Protein AF-0000000066243430 (afdb_homodimer)

Structure (mmCIF, N/CA/C/O backbone):
data_AF-0000000066243430-model_v1
#
loop_
_entity.id
_entity.type
_entity.pdbx_description
1 polymer 'Phosphomethylpyrimidine synthase'
#
loop_
_atom_site.group_PDB
_atom_site.id
_atom_site.type_symbol
_atom_site.label_atom_id
_atom_site.label_alt_id
_atom_site.label_comp_id
_atom_site.label_asym_id
_atom_site.label_entity_id
_atom_site.label_seq_id
_atom_site.pdbx_PDB_ins_code
_atom_site.Cartn_x
_atom_site.Cartn_y
_atom_site.Cartn_z
_atom_site.occupancy
_atom_site.B_iso_or_equiv
_atom_site.auth_seq_id
_atom_site.auth_comp_id
_atom_site.auth_asym_id
_atom_site.auth_atom_id
_atom_site.pdbx_PDB_model_num
ATOM 1 N N . MET A 1 1 ? -18.828 -32.875 -19.766 1 92.31 1 MET A N 1
ATOM 2 C CA . MET A 1 1 ? -18.625 -31.547 -20.312 1 92.31 1 MET A CA 1
ATOM 3 C C . MET A 1 1 ? -18 -30.625 -19.266 1 92.31 1 MET A C 1
ATOM 5 O O . MET A 1 1 ? -18.344 -30.703 -18.078 1 92.31 1 MET A O 1
ATOM 9 N N . THR A 1 2 ? -17.125 -29.875 -19.766 1 96.88 2 THR A N 1
ATOM 10 C CA . THR A 1 2 ? -16.484 -28.922 -18.891 1 96.88 2 THR A CA 1
ATOM 11 C C . THR A 1 2 ? -17.344 -27.672 -18.703 1 96.88 2 THR A C 1
ATOM 13 O O . THR A 1 2 ? -18.344 -27.5 -19.422 1 96.88 2 THR A O 1
ATOM 16 N N . ARG A 1 3 ? -17.047 -26.859 -17.781 1 97.12 3 ARG A N 1
ATOM 17 C CA . ARG A 1 3 ? -17.766 -25.625 -17.5 1 97.12 3 ARG A CA 1
ATOM 18 C C . ARG A 1 3 ? -17.766 -24.703 -18.703 1 97.12 3 ARG A C 1
ATOM 20 O O . ARG A 1 3 ? -18.766 -24.062 -19.016 1 97.12 3 ARG A O 1
ATOM 27 N N . ILE A 1 4 ? -16.625 -24.594 -19.391 1 97.88 4 ILE A N 1
ATOM 28 C CA . ILE A 1 4 ? -16.531 -23.766 -20.594 1 97.88 4 ILE A CA 1
ATOM 29 C C . ILE A 1 4 ? -17.469 -24.328 -21.672 1 97.88 4 ILE A C 1
ATOM 31 O O . ILE A 1 4 ? -18.172 -23.578 -22.328 1 97.88 4 ILE A O 1
ATOM 35 N N . GLU A 1 5 ? -17.453 -25.625 -21.859 1 97.69 5 GLU A N 1
ATOM 36 C CA . GLU A 1 5 ? -18.297 -26.266 -22.859 1 97.69 5 GLU A CA 1
ATOM 37 C C . GLU A 1 5 ? -19.766 -26.031 -22.562 1 97.69 5 GLU A C 1
ATOM 39 O O . GLU A 1 5 ? -20.562 -25.75 -23.469 1 97.69 5 GLU A O 1
ATOM 44 N N . MET A 1 6 ? -20.141 -26.156 -21.312 1 98 6 MET A N 1
ATOM 45 C CA . MET A 1 6 ? -21.531 -25.906 -20.906 1 98 6 MET A CA 1
ATOM 46 C C . MET A 1 6 ? -21.906 -24.453 -21.156 1 98 6 MET A C 1
ATOM 48 O O . MET A 1 6 ? -23 -24.172 -21.656 1 98 6 MET A O 1
ATOM 52 N N . ALA A 1 7 ? -21.047 -23.578 -20.766 1 98.12 7 ALA A N 1
ATOM 53 C CA . ALA A 1 7 ? -21.312 -22.156 -20.984 1 98.12 7 ALA A CA 1
ATOM 54 C C . ALA A 1 7 ? -21.453 -21.844 -22.469 1 98.12 7 ALA A C 1
ATOM 56 O O . ALA A 1 7 ? -22.328 -21.062 -22.859 1 98.12 7 ALA A O 1
ATOM 57 N N . LYS A 1 8 ? -20.594 -22.375 -23.281 1 97.56 8 LYS A N 1
ATOM 58 C CA . LYS A 1 8 ? -20.641 -22.172 -24.719 1 97.56 8 LYS A CA 1
ATOM 59 C C . LYS A 1 8 ? -21.969 -22.672 -25.297 1 97.56 8 LYS A C 1
ATOM 61 O O . LYS A 1 8 ? -22.453 -22.141 -26.297 1 97.56 8 LYS A O 1
ATOM 66 N N . LYS A 1 9 ? -22.547 -23.609 -24.656 1 97.62 9 LYS A N 1
ATOM 67 C CA . LYS A 1 9 ? -23.828 -24.172 -25.094 1 97.62 9 LYS A CA 1
ATOM 68 C C . LYS A 1 9 ? -25 -23.406 -24.484 1 97.62 9 LYS A C 1
ATOM 70 O O . LYS A 1 9 ? -26.156 -23.797 -24.672 1 97.62 9 LYS A O 1
ATOM 75 N N . GLY A 1 10 ? -24.719 -22.469 -23.625 1 96.31 10 GLY A N 1
ATOM 76 C CA . GLY A 1 10 ? -25.75 -21.641 -23.016 1 96.31 10 GLY A CA 1
ATOM 77 C C . GLY A 1 10 ? -26.344 -22.25 -21.766 1 96.31 10 GLY A C 1
ATOM 78 O O . GLY A 1 10 ? -27.391 -21.797 -21.281 1 96.31 10 GLY A O 1
ATOM 79 N N . ILE A 1 11 ? -25.719 -23.266 -21.234 1 97.75 11 ILE A N 1
ATOM 80 C CA . ILE A 1 11 ? -26.219 -23.922 -20.031 1 97.75 11 ILE A CA 1
ATOM 81 C C . ILE A 1 11 ? -25.734 -23.156 -18.797 1 97.75 11 ILE A C 1
ATOM 83 O O . ILE A 1 11 ? -24.531 -23 -18.578 1 97.75 11 ILE A O 1
ATOM 87 N N . ILE A 1 12 ? -26.625 -22.703 -18.062 1 98.12 12 ILE A N 1
ATOM 88 C CA . ILE A 1 12 ? -26.297 -22.031 -16.797 1 98.12 12 ILE A CA 1
ATOM 89 C C . ILE A 1 12 ? -26.375 -23.047 -15.656 1 98.12 12 ILE A C 1
ATOM 91 O O . ILE A 1 12 ? -27.469 -23.422 -15.234 1 98.12 12 ILE A O 1
ATOM 95 N N . THR A 1 13 ? -25.297 -23.453 -15.164 1 97 13 THR A N 1
ATOM 96 C CA . THR A 1 13 ? -25.25 -24.469 -14.117 1 97 13 THR A CA 1
ATOM 97 C C . THR A 1 13 ? -25.531 -23.859 -12.75 1 97 13 THR A C 1
ATOM 99 O O . THR A 1 13 ? -25.594 -22.641 -12.609 1 97 13 THR A O 1
ATOM 102 N N . GLU A 1 14 ? -25.719 -24.719 -11.773 1 96.56 14 GLU A N 1
ATOM 103 C CA . GLU A 1 14 ? -25.953 -24.281 -10.398 1 96.56 14 GLU A CA 1
ATOM 104 C C . GLU A 1 14 ? -24.734 -23.531 -9.859 1 96.56 14 GLU A C 1
ATOM 106 O O . GLU A 1 14 ? -24.875 -22.547 -9.117 1 96.56 14 GLU A O 1
ATOM 111 N N . GLU A 1 15 ? -23.562 -23.984 -10.164 1 96.56 15 GLU A N 1
ATOM 112 C CA . GLU A 1 15 ? -22.344 -23.312 -9.734 1 96.56 15 GLU A CA 1
ATOM 113 C C . GLU A 1 15 ? -22.297 -21.875 -10.242 1 96.56 15 GLU A C 1
ATOM 115 O O . GLU A 1 15 ? -21.906 -20.953 -9.516 1 96.56 15 GLU A O 1
ATOM 120 N N . VAL A 1 16 ? -22.672 -21.688 -11.492 1 98.12 16 VAL A N 1
ATOM 121 C CA . VAL A 1 16 ? -22.688 -20.359 -12.102 1 98.12 16 VAL A CA 1
ATOM 122 C C . VAL A 1 16 ? -23.672 -19.469 -11.367 1 98.12 16 VAL A C 1
ATOM 124 O O . VAL A 1 16 ? -23.391 -18.297 -11.07 1 98.12 16 VAL A O 1
ATOM 127 N N . ARG A 1 17 ? -24.812 -20 -11.039 1 98.38 17 ARG A N 1
ATOM 128 C CA . ARG A 1 17 ? -25.844 -19.234 -10.312 1 98.38 17 ARG A CA 1
ATOM 129 C C . ARG A 1 17 ? -25.344 -18.844 -8.922 1 98.38 17 ARG A C 1
ATOM 131 O O . ARG A 1 17 ? -25.625 -17.75 -8.453 1 98.38 17 ARG A O 1
ATOM 138 N N . GLN A 1 18 ? -24.703 -19.75 -8.297 1 97.81 18 GLN A N 1
ATOM 139 C CA . GLN A 1 18 ? -24.188 -19.5 -6.957 1 97.81 18 GLN A CA 1
ATOM 140 C C . GLN A 1 18 ? -23.172 -18.359 -6.965 1 97.81 18 GLN A C 1
ATOM 142 O O . GLN A 1 18 ? -23.234 -17.453 -6.141 1 97.81 18 GLN A O 1
ATOM 147 N N . VAL A 1 19 ? -22.188 -18.406 -7.859 1 98.38 19 VAL A N 1
ATOM 148 C CA . VAL A 1 19 ? -21.156 -17.375 -7.965 1 98.38 19 VAL A CA 1
ATOM 149 C C . VAL A 1 19 ? -21.797 -16.047 -8.336 1 98.38 19 VAL A C 1
ATOM 151 O O . VAL A 1 19 ? -21.438 -15 -7.785 1 98.38 19 VAL A O 1
ATOM 154 N N . ALA A 1 20 ? -22.719 -16.094 -9.266 1 98.44 20 ALA A N 1
ATOM 155 C CA . ALA A 1 20 ? -23.406 -14.883 -9.688 1 98.44 20 ALA A CA 1
ATOM 156 C C . ALA A 1 20 ? -24.109 -14.211 -8.508 1 98.44 20 ALA A C 1
ATOM 158 O O . ALA A 1 20 ? -24.047 -12.984 -8.359 1 98.44 20 ALA A O 1
ATOM 159 N N . GLN A 1 21 ? -24.766 -15.008 -7.777 1 97.75 21 GLN A N 1
ATOM 160 C CA . GLN A 1 21 ? -25.484 -14.484 -6.613 1 97.75 21 GLN A CA 1
ATOM 161 C C . GLN A 1 21 ? -24.5 -13.867 -5.613 1 97.75 21 GLN A C 1
ATOM 163 O O . GLN A 1 21 ? -24.734 -12.766 -5.113 1 97.75 21 GLN A O 1
ATOM 168 N N . GLU A 1 22 ? -23.469 -14.555 -5.359 1 96.5 22 GLU A N 1
ATOM 169 C CA . GLU A 1 22 ? -22.469 -14.078 -4.402 1 96.5 22 GLU A CA 1
ATOM 170 C C . GLU A 1 22 ? -21.844 -12.766 -4.863 1 96.5 22 GLU A C 1
ATOM 172 O O . GLU A 1 22 ? -21.578 -11.883 -4.047 1 96.5 22 GLU A O 1
ATOM 177 N N . GLU A 1 23 ? -21.594 -12.617 -6.137 1 97.5 23 GLU A N 1
ATOM 178 C CA . GLU A 1 23 ? -20.859 -11.484 -6.699 1 97.5 23 GLU A CA 1
ATOM 179 C C . GLU A 1 23 ? -21.812 -10.367 -7.125 1 97.5 23 GLU A C 1
ATOM 181 O O . GLU A 1 23 ? -21.375 -9.266 -7.441 1 97.5 23 GLU A O 1
ATOM 186 N N . GLY A 1 24 ? -23.078 -10.641 -7.117 1 96.25 24 GLY A N 1
ATOM 187 C CA . GLY A 1 24 ? -24.062 -9.633 -7.5 1 96.25 24 GLY A CA 1
ATOM 188 C C . GLY A 1 24 ? -24.062 -9.344 -8.992 1 96.25 24 GLY A C 1
ATOM 189 O O . GLY A 1 24 ? -24.141 -8.18 -9.398 1 96.25 24 GLY A O 1
ATOM 190 N N . VAL A 1 25 ? -23.828 -10.398 -9.805 1 97.31 25 VAL A N 1
ATOM 191 C CA . VAL A 1 25 ? -23.844 -10.227 -11.258 1 97.31 25 VAL A CA 1
ATOM 192 C C . VAL A 1 25 ? -24.922 -11.125 -11.875 1 97.31 25 VAL A C 1
ATOM 194 O O . VAL A 1 25 ? -25.484 -11.992 -11.195 1 97.31 25 VAL A O 1
ATOM 197 N N . PHE A 1 26 ? -25.219 -10.914 -13.117 1 97.88 26 PHE A N 1
ATOM 198 C CA . PHE A 1 26 ? -26.203 -11.734 -13.805 1 97.88 26 PHE A CA 1
ATOM 199 C C . PHE A 1 26 ? -25.594 -13.047 -14.258 1 97.88 26 PHE A C 1
ATOM 201 O O . PHE A 1 26 ? -24.516 -13.07 -14.844 1 97.88 26 PHE A O 1
ATOM 208 N N . PRO A 1 27 ? -26.297 -14.148 -14 1 98.25 27 PRO A N 1
ATOM 209 C CA . PRO A 1 27 ? -25.766 -15.461 -14.391 1 98.25 27 PRO A CA 1
ATOM 210 C C . PRO A 1 27 ? -25.469 -15.555 -15.883 1 98.25 27 PRO A C 1
ATOM 212 O O . PRO A 1 27 ? -24.5 -16.203 -16.281 1 98.25 27 PRO A O 1
ATOM 215 N N . GLU A 1 28 ? -26.266 -14.859 -16.719 1 98.06 28 GLU A N 1
ATOM 216 C CA . GLU A 1 28 ? -26.078 -14.914 -18.156 1 98.06 28 GLU A CA 1
ATOM 217 C C . GLU A 1 28 ? -24.766 -14.234 -18.562 1 98.06 28 GLU A C 1
ATOM 219 O O . GLU A 1 28 ? -24.031 -14.75 -19.406 1 98.06 28 GLU A O 1
ATOM 224 N N . GLU A 1 29 ? -24.562 -13.156 -17.922 1 97.88 29 GLU A N 1
ATOM 225 C CA . GLU A 1 29 ? -23.328 -12.438 -18.188 1 97.88 29 GLU A CA 1
ATOM 226 C C . GLU A 1 29 ? -22.109 -13.227 -17.719 1 97.88 29 GLU A C 1
ATOM 228 O O . GLU A 1 29 ? -21.094 -13.305 -18.422 1 97.88 29 GLU A O 1
ATOM 233 N N . LEU A 1 30 ? -22.25 -13.773 -16.547 1 98.56 30 LEU A N 1
ATOM 234 C CA . LEU A 1 30 ? -21.188 -14.594 -15.992 1 98.56 30 LEU A CA 1
ATOM 235 C C . LEU A 1 30 ? -20.891 -15.789 -16.891 1 98.56 30 LEU A C 1
ATOM 237 O O . LEU A 1 30 ? -19.734 -16.094 -17.172 1 98.56 30 LEU A O 1
ATOM 241 N N . SER A 1 31 ? -21.922 -16.453 -17.359 1 98.5 31 SER A N 1
ATOM 242 C CA . SER A 1 31 ? -21.781 -17.594 -18.234 1 98.5 31 SER A CA 1
ATOM 243 C C . SER A 1 31 ? -21.078 -17.219 -19.547 1 98.5 31 SER A C 1
ATOM 245 O O . SER A 1 31 ? -20.219 -17.969 -20.031 1 98.5 31 SER A O 1
ATOM 247 N N . GLN A 1 32 ? -21.453 -16.094 -20.094 1 98.31 32 GLN A N 1
ATOM 248 C CA . GLN A 1 32 ? -20.812 -15.617 -21.312 1 98.31 32 GLN A CA 1
ATOM 249 C C . GLN A 1 32 ? -19.328 -15.359 -21.078 1 98.31 32 GLN A C 1
ATOM 251 O O . GLN A 1 32 ? -18.5 -15.703 -21.922 1 98.31 32 GLN A O 1
ATOM 256 N N . ASN A 1 33 ? -19.016 -14.742 -19.969 1 98.69 33 ASN A N 1
ATOM 257 C CA . ASN A 1 33 ? -17.609 -14.477 -19.625 1 98.69 33 ASN A CA 1
ATOM 258 C C . ASN A 1 33 ? -16.828 -15.773 -19.453 1 98.69 33 ASN A C 1
ATOM 260 O O . ASN A 1 33 ? -15.648 -15.844 -19.812 1 98.69 33 ASN A O 1
ATOM 264 N N . ILE A 1 34 ? -17.469 -16.766 -18.859 1 98.75 34 ILE A N 1
ATOM 265 C CA . ILE A 1 34 ? -16.828 -18.078 -18.703 1 98.75 34 ILE A CA 1
ATOM 266 C C . ILE A 1 34 ? -16.578 -18.703 -20.062 1 98.75 34 ILE A C 1
ATOM 268 O O . ILE A 1 34 ? -15.484 -19.203 -20.344 1 98.75 34 ILE A O 1
ATOM 272 N N . ALA A 1 35 ? -17.547 -18.609 -20.969 1 98.5 35 ALA A N 1
ATOM 273 C CA . ALA A 1 35 ? -17.438 -19.172 -22.312 1 98.5 35 ALA A CA 1
ATOM 274 C C . ALA A 1 35 ? -16.297 -18.531 -23.078 1 98.5 35 ALA A C 1
ATOM 276 O O . ALA A 1 35 ? -15.633 -19.188 -23.891 1 98.5 35 ALA A O 1
ATOM 277 N N . GLU A 1 36 ? -16.062 -17.297 -22.781 1 98.19 36 GLU A N 1
ATOM 278 C CA . GLU A 1 36 ? -15.07 -16.531 -23.516 1 98.19 36 GLU A CA 1
ATOM 279 C C . GLU A 1 36 ? -13.727 -16.547 -22.797 1 98.19 36 GLU A C 1
ATOM 281 O O . GLU A 1 36 ? -12.75 -15.961 -23.281 1 98.19 36 GLU A O 1
ATOM 286 N N . GLY A 1 37 ? -13.633 -17.203 -21.656 1 98.69 37 GLY A N 1
ATOM 287 C CA . GLY A 1 37 ? -12.375 -17.359 -20.938 1 98.69 37 GLY A CA 1
ATOM 288 C C . GLY A 1 37 ? -12.008 -16.141 -20.109 1 98.69 37 GLY A C 1
ATOM 289 O O . GLY A 1 37 ? -10.852 -15.984 -19.719 1 98.69 37 GLY A O 1
ATOM 290 N N . ARG A 1 38 ? -12.992 -15.281 -19.859 1 98.69 38 ARG A N 1
ATOM 291 C CA . ARG A 1 38 ? -12.734 -14.055 -19.109 1 98.69 38 ARG A CA 1
ATOM 292 C C . ARG A 1 38 ? -12.977 -14.258 -17.609 1 98.69 38 ARG A C 1
ATOM 294 O O . ARG A 1 38 ? -12.562 -13.438 -16.797 1 98.69 38 ARG A O 1
ATOM 301 N N . VAL A 1 39 ? -13.703 -15.297 -17.234 1 98.88 39 VAL A N 1
ATOM 302 C CA . VAL A 1 39 ? -13.938 -15.719 -15.859 1 98.88 39 VAL A CA 1
ATOM 303 C C . VAL A 1 39 ? -13.742 -17.234 -15.734 1 98.88 39 VAL A C 1
ATOM 305 O O . VAL A 1 39 ? -14.031 -17.969 -16.672 1 98.88 39 VAL A O 1
ATOM 308 N N . VAL A 1 40 ? -13.227 -17.625 -14.625 1 98.81 40 VAL A N 1
ATOM 309 C CA . VAL A 1 40 ? -13.188 -19.047 -14.312 1 98.81 40 VAL A CA 1
ATOM 310 C C . VAL A 1 40 ? -13.992 -19.328 -13.047 1 98.81 40 VAL A C 1
ATOM 312 O O . VAL A 1 40 ? -14.195 -18.438 -12.219 1 98.81 40 VAL A O 1
ATOM 315 N N . ILE A 1 41 ? -14.477 -20.484 -12.922 1 98.31 41 ILE A N 1
ATOM 316 C CA . ILE A 1 41 ? -14.977 -21.031 -11.672 1 98.31 41 ILE A CA 1
ATOM 317 C C . ILE A 1 41 ? -14.117 -22.219 -11.258 1 98.31 41 ILE A C 1
ATOM 319 O O . ILE A 1 41 ? -14.133 -23.266 -11.914 1 98.31 41 ILE A O 1
ATOM 323 N N . THR A 1 42 ? -13.391 -22.031 -10.211 1 97 42 THR A N 1
ATOM 324 C CA . THR A 1 42 ? -12.469 -23.078 -9.789 1 97 42 THR A CA 1
ATOM 325 C C . THR A 1 42 ? -13.125 -23.984 -8.758 1 97 42 THR A C 1
ATOM 327 O O . THR A 1 42 ? -13.562 -23.531 -7.703 1 97 42 THR A O 1
ATOM 330 N N . ARG A 1 43 ? -13.234 -25.25 -9.055 1 95.94 43 ARG A N 1
ATOM 331 C CA . ARG A 1 43 ? -13.711 -26.359 -8.234 1 95.94 43 ARG A CA 1
ATOM 332 C C . ARG A 1 43 ? -13.57 -27.688 -8.969 1 95.94 43 ARG A C 1
ATOM 334 O O . ARG A 1 43 ? -14.25 -27.938 -9.961 1 95.94 43 ARG A O 1
ATOM 341 N N . ASN A 1 44 ? -12.688 -28.453 -8.445 1 96.69 44 ASN A N 1
ATOM 342 C CA . ASN A 1 44 ? -12.547 -29.797 -9 1 96.69 44 ASN A CA 1
ATOM 343 C C . ASN A 1 44 ? -13.852 -30.578 -8.945 1 96.69 44 ASN A C 1
ATOM 345 O O . ASN A 1 44 ? -14.609 -30.453 -7.977 1 96.69 44 ASN A O 1
ATOM 349 N N . ILE A 1 45 ? -14.172 -31.375 -9.953 1 95.5 45 ILE A N 1
ATOM 350 C CA . ILE A 1 45 ? -15.445 -32.094 -10.055 1 95.5 45 ILE A CA 1
ATOM 351 C C . ILE A 1 45 ? -15.578 -33.062 -8.891 1 95.5 45 ILE A C 1
ATOM 353 O O . ILE A 1 45 ? -16.688 -33.5 -8.547 1 95.5 45 ILE A O 1
ATOM 357 N N . LEU A 1 46 ? -14.477 -33.406 -8.234 1 95.81 46 LEU A N 1
ATOM 358 C CA . LEU A 1 46 ? -14.484 -34.375 -7.152 1 95.81 46 LEU A CA 1
ATOM 359 C C . LEU A 1 46 ? -14.703 -33.719 -5.809 1 95.81 46 LEU A C 1
ATOM 361 O O . LEU A 1 46 ? -14.836 -34.375 -4.781 1 95.81 46 LEU A O 1
ATOM 365 N N . ARG A 1 47 ? -14.789 -32.406 -5.805 1 93.56 47 ARG A N 1
ATOM 366 C CA . ARG A 1 47 ? -14.914 -31.641 -4.562 1 93.56 47 ARG A CA 1
ATOM 367 C C . ARG A 1 47 ? -16.297 -31.016 -4.441 1 93.56 47 ARG A C 1
ATOM 369 O O . ARG A 1 47 ? -16.938 -30.703 -5.453 1 93.56 47 ARG A O 1
ATOM 376 N N . ASN A 1 48 ? -16.719 -30.906 -3.191 1 92.94 48 ASN A N 1
ATOM 377 C CA . ASN A 1 48 ? -17.984 -30.234 -2.91 1 92.94 48 ASN A CA 1
ATOM 378 C C . ASN A 1 48 ? -17.781 -29.016 -2.008 1 92.94 48 ASN A C 1
ATOM 380 O O . ASN A 1 48 ? -18.25 -29 -0.867 1 92.94 48 ASN A O 1
ATOM 384 N N . ILE A 1 49 ? -17.141 -28.016 -2.479 1 95.75 49 ILE A N 1
ATOM 385 C CA . ILE A 1 49 ? -16.922 -26.734 -1.794 1 95.75 49 ILE A CA 1
ATOM 386 C C . ILE A 1 49 ? -17.625 -25.625 -2.557 1 95.75 49 ILE A C 1
ATOM 388 O O . ILE A 1 49 ? -18.109 -25.828 -3.672 1 95.75 49 ILE A O 1
ATOM 392 N N . LYS A 1 50 ? -17.75 -24.531 -1.91 1 95.31 50 LYS A N 1
ATOM 393 C CA . LYS A 1 50 ? -18.281 -23.359 -2.594 1 95.31 50 LYS A CA 1
ATOM 394 C C . LYS A 1 50 ? -17.438 -23 -3.818 1 95.31 50 LYS A C 1
ATOM 396 O O . LYS A 1 50 ? -16.219 -22.875 -3.721 1 95.31 50 LYS A O 1
ATOM 401 N N . PRO A 1 51 ? -18.094 -22.906 -4.98 1 97.56 51 PRO A N 1
ATOM 402 C CA . PRO A 1 51 ? -17.312 -22.547 -6.176 1 97.56 51 PRO A CA 1
ATOM 403 C C . PRO A 1 51 ? -16.734 -21.141 -6.105 1 97.56 51 PRO A C 1
ATOM 405 O O . PRO A 1 51 ? -17.391 -20.219 -5.594 1 97.56 51 PRO A O 1
ATOM 408 N N . LEU A 1 52 ? -15.555 -20.984 -6.586 1 98.38 52 LEU A N 1
ATOM 409 C CA . LEU A 1 52 ? -14.867 -19.688 -6.562 1 98.38 52 LEU A CA 1
ATOM 410 C C . LEU A 1 52 ? -14.805 -19.094 -7.957 1 98.38 52 LEU A C 1
ATOM 412 O O . LEU A 1 52 ? -14.211 -19.672 -8.867 1 98.38 52 LEU A O 1
ATOM 416 N N . GLY A 1 53 ? -15.445 -17.953 -8.148 1 98.75 53 GLY A N 1
ATOM 417 C CA . GLY A 1 53 ? -15.336 -17.219 -9.391 1 98.75 53 GLY A CA 1
ATOM 418 C C . GLY A 1 53 ? -14.203 -16.203 -9.383 1 98.75 53 GLY A C 1
ATOM 419 O O . GLY A 1 53 ? -14.023 -15.477 -8.406 1 98.75 53 GLY A O 1
ATOM 420 N N . ILE A 1 54 ? -13.383 -16.234 -10.422 1 98.88 54 ILE A N 1
ATOM 421 C CA . ILE A 1 54 ? -12.273 -15.289 -10.578 1 98.88 54 ILE A CA 1
ATOM 422 C C . ILE A 1 54 ? -12.305 -14.688 -11.984 1 98.88 54 ILE A C 1
ATOM 424 O O . ILE A 1 54 ? -12.273 -15.414 -12.977 1 98.88 54 ILE A O 1
ATOM 428 N N . GLY A 1 55 ? -12.352 -13.328 -12.023 1 98.75 55 GLY A N 1
ATOM 429 C CA . GLY A 1 55 ? -12.25 -12.758 -13.359 1 98.75 55 GLY A CA 1
ATOM 430 C C . GLY A 1 55 ? -13.055 -11.484 -13.523 1 98.75 55 GLY A C 1
ATOM 431 O O . GLY A 1 55 ? -13.375 -10.805 -12.539 1 98.75 55 GLY A O 1
ATOM 432 N N . LYS A 1 56 ? -13.352 -11.133 -14.742 1 97.94 56 LYS A N 1
ATOM 433 C CA . LYS A 1 56 ? -13.961 -9.867 -15.156 1 97.94 56 LYS A CA 1
ATOM 434 C C . LYS A 1 56 ? -15.312 -9.664 -14.477 1 97.94 56 LYS A C 1
ATOM 436 O O . LYS A 1 56 ? -16.172 -10.547 -14.508 1 97.94 56 LYS A O 1
ATOM 441 N N . GLY A 1 57 ? -15.453 -8.516 -13.875 1 96.88 57 GLY A N 1
ATOM 442 C CA . GLY A 1 57 ? -16.734 -8.141 -13.305 1 96.88 57 GLY A CA 1
ATOM 443 C C . GLY A 1 57 ? -16.938 -8.641 -11.891 1 96.88 57 GLY A C 1
ATOM 444 O O . GLY A 1 57 ? -17.922 -8.32 -11.234 1 96.88 57 GLY A O 1
ATOM 445 N N . LEU A 1 58 ? -16.031 -9.445 -11.398 1 98.56 58 LEU A N 1
ATOM 446 C CA . LEU A 1 58 ? -16.109 -9.969 -10.039 1 98.56 58 LEU A CA 1
ATOM 447 C C . LEU A 1 58 ? -15.148 -9.227 -9.117 1 98.56 58 LEU A C 1
ATOM 449 O O . LEU A 1 58 ? -14.289 -8.477 -9.586 1 98.56 58 LEU A O 1
ATOM 453 N N . ARG A 1 59 ? -15.305 -9.297 -7.812 1 98.38 59 ARG A N 1
ATOM 454 C CA . ARG A 1 59 ? -14.383 -8.664 -6.875 1 98.38 59 ARG A CA 1
ATOM 455 C C . ARG A 1 59 ? -12.984 -9.273 -6.984 1 98.38 59 ARG A C 1
ATOM 457 O O . ARG A 1 59 ? -12.828 -10.406 -7.457 1 98.38 59 ARG A O 1
ATOM 464 N N . THR A 1 60 ? -12 -8.57 -6.629 1 98.81 60 THR A N 1
ATOM 465 C CA . THR A 1 60 ? -10.625 -9.055 -6.625 1 98.81 60 THR A CA 1
ATOM 466 C C . THR A 1 60 ? -10.43 -10.109 -5.543 1 98.81 60 THR A C 1
ATOM 468 O O . THR A 1 60 ? -10.766 -9.891 -4.379 1 98.81 60 THR A O 1
ATOM 471 N N . LYS A 1 61 ? -9.898 -11.289 -5.926 1 98.88 61 LYS A N 1
ATOM 472 C CA . LYS A 1 61 ? -9.719 -12.398 -4.988 1 98.88 61 LYS A CA 1
ATOM 473 C C . LYS A 1 61 ? -8.289 -12.445 -4.457 1 98.88 61 LYS A C 1
ATOM 475 O O . LYS A 1 61 ? -7.387 -11.828 -5.031 1 98.88 61 LYS A O 1
ATOM 480 N N . ILE A 1 62 ? -8.094 -13.141 -3.381 1 98.62 62 ILE A N 1
ATOM 481 C CA . ILE A 1 62 ? -6.777 -13.289 -2.779 1 98.62 62 ILE A CA 1
ATOM 482 C C . ILE A 1 62 ? -6.457 -14.773 -2.586 1 98.62 62 ILE A C 1
ATOM 484 O O . ILE A 1 62 ? -7.336 -15.555 -2.217 1 98.62 62 ILE A O 1
ATOM 488 N N . ASN A 1 63 ? -5.242 -15.086 -2.879 1 98.81 63 ASN A N 1
ATOM 489 C CA . ASN A 1 63 ? -4.715 -16.422 -2.607 1 98.81 63 ASN A CA 1
ATOM 490 C C . ASN A 1 63 ? -3.611 -16.375 -1.555 1 98.81 63 ASN A C 1
ATOM 492 O O . ASN A 1 63 ? -2.764 -15.492 -1.569 1 98.81 63 ASN A O 1
ATOM 496 N N . ALA A 1 64 ? -3.695 -17.297 -0.62 1 98.69 64 ALA A N 1
ATOM 497 C CA . ALA A 1 64 ? -2.615 -17.453 0.35 1 98.69 64 ALA A CA 1
ATOM 498 C C . ALA A 1 64 ? -1.812 -18.719 0.081 1 98.69 64 ALA A C 1
ATOM 500 O O . ALA A 1 64 ? -2.383 -19.766 -0.234 1 98.69 64 ALA A O 1
ATOM 501 N N . ASN A 1 65 ? -0.515 -18.562 0.148 1 97.56 65 ASN A N 1
ATOM 502 C CA . ASN A 1 65 ? 0.367 -19.719 -0.002 1 97.56 65 ASN A CA 1
ATOM 503 C C . ASN A 1 65 ? 0.785 -20.281 1.353 1 97.56 65 ASN A C 1
ATOM 505 O O . ASN A 1 65 ? 1.144 -19.531 2.26 1 97.56 65 ASN A O 1
ATOM 509 N N . ILE A 1 66 ? 0.661 -21.531 1.479 1 96.88 66 ILE A N 1
ATOM 510 C CA . ILE A 1 66 ? 1.217 -22.25 2.621 1 96.88 66 ILE A CA 1
ATOM 511 C C . ILE A 1 66 ? 2.096 -23.406 2.135 1 96.88 66 ILE A C 1
ATOM 513 O O . ILE A 1 66 ? 2.287 -23.578 0.928 1 96.88 66 ILE A O 1
ATOM 517 N N . GLY A 1 67 ? 2.727 -24.016 3.029 1 92.44 67 GLY A N 1
ATOM 518 C CA . GLY A 1 67 ? 3.521 -25.172 2.613 1 92.44 67 GLY A CA 1
ATOM 519 C C . GLY A 1 67 ? 4.715 -25.422 3.516 1 92.44 67 GLY A C 1
ATOM 520 O O . GLY A 1 67 ? 5.125 -24.547 4.277 1 92.44 67 GLY A O 1
ATOM 521 N N . THR A 1 68 ? 5.227 -26.547 3.363 1 87 68 THR A N 1
ATOM 522 C CA . THR A 1 68 ? 6.371 -27.016 4.148 1 87 68 THR A CA 1
ATOM 523 C C . THR A 1 68 ? 7.656 -26.922 3.334 1 87 68 THR A C 1
ATOM 525 O O . THR A 1 68 ? 7.617 -26.766 2.111 1 87 68 THR A O 1
ATOM 528 N N . SER A 1 69 ? 8.688 -26.875 4.082 1 83.31 69 SER A N 1
ATOM 529 C CA . SER A 1 69 ? 10.023 -27.047 3.529 1 83.31 69 SER A CA 1
ATOM 530 C C . SER A 1 69 ? 10.742 -28.219 4.172 1 83.31 69 SER A C 1
ATOM 532 O O . SER A 1 69 ? 10.18 -28.906 5.035 1 83.31 69 SER A O 1
ATOM 534 N N . ARG A 1 70 ? 11.953 -28.484 3.648 1 79.06 70 ARG A N 1
ATOM 535 C CA . ARG A 1 70 ? 12.734 -29.594 4.211 1 79.06 70 ARG A CA 1
ATOM 536 C C . ARG A 1 70 ? 12.977 -29.375 5.703 1 79.06 70 ARG A C 1
ATOM 538 O O . ARG A 1 70 ? 13.07 -30.344 6.461 1 79.06 70 ARG A O 1
ATOM 545 N N . ASP A 1 71 ? 12.914 -28.203 6.078 1 74.56 71 ASP A N 1
ATOM 546 C CA . ASP A 1 71 ? 13.289 -27.844 7.445 1 74.56 71 ASP A CA 1
ATOM 547 C C . ASP A 1 71 ? 12.078 -27.906 8.375 1 74.56 71 ASP A C 1
ATOM 549 O O . ASP A 1 71 ? 12.234 -27.984 9.602 1 74.56 71 ASP A O 1
ATOM 553 N N . LYS A 1 72 ? 10.883 -27.891 7.934 1 77.88 72 LYS A N 1
ATOM 554 C CA . LYS A 1 72 ? 9.672 -27.844 8.742 1 77.88 72 LYS A CA 1
ATOM 555 C C . LYS A 1 72 ? 8.516 -28.562 8.039 1 77.88 72 LYS A C 1
ATOM 557 O O . LYS A 1 72 ? 7.906 -28 7.121 1 77.88 72 LYS A O 1
ATOM 562 N N . THR A 1 73 ? 8.133 -29.641 8.602 1 84.25 73 THR A N 1
ATOM 563 C CA . THR A 1 73 ? 7.191 -30.484 7.883 1 84.25 73 THR A CA 1
ATOM 564 C C . THR A 1 73 ? 5.996 -30.844 8.766 1 84.25 73 THR A C 1
ATOM 566 O O . THR A 1 73 ? 5.371 -31.891 8.578 1 84.25 73 THR A O 1
ATOM 569 N N . ASP A 1 74 ? 5.59 -30 9.578 1 90.19 74 ASP A N 1
ATOM 570 C CA . ASP A 1 74 ? 4.496 -30.25 10.508 1 90.19 74 ASP A CA 1
ATOM 571 C C . ASP A 1 74 ? 3.141 -30.016 9.844 1 90.19 74 ASP A C 1
ATOM 573 O O . ASP A 1 74 ? 2.768 -28.875 9.562 1 90.19 74 ASP A O 1
ATOM 577 N N . ILE A 1 75 ? 2.385 -31.094 9.641 1 93.94 75 ILE A N 1
ATOM 578 C CA . ILE A 1 75 ? 1.089 -31.047 8.969 1 93.94 75 ILE A CA 1
ATOM 579 C C . ILE A 1 75 ? 0.119 -30.188 9.781 1 93.94 75 ILE A C 1
ATOM 581 O O . ILE A 1 75 ? -0.646 -29.406 9.211 1 93.94 75 ILE A O 1
ATOM 585 N N . GLN A 1 76 ? 0.137 -30.328 11.109 1 95.5 76 GLN A N 1
ATOM 586 C CA . GLN A 1 76 ? -0.78 -29.594 11.961 1 95.5 76 GLN A CA 1
ATOM 587 C C . GLN A 1 76 ? -0.558 -28.078 11.836 1 95.5 76 GLN A C 1
ATOM 589 O O . GLN A 1 76 ? -1.516 -27.312 11.828 1 95.5 76 GLN A O 1
ATOM 594 N N . GLU A 1 77 ? 0.629 -27.719 11.742 1 95.19 77 GLU A N 1
ATOM 595 C CA . GLU A 1 77 ? 0.934 -26.297 11.57 1 95.19 77 GLU A CA 1
ATOM 596 C C . GLU A 1 77 ? 0.37 -25.766 10.25 1 95.19 77 GLU A C 1
ATOM 598 O O . GLU A 1 77 ? -0.123 -24.641 10.188 1 95.19 77 GLU A O 1
ATOM 603 N N . GLU A 1 78 ? 0.506 -26.547 9.227 1 96.44 78 GLU A N 1
ATOM 604 C CA . GLU A 1 78 ? -0.008 -26.125 7.93 1 96.44 78 GLU A CA 1
ATOM 605 C C . GLU A 1 78 ? -1.529 -26 7.949 1 96.44 78 GLU A C 1
ATOM 607 O O . GLU A 1 78 ? -2.094 -25.094 7.34 1 96.44 78 GLU A O 1
ATOM 612 N N . LEU A 1 79 ? -2.164 -26.953 8.625 1 98.25 79 LEU A N 1
ATOM 613 C CA . LEU A 1 79 ? -3.617 -26.875 8.75 1 98.25 79 LEU A CA 1
ATOM 614 C C . LEU A 1 79 ? -4.035 -25.641 9.539 1 98.25 79 LEU A C 1
ATOM 616 O O . LEU A 1 79 ? -5.055 -25.016 9.227 1 98.25 79 LEU A O 1
ATOM 620 N N . GLU A 1 80 ? -3.262 -25.297 10.516 1 98.06 80 GLU A N 1
ATOM 621 C CA . GLU A 1 80 ? -3.527 -24.078 11.273 1 98.06 80 GLU A CA 1
ATOM 622 C C . GLU A 1 80 ? -3.352 -22.844 10.398 1 98.06 80 GLU A C 1
ATOM 624 O O . GLU A 1 80 ? -4.145 -21.906 10.477 1 98.06 80 GLU A O 1
ATOM 629 N N . LYS A 1 81 ? -2.305 -22.828 9.602 1 98.12 81 LYS A N 1
ATOM 630 C CA . LYS A 1 81 ? -2.096 -21.734 8.672 1 98.12 81 LYS A CA 1
ATOM 631 C C . LYS A 1 81 ? -3.264 -21.609 7.691 1 98.12 81 LYS A C 1
ATOM 633 O O . LYS A 1 81 ? -3.693 -20.5 7.363 1 98.12 81 LYS A O 1
ATOM 638 N N . LEU A 1 82 ? -3.748 -22.734 7.23 1 98.69 82 LEU A N 1
ATOM 639 C CA . LEU A 1 82 ? -4.918 -22.766 6.363 1 98.69 82 LEU A CA 1
ATOM 640 C C . LEU A 1 82 ? -6.117 -22.109 7.047 1 98.69 82 LEU A C 1
ATOM 642 O O . LEU A 1 82 ? -6.793 -21.266 6.457 1 98.69 82 LEU A O 1
ATOM 646 N N . ASP A 1 83 ? -6.348 -22.5 8.266 1 98.69 83 ASP A N 1
ATOM 647 C CA . ASP A 1 83 ? -7.473 -21.953 9.023 1 98.69 83 ASP A CA 1
ATOM 648 C C . ASP A 1 83 ? -7.344 -20.453 9.188 1 98.69 83 ASP A C 1
ATOM 650 O O . ASP A 1 83 ? -8.328 -19.719 9.039 1 98.69 83 ASP A O 1
ATOM 654 N N . ILE A 1 84 ? -6.18 -20.047 9.484 1 98.56 84 ILE A N 1
ATOM 655 C CA . ILE A 1 84 ? -5.918 -18.625 9.68 1 98.56 84 ILE A CA 1
ATOM 656 C C . ILE A 1 84 ? -6.148 -17.875 8.375 1 98.56 84 ILE A C 1
ATOM 658 O O . ILE A 1 84 ? -6.781 -16.812 8.359 1 98.56 84 ILE A O 1
ATOM 662 N N . ALA A 1 85 ? -5.609 -18.391 7.285 1 98.69 85 ALA A N 1
ATOM 663 C CA . ALA A 1 85 ? -5.773 -17.766 5.977 1 98.69 85 ALA A CA 1
ATOM 664 C C . ALA A 1 85 ? -7.25 -17.594 5.633 1 98.69 85 ALA A C 1
ATOM 666 O O . ALA A 1 85 ? -7.676 -16.516 5.211 1 98.69 85 ALA A O 1
ATOM 667 N N . VAL A 1 86 ? -8.023 -18.609 5.859 1 98.56 86 VAL A N 1
ATOM 668 C CA . VAL A 1 86 ? -9.445 -18.594 5.527 1 98.56 86 VAL A CA 1
ATOM 669 C C . VAL A 1 86 ? -10.18 -17.641 6.469 1 98.56 86 VAL A C 1
ATOM 671 O O . VAL A 1 86 ? -11.008 -16.844 6.031 1 98.56 86 VAL A O 1
ATOM 674 N N . LYS A 1 87 ? -9.875 -17.688 7.719 1 98.12 87 LYS A N 1
ATOM 675 C CA . LYS A 1 87 ? -10.516 -16.828 8.719 1 98.12 87 LYS A CA 1
ATOM 676 C C . LYS A 1 87 ? -10.375 -15.359 8.359 1 98.12 87 LYS A C 1
ATOM 678 O O . LYS A 1 87 ? -11.32 -14.586 8.508 1 98.12 87 LYS A O 1
ATOM 683 N N . TYR A 1 88 ? -9.234 -15.047 7.855 1 98.06 88 TYR A N 1
ATOM 684 C CA . TYR A 1 88 ? -8.961 -13.625 7.664 1 98.06 88 TYR A CA 1
ATOM 685 C C . TYR A 1 88 ? -9.219 -13.211 6.223 1 98.06 88 TYR A C 1
ATOM 687 O O . TYR A 1 88 ? -8.984 -12.062 5.852 1 98.06 88 TYR A O 1
ATOM 695 N N . GLY A 1 89 ? -9.664 -14.156 5.402 1 97.56 89 GLY A N 1
ATOM 696 C CA . GLY A 1 89 ? -10.328 -13.664 4.207 1 97.56 89 GLY A CA 1
ATOM 697 C C . GLY A 1 89 ? -9.727 -14.203 2.922 1 97.56 89 GLY A C 1
ATOM 698 O O . GLY A 1 89 ? -10.047 -13.727 1.831 1 97.56 89 GLY A O 1
ATOM 699 N N . ALA A 1 90 ? -8.812 -15.18 2.938 1 98.62 90 ALA A N 1
ATOM 700 C CA . ALA A 1 90 ? -8.32 -15.781 1.703 1 98.62 90 ALA A CA 1
ATOM 701 C C . ALA A 1 90 ? -9.438 -16.484 0.944 1 98.62 90 ALA A C 1
ATOM 703 O O . ALA A 1 90 ? -10.266 -17.172 1.545 1 98.62 90 ALA A O 1
ATOM 704 N N . ASP A 1 91 ? -9.477 -16.25 -0.36 1 98.69 91 ASP A N 1
ATOM 705 C CA . ASP A 1 91 ? -10.484 -16.875 -1.2 1 98.69 91 ASP A CA 1
ATOM 706 C C . ASP A 1 91 ? -10.031 -18.25 -1.667 1 98.69 91 ASP A C 1
ATOM 708 O O . ASP A 1 91 ? -10.852 -19.109 -2.012 1 98.69 91 ASP A O 1
ATOM 712 N N . ALA A 1 92 ? -8.773 -18.422 -1.73 1 98.81 92 ALA A N 1
ATOM 713 C CA . ALA A 1 92 ? -8.117 -19.672 -2.109 1 98.81 92 ALA A CA 1
ATOM 714 C C . ALA A 1 92 ? -6.789 -19.844 -1.377 1 98.81 92 ALA A C 1
ATOM 716 O O . ALA A 1 92 ? -6.25 -18.875 -0.832 1 98.81 92 ALA A O 1
ATOM 717 N N . VAL A 1 93 ? -6.336 -21.047 -1.297 1 98.75 93 VAL A N 1
ATOM 718 C CA . VAL A 1 93 ? -5.051 -21.359 -0.675 1 98.75 93 VAL A CA 1
ATOM 719 C C . VAL A 1 93 ? -4.25 -22.297 -1.573 1 98.75 93 VAL A C 1
ATOM 721 O O . VAL A 1 93 ? -4.805 -23.234 -2.146 1 98.75 93 VAL A O 1
ATOM 724 N N . MET A 1 94 ? -3.008 -22.016 -1.733 1 98.56 94 MET A N 1
ATOM 725 C CA . MET A 1 94 ? -2.145 -22.922 -2.494 1 98.56 94 MET A CA 1
ATOM 726 C C . MET A 1 94 ? -1.188 -23.672 -1.571 1 98.56 94 MET A C 1
ATOM 728 O O . MET A 1 94 ? -0.616 -23.078 -0.653 1 98.56 94 MET A O 1
ATOM 732 N N . ASP A 1 95 ? -1.048 -24.922 -1.752 1 97.75 95 ASP A N 1
ATOM 733 C CA . ASP A 1 95 ? -0.054 -25.75 -1.09 1 97.75 95 ASP A CA 1
ATOM 734 C C . ASP A 1 95 ? 1.24 -25.812 -1.897 1 97.75 95 ASP A C 1
ATOM 736 O O . ASP A 1 95 ? 1.286 -26.438 -2.963 1 97.75 95 ASP A O 1
ATOM 740 N N . LEU A 1 96 ? 2.277 -25.25 -1.376 1 95.69 96 LEU A N 1
ATOM 741 C CA . LEU A 1 96 ? 3.559 -25.188 -2.068 1 95.69 96 LEU A CA 1
ATOM 742 C C . LEU A 1 96 ? 4.594 -26.078 -1.371 1 95.69 96 LEU A C 1
ATOM 744 O O . LEU A 1 96 ? 5.793 -25.812 -1.455 1 95.69 96 LEU A O 1
ATOM 748 N N . SER A 1 97 ? 4.211 -27.062 -0.73 1 94.31 97 SER A N 1
ATOM 749 C CA . SER A 1 97 ? 5.062 -27.922 0.091 1 94.31 97 SER A CA 1
ATOM 750 C C . SER A 1 97 ? 6.152 -28.594 -0.746 1 94.31 97 SER A C 1
ATOM 752 O O . SER A 1 97 ? 5.891 -29.047 -1.86 1 94.31 97 SER A O 1
ATOM 754 N N . THR A 1 98 ? 7.352 -28.594 -0.187 1 91.75 98 THR A N 1
ATOM 755 C CA . THR A 1 98 ? 8.484 -29.234 -0.833 1 91.75 98 THR A CA 1
ATOM 756 C C . THR A 1 98 ? 9.211 -30.156 0.148 1 91.75 98 THR A C 1
ATOM 758 O O . THR A 1 98 ? 10.32 -30.609 -0.132 1 91.75 98 THR A O 1
ATOM 761 N N . GLY A 1 99 ? 8.625 -30.406 1.226 1 88.81 99 GLY A N 1
ATOM 762 C CA . GLY A 1 99 ? 9.227 -31.266 2.225 1 88.81 99 GLY A CA 1
ATOM 763 C C . GLY A 1 99 ? 8.211 -32.094 2.996 1 88.81 99 GLY A C 1
ATOM 764 O O . GLY A 1 99 ? 7.09 -31.625 3.232 1 88.81 99 GLY A O 1
ATOM 765 N N . GLY A 1 100 ? 8.625 -33.312 3.451 1 88.62 100 GLY A N 1
ATOM 766 C CA . GLY A 1 100 ? 7.754 -34.156 4.234 1 88.62 100 GLY A CA 1
ATOM 767 C C . GLY A 1 100 ? 6.871 -35.062 3.379 1 88.62 100 GLY A C 1
ATOM 768 O O . GLY A 1 100 ? 7.172 -35.312 2.209 1 88.62 100 GLY A O 1
ATOM 769 N N . PRO A 1 101 ? 5.891 -35.656 4.023 1 92.62 101 PRO A N 1
ATOM 770 C CA . PRO A 1 101 ? 4.949 -36.5 3.281 1 92.62 101 PRO A CA 1
ATOM 771 C C . PRO A 1 101 ? 3.986 -35.688 2.42 1 92.62 101 PRO A C 1
ATOM 773 O O . PRO A 1 101 ? 2.848 -35.438 2.826 1 92.62 101 PRO A O 1
ATOM 776 N N . LEU A 1 102 ? 4.426 -35.406 1.217 1 95.75 102 LEU A N 1
ATOM 777 C CA . LEU A 1 102 ? 3.77 -34.406 0.354 1 95.75 102 LEU A CA 1
ATOM 778 C C . LEU A 1 102 ? 2.357 -34.875 -0.002 1 95.75 102 LEU A C 1
ATOM 780 O O . LEU A 1 102 ? 1.427 -34.062 -0.005 1 95.75 102 LEU A O 1
ATOM 784 N N . THR A 1 103 ? 2.182 -36.188 -0.298 1 96.38 103 THR A N 1
ATOM 785 C CA . THR A 1 103 ? 0.871 -36.688 -0.667 1 96.38 103 THR A CA 1
ATOM 786 C C . THR A 1 103 ? -0.103 -36.594 0.503 1 96.38 103 THR A C 1
ATOM 788 O O . THR A 1 103 ? -1.234 -36.125 0.335 1 96.38 103 THR A O 1
ATOM 791 N N . GLU A 1 104 ? 0.339 -36.969 1.654 1 95.88 104 GLU A N 1
ATOM 792 C CA . GLU A 1 104 ? -0.495 -36.906 2.85 1 95.88 104 GLU A CA 1
ATOM 793 C C . GLU A 1 104 ? -0.848 -35.469 3.197 1 95.88 104 GLU A C 1
ATOM 795 O O . GLU A 1 104 ? -1.976 -35.188 3.604 1 95.88 104 GLU A O 1
ATOM 800 N N . MET A 1 105 ? 0.129 -34.656 3.051 1 95.75 105 MET A N 1
ATOM 801 C CA . MET A 1 105 ? -0.081 -33.25 3.322 1 95.75 105 MET A CA 1
ATOM 802 C C . MET A 1 105 ? -1.135 -32.656 2.387 1 95.75 105 MET A C 1
ATOM 804 O O . MET A 1 105 ? -2.07 -32 2.836 1 95.75 105 MET A O 1
ATOM 808 N N . ARG A 1 106 ? -0.978 -32.844 1.146 1 97.75 106 ARG A N 1
ATOM 809 C CA . ARG A 1 106 ? -1.914 -32.344 0.144 1 97.75 106 ARG A CA 1
ATOM 810 C C . ARG A 1 106 ? -3.332 -32.844 0.43 1 97.75 106 ARG A C 1
ATOM 812 O O . ARG A 1 106 ? -4.277 -32.062 0.418 1 97.75 106 ARG A O 1
ATOM 819 N N . ARG A 1 107 ? -3.465 -34.125 0.7 1 97.88 107 ARG A N 1
ATOM 820 C CA . ARG A 1 107 ? -4.773 -34.719 0.958 1 97.88 107 ARG A CA 1
ATOM 821 C C . ARG A 1 107 ? -5.383 -34.156 2.24 1 97.88 107 ARG A C 1
ATOM 823 O O . ARG A 1 107 ? -6.594 -33.938 2.312 1 97.88 107 ARG A O 1
ATOM 830 N N . ALA A 1 108 ? -4.543 -33.938 3.275 1 97.62 108 ALA A N 1
ATOM 831 C CA . ALA A 1 108 ? -5.016 -33.344 4.527 1 97.62 108 ALA A CA 1
ATOM 832 C C . ALA A 1 108 ? -5.527 -31.938 4.316 1 97.62 108 ALA A C 1
ATOM 834 O O . ALA A 1 108 ? -6.562 -31.547 4.867 1 97.62 108 ALA A O 1
ATOM 835 N N . ILE A 1 109 ? -4.797 -31.172 3.543 1 98.19 109 ILE A N 1
ATOM 836 C CA . ILE A 1 109 ? -5.168 -29.781 3.256 1 98.19 109 ILE A CA 1
ATOM 837 C C . ILE A 1 109 ? -6.48 -29.766 2.477 1 98.19 109 ILE A C 1
ATOM 839 O O . ILE A 1 109 ? -7.387 -28.984 2.801 1 98.19 109 ILE A O 1
ATOM 843 N N . LEU A 1 110 ? -6.633 -30.625 1.511 1 98.19 110 LEU A N 1
ATOM 844 C CA . LEU A 1 110 ? -7.832 -30.688 0.68 1 98.19 110 LEU A CA 1
ATOM 845 C C . LEU A 1 110 ? -9.047 -31.062 1.516 1 98.19 110 LEU A C 1
ATOM 847 O O . LEU A 1 110 ? -10.117 -30.469 1.366 1 98.19 110 LEU A O 1
ATOM 851 N N . LYS A 1 111 ? -8.875 -32 2.348 1 97.5 111 LYS A N 1
ATOM 852 C CA . LYS A 1 111 ? -9.977 -32.469 3.189 1 97.5 111 LYS A CA 1
ATOM 853 C C . LYS A 1 111 ? -10.414 -31.375 4.168 1 97.5 111 LYS A C 1
ATOM 855 O O . LYS A 1 111 ? -11.602 -31.234 4.465 1 97.5 111 LYS A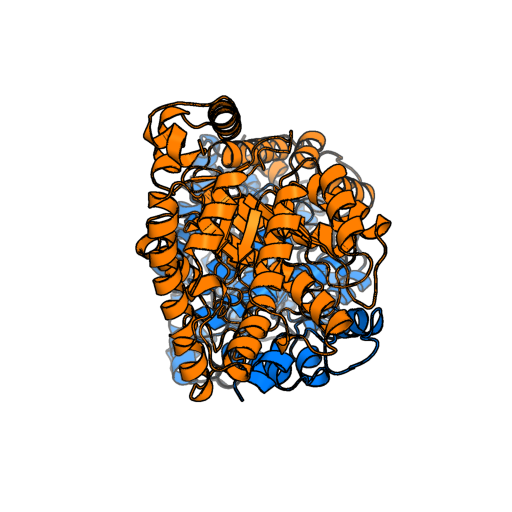 O 1
ATOM 860 N N . HIS A 1 112 ? -9.445 -30.609 4.594 1 97.62 112 HIS A N 1
ATOM 861 C CA . HIS A 1 112 ? -9.68 -29.656 5.664 1 97.62 112 HIS A CA 1
ATOM 862 C C . HIS A 1 112 ? -10.172 -28.328 5.105 1 97.62 112 HIS A C 1
ATOM 864 O O . HIS A 1 112 ? -10.773 -27.531 5.832 1 97.62 112 HIS A O 1
ATOM 870 N N . SER A 1 113 ? -9.977 -28.047 3.891 1 97.88 113 SER A N 1
ATOM 871 C CA . SER A 1 113 ? -10.18 -26.719 3.332 1 97.88 113 SER A CA 1
ATOM 872 C C . SER A 1 113 ? -11.641 -26.5 2.938 1 97.88 113 SER A C 1
ATOM 874 O O . SER A 1 113 ? -12.258 -27.359 2.318 1 97.88 113 SER A O 1
ATOM 876 N N . SER A 1 114 ? -12.156 -25.297 3.219 1 97.44 114 SER A N 1
ATOM 877 C CA . SER A 1 114 ? -13.484 -24.891 2.771 1 97.44 114 SER A CA 1
ATOM 878 C C . SER A 1 114 ? -13.398 -24.047 1.503 1 97.44 114 SER A C 1
ATOM 880 O O . SER A 1 114 ? -14.43 -23.688 0.927 1 97.44 114 SER A O 1
ATOM 882 N N . VAL A 1 115 ? -12.148 -23.734 1.094 1 98.31 115 VAL A N 1
ATOM 883 C CA . VAL A 1 115 ? -11.969 -22.891 -0.081 1 98.31 115 VAL A CA 1
ATOM 884 C C . VAL A 1 115 ? -11.164 -23.641 -1.14 1 98.31 115 VAL A C 1
ATOM 886 O O . VAL A 1 115 ? -10.648 -24.734 -0.879 1 98.31 115 VAL A O 1
ATOM 889 N N . SER A 1 116 ? -11.086 -23.062 -2.324 1 98.5 116 SER A N 1
ATOM 890 C CA . SER A 1 116 ? -10.359 -23.672 -3.438 1 98.5 116 SER A CA 1
ATOM 891 C C . SER A 1 116 ? -8.883 -23.859 -3.094 1 98.5 116 SER A C 1
ATOM 893 O O . SER A 1 116 ? -8.266 -23 -2.459 1 98.5 116 SER A O 1
ATOM 895 N N . ILE A 1 117 ? -8.312 -25 -3.477 1 98.81 117 ILE A N 1
ATOM 896 C CA . ILE A 1 117 ? -6.906 -25.312 -3.225 1 98.81 117 ILE A CA 1
ATOM 897 C C . ILE A 1 117 ? -6.156 -25.422 -4.551 1 98.81 117 ILE A C 1
ATOM 899 O O . ILE A 1 117 ? -6.602 -26.125 -5.469 1 98.81 117 ILE A O 1
ATOM 903 N N . GLY A 1 118 ? -5.086 -24.672 -4.645 1 98.75 118 GLY A N 1
ATOM 904 C CA . GLY A 1 118 ? -4.164 -24.797 -5.766 1 98.75 118 GLY A CA 1
ATOM 905 C C . GLY A 1 118 ? -2.838 -25.422 -5.379 1 98.75 118 GLY A C 1
ATOM 906 O O . GLY A 1 118 ? -2.494 -25.484 -4.199 1 98.75 118 GLY A O 1
ATOM 907 N N . THR A 1 119 ? -2.131 -25.953 -6.305 1 98.69 119 THR A N 1
ATOM 908 C CA . THR A 1 119 ? -0.802 -26.516 -6.094 1 98.69 119 THR A CA 1
ATOM 909 C C . THR A 1 119 ? 0.118 -26.188 -7.266 1 98.69 119 THR A C 1
ATOM 911 O O . THR A 1 119 ? -0.329 -25.656 -8.281 1 98.69 119 THR A O 1
ATOM 914 N N . VAL A 1 120 ? 1.382 -26.453 -7.066 1 98.19 120 VAL A N 1
ATOM 915 C CA . VAL A 1 120 ? 2.396 -26.391 -8.117 1 98.19 120 VAL A CA 1
ATOM 916 C C . VAL A 1 120 ? 3.033 -27.766 -8.281 1 98.19 120 VAL A C 1
ATOM 918 O O . VAL A 1 120 ? 4.113 -28.031 -7.75 1 98.19 120 VAL A O 1
ATOM 921 N N . PRO A 1 121 ? 2.521 -28.609 -9.117 1 98.44 121 PRO A N 1
ATOM 922 C CA . PRO A 1 121 ? 2.891 -30.016 -9.164 1 98.44 121 PRO A CA 1
ATOM 923 C C . PRO A 1 121 ? 4.383 -30.234 -9.398 1 98.44 121 PRO A C 1
ATOM 925 O O . PRO A 1 121 ? 4.961 -31.203 -8.891 1 98.44 121 PRO A O 1
ATOM 928 N N . ILE A 1 122 ? 5 -29.344 -10.133 1 97.94 122 ILE A N 1
ATOM 929 C CA . ILE A 1 122 ? 6.406 -29.531 -10.477 1 97.94 122 ILE A CA 1
ATOM 930 C C . ILE A 1 122 ? 7.25 -29.531 -9.203 1 97.94 122 ILE A C 1
ATOM 932 O O . ILE A 1 122 ? 8.352 -30.094 -9.195 1 97.94 122 ILE A O 1
ATOM 936 N N . TYR A 1 123 ? 6.789 -28.891 -8.125 1 96.19 123 TYR A N 1
ATOM 937 C CA . TYR A 1 123 ? 7.508 -28.922 -6.855 1 96.19 123 TYR A CA 1
ATOM 938 C C . TYR A 1 123 ? 7.598 -30.344 -6.32 1 96.19 123 TYR A C 1
ATOM 940 O O . TYR A 1 123 ? 8.672 -30.797 -5.914 1 96.19 123 TYR A O 1
ATOM 948 N N . GLU A 1 124 ? 6.5 -31.031 -6.355 1 96.94 124 GLU A N 1
ATOM 949 C CA . GLU A 1 124 ? 6.488 -32.406 -5.891 1 96.94 124 GLU A CA 1
ATOM 950 C C . GLU A 1 124 ? 7.273 -33.312 -6.832 1 96.94 124 GLU A C 1
ATOM 952 O O . GLU A 1 124 ? 7.969 -34.25 -6.383 1 96.94 124 GLU A O 1
ATOM 957 N N . VAL A 1 125 ? 7.148 -33.125 -8.133 1 97.69 125 VAL A N 1
ATOM 958 C CA . VAL A 1 125 ? 7.922 -33.906 -9.094 1 97.69 125 VAL A CA 1
ATOM 959 C C . VAL A 1 125 ? 9.414 -33.781 -8.773 1 97.69 125 VAL A C 1
ATOM 961 O O . VAL A 1 125 ? 10.133 -34.781 -8.812 1 97.69 125 VAL A O 1
ATOM 964 N N . ALA A 1 126 ? 9.836 -32.562 -8.5 1 95.56 126 ALA A N 1
ATOM 965 C CA . ALA A 1 126 ? 11.242 -32.312 -8.203 1 95.56 126 ALA A CA 1
ATOM 966 C C . ALA A 1 126 ? 11.688 -33.125 -6.977 1 95.56 126 ALA A C 1
ATOM 968 O O . ALA A 1 126 ? 12.758 -33.719 -6.98 1 95.56 126 ALA A O 1
ATOM 969 N N . VAL A 1 127 ? 10.883 -33.062 -5.914 1 94.38 127 VAL A N 1
ATOM 970 C CA . VAL A 1 127 ? 11.211 -33.781 -4.684 1 94.38 127 VAL A CA 1
ATOM 971 C C . VAL A 1 127 ? 11.297 -35.281 -4.961 1 94.38 127 VAL A C 1
ATOM 973 O O . VAL A 1 127 ? 12.258 -35.938 -4.547 1 94.38 127 VAL A O 1
ATOM 976 N N . ARG A 1 128 ? 10.352 -35.812 -5.699 1 96 128 ARG A N 1
ATOM 977 C CA . ARG A 1 128 ? 10.328 -37.219 -6.016 1 96 128 ARG A CA 1
ATOM 978 C C . ARG A 1 128 ? 11.508 -37.625 -6.906 1 96 128 ARG A C 1
ATOM 980 O O . ARG A 1 128 ? 12.039 -38.719 -6.797 1 96 128 ARG A O 1
ATOM 987 N N . ALA A 1 129 ? 11.828 -36.75 -7.82 1 96 129 ALA A N 1
ATOM 988 C CA . ALA A 1 129 ? 12.953 -37 -8.711 1 96 129 ALA A CA 1
ATOM 989 C C . ALA A 1 129 ? 14.266 -37.125 -7.934 1 96 129 ALA A C 1
ATOM 991 O O . ALA A 1 129 ? 15.117 -37.938 -8.25 1 96 129 ALA A O 1
ATOM 992 N N . ILE A 1 130 ? 14.453 -36.219 -6.945 1 93.38 130 ILE A N 1
ATOM 993 C CA . ILE A 1 130 ? 15.641 -36.312 -6.098 1 93.38 130 ILE A CA 1
ATOM 994 C C . ILE A 1 130 ? 15.68 -37.656 -5.383 1 93.38 130 ILE A C 1
ATOM 996 O O . ILE A 1 130 ? 16.734 -38.312 -5.32 1 93.38 130 ILE A O 1
ATOM 1000 N N . GLU A 1 131 ? 14.57 -38.094 -4.859 1 93.38 131 GLU A N 1
ATOM 1001 C CA . GLU A 1 131 ? 14.484 -39.344 -4.129 1 93.38 131 GLU A CA 1
ATOM 1002 C C . GLU A 1 131 ? 14.727 -40.531 -5.055 1 93.38 131 GLU A C 1
ATOM 1004 O O . GLU A 1 131 ? 15.422 -41.469 -4.684 1 93.38 131 GLU A O 1
ATOM 1009 N N . LYS A 1 132 ? 14.141 -40.469 -6.195 1 95.44 132 LYS A N 1
ATOM 1010 C CA . LYS A 1 132 ? 14.141 -41.594 -7.109 1 95.44 132 LYS A CA 1
ATOM 1011 C C . LYS A 1 132 ? 15.422 -41.625 -7.934 1 95.44 132 LYS A C 1
ATOM 1013 O O . LYS A 1 132 ? 15.961 -42.719 -8.203 1 95.44 132 LYS A O 1
ATOM 1018 N N . TYR A 1 133 ? 15.875 -40.438 -8.414 1 95.81 133 TYR A N 1
ATOM 1019 C CA . TYR A 1 133 ? 16.953 -40.406 -9.391 1 95.81 133 TYR A CA 1
ATOM 1020 C C . TYR A 1 133 ? 18.188 -39.688 -8.812 1 95.81 133 TYR A C 1
ATOM 1022 O O . TYR A 1 133 ? 19.25 -39.688 -9.438 1 95.81 133 TYR A O 1
ATOM 1030 N N . GLY A 1 134 ? 18.141 -39.031 -7.695 1 92.75 134 GLY A N 1
ATOM 1031 C CA . GLY A 1 134 ? 19.234 -38.312 -7.066 1 92.75 134 GLY A CA 1
ATOM 1032 C C . GLY A 1 134 ? 19.406 -36.906 -7.617 1 92.75 134 GLY A C 1
ATOM 1033 O O . GLY A 1 134 ? 20.312 -36.188 -7.195 1 92.75 134 GLY A O 1
ATOM 1034 N N . ASN A 1 135 ? 18.562 -36.625 -8.602 1 93.69 135 ASN A N 1
ATOM 1035 C CA . ASN A 1 135 ? 18.688 -35.312 -9.234 1 93.69 135 ASN A CA 1
ATOM 1036 C C . ASN A 1 135 ? 17.359 -34.875 -9.844 1 93.69 135 ASN A C 1
ATOM 1038 O O . ASN A 1 135 ? 16.641 -35.656 -10.445 1 93.69 135 ASN A O 1
ATOM 1042 N N . ILE A 1 136 ? 17.016 -33.594 -9.742 1 93.56 136 ILE A N 1
ATOM 1043 C CA . ILE A 1 136 ? 15.758 -33 -10.195 1 93.56 136 ILE A CA 1
ATOM 1044 C C . ILE A 1 136 ? 15.641 -33.156 -11.711 1 93.56 136 ILE A C 1
ATOM 1046 O O . ILE A 1 136 ? 14.562 -33.438 -12.234 1 93.56 136 ILE A O 1
ATOM 1050 N N . VAL A 1 137 ? 16.734 -33 -12.438 1 93.88 137 VAL A N 1
ATOM 1051 C CA . VAL A 1 137 ? 16.703 -32.875 -13.891 1 93.88 137 VAL A CA 1
ATOM 1052 C C . VAL A 1 137 ? 16.484 -34.219 -14.531 1 93.88 137 VAL A C 1
ATOM 1054 O O . VAL A 1 137 ? 16.172 -34.312 -15.719 1 93.88 137 VAL A O 1
ATOM 1057 N N . LYS A 1 138 ? 16.547 -35.281 -13.75 1 96.38 138 LYS A N 1
ATOM 1058 C CA . LYS A 1 138 ? 16.422 -36.625 -14.297 1 96.38 138 LYS A CA 1
ATOM 1059 C C . LYS A 1 138 ? 14.953 -37.031 -14.375 1 96.38 138 LYS A C 1
ATOM 1061 O O . LYS A 1 138 ? 14.633 -38.125 -14.883 1 96.38 138 LYS A O 1
ATOM 1066 N N . MET A 1 139 ? 14.07 -36.188 -13.922 1 97.38 139 MET A N 1
ATOM 1067 C CA . MET A 1 139 ? 12.648 -36.5 -14.016 1 97.38 139 MET A CA 1
ATOM 1068 C C . MET A 1 139 ? 12.227 -36.719 -15.469 1 97.38 139 MET A C 1
ATOM 1070 O O . MET A 1 139 ? 12.734 -36.031 -16.359 1 97.38 139 MET A O 1
ATOM 1074 N N . THR A 1 140 ? 11.289 -37.531 -15.672 1 97.88 140 THR A N 1
ATOM 1075 C CA . THR A 1 140 ? 10.781 -37.812 -17.016 1 97.88 140 THR A CA 1
ATOM 1076 C C . THR A 1 140 ? 9.5 -37.031 -17.266 1 97.88 140 THR A C 1
ATOM 1078 O O . THR A 1 140 ? 8.898 -36.469 -16.344 1 97.88 140 THR A O 1
ATOM 1081 N N . VAL A 1 141 ? 9.141 -36.906 -18.578 1 98.31 141 VAL A N 1
ATOM 1082 C CA . VAL A 1 141 ? 7.879 -36.281 -18.953 1 98.31 141 VAL A CA 1
ATOM 1083 C C . VAL A 1 141 ? 6.719 -36.969 -18.234 1 98.31 141 VAL A C 1
ATOM 1085 O O . VAL A 1 141 ? 5.824 -36.281 -17.719 1 98.31 141 VAL A O 1
ATOM 1088 N N . ASP A 1 142 ? 6.746 -38.281 -18.125 1 98.38 142 ASP A N 1
ATOM 1089 C CA . ASP A 1 142 ? 5.672 -39.031 -17.484 1 98.38 142 ASP A CA 1
ATOM 1090 C C . ASP A 1 142 ? 5.613 -38.719 -15.984 1 98.38 142 ASP A C 1
ATOM 1092 O O . ASP A 1 142 ? 4.535 -38.719 -15.391 1 98.38 142 ASP A O 1
ATOM 1096 N N . ASP A 1 143 ? 6.785 -38.531 -15.352 1 98.44 143 ASP A N 1
ATOM 1097 C CA . ASP A 1 143 ? 6.797 -38.156 -13.938 1 98.44 143 ASP A CA 1
ATOM 1098 C C . ASP A 1 143 ? 5.98 -36.875 -13.719 1 98.44 143 ASP A C 1
ATOM 1100 O O . ASP A 1 143 ? 5.219 -36.781 -12.75 1 98.44 143 ASP A O 1
ATOM 1104 N N . ILE A 1 144 ? 6.16 -35.906 -14.609 1 98.62 144 ILE A N 1
ATOM 1105 C CA . ILE A 1 144 ? 5.488 -34.625 -14.5 1 98.62 144 ILE A CA 1
ATOM 1106 C C . ILE A 1 144 ? 3.977 -34.812 -14.617 1 98.62 144 ILE A C 1
ATOM 1108 O O . ILE A 1 144 ? 3.219 -34.375 -13.742 1 98.62 144 ILE A O 1
ATOM 1112 N N . PHE A 1 145 ? 3.537 -35.5 -15.625 1 98.75 145 PHE A N 1
ATOM 1113 C CA . PHE A 1 145 ? 2.109 -35.625 -15.898 1 98.75 145 PHE A CA 1
ATOM 1114 C C . PHE A 1 145 ? 1.45 -36.562 -14.883 1 98.75 145 PHE A C 1
ATOM 1116 O O . PHE A 1 145 ? 0.289 -36.344 -14.523 1 98.75 145 PHE A O 1
ATOM 1123 N N . ASN A 1 146 ? 2.197 -37.594 -14.398 1 98.44 146 ASN A N 1
ATOM 1124 C CA . ASN A 1 146 ? 1.659 -38.469 -13.367 1 98.44 146 ASN A CA 1
ATOM 1125 C C . ASN A 1 146 ? 1.32 -37.688 -12.094 1 98.44 146 ASN A C 1
ATOM 1127 O O . ASN A 1 146 ? 0.273 -37.906 -11.484 1 98.44 146 ASN A O 1
ATOM 1131 N N . VAL A 1 147 ? 2.191 -36.812 -11.711 1 98.69 147 VAL A N 1
ATOM 1132 C CA . VAL A 1 147 ? 1.965 -36.031 -10.5 1 98.69 147 VAL A CA 1
ATOM 1133 C C . VAL A 1 147 ? 0.809 -35.062 -10.711 1 98.69 147 VAL A C 1
ATOM 1135 O O . VAL A 1 147 ? -0.015 -34.844 -9.82 1 98.69 147 VAL A O 1
ATOM 1138 N N . ILE A 1 148 ? 0.712 -34.406 -11.867 1 98.75 148 ILE A N 1
ATOM 1139 C CA . ILE A 1 148 ? -0.409 -33.5 -12.164 1 98.75 148 ILE A CA 1
ATOM 1140 C C . ILE A 1 148 ? -1.722 -34.281 -12.047 1 98.75 148 ILE A C 1
ATOM 1142 O O . ILE A 1 148 ? -2.682 -33.812 -11.445 1 98.75 148 ILE A O 1
ATOM 1146 N N . GLU A 1 149 ? -1.733 -35.469 -12.641 1 98.62 149 GLU A N 1
ATOM 1147 C CA . GLU A 1 149 ? -2.941 -36.281 -12.586 1 98.62 149 GLU A CA 1
ATOM 1148 C C . GLU A 1 149 ? -3.26 -36.719 -11.148 1 98.62 149 GLU A C 1
ATOM 1150 O O . GLU A 1 149 ? -4.426 -36.75 -10.75 1 98.62 149 GLU A O 1
ATOM 1155 N N . GLU A 1 150 ? -2.223 -37.062 -10.422 1 98.56 150 GLU A N 1
ATOM 1156 C CA . GLU A 1 150 ? -2.428 -37.406 -9.023 1 98.56 150 GLU A CA 1
ATOM 1157 C C . GLU A 1 150 ? -3.074 -36.281 -8.258 1 98.56 150 GLU A C 1
ATOM 1159 O O . GLU A 1 150 ? -3.984 -36.469 -7.453 1 98.56 150 GLU A O 1
ATOM 1164 N N . HIS A 1 151 ? -2.549 -35.031 -8.445 1 98.75 151 HIS A N 1
ATOM 1165 C CA . HIS A 1 151 ? -3.125 -33.844 -7.805 1 98.75 151 HIS A CA 1
ATOM 1166 C C . HIS A 1 151 ? -4.586 -33.656 -8.211 1 98.75 151 HIS A C 1
ATOM 1168 O O . HIS A 1 151 ? -5.434 -33.375 -7.359 1 98.75 151 HIS A O 1
ATOM 1174 N N . ALA A 1 152 ? -4.867 -33.844 -9.5 1 98.5 152 ALA A N 1
ATOM 1175 C CA . ALA A 1 152 ? -6.234 -33.719 -9.992 1 98.5 152 ALA A CA 1
ATOM 1176 C C . ALA A 1 152 ? -7.141 -34.75 -9.359 1 98.5 152 ALA A C 1
ATOM 1178 O O . ALA A 1 152 ? -8.25 -34.438 -8.922 1 98.5 152 ALA A O 1
ATOM 1179 N N . LYS A 1 153 ? -6.637 -36 -9.281 1 98.19 153 LYS A N 1
ATOM 1180 C CA . LYS A 1 153 ? -7.391 -37.094 -8.703 1 98.19 153 LYS A CA 1
ATOM 1181 C C . LYS A 1 153 ? -7.68 -36.844 -7.223 1 98.19 153 LYS A C 1
ATOM 1183 O O . LYS A 1 153 ? -8.719 -37.281 -6.711 1 98.19 153 LYS A O 1
ATOM 1188 N N . ASP A 1 154 ? -6.762 -36.156 -6.574 1 98.19 154 ASP A N 1
ATOM 1189 C CA . ASP A 1 154 ? -6.922 -35.875 -5.156 1 98.19 154 ASP A CA 1
ATOM 1190 C C . ASP A 1 154 ? -7.957 -34.75 -4.945 1 98.19 154 ASP A C 1
ATOM 1192 O O . ASP A 1 154 ? -8.453 -34.562 -3.832 1 98.19 154 ASP A O 1
ATOM 1196 N N . GLY A 1 155 ? -8.273 -33.969 -5.969 1 98.25 155 GLY A N 1
ATOM 1197 C CA . GLY A 1 155 ? -9.328 -32.969 -5.855 1 98.25 155 GLY A CA 1
ATOM 1198 C C . GLY A 1 155 ? -8.805 -31.562 -5.898 1 98.25 155 GLY A C 1
ATOM 1199 O O . GLY A 1 155 ? -9.531 -30.625 -5.57 1 98.25 155 GLY A O 1
ATOM 1200 N N . VAL A 1 156 ? -7.555 -31.391 -6.258 1 98.69 156 VAL A N 1
ATOM 1201 C CA . VAL A 1 156 ? -7 -30.047 -6.383 1 98.69 156 VAL A CA 1
ATOM 1202 C C . VAL A 1 156 ? -7.84 -29.234 -7.367 1 98.69 156 VAL A C 1
ATOM 1204 O O . VAL A 1 156 ? -8.266 -29.75 -8.406 1 98.69 156 VAL A O 1
ATOM 1207 N N . ASP A 1 157 ? -8.07 -27.953 -7.07 1 98.62 157 ASP A N 1
ATOM 1208 C CA . ASP A 1 157 ? -9.023 -27.141 -7.824 1 98.62 157 ASP A CA 1
ATOM 1209 C C . ASP A 1 157 ? -8.336 -26.438 -8.992 1 98.62 157 ASP A C 1
ATOM 1211 O O . ASP A 1 157 ? -8.961 -26.203 -10.031 1 98.62 157 ASP A O 1
ATOM 1215 N N . PHE A 1 158 ? -7.113 -26.016 -8.781 1 98.75 158 PHE A N 1
ATOM 1216 C CA . PHE A 1 158 ? -6.324 -25.422 -9.859 1 98.75 158 PHE A CA 1
ATOM 1217 C C . PHE A 1 158 ? -4.844 -25.719 -9.672 1 98.75 158 PHE A C 1
ATOM 1219 O O . PHE A 1 158 ? -4.371 -25.875 -8.539 1 98.75 158 PHE A O 1
ATOM 1226 N N . VAL A 1 159 ? -4.09 -25.844 -10.75 1 98.88 159 VAL A N 1
ATOM 1227 C CA . VAL A 1 159 ? -2.664 -26.156 -10.688 1 98.88 159 VAL A CA 1
ATOM 1228 C C . VAL A 1 159 ? -1.881 -25.109 -11.484 1 98.88 159 VAL A C 1
ATOM 1230 O O . VAL A 1 159 ? -2.322 -24.672 -12.547 1 98.88 159 VAL A O 1
ATOM 1233 N N . THR A 1 160 ? -0.791 -24.672 -10.914 1 98.81 160 THR A N 1
ATOM 1234 C CA . THR A 1 160 ? 0.136 -23.812 -11.641 1 98.81 160 THR A CA 1
ATOM 1235 C C . THR A 1 160 ? 1.087 -24.625 -12.5 1 98.81 160 THR A C 1
ATOM 1237 O O . THR A 1 160 ? 1.75 -25.547 -12 1 98.81 160 THR A O 1
ATOM 1240 N N . VAL A 1 161 ? 1.113 -24.375 -13.75 1 98.88 161 VAL A N 1
ATOM 1241 C CA . VAL A 1 161 ? 1.963 -25.062 -14.711 1 98.88 161 VAL A CA 1
ATOM 1242 C C . VAL A 1 161 ? 2.732 -24.047 -15.547 1 98.88 161 VAL A C 1
ATOM 1244 O O . VAL A 1 161 ? 2.131 -23.234 -16.25 1 98.88 161 VAL A O 1
ATOM 1247 N N . HIS A 1 162 ? 4.035 -24.109 -15.508 1 98.56 162 HIS A N 1
ATOM 1248 C CA . HIS A 1 162 ? 4.887 -23.109 -16.141 1 98.56 162 HIS A CA 1
ATOM 1249 C C . HIS A 1 162 ? 5.145 -23.453 -17.609 1 98.56 162 HIS A C 1
ATOM 1251 O O . HIS A 1 162 ? 6.297 -23.641 -18.016 1 98.56 162 HIS A O 1
ATOM 1257 N N . CYS A 1 163 ? 4.16 -23.344 -18.375 1 98.44 163 CYS A N 1
ATOM 1258 C CA . CYS A 1 163 ? 4.168 -23.766 -19.766 1 98.44 163 CYS A CA 1
ATOM 1259 C C . CYS A 1 163 ? 4.898 -22.75 -20.641 1 98.44 163 CYS A C 1
ATOM 1261 O O . CYS A 1 163 ? 5.328 -23.062 -21.75 1 98.44 163 CYS A O 1
ATOM 1263 N N . GLY A 1 164 ? 5.047 -21.531 -20.156 1 98.12 164 GLY A N 1
ATOM 1264 C CA . GLY A 1 164 ? 5.574 -20.453 -20.984 1 98.12 164 GLY A CA 1
ATOM 1265 C C . GLY A 1 164 ? 7.094 -20.422 -21 1 98.12 164 GLY A C 1
ATOM 1266 O O . GLY A 1 164 ? 7.688 -19.656 -21.766 1 98.12 164 GLY A O 1
ATOM 1267 N N . VAL A 1 165 ? 7.754 -21.266 -20.188 1 98.25 165 VAL A N 1
ATOM 1268 C CA . VAL A 1 165 ? 9.211 -21.375 -20.188 1 98.25 165 VAL A CA 1
ATOM 1269 C C . VAL A 1 165 ? 9.664 -22.25 -21.344 1 98.25 165 VAL A C 1
ATOM 1271 O O . VAL A 1 165 ? 9.938 -23.438 -21.156 1 98.25 165 VAL A O 1
ATOM 1274 N N . THR A 1 166 ? 9.898 -21.688 -22.484 1 98.38 166 THR A N 1
ATOM 1275 C CA . THR A 1 166 ? 10.234 -22.453 -23.688 1 98.38 166 THR A CA 1
ATOM 1276 C C . THR A 1 166 ? 11.75 -22.562 -23.844 1 98.38 166 THR A C 1
ATOM 1278 O O . THR A 1 166 ? 12.5 -21.797 -23.234 1 98.38 166 THR A O 1
ATOM 1281 N N . LYS A 1 167 ? 12.117 -23.516 -24.672 1 98 167 LYS A N 1
ATOM 1282 C CA . LYS A 1 167 ? 13.539 -23.703 -24.969 1 98 167 LYS A CA 1
ATOM 1283 C C . LYS A 1 167 ? 14.141 -22.438 -25.578 1 98 167 LYS A C 1
ATOM 1285 O O . LYS A 1 167 ? 15.258 -22.062 -25.234 1 98 167 LYS A O 1
ATOM 1290 N N . LYS A 1 168 ? 13.445 -21.75 -26.406 1 97.19 168 LYS A N 1
ATOM 1291 C CA . LYS A 1 168 ? 13.914 -20.547 -27.078 1 97.19 168 LYS A CA 1
ATOM 1292 C C . LYS A 1 168 ? 14.211 -19.438 -26.062 1 97.19 168 LYS A C 1
ATOM 1294 O O . LYS A 1 168 ? 15.234 -18.766 -26.156 1 97.19 168 LYS A O 1
ATOM 1299 N N . ILE A 1 169 ? 13.297 -19.234 -25.078 1 96.94 169 ILE A N 1
ATOM 1300 C CA . ILE A 1 169 ? 13.492 -18.156 -24.094 1 96.94 169 ILE A CA 1
ATOM 1301 C C . ILE A 1 169 ? 14.672 -18.5 -23.188 1 96.94 169 ILE A C 1
ATOM 1303 O O . ILE A 1 169 ? 15.414 -17.609 -22.781 1 96.94 169 ILE A O 1
ATOM 1307 N N . VAL A 1 170 ? 14.797 -19.766 -22.875 1 96.88 170 VAL A N 1
ATOM 1308 C CA . VAL A 1 170 ? 15.906 -20.203 -22.031 1 96.88 170 VAL A CA 1
ATOM 1309 C C . VAL A 1 170 ? 17.234 -19.922 -22.75 1 96.88 170 VAL A C 1
ATOM 1311 O O . VAL A 1 170 ? 18.188 -19.453 -22.125 1 96.88 170 VAL A O 1
ATOM 1314 N N . GLU A 1 171 ? 17.266 -20.203 -24.047 1 96.06 171 GLU A N 1
ATOM 1315 C CA . GLU A 1 171 ? 18.453 -19.891 -24.844 1 96.06 171 GLU A CA 1
ATOM 1316 C C . GLU A 1 171 ? 18.75 -18.391 -24.844 1 96.06 171 GLU A C 1
ATOM 1318 O O . GLU A 1 171 ? 19.922 -17.984 -24.781 1 96.06 171 GLU A O 1
ATOM 1323 N N . MET A 1 172 ? 17.766 -17.625 -24.938 1 96 172 MET A N 1
ATOM 1324 C CA . MET A 1 172 ? 17.922 -16.172 -24.922 1 96 172 MET A CA 1
ATOM 1325 C C . MET A 1 172 ? 18.469 -15.703 -23.578 1 96 172 MET A C 1
ATOM 1327 O O . MET A 1 172 ? 19.266 -14.766 -23.531 1 96 172 MET A O 1
ATOM 1331 N N . LEU A 1 173 ? 18 -16.344 -22.547 1 95.56 173 LEU A N 1
ATOM 1332 C CA . LEU A 1 173 ? 18.422 -15.977 -21.203 1 95.56 173 LEU A CA 1
ATOM 1333 C C . LEU A 1 173 ? 19.906 -16.219 -21.016 1 95.56 173 LEU A C 1
ATOM 1335 O O . LEU A 1 173 ? 20.578 -15.492 -20.266 1 95.56 173 LEU A O 1
ATOM 1339 N N . LYS A 1 174 ? 20.438 -17.219 -21.656 1 94.06 174 LYS A N 1
ATOM 1340 C CA . LYS A 1 174 ? 21.844 -17.562 -21.531 1 94.06 174 LYS A CA 1
ATOM 1341 C C . LYS A 1 174 ? 22.734 -16.438 -22.031 1 94.06 174 LYS A C 1
ATOM 1343 O O . LYS A 1 174 ? 23.844 -16.25 -21.531 1 94.06 174 LYS A O 1
ATOM 1348 N N . SER A 1 175 ? 22.281 -15.672 -22.922 1 91.12 175 SER A N 1
ATOM 1349 C CA . SER A 1 175 ? 23.047 -14.555 -23.469 1 91.12 175 SER A CA 1
ATOM 1350 C C . SER A 1 175 ? 22.5 -13.219 -22.969 1 91.12 175 SER A C 1
ATOM 1352 O O . SER A 1 175 ? 22.828 -12.164 -23.516 1 91.12 175 SER A O 1
ATOM 1354 N N . GLY A 1 176 ? 21.656 -13.32 -22.016 1 90.56 176 GLY A N 1
ATOM 1355 C CA . GLY A 1 176 ? 20.969 -12.117 -21.594 1 90.56 176 GLY A CA 1
ATOM 1356 C C . GLY A 1 176 ? 21.641 -11.414 -20.438 1 90.56 176 GLY A C 1
ATOM 1357 O O . GLY A 1 176 ? 22.75 -11.789 -20.031 1 90.56 176 GLY A O 1
ATOM 1358 N N . ASP A 1 177 ? 20.953 -10.281 -19.906 1 89.56 177 ASP A N 1
ATOM 1359 C CA . ASP A 1 177 ? 21.594 -9.406 -18.938 1 89.56 177 ASP A CA 1
ATOM 1360 C C . ASP A 1 177 ? 20.703 -9.203 -17.703 1 89.56 177 ASP A C 1
ATOM 1362 O O . ASP A 1 177 ? 20.828 -8.203 -17 1 89.56 177 ASP A O 1
ATOM 1366 N N . ARG A 1 178 ? 19.812 -10.164 -17.438 1 95.06 178 ARG A N 1
ATOM 1367 C CA . ARG A 1 178 ? 19.016 -10.047 -16.219 1 95.06 178 ARG A CA 1
ATOM 1368 C C . ARG A 1 178 ? 19.906 -10.125 -14.977 1 95.06 178 ARG A C 1
ATOM 1370 O O . ARG A 1 178 ? 20.859 -10.914 -14.938 1 95.06 178 ARG A O 1
ATOM 1377 N N . VAL A 1 179 ? 19.578 -9.258 -13.961 1 96.56 179 VAL A N 1
ATOM 1378 C CA . VAL A 1 179 ? 20.266 -9.352 -12.68 1 96.56 179 VAL A CA 1
ATOM 1379 C C . VAL A 1 179 ? 19.953 -10.688 -12.008 1 96.56 179 VAL A C 1
ATOM 1381 O O . VAL A 1 179 ? 20.859 -11.391 -11.555 1 96.56 179 VAL A O 1
ATOM 1384 N N . LEU A 1 180 ? 18.688 -11.039 -12 1 96.31 180 LEU A N 1
ATOM 1385 C CA . LEU A 1 180 ? 18.188 -12.32 -11.51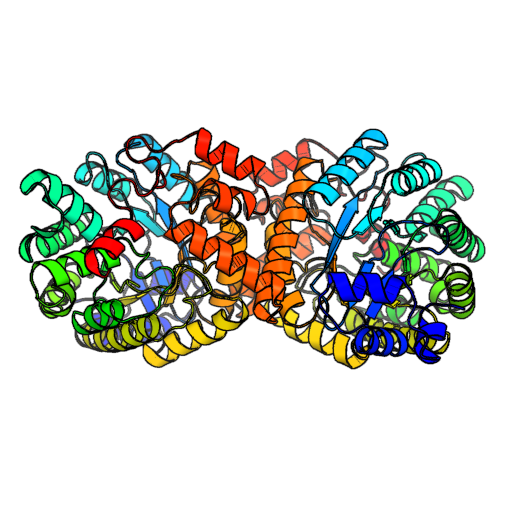6 1 96.31 180 LEU A CA 1
ATOM 1386 C C . LEU A 1 180 ? 17.5 -13.094 -12.633 1 96.31 180 LEU A C 1
ATOM 1388 O O . LEU A 1 180 ? 16.312 -12.875 -12.906 1 96.31 180 LEU A O 1
ATOM 1392 N N . PRO A 1 181 ? 18.094 -13.984 -13.25 1 95 181 PRO A N 1
ATOM 1393 C CA . PRO A 1 181 ? 17.594 -14.609 -14.469 1 95 181 PRO A CA 1
ATOM 1394 C C . PRO A 1 181 ? 16.219 -15.258 -14.266 1 95 181 PRO A C 1
ATOM 1396 O O . PRO A 1 181 ? 15.273 -14.969 -15.008 1 95 181 PRO A O 1
ATOM 1399 N N . ILE A 1 182 ? 16.109 -16.203 -13.336 1 96.44 182 ILE A N 1
ATOM 1400 C CA . ILE A 1 182 ? 14.836 -16.859 -13.008 1 96.44 182 ILE A CA 1
ATOM 1401 C C . ILE A 1 182 ? 14.68 -16.938 -11.492 1 96.44 182 ILE A C 1
ATOM 1403 O O . ILE A 1 182 ? 15.539 -17.484 -10.797 1 96.44 182 ILE A O 1
ATOM 1407 N N . VAL A 1 183 ? 13.531 -16.344 -11.016 1 95.25 183 VAL A N 1
ATOM 1408 C CA . VAL A 1 183 ? 13.305 -16.391 -9.578 1 95.25 183 VAL A CA 1
ATOM 1409 C C . VAL A 1 183 ? 12.086 -17.266 -9.273 1 95.25 183 VAL A C 1
ATOM 1411 O O . VAL A 1 183 ? 11.758 -17.5 -8.109 1 95.25 183 VAL A O 1
ATOM 1414 N N . SER A 1 184 ? 11.352 -17.703 -10.25 1 96 184 SER A N 1
ATOM 1415 C CA . SER A 1 184 ? 10.297 -18.703 -10.109 1 96 184 SER A CA 1
ATOM 1416 C C . SER A 1 184 ? 10.883 -20.094 -9.883 1 96 184 SER A C 1
ATOM 1418 O O . SER A 1 184 ? 11.625 -20.594 -10.719 1 96 184 SER A O 1
ATOM 1420 N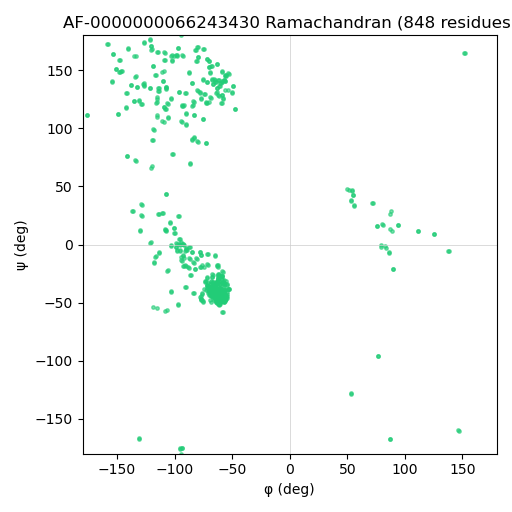 N . ARG A 1 185 ? 10.516 -20.672 -8.812 1 94.56 185 ARG A N 1
ATOM 1421 C CA . ARG A 1 185 ? 11.023 -22.016 -8.539 1 94.56 185 ARG A CA 1
ATOM 1422 C C . ARG A 1 185 ? 10.609 -22.984 -9.641 1 94.56 185 ARG A C 1
ATOM 1424 O O . ARG A 1 185 ? 11.445 -23.734 -10.164 1 94.56 185 ARG A O 1
ATOM 1431 N N . GLY A 1 186 ? 9.344 -22.984 -9.992 1 96.56 186 GLY A N 1
ATOM 1432 C CA . GLY A 1 186 ? 8.883 -23.844 -11.078 1 96.56 186 GLY A CA 1
ATOM 1433 C C . GLY A 1 186 ? 9.555 -23.531 -12.406 1 96.56 186 GLY A C 1
ATOM 1434 O O . GLY A 1 186 ? 9.969 -24.438 -13.125 1 96.56 186 GLY A O 1
ATOM 1435 N N . GLY A 1 187 ? 9.695 -22.25 -12.688 1 96.88 187 GLY A N 1
ATOM 1436 C CA . GLY A 1 187 ? 10.375 -21.828 -13.898 1 96.88 187 GLY A CA 1
ATOM 1437 C C . GLY A 1 187 ? 11.828 -22.281 -13.945 1 96.88 187 GLY A C 1
ATOM 1438 O O . GLY A 1 187 ? 12.312 -22.703 -14.992 1 96.88 187 GLY A O 1
ATOM 1439 N N . SER A 1 188 ? 12.523 -22.156 -12.844 1 96.38 188 SER A N 1
ATOM 1440 C CA . SER A 1 188 ? 13.938 -22.516 -12.805 1 96.38 188 SER A CA 1
ATOM 1441 C C . SER A 1 188 ? 14.133 -24.016 -12.969 1 96.38 188 SER A C 1
ATOM 1443 O O . SER A 1 188 ? 15.078 -24.453 -13.617 1 96.38 188 SER A O 1
ATOM 1445 N N . ILE A 1 189 ? 13.242 -24.797 -12.375 1 96.5 189 ILE A N 1
ATOM 1446 C CA . ILE A 1 189 ? 13.312 -26.25 -12.484 1 96.5 189 ILE A CA 1
ATOM 1447 C C . ILE A 1 189 ? 13.141 -26.672 -13.945 1 96.5 189 ILE A C 1
ATOM 1449 O O . ILE A 1 189 ? 13.914 -27.484 -14.453 1 96.5 189 ILE A O 1
ATOM 1453 N N . LEU A 1 190 ? 12.188 -26.109 -14.617 1 97.75 190 LEU A N 1
ATOM 1454 C CA . LEU A 1 190 ? 11.93 -26.469 -16 1 97.75 190 LEU A CA 1
ATOM 1455 C C . LEU A 1 190 ? 13.047 -25.969 -16.906 1 97.75 190 LEU A C 1
ATOM 1457 O O . LEU A 1 190 ? 13.422 -26.656 -17.875 1 97.75 190 LEU A O 1
ATOM 1461 N N . ALA A 1 191 ? 13.547 -24.766 -16.609 1 97.25 191 ALA A N 1
ATOM 1462 C CA . ALA A 1 191 ? 14.688 -24.266 -17.375 1 97.25 191 ALA A CA 1
ATOM 1463 C C . ALA A 1 191 ? 15.883 -25.203 -17.266 1 97.25 191 ALA A C 1
ATOM 1465 O O . ALA A 1 191 ? 16.562 -25.484 -18.25 1 97.25 191 ALA A O 1
ATOM 1466 N N . ASP A 1 192 ? 16.156 -25.656 -16.047 1 96.5 192 ASP A N 1
ATOM 1467 C CA . ASP A 1 192 ? 17.234 -26.609 -15.805 1 96.5 192 ASP A CA 1
ATOM 1468 C C . ASP A 1 192 ? 17.016 -27.906 -16.578 1 96.5 192 ASP A C 1
ATOM 1470 O O . ASP A 1 192 ? 17.953 -28.453 -17.172 1 96.5 192 ASP A O 1
ATOM 1474 N N . TRP A 1 193 ? 15.82 -28.391 -16.562 1 97.62 193 TRP A N 1
ATOM 1475 C CA . TRP A 1 193 ? 15.461 -29.594 -17.297 1 97.62 193 TRP A CA 1
ATOM 1476 C C . TRP A 1 193 ? 15.695 -29.422 -18.797 1 97.62 193 TRP A C 1
ATOM 1478 O O . TRP A 1 193 ? 16.266 -30.312 -19.438 1 97.62 193 TRP A O 1
ATOM 1488 N N . ILE A 1 194 ? 15.258 -28.344 -19.375 1 97.88 194 ILE A N 1
ATOM 1489 C CA . ILE A 1 194 ? 15.414 -28.016 -20.781 1 97.88 194 ILE A CA 1
ATOM 1490 C C . ILE A 1 194 ? 16.891 -28.031 -21.156 1 97.88 194 ILE A C 1
ATOM 1492 O O . ILE A 1 194 ? 17.281 -28.625 -22.156 1 97.88 194 ILE A O 1
ATOM 1496 N N . CYS A 1 195 ? 17.703 -27.391 -20.359 1 96.25 195 CYS A N 1
ATOM 1497 C CA . CYS A 1 195 ? 19.125 -27.297 -20.625 1 96.25 195 CYS A CA 1
ATOM 1498 C C . CYS A 1 195 ? 19.797 -28.672 -20.562 1 96.25 195 CYS A C 1
ATOM 1500 O O . CYS A 1 195 ? 20.625 -29 -21.406 1 96.25 195 CYS A O 1
ATOM 1502 N N . TYR A 1 196 ? 19.453 -29.438 -19.531 1 95.62 196 TYR A N 1
ATOM 1503 C CA . TYR A 1 196 ? 20.062 -30.734 -19.328 1 95.62 196 TYR A CA 1
ATOM 1504 C C . TYR A 1 196 ? 19.719 -31.703 -20.453 1 95.62 196 TYR A C 1
ATOM 1506 O O . TYR A 1 196 ? 20.578 -32.438 -20.938 1 95.62 196 TYR A O 1
ATOM 1514 N N . HIS A 1 197 ? 18.469 -31.734 -20.922 1 97.06 197 HIS A N 1
ATOM 1515 C CA . HIS A 1 197 ? 18 -32.719 -21.906 1 97.06 197 HIS A CA 1
ATOM 1516 C C . HIS A 1 197 ? 18.109 -32.156 -23.312 1 97.06 197 HIS A C 1
ATOM 1518 O O . HIS A 1 197 ? 17.969 -32.906 -24.297 1 97.06 197 HIS A O 1
ATOM 1524 N N . ASP A 1 198 ? 18.375 -30.875 -23.438 1 97.12 198 ASP A N 1
ATOM 1525 C CA . ASP A 1 198 ? 18.344 -30.203 -24.734 1 97.12 198 ASP A CA 1
ATOM 1526 C C . ASP A 1 198 ? 17.047 -30.5 -25.484 1 97.12 198 ASP A C 1
ATOM 1528 O O . ASP A 1 198 ? 17.078 -30.938 -26.641 1 97.12 198 ASP A O 1
ATOM 1532 N N . LYS A 1 199 ? 15.969 -30.359 -24.75 1 98.19 199 LYS A N 1
ATOM 1533 C CA . LYS A 1 199 ? 14.625 -30.609 -25.281 1 98.19 199 LYS A CA 1
ATOM 1534 C C . LYS A 1 199 ? 13.664 -29.484 -24.859 1 98.19 199 LYS A C 1
ATOM 1536 O O . LYS A 1 199 ? 13.992 -28.672 -24 1 98.19 199 LYS A O 1
ATOM 1541 N N . GLU A 1 200 ? 12.555 -29.359 -25.516 1 98.5 200 GLU A N 1
ATOM 1542 C CA . GLU A 1 200 ? 11.539 -28.359 -25.188 1 98.5 200 GLU A CA 1
ATOM 1543 C C . GLU A 1 200 ? 10.867 -28.672 -23.859 1 98.5 200 GLU A C 1
ATOM 1545 O O . GLU A 1 200 ? 10.859 -29.812 -23.406 1 98.5 200 GLU A O 1
ATOM 1550 N N . ASN A 1 201 ? 10.344 -27.641 -23.172 1 98.5 201 ASN A N 1
ATOM 1551 C CA . ASN A 1 201 ? 9.516 -27.75 -21.984 1 98.5 201 ASN A CA 1
ATOM 1552 C C . ASN A 1 201 ? 8.406 -28.781 -22.156 1 98.5 201 ASN A C 1
ATOM 1554 O O . ASN A 1 201 ? 7.555 -28.656 -23.031 1 98.5 201 ASN A O 1
ATOM 1558 N N . PRO A 1 202 ? 8.438 -29.859 -21.344 1 98.62 202 PRO A N 1
ATOM 1559 C CA . PRO A 1 202 ? 7.426 -30.906 -21.5 1 98.62 202 PRO A CA 1
ATOM 1560 C C . PRO A 1 202 ? 6 -30.359 -21.422 1 98.62 202 PRO A C 1
ATOM 1562 O O . PRO A 1 202 ? 5.117 -30.844 -22.141 1 98.62 202 PRO A O 1
ATOM 1565 N N . LEU A 1 203 ? 5.773 -29.344 -20.625 1 98.75 203 LEU A N 1
ATOM 1566 C CA . LEU A 1 203 ? 4.434 -28.797 -20.453 1 98.75 203 LEU A CA 1
ATOM 1567 C C . LEU A 1 203 ? 4.008 -28 -21.672 1 98.75 203 LEU A C 1
ATOM 1569 O O . LEU A 1 203 ? 2.814 -27.875 -21.953 1 98.75 203 LEU A O 1
ATOM 1573 N N . TYR A 1 204 ? 4.934 -27.406 -22.312 1 98.69 204 TYR A N 1
ATOM 1574 C CA . TYR A 1 204 ? 4.668 -26.703 -23.562 1 98.69 204 TYR A CA 1
ATOM 1575 C C . TYR A 1 204 ? 4.508 -27.672 -24.719 1 98.69 204 TYR A C 1
ATOM 1577 O O . TYR A 1 204 ? 3.553 -27.578 -25.5 1 98.69 204 TYR A O 1
ATOM 1585 N N . GLU A 1 205 ? 5.426 -28.656 -24.859 1 98.62 205 GLU A N 1
ATOM 1586 C CA . GLU A 1 205 ? 5.461 -29.609 -25.969 1 98.62 205 GLU A CA 1
ATOM 1587 C C . GLU A 1 205 ? 4.23 -30.516 -25.953 1 98.62 205 GLU A C 1
ATOM 1589 O O . GLU A 1 205 ? 3.676 -30.844 -27 1 98.62 205 GLU A O 1
ATOM 1594 N N . TYR A 1 206 ? 3.891 -30.969 -24.781 1 98.62 206 TYR A N 1
ATOM 1595 C CA . TYR A 1 206 ? 2.752 -31.875 -24.641 1 98.62 206 TYR A CA 1
ATOM 1596 C C . TYR A 1 206 ? 1.568 -31.156 -24 1 98.62 206 TYR A C 1
ATOM 1598 O O . TYR A 1 206 ? 0.906 -31.688 -23.109 1 98.62 206 TYR A O 1
ATOM 1606 N N . PHE A 1 207 ? 1.329 -29.953 -24.453 1 98.69 207 PHE A N 1
ATOM 1607 C CA . PHE A 1 207 ? 0.245 -29.141 -23.938 1 98.69 207 PHE A CA 1
ATOM 1608 C C . PHE A 1 207 ? -1.103 -29.812 -24.156 1 98.69 207 PHE A C 1
ATOM 1610 O O . PHE A 1 207 ? -2.006 -29.703 -23.328 1 98.69 207 PHE A O 1
ATOM 1617 N N . ASP A 1 208 ? -1.289 -30.484 -25.281 1 98.38 208 ASP A N 1
ATOM 1618 C CA . ASP A 1 208 ? -2.525 -31.203 -25.562 1 98.38 208 ASP A CA 1
ATOM 1619 C C . ASP A 1 208 ? -2.801 -32.25 -24.5 1 98.38 208 ASP A C 1
ATOM 1621 O O . ASP A 1 208 ? -3.949 -32.438 -24.094 1 98.38 208 ASP A O 1
ATOM 1625 N N . ARG A 1 209 ? -1.729 -32.969 -24.078 1 98.38 209 ARG A N 1
ATOM 1626 C CA . ARG A 1 209 ? -1.856 -33.969 -23 1 98.38 209 ARG A CA 1
ATOM 1627 C C . ARG A 1 209 ? -2.338 -33.281 -21.719 1 98.38 209 ARG A C 1
ATOM 1629 O O . ARG A 1 209 ? -3.168 -33.844 -21 1 98.38 209 ARG A O 1
ATOM 1636 N N . LEU A 1 210 ? -1.805 -32.156 -21.438 1 98.75 210 LEU A N 1
ATOM 1637 C CA . LEU A 1 210 ? -2.201 -31.375 -20.266 1 98.75 210 LEU A CA 1
ATOM 1638 C C . LEU A 1 210 ? -3.678 -30.984 -20.344 1 98.75 210 LEU A C 1
ATOM 1640 O O . LEU A 1 210 ? -4.395 -31.078 -19.344 1 98.75 210 LEU A O 1
ATOM 1644 N N . LEU A 1 211 ? -4.141 -30.562 -21.516 1 98.69 211 LEU A N 1
ATOM 1645 C CA . LEU A 1 211 ? -5.527 -30.156 -21.703 1 98.69 211 LEU A CA 1
ATOM 1646 C C . LEU A 1 211 ? -6.473 -31.328 -21.516 1 98.69 211 LEU A C 1
ATOM 1648 O O . LEU A 1 211 ? -7.543 -31.188 -20.906 1 98.69 211 LEU A O 1
ATOM 1652 N N . GLU A 1 212 ? -6.078 -32.469 -22.031 1 98.25 212 GLU A N 1
ATOM 1653 C CA . GLU A 1 212 ? -6.898 -33.656 -21.859 1 98.25 212 GLU A CA 1
ATOM 1654 C C . GLU A 1 212 ? -7.078 -34 -20.391 1 98.25 212 GLU A C 1
ATOM 1656 O O . GLU A 1 212 ? -8.18 -34.312 -19.953 1 98.25 212 GLU A O 1
ATOM 1661 N N . LEU A 1 213 ? -5.977 -33.906 -19.734 1 98 213 LEU A N 1
ATOM 1662 C CA . LEU A 1 213 ? -6.012 -34.156 -18.297 1 98 213 LEU A CA 1
ATOM 1663 C C . LEU A 1 213 ? -6.895 -33.156 -17.594 1 98 213 LEU A C 1
ATOM 1665 O O . LEU A 1 213 ? -7.684 -33.531 -16.703 1 98 213 LEU A O 1
ATOM 1669 N N . ALA A 1 214 ? -6.73 -31.891 -17.891 1 98.44 214 ALA A N 1
ATOM 1670 C CA . ALA A 1 214 ? -7.512 -30.828 -17.266 1 98.44 214 ALA A CA 1
ATOM 1671 C C . ALA A 1 214 ? -9 -31.016 -17.531 1 98.44 214 ALA A C 1
ATOM 1673 O O . ALA A 1 214 ? -9.828 -30.766 -16.656 1 98.44 214 ALA A O 1
ATOM 1674 N N . LYS A 1 215 ? -9.406 -31.422 -18.734 1 97.88 215 LYS A N 1
ATOM 1675 C CA . LYS A 1 215 ? -10.805 -31.609 -19.109 1 97.88 215 LYS A CA 1
ATOM 1676 C C . LYS A 1 215 ? -11.453 -32.719 -18.266 1 97.88 215 LYS A C 1
ATOM 1678 O O . LYS A 1 215 ? -12.609 -32.594 -17.859 1 97.88 215 LYS A O 1
ATOM 1683 N N . LYS A 1 216 ? -10.648 -33.75 -18.062 1 97.25 216 LYS A N 1
ATOM 1684 C CA . LYS A 1 216 ? -11.156 -34.906 -17.344 1 97.25 216 LYS A CA 1
ATOM 1685 C C . LYS A 1 216 ? -11.68 -34.531 -15.969 1 97.25 216 LYS A C 1
ATOM 1687 O O . LYS A 1 216 ? -12.648 -35.094 -15.477 1 97.25 216 LYS A O 1
ATOM 1692 N N . TYR A 1 217 ? -11.109 -33.5 -15.336 1 97.06 217 TYR A N 1
ATOM 1693 C CA . TYR A 1 217 ? -11.438 -33.156 -13.953 1 97.06 217 TYR A CA 1
ATOM 1694 C C . TYR A 1 217 ? -11.977 -31.75 -13.852 1 97.06 217 TYR A C 1
ATOM 1696 O O . TYR A 1 217 ? -12.203 -31.234 -12.75 1 97.06 217 TYR A O 1
ATOM 1704 N N . ASP A 1 218 ? -12.109 -31.062 -15 1 97.31 218 ASP A N 1
ATOM 1705 C CA . ASP A 1 218 ? -12.43 -29.641 -15.07 1 97.31 218 ASP A CA 1
ATOM 1706 C C . ASP A 1 218 ? -11.461 -28.828 -14.219 1 97.31 218 ASP A C 1
ATOM 1708 O O . ASP A 1 218 ? -11.883 -27.969 -13.43 1 97.31 218 ASP A O 1
ATOM 1712 N N . LEU A 1 219 ? -10.242 -29.266 -14.273 1 98.19 219 LEU A N 1
ATOM 1713 C CA . LEU A 1 219 ? -9.133 -28.656 -13.555 1 98.19 219 LEU A CA 1
ATOM 1714 C C . LEU A 1 219 ? -8.758 -27.312 -14.18 1 98.19 219 LEU A C 1
ATOM 1716 O O . LEU A 1 219 ? -8.531 -27.219 -15.383 1 98.19 219 LEU A O 1
ATOM 1720 N N . THR A 1 220 ? -8.812 -26.234 -13.367 1 98.69 220 THR A N 1
ATOM 1721 C CA . THR A 1 220 ? -8.375 -24.938 -13.867 1 98.69 220 THR A CA 1
ATOM 1722 C C . THR A 1 220 ? -6.855 -24.875 -13.969 1 98.69 220 THR A C 1
ATOM 1724 O O . THR A 1 220 ? -6.148 -25.266 -13.039 1 98.69 220 THR A O 1
ATOM 1727 N N . LEU A 1 221 ? -6.34 -24.469 -15.086 1 98.88 221 LEU A N 1
ATOM 1728 C CA . LEU A 1 221 ? -4.898 -24.297 -15.266 1 98.88 221 LEU A CA 1
ATOM 1729 C C . LEU A 1 221 ? -4.484 -22.859 -14.961 1 98.88 221 LEU A C 1
ATOM 1731 O O . LEU A 1 221 ? -5.02 -21.906 -15.555 1 98.88 221 LEU A O 1
ATOM 1735 N N . SER A 1 222 ? -3.635 -22.703 -13.984 1 98.81 222 SER A N 1
ATOM 1736 C CA . SER A 1 222 ? -2.926 -21.438 -13.781 1 98.81 222 SER A CA 1
ATOM 1737 C C . SER A 1 222 ? -1.607 -21.422 -14.547 1 98.81 222 SER A C 1
ATOM 1739 O O . SER A 1 222 ? -0.636 -22.062 -14.141 1 98.81 222 SER A O 1
ATOM 1741 N N . LEU A 1 223 ? -1.642 -20.719 -15.625 1 98.81 223 LEU A N 1
ATOM 1742 C CA . LEU A 1 223 ? -0.436 -20.672 -16.453 1 98.81 223 LEU A CA 1
ATOM 1743 C C . LEU A 1 223 ? 0.62 -19.766 -15.812 1 98.81 223 LEU A C 1
ATOM 1745 O O . LEU A 1 223 ? 0.511 -18.547 -15.867 1 98.81 223 LEU A O 1
ATOM 1749 N N . GLY A 1 224 ? 1.628 -20.422 -15.305 1 97.25 224 GLY A N 1
ATOM 1750 C CA . GLY A 1 224 ? 2.596 -19.812 -14.406 1 97.25 224 GLY A CA 1
ATOM 1751 C C . GLY A 1 224 ? 3.496 -18.812 -15.102 1 97.25 224 GLY A C 1
ATOM 1752 O O . GLY A 1 224 ? 3.697 -18.875 -16.312 1 97.25 224 GLY A O 1
ATOM 1753 N N . ASP A 1 225 ? 4.043 -17.938 -14.297 1 96.19 225 ASP A N 1
ATOM 1754 C CA . ASP A 1 225 ? 4.984 -16.906 -14.711 1 96.19 225 ASP A CA 1
ATOM 1755 C C . ASP A 1 225 ? 6.418 -17.297 -14.375 1 96.19 225 ASP A C 1
ATOM 1757 O O . ASP A 1 225 ? 7.043 -16.703 -13.492 1 96.19 225 ASP A O 1
ATOM 1761 N N . GLY A 1 226 ? 6.914 -18.172 -15.242 1 97.56 226 GLY A N 1
ATOM 1762 C CA . GLY A 1 226 ? 8.234 -18.719 -14.992 1 97.56 226 GLY A CA 1
ATOM 1763 C C . GLY A 1 226 ? 9.344 -17.703 -15.102 1 97.56 226 GLY A C 1
ATOM 1764 O O . GLY A 1 226 ? 10.398 -17.844 -14.477 1 97.56 226 GLY A O 1
ATOM 1765 N N . LEU A 1 227 ? 9.133 -16.641 -15.867 1 97.56 227 LEU A N 1
ATOM 1766 C CA . LEU A 1 227 ? 10.156 -15.633 -16.109 1 97.56 227 LEU A CA 1
ATOM 1767 C C . LEU A 1 227 ? 9.742 -14.289 -15.508 1 97.56 227 LEU A C 1
ATOM 1769 O O . LEU A 1 227 ? 10.094 -13.234 -16.031 1 97.56 227 LEU A O 1
ATOM 1773 N N . ARG A 1 228 ? 8.891 -14.367 -14.469 1 97.69 228 ARG A N 1
ATOM 1774 C CA . ARG A 1 228 ? 8.555 -13.125 -13.781 1 97.69 228 ARG A CA 1
ATOM 1775 C C . ARG A 1 228 ? 9.805 -12.414 -13.273 1 97.69 228 ARG A C 1
ATOM 1777 O O . ARG A 1 228 ? 10.773 -13.07 -12.867 1 97.69 228 ARG A O 1
ATOM 1784 N N . PRO A 1 229 ? 9.781 -11.086 -13.297 1 97.75 229 PRO A N 1
ATOM 1785 C CA . PRO A 1 229 ? 10.922 -10.383 -12.711 1 97.75 229 PRO A CA 1
ATOM 1786 C C . PRO A 1 229 ? 11.023 -10.578 -11.195 1 97.75 229 PRO A C 1
ATOM 1788 O O . PRO A 1 229 ? 10.008 -10.578 -10.5 1 97.75 229 PRO A O 1
ATOM 1791 N N . GLY A 1 230 ? 12.234 -10.789 -10.711 1 96.44 230 GLY A N 1
ATOM 1792 C CA . GLY A 1 230 ? 12.484 -10.977 -9.297 1 96.44 230 GLY A CA 1
ATOM 1793 C C . GLY A 1 230 ? 13.078 -9.75 -8.625 1 96.44 230 GLY A C 1
ATOM 1794 O O . GLY A 1 230 ? 13.398 -9.781 -7.434 1 96.44 230 GLY A O 1
ATOM 1795 N N . CYS A 1 231 ? 13.305 -8.711 -9.359 1 98.06 231 CYS A N 1
ATOM 1796 C CA . CYS A 1 231 ? 13.758 -7.406 -8.898 1 98.06 231 CYS A CA 1
ATOM 1797 C C . CYS A 1 231 ? 13.312 -6.301 -9.852 1 98.06 231 CYS A C 1
ATOM 1799 O O . CYS A 1 231 ? 12.906 -6.578 -10.984 1 98.06 231 CYS A O 1
ATOM 1801 N N . LEU A 1 232 ? 13.367 -5.09 -9.422 1 98.69 232 LEU A N 1
ATOM 1802 C CA . LEU A 1 232 ? 12.852 -3.98 -10.211 1 98.69 232 LEU A CA 1
ATOM 1803 C C . LEU A 1 232 ? 13.703 -3.756 -11.453 1 98.69 232 LEU A C 1
ATOM 1805 O O . LEU A 1 232 ? 13.188 -3.355 -12.5 1 98.69 232 LEU A O 1
ATOM 1809 N N . ALA A 1 233 ? 15 -4.023 -11.391 1 97.94 233 ALA A N 1
ATOM 1810 C CA . ALA A 1 233 ? 15.906 -3.822 -12.516 1 97.94 233 ALA A CA 1
ATOM 1811 C C . ALA A 1 233 ? 15.508 -4.703 -13.703 1 97.94 233 ALA A C 1
ATOM 1813 O O . ALA A 1 233 ? 15.773 -4.359 -14.852 1 97.94 233 ALA A O 1
ATOM 1814 N N . ASP A 1 234 ? 14.836 -5.848 -13.438 1 98.12 234 ASP A N 1
ATOM 1815 C CA . ASP A 1 234 ? 14.453 -6.812 -14.469 1 98.12 234 ASP A CA 1
ATOM 1816 C C . ASP A 1 234 ? 12.984 -6.641 -14.859 1 98.12 234 ASP A C 1
ATOM 1818 O O . ASP A 1 234 ? 12.422 -7.484 -15.562 1 98.12 234 ASP A O 1
ATOM 1822 N N . ALA A 1 235 ? 12.312 -5.598 -14.43 1 98.06 235 ALA A N 1
ATOM 1823 C CA . ALA A 1 235 ? 10.867 -5.441 -14.594 1 98.06 235 ALA A CA 1
ATOM 1824 C C . ALA A 1 235 ? 10.508 -5.16 -16.047 1 98.06 235 ALA A C 1
ATOM 1826 O O . ALA A 1 235 ? 11.195 -4.402 -16.734 1 98.06 235 ALA A O 1
ATOM 1827 N N . THR A 1 236 ? 9.438 -5.762 -16.469 1 97.88 236 THR A N 1
ATOM 1828 C CA . THR A 1 236 ? 8.836 -5.492 -17.766 1 97.88 236 THR A CA 1
ATOM 1829 C C . THR A 1 236 ? 9.859 -5.668 -18.891 1 97.88 236 THR A C 1
ATOM 1831 O O . THR A 1 236 ? 9.961 -4.828 -19.781 1 97.88 236 THR A O 1
ATOM 1834 N N . ASP A 1 237 ? 10.617 -6.699 -18.781 1 96.94 237 ASP A N 1
ATOM 1835 C CA . ASP A 1 237 ? 11.672 -6.918 -19.781 1 96.94 237 ASP A CA 1
ATOM 1836 C C . ASP A 1 237 ? 11.188 -7.848 -20.891 1 96.94 237 ASP A C 1
ATOM 1838 O O . ASP A 1 237 ? 10.023 -8.266 -20.891 1 96.94 237 ASP A O 1
ATOM 1842 N N . ARG A 1 238 ? 12.023 -8.117 -21.828 1 96.88 238 ARG A N 1
ATOM 1843 C CA . ARG A 1 238 ? 11.641 -8.891 -23 1 96.88 238 ARG A CA 1
ATOM 1844 C C . ARG A 1 238 ? 11.32 -10.336 -22.625 1 96.88 238 ARG A C 1
ATOM 1846 O O . ARG A 1 238 ? 10.453 -10.961 -23.25 1 96.88 238 ARG A O 1
ATOM 1853 N N . TYR A 1 239 ? 11.938 -10.93 -21.641 1 97.12 239 TYR A N 1
ATOM 1854 C CA . TYR A 1 239 ? 11.719 -12.32 -21.266 1 97.12 239 TYR A CA 1
ATOM 1855 C C . TYR A 1 239 ? 10.328 -12.516 -20.688 1 97.12 239 TYR A C 1
ATOM 1857 O O . TYR A 1 239 ? 9.617 -13.453 -21.062 1 97.12 239 TYR A O 1
ATOM 1865 N N . GLN A 1 240 ? 9.992 -11.602 -19.703 1 97.44 240 GLN A N 1
ATOM 1866 C CA . GLN A 1 240 ? 8.641 -11.625 -19.156 1 97.44 240 GLN A CA 1
ATOM 1867 C C . GLN A 1 240 ? 7.598 -11.5 -20.266 1 97.44 240 GLN A C 1
ATOM 1869 O O . GLN A 1 240 ? 6.602 -12.227 -20.281 1 97.44 240 GLN A O 1
ATOM 1874 N N . LEU A 1 241 ? 7.781 -10.586 -21.219 1 97.62 241 LEU A N 1
ATOM 1875 C CA . LEU A 1 241 ? 6.793 -10.266 -22.25 1 97.62 241 LEU A CA 1
ATOM 1876 C C . LEU A 1 241 ? 6.684 -11.383 -23.281 1 97.62 241 LEU A C 1
ATOM 1878 O O . LEU A 1 241 ? 5.586 -11.695 -23.734 1 97.62 241 LEU A O 1
ATOM 1882 N N . ILE A 1 242 ? 7.812 -11.977 -23.656 1 97.88 242 ILE A N 1
ATOM 1883 C CA . ILE A 1 242 ? 7.777 -13.094 -24.594 1 97.88 242 ILE A CA 1
ATOM 1884 C C . ILE A 1 242 ? 7.012 -14.266 -23.984 1 97.88 242 ILE A C 1
ATOM 1886 O O . ILE A 1 242 ? 6.215 -14.914 -24.672 1 97.88 242 ILE A O 1
ATOM 1890 N N . GLU A 1 243 ? 7.27 -14.516 -22.703 1 98.31 243 GLU A N 1
ATOM 1891 C CA . GLU A 1 243 ? 6.52 -15.57 -22.031 1 98.31 243 GLU A CA 1
ATOM 1892 C C . GLU A 1 243 ? 5.027 -15.266 -22.031 1 98.31 243 GLU A C 1
ATOM 1894 O O . GLU A 1 243 ? 4.203 -16.156 -22.25 1 98.31 243 GLU A O 1
ATOM 1899 N N . LEU A 1 244 ? 4.66 -14.016 -21.75 1 98.44 244 LEU A N 1
ATOM 1900 C CA . LEU A 1 244 ? 3.258 -13.617 -21.703 1 98.44 244 LEU A CA 1
ATOM 1901 C C . LEU A 1 244 ? 2.592 -13.852 -23.062 1 98.44 244 LEU A C 1
ATOM 1903 O O . LEU A 1 244 ? 1.45 -14.312 -23.125 1 98.44 244 LEU A O 1
ATOM 1907 N N . ILE A 1 245 ? 3.285 -13.516 -24.125 1 98.31 245 ILE A N 1
ATOM 1908 C CA . ILE A 1 245 ? 2.764 -13.711 -25.484 1 98.31 245 ILE A CA 1
ATOM 1909 C C . ILE A 1 245 ? 2.531 -15.195 -25.734 1 98.31 245 ILE A C 1
ATOM 1911 O O . ILE A 1 245 ? 1.485 -15.586 -26.266 1 98.31 245 ILE A O 1
ATOM 1915 N N . THR A 1 246 ? 3.496 -15.992 -25.297 1 98.62 246 THR A N 1
ATOM 1916 C CA . THR A 1 246 ? 3.359 -17.438 -25.438 1 98.62 246 THR A CA 1
ATOM 1917 C C . THR A 1 246 ? 2.16 -17.938 -24.641 1 98.62 246 THR A C 1
ATOM 1919 O O . THR A 1 246 ? 1.364 -18.734 -25.141 1 98.62 246 THR A O 1
ATOM 1922 N N . ILE A 1 247 ? 2.029 -17.469 -23.453 1 98.62 247 ILE A N 1
ATOM 1923 C CA . ILE A 1 247 ? 0.944 -17.875 -22.562 1 98.62 247 ILE A CA 1
ATOM 1924 C C . ILE A 1 247 ? -0.397 -17.453 -23.172 1 98.62 247 ILE A C 1
ATOM 1926 O O . ILE A 1 247 ? -1.385 -18.188 -23.062 1 98.62 247 ILE A O 1
ATOM 1930 N N . GLY A 1 248 ? -0.44 -16.266 -23.781 1 98.56 248 GLY A N 1
ATOM 1931 C CA . GLY A 1 248 ? -1.649 -15.836 -24.469 1 98.56 248 GLY A CA 1
ATOM 1932 C C . GLY A 1 248 ? -2.111 -16.812 -25.531 1 98.56 248 GLY A C 1
ATOM 1933 O O . GLY A 1 248 ? -3.301 -17.125 -25.609 1 98.56 248 GLY A O 1
ATOM 1934 N N . LYS A 1 249 ? -1.172 -17.297 -26.312 1 98.44 249 LYS A N 1
ATOM 1935 C CA . LYS A 1 249 ? -1.479 -18.281 -27.328 1 98.44 249 LYS A CA 1
ATOM 1936 C C . LYS A 1 249 ? -2.008 -19.578 -26.703 1 98.44 249 LYS A C 1
ATOM 1938 O O . LYS A 1 249 ? -2.988 -20.141 -27.188 1 98.44 249 LYS A O 1
ATOM 1943 N N . LEU A 1 250 ? -1.335 -20.016 -25.656 1 98.81 250 LEU A N 1
ATOM 1944 C CA . LEU A 1 250 ? -1.736 -21.25 -24.984 1 98.81 250 LEU A CA 1
ATOM 1945 C C . LEU A 1 250 ? -3.125 -21.109 -24.359 1 98.81 250 LEU A C 1
ATOM 1947 O O . LEU A 1 250 ? -3.922 -22.047 -24.406 1 98.81 250 LEU A O 1
ATOM 1951 N N . LYS A 1 251 ? -3.367 -19.953 -23.812 1 98.81 251 LYS A N 1
ATOM 1952 C CA . LYS A 1 251 ? -4.684 -19.672 -23.234 1 98.81 251 LYS A CA 1
ATOM 1953 C C . LYS A 1 251 ? -5.773 -19.766 -24.297 1 98.81 251 LYS A C 1
ATOM 1955 O O . LYS A 1 251 ? -6.836 -20.344 -24.062 1 98.81 251 LYS A O 1
ATOM 1960 N N . ASP A 1 252 ? -5.551 -19.234 -25.5 1 98.56 252 ASP A N 1
ATOM 1961 C CA . ASP A 1 252 ? -6.516 -19.328 -26.594 1 98.56 252 ASP A CA 1
ATOM 1962 C C . ASP A 1 252 ? -6.812 -20.781 -26.938 1 98.56 252 ASP A C 1
ATOM 1964 O O . ASP A 1 252 ? -7.973 -21.156 -27.141 1 98.56 252 ASP A O 1
ATOM 1968 N N . ILE A 1 253 ? -5.785 -21.547 -27 1 98.75 253 ILE A N 1
ATOM 1969 C CA . ILE A 1 253 ? -5.934 -22.969 -27.312 1 98.75 253 ILE A CA 1
ATOM 1970 C C . ILE A 1 253 ? -6.742 -23.656 -26.219 1 98.75 253 ILE A C 1
ATOM 1972 O O . ILE A 1 253 ? -7.656 -24.438 -26.5 1 98.75 253 ILE A O 1
ATOM 1976 N N . ALA A 1 254 ? -6.395 -23.359 -24.953 1 98.81 254 ALA A N 1
ATOM 1977 C CA . ALA A 1 254 ? -7.074 -23.984 -23.828 1 98.81 254 ALA A CA 1
ATOM 1978 C C . ALA A 1 254 ? -8.57 -23.688 -23.859 1 98.81 254 ALA A C 1
ATOM 1980 O O . ALA A 1 254 ? -9.391 -24.594 -23.688 1 98.81 254 ALA A O 1
ATOM 1981 N N . ILE A 1 255 ? -8.922 -22.469 -24.094 1 98.38 255 ILE A N 1
ATOM 1982 C CA . ILE A 1 255 ? -10.32 -22.062 -24.125 1 98.38 255 ILE A CA 1
ATOM 1983 C C . ILE A 1 255 ? -11.047 -22.75 -25.266 1 98.38 255 ILE A C 1
ATOM 1985 O O . ILE A 1 255 ? -12.172 -23.234 -25.109 1 98.38 255 ILE A O 1
ATOM 1989 N N . SER A 1 256 ? -10.414 -22.781 -26.422 1 98.12 256 SER A N 1
ATOM 1990 C CA . SER A 1 256 ? -11.008 -23.453 -27.578 1 98.12 256 SER A CA 1
ATOM 1991 C C . SER A 1 256 ? -11.281 -24.922 -27.281 1 98.12 256 SER A C 1
ATOM 1993 O O . SER A 1 256 ? -12.234 -25.5 -27.797 1 98.12 256 SER A O 1
ATOM 1995 N N . GLU A 1 257 ? -10.445 -25.5 -26.406 1 98.06 257 GLU A N 1
ATOM 1996 C CA . GLU A 1 257 ? -10.555 -26.906 -26.078 1 98.06 257 GLU A CA 1
ATOM 1997 C C . GLU A 1 257 ? -11.406 -27.109 -24.812 1 98.06 257 GLU A C 1
ATOM 1999 O O . GLU A 1 257 ? -11.555 -28.234 -24.344 1 98.06 257 GLU A O 1
ATOM 2004 N N . GLY A 1 258 ? -11.906 -26.078 -24.281 1 98.12 258 GLY A N 1
ATOM 2005 C CA . GLY A 1 258 ? -12.852 -26.172 -23.172 1 98.12 258 GLY A CA 1
ATOM 2006 C C . GLY A 1 258 ? -12.172 -26.234 -21.812 1 98.12 258 GLY A C 1
ATOM 2007 O O . GLY A 1 258 ? -12.719 -26.812 -20.875 1 98.12 258 GLY A O 1
ATOM 2008 N N . VAL A 1 259 ? -10.977 -25.688 -21.672 1 98.62 259 VAL A N 1
ATOM 2009 C CA . VAL A 1 259 ? -10.227 -25.734 -20.406 1 98.62 259 VAL A CA 1
ATOM 2010 C C . VAL A 1 259 ? -10.109 -24.312 -19.844 1 98.62 259 VAL A C 1
ATOM 2012 O O . VAL A 1 259 ? -9.758 -23.375 -20.562 1 98.62 259 VAL A O 1
ATOM 2015 N N . GLN A 1 260 ? -10.414 -24.141 -18.562 1 98.44 260 GLN A N 1
ATOM 2016 C CA . GLN A 1 260 ? -10.32 -22.859 -17.875 1 98.44 260 GLN A CA 1
ATOM 2017 C C . GLN A 1 260 ? -8.875 -22.5 -17.562 1 98.44 260 GLN A C 1
ATOM 2019 O O . GLN A 1 260 ? -8.07 -23.359 -17.219 1 98.44 260 GLN A O 1
ATOM 2024 N N . CYS A 1 261 ? -8.539 -21.125 -17.688 1 98.44 261 CYS A N 1
ATOM 2025 C CA . CYS A 1 261 ? -7.164 -20.703 -17.484 1 98.44 261 CYS A CA 1
ATOM 2026 C C . CYS A 1 261 ? -7.117 -19.406 -16.672 1 98.44 261 CYS A C 1
ATOM 2028 O O . CYS A 1 261 ? -7.953 -18.516 -16.875 1 98.44 261 CYS A O 1
ATOM 2030 N N . ILE A 1 262 ? -6.223 -19.359 -15.766 1 98.75 262 ILE A N 1
ATOM 2031 C CA . ILE A 1 262 ? -5.746 -18.156 -15.102 1 98.75 262 ILE A CA 1
ATOM 2032 C C . ILE A 1 262 ? -4.312 -17.859 -15.547 1 98.75 262 ILE A C 1
ATOM 2034 O O . ILE A 1 262 ? -3.523 -18.766 -15.773 1 98.75 262 ILE A O 1
ATOM 2038 N N . ILE A 1 263 ? -4.039 -16.594 -15.734 1 98.88 263 ILE A N 1
ATOM 2039 C CA . ILE A 1 263 ? -2.701 -16.188 -16.156 1 98.88 263 ILE A CA 1
ATOM 2040 C C . ILE A 1 263 ? -1.935 -15.609 -14.977 1 98.88 263 ILE A C 1
ATOM 2042 O O . ILE A 1 263 ? -2.426 -14.711 -14.297 1 98.88 263 ILE A O 1
ATOM 2046 N N . GLU A 1 264 ? -0.777 -16.141 -14.703 1 98.38 264 GLU A N 1
ATOM 2047 C CA . GLU A 1 264 ? 0.045 -15.578 -13.641 1 98.38 264 GLU A CA 1
ATOM 2048 C C . GLU A 1 264 ? 0.936 -14.453 -14.156 1 98.38 264 GLU A C 1
ATOM 2050 O O . GLU A 1 264 ? 1.318 -14.445 -15.328 1 98.38 264 GLU A O 1
ATOM 2055 N N . GLY A 1 265 ? 1.181 -13.492 -13.273 1 95 265 GLY A N 1
ATOM 2056 C CA . GLY A 1 265 ? 1.927 -12.32 -13.703 1 95 265 GLY A CA 1
ATOM 2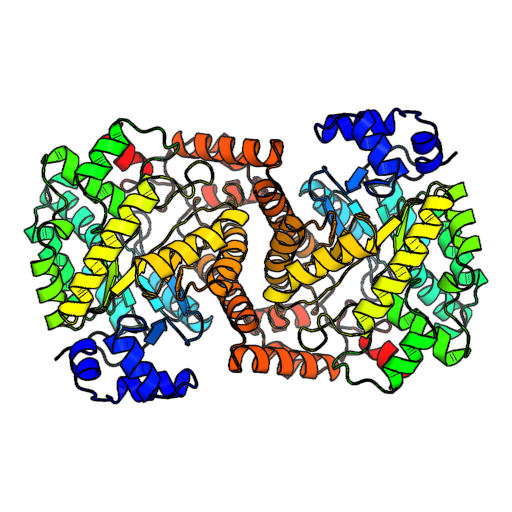057 C C . GLY A 1 265 ? 3.076 -11.969 -12.773 1 95 265 GLY A C 1
ATOM 2058 O O . GLY A 1 265 ? 3.461 -12.773 -11.922 1 95 265 GLY A O 1
ATOM 2059 N N . PRO A 1 266 ? 3.564 -10.758 -13.008 1 93.62 266 PRO A N 1
ATOM 2060 C CA . PRO A 1 266 ? 4.895 -10.453 -12.477 1 93.62 266 PRO A CA 1
ATOM 2061 C C . PRO A 1 266 ? 4.895 -10.281 -10.953 1 93.62 266 PRO A C 1
ATOM 2063 O O . PRO A 1 266 ? 3.844 -10.039 -10.359 1 93.62 266 PRO A O 1
ATOM 2066 N N . GLY A 1 267 ? 6.145 -10.43 -10.375 1 95 267 GLY A N 1
ATOM 2067 C CA . GLY A 1 267 ? 6.379 -10.359 -8.945 1 95 267 GLY A CA 1
ATOM 2068 C C . GLY A 1 267 ? 6.852 -8.992 -8.484 1 95 267 GLY A C 1
ATOM 2069 O O . GLY A 1 267 ? 6.258 -8.398 -7.578 1 95 267 GLY A O 1
ATOM 2070 N N . HIS A 1 268 ? 7.922 -8.477 -9.148 1 98.44 268 HIS A N 1
ATOM 2071 C CA . HIS A 1 268 ? 8.508 -7.191 -8.789 1 98.44 268 HIS A CA 1
ATOM 2072 C C . HIS A 1 268 ? 8.352 -6.184 -9.922 1 98.44 268 HIS A C 1
ATOM 2074 O O . HIS A 1 268 ? 8.789 -6.438 -11.055 1 98.44 268 HIS A O 1
ATOM 2080 N N . LEU A 1 269 ? 7.73 -5.07 -9.68 1 98.81 269 LEU A N 1
ATOM 2081 C CA . LEU A 1 269 ? 7.504 -3.996 -10.641 1 98.81 269 LEU A CA 1
ATOM 2082 C C . LEU A 1 269 ? 7.645 -2.633 -9.969 1 98.81 269 LEU A C 1
ATOM 2084 O O . LEU A 1 269 ? 7.078 -2.4 -8.898 1 98.81 269 LEU A O 1
ATOM 2088 N N . PRO A 1 270 ? 8.469 -1.73 -10.625 1 98.75 270 PRO A N 1
ATOM 2089 C CA . PRO A 1 270 ? 8.258 -0.353 -10.18 1 98.75 270 PRO A CA 1
ATOM 2090 C C . PRO A 1 270 ? 6.793 0.075 -10.258 1 98.75 270 PRO A C 1
ATOM 2092 O O . PRO A 1 270 ? 6.074 -0.347 -11.164 1 98.75 270 PRO A O 1
ATOM 2095 N N . LEU A 1 271 ? 6.41 0.909 -9.352 1 98.75 271 LEU A N 1
ATOM 2096 C CA . LEU A 1 271 ? 5.016 1.309 -9.203 1 98.75 271 LEU A CA 1
ATOM 2097 C C . LEU A 1 271 ? 4.449 1.807 -10.523 1 98.75 271 LEU A C 1
ATOM 2099 O O . LEU A 1 271 ? 3.305 1.5 -10.867 1 98.75 271 LEU A O 1
ATOM 2103 N N . ASN A 1 272 ? 5.207 2.539 -11.328 1 98.38 272 ASN A N 1
ATOM 2104 C CA . ASN A 1 272 ? 4.734 3.141 -12.57 1 98.38 272 ASN A CA 1
ATOM 2105 C C . ASN A 1 272 ? 4.656 2.111 -13.695 1 98.38 272 ASN A C 1
ATOM 2107 O O . ASN A 1 272 ? 4.156 2.408 -14.781 1 98.38 272 ASN A O 1
ATOM 2111 N N . HIS A 1 273 ? 5.129 0.867 -13.5 1 98.56 273 HIS A N 1
ATOM 2112 C CA . HIS A 1 273 ? 5.031 -0.191 -14.5 1 98.56 273 HIS A CA 1
ATOM 2113 C C . HIS A 1 273 ? 3.785 -1.042 -14.281 1 98.56 273 HIS A C 1
ATOM 2115 O O . HIS A 1 273 ? 3.391 -1.807 -15.164 1 98.56 273 HIS A O 1
ATOM 2121 N N . VAL A 1 274 ? 3.123 -0.953 -13.148 1 98.69 274 VAL A N 1
ATOM 2122 C CA . VAL A 1 274 ? 2.061 -1.877 -12.766 1 98.69 274 VAL A CA 1
ATOM 2123 C C . VAL A 1 274 ? 0.894 -1.754 -13.75 1 98.69 274 VAL A C 1
ATOM 2125 O O . VAL A 1 274 ? 0.428 -2.754 -14.297 1 98.69 274 VAL A O 1
ATOM 2128 N N . GLU A 1 275 ? 0.456 -0.512 -14.008 1 98.25 275 GLU A N 1
ATOM 2129 C CA . GLU A 1 275 ? -0.649 -0.291 -14.938 1 98.25 275 GLU A CA 1
ATOM 2130 C C . GLU A 1 275 ? -0.353 -0.904 -16.312 1 98.25 275 GLU A C 1
ATOM 2132 O O . GLU A 1 275 ? -1.2 -1.589 -16.875 1 98.25 275 GLU A O 1
ATOM 2137 N N . THR A 1 276 ? 0.844 -0.67 -16.781 1 98.06 276 THR A N 1
ATOM 2138 C CA . THR A 1 276 ? 1.259 -1.143 -18.109 1 98.06 276 THR A CA 1
ATOM 2139 C C . THR A 1 276 ? 1.209 -2.666 -18.172 1 98.06 276 THR A C 1
ATOM 2141 O O . THR A 1 276 ? 0.682 -3.232 -19.125 1 98.06 276 THR A O 1
ATOM 2144 N N . ASN A 1 277 ? 1.701 -3.34 -17.172 1 98.38 277 ASN A N 1
ATOM 2145 C CA . ASN A 1 277 ? 1.727 -4.797 -17.156 1 98.38 277 ASN A CA 1
ATOM 2146 C C . ASN A 1 277 ? 0.318 -5.383 -17.141 1 98.38 277 ASN A C 1
ATOM 2148 O O . ASN A 1 277 ? 0.044 -6.363 -17.844 1 98.38 277 ASN A O 1
ATOM 2152 N N . ILE A 1 278 ? -0.574 -4.766 -16.359 1 98.62 278 ILE A N 1
ATOM 2153 C CA . ILE A 1 278 ? -1.938 -5.273 -16.281 1 98.62 278 ILE A CA 1
ATOM 2154 C C . ILE A 1 278 ? -2.646 -5.086 -17.609 1 98.62 278 ILE A C 1
ATOM 2156 O O . ILE A 1 278 ? -3.264 -6.016 -18.141 1 98.62 278 ILE A O 1
ATOM 2160 N N . LYS A 1 279 ? -2.482 -3.918 -18.219 1 98.12 279 LYS A N 1
ATOM 2161 C CA . LYS A 1 279 ? -3.156 -3.615 -19.484 1 98.12 279 LYS A CA 1
ATOM 2162 C C . LYS A 1 279 ? -2.619 -4.484 -20.609 1 98.12 279 LYS A C 1
ATOM 2164 O O . LYS A 1 279 ? -3.377 -4.914 -21.484 1 98.12 279 LYS A O 1
ATOM 2169 N N . LEU A 1 280 ? -1.328 -4.742 -20.578 1 98.12 280 LEU A N 1
ATOM 2170 C CA . LEU A 1 280 ? -0.729 -5.613 -21.578 1 98.12 280 LEU A CA 1
ATOM 2171 C C . LEU A 1 280 ? -1.295 -7.027 -21.484 1 98.12 280 LEU A C 1
ATOM 2173 O O . LEU A 1 280 ? -1.655 -7.625 -22.5 1 98.12 280 LEU A O 1
ATOM 2177 N N . GLN A 1 281 ? -1.311 -7.547 -20.266 1 98.31 281 GLN A N 1
ATOM 2178 C CA . GLN A 1 281 ? -1.848 -8.891 -20.078 1 98.31 281 GLN A CA 1
ATOM 2179 C C . GLN A 1 281 ? -3.301 -8.969 -20.547 1 98.31 281 GLN A C 1
ATOM 2181 O O . GLN A 1 281 ? -3.682 -9.906 -21.25 1 98.31 281 GLN A O 1
ATOM 2186 N N . LYS A 1 282 ? -4.18 -8.008 -20.172 1 98.5 282 LYS A N 1
ATOM 2187 C CA . LYS A 1 282 ? -5.602 -8.023 -20.5 1 98.5 282 LYS A CA 1
ATOM 2188 C C . LYS A 1 282 ? -5.809 -7.945 -22.016 1 98.5 282 LYS A C 1
ATOM 2190 O O . LYS A 1 282 ? -6.754 -8.531 -22.547 1 98.5 282 LYS A O 1
ATOM 2195 N N . SER A 1 283 ? -4.922 -7.254 -22.672 1 98.38 283 SER A N 1
ATOM 2196 C CA . SER A 1 283 ? -4.996 -7.156 -24.125 1 98.38 283 SER A CA 1
ATOM 2197 C C . SER A 1 283 ? -4.539 -8.453 -24.797 1 98.38 283 SER A C 1
ATOM 2199 O O . SER A 1 283 ? -5.273 -9.039 -25.594 1 98.38 283 SER A O 1
ATOM 2201 N N . ILE A 1 284 ? -3.373 -8.961 -24.375 1 98.38 284 ILE A N 1
ATOM 2202 C CA . ILE A 1 284 ? -2.73 -10.102 -25.016 1 98.38 284 ILE A CA 1
ATOM 2203 C C . ILE A 1 284 ? -3.529 -11.375 -24.719 1 98.38 284 ILE A C 1
ATOM 2205 O O . ILE A 1 284 ? -3.701 -12.219 -25.594 1 98.38 284 ILE A O 1
ATOM 2209 N N . CYS A 1 285 ? -4 -11.469 -23.484 1 98.5 285 CYS A N 1
ATOM 2210 C CA . CYS A 1 285 ? -4.668 -12.695 -23.062 1 98.5 285 CYS A CA 1
ATOM 2211 C C . CYS A 1 285 ? -6.18 -12.523 -23.094 1 98.5 285 CYS A C 1
ATOM 2213 O O . CYS A 1 285 ? -6.906 -13.328 -22.5 1 98.5 285 CYS A O 1
ATOM 2215 N N . LYS A 1 286 ? -6.668 -11.422 -23.781 1 98.12 286 LYS A N 1
ATOM 2216 C CA . LYS A 1 286 ? -8.078 -11.195 -24.062 1 98.12 286 LYS A CA 1
ATOM 2217 C C . LYS A 1 286 ? -8.914 -11.25 -22.781 1 98.12 286 LYS A C 1
ATOM 2219 O O . LYS A 1 286 ? -9.906 -11.977 -22.719 1 98.12 286 LYS A O 1
ATOM 2224 N N . GLU A 1 287 ? -8.477 -10.602 -21.766 1 98.31 287 GLU A N 1
ATOM 2225 C CA . GLU A 1 287 ? -9.188 -10.336 -20.516 1 98.31 287 GLU A CA 1
ATOM 2226 C C . GLU A 1 287 ? -9.242 -11.578 -19.641 1 98.31 287 GLU A C 1
ATOM 2228 O O . GLU A 1 287 ? -10.078 -11.664 -18.734 1 98.31 287 GLU A O 1
ATOM 2233 N N . ALA A 1 288 ? -8.383 -12.617 -19.922 1 98.75 288 ALA A N 1
ATOM 2234 C CA . ALA A 1 288 ? -8.297 -13.766 -19.016 1 98.75 288 ALA A CA 1
ATOM 2235 C C . ALA A 1 288 ? -7.98 -13.328 -17.594 1 98.75 288 ALA A C 1
ATOM 2237 O O . ALA A 1 288 ? -7.297 -12.32 -17.391 1 98.75 288 ALA A O 1
ATOM 2238 N N . PRO A 1 289 ? -8.547 -14.055 -16.547 1 98.88 289 PRO A N 1
ATOM 2239 C CA . PRO A 1 289 ? -8.203 -13.688 -15.18 1 98.88 289 PRO A CA 1
ATOM 2240 C C . PRO A 1 289 ? -6.699 -13.57 -14.953 1 98.88 289 PRO A C 1
ATOM 2242 O O . PRO A 1 289 ? -5.938 -14.445 -15.367 1 98.88 289 PRO A O 1
ATOM 2245 N N . PHE A 1 290 ? -6.301 -12.492 -14.352 1 98.88 290 PHE A N 1
ATOM 2246 C CA . PHE A 1 290 ? -4.887 -12.203 -14.156 1 98.88 290 PHE A CA 1
ATOM 2247 C C . PHE A 1 290 ? -4.512 -12.336 -12.68 1 98.88 290 PHE A C 1
ATOM 2249 O O . PHE A 1 290 ? -5.086 -11.656 -11.828 1 98.88 290 PHE A O 1
ATOM 2256 N N . TYR A 1 291 ? -3.621 -13.227 -12.352 1 98.81 291 TYR A N 1
ATOM 2257 C CA . TYR A 1 291 ? -3.135 -13.586 -11.023 1 98.81 291 TYR A CA 1
ATOM 2258 C C . TYR A 1 291 ? -1.732 -13.039 -10.789 1 98.81 291 TYR A C 1
ATOM 2260 O O . TYR A 1 291 ? -0.763 -13.531 -11.375 1 98.81 291 TYR A O 1
ATOM 2268 N N . VAL A 1 292 ? -1.564 -12.039 -9.914 1 98.5 292 VAL A N 1
ATOM 2269 C CA . VAL A 1 292 ? -0.265 -11.391 -9.781 1 98.5 292 VAL A CA 1
ATOM 2270 C C . VAL A 1 292 ? 0.283 -11.617 -8.375 1 98.5 292 VAL A C 1
ATOM 2272 O O . VAL A 1 292 ? -0.477 -11.656 -7.402 1 98.5 292 VAL A O 1
ATOM 2275 N N . LEU A 1 293 ? 1.59 -11.758 -8.203 1 96.62 293 LEU A N 1
ATOM 2276 C CA . LEU A 1 293 ? 2.287 -11.891 -6.926 1 96.62 293 LEU A CA 1
ATOM 2277 C C . LEU A 1 293 ? 2.541 -10.523 -6.297 1 96.62 293 LEU A C 1
ATOM 2279 O O . LEU A 1 293 ? 3.648 -9.992 -6.391 1 96.62 293 LEU A O 1
ATOM 2283 N N . GLY A 1 294 ? 1.809 -9.992 -5.539 1 92.06 294 GLY A N 1
ATOM 2284 C CA . GLY A 1 294 ? 1.8 -8.594 -5.16 1 92.06 294 GLY A CA 1
ATOM 2285 C C . GLY A 1 294 ? 1.185 -7.691 -6.215 1 92.06 294 GLY A C 1
ATOM 2286 O O . GLY A 1 294 ? -0.035 -7.68 -6.395 1 92.06 294 GLY A O 1
ATOM 2287 N N . PRO A 1 295 ? 2.178 -7.156 -7.012 1 97.88 295 PRO A N 1
ATOM 2288 C CA . PRO A 1 295 ? 3.639 -7.23 -7.105 1 97.88 295 PRO A CA 1
ATOM 2289 C C . PRO A 1 295 ? 4.344 -6.328 -6.102 1 97.88 295 PRO A C 1
ATOM 2291 O O . PRO A 1 295 ? 3.74 -5.383 -5.582 1 97.88 295 PRO A O 1
ATOM 2294 N N . LEU A 1 296 ? 5.539 -6.602 -5.789 1 98.75 296 LEU A N 1
ATOM 2295 C CA . LEU A 1 296 ? 6.363 -5.777 -4.914 1 98.75 296 LEU A CA 1
ATOM 2296 C C . LEU A 1 296 ? 6.895 -4.555 -5.656 1 98.75 296 LEU A C 1
ATOM 2298 O O . LEU A 1 296 ? 7.516 -4.688 -6.715 1 98.75 296 LEU A O 1
ATOM 2302 N N . VAL A 1 297 ? 6.754 -3.391 -5.078 1 98.88 297 VAL A N 1
ATOM 2303 C CA . VAL A 1 297 ? 7.066 -2.146 -5.773 1 98.88 297 VAL A CA 1
ATOM 2304 C C . VAL A 1 297 ? 8.453 -1.657 -5.363 1 98.88 297 VAL A C 1
ATOM 2306 O O . VAL A 1 297 ? 8.922 -0.629 -5.852 1 98.88 297 VAL A O 1
ATOM 2309 N N . THR A 1 298 ? 9.102 -2.32 -4.5 1 98.88 298 THR A N 1
ATOM 2310 C CA . THR A 1 298 ? 10.492 -2.125 -4.125 1 98.88 298 THR A CA 1
ATOM 2311 C C . THR A 1 298 ? 11.117 -3.436 -3.652 1 98.88 298 THR A C 1
ATOM 2313 O O . THR A 1 298 ? 10.414 -4.316 -3.148 1 98.88 298 THR A O 1
ATOM 2316 N N . ASP A 1 299 ? 12.383 -3.553 -3.848 1 98.38 299 ASP A N 1
ATOM 2317 C CA . ASP A 1 299 ? 13.109 -4.75 -3.439 1 98.38 299 ASP A CA 1
ATOM 2318 C C . ASP A 1 299 ? 13.688 -4.59 -2.033 1 98.38 299 ASP A C 1
ATOM 2320 O O . ASP A 1 299 ? 14.266 -5.527 -1.482 1 98.38 299 ASP A O 1
ATOM 2324 N N . CYS A 1 300 ? 13.461 -3.449 -1.403 1 98.56 300 CYS A N 1
ATOM 2325 C CA . CYS A 1 300 ? 14.195 -3.145 -0.181 1 98.56 300 CYS A CA 1
ATOM 2326 C C . CYS A 1 300 ? 13.281 -3.242 1.04 1 98.56 300 CYS A C 1
ATOM 2328 O O . CYS A 1 300 ? 13.672 -2.836 2.139 1 98.56 300 CYS A O 1
ATOM 2330 N N . ALA A 1 301 ? 12.117 -3.801 0.893 1 98.56 301 ALA A N 1
ATOM 2331 C CA . ALA A 1 301 ? 11.148 -3.799 1.987 1 98.56 301 ALA A CA 1
ATOM 2332 C C . ALA A 1 301 ? 11.211 -5.105 2.771 1 98.56 301 ALA A C 1
ATOM 2334 O O . ALA A 1 301 ? 10.211 -5.523 3.367 1 98.56 301 ALA A O 1
ATOM 2335 N N . MET A 1 302 ? 12.328 -5.801 2.76 1 97.38 302 MET A N 1
ATOM 2336 C CA . MET A 1 302 ? 12.461 -7.039 3.52 1 97.38 302 MET A CA 1
ATOM 2337 C C . MET A 1 302 ? 12 -6.848 4.961 1 97.38 302 MET A C 1
ATOM 2339 O O . MET A 1 302 ? 12.344 -5.848 5.598 1 97.38 302 MET A O 1
ATOM 2343 N N . GLY A 1 303 ? 11.234 -7.828 5.488 1 97.62 303 GLY A N 1
ATOM 2344 C CA . GLY A 1 303 ? 10.609 -7.711 6.797 1 97.62 303 GLY A CA 1
ATOM 2345 C C . GLY A 1 303 ? 9.227 -7.086 6.742 1 97.62 303 GLY A C 1
ATOM 2346 O O . GLY A 1 303 ? 8.445 -7.211 7.688 1 97.62 303 GLY A O 1
ATOM 2347 N N . TYR A 1 304 ? 8.961 -6.359 5.652 1 98.69 304 TYR A N 1
ATOM 2348 C CA . TYR A 1 304 ? 7.691 -5.676 5.418 1 98.69 304 TYR A CA 1
ATOM 2349 C C . TYR A 1 304 ? 7.23 -5.863 3.979 1 98.69 304 TYR A C 1
ATOM 2351 O O . TYR A 1 304 ? 6.562 -4.992 3.416 1 98.69 304 TYR A O 1
ATOM 2359 N N . ASP A 1 305 ? 7.598 -6.98 3.355 1 98.44 305 ASP A N 1
ATOM 2360 C CA . ASP A 1 305 ? 7.27 -7.23 1.956 1 98.44 305 ASP A CA 1
ATOM 2361 C C . ASP A 1 305 ? 5.758 -7.207 1.736 1 98.44 305 ASP A C 1
ATOM 2363 O O . ASP A 1 305 ? 5.289 -6.859 0.652 1 98.44 305 ASP A O 1
ATOM 2367 N N . HIS A 1 306 ? 4.996 -7.539 2.791 1 98.81 306 HIS A N 1
ATOM 2368 C CA . HIS A 1 306 ? 3.543 -7.512 2.676 1 98.81 306 HIS A CA 1
ATOM 2369 C C . HIS A 1 306 ? 3.043 -6.102 2.383 1 98.81 306 HIS A C 1
ATOM 2371 O O . HIS A 1 306 ? 2.039 -5.926 1.688 1 98.81 306 HIS A O 1
ATOM 2377 N N . ILE A 1 307 ? 3.742 -5.066 2.844 1 98.88 307 ILE A N 1
ATOM 2378 C CA . ILE A 1 307 ? 3.338 -3.688 2.594 1 98.88 307 ILE A CA 1
ATOM 2379 C C . ILE A 1 307 ? 3.682 -3.299 1.158 1 98.88 307 ILE A C 1
ATOM 2381 O O . ILE A 1 307 ? 2.852 -2.734 0.445 1 98.88 307 ILE A O 1
ATOM 2385 N N . ALA A 1 308 ? 4.945 -3.609 0.717 1 98.88 308 ALA A N 1
ATOM 2386 C CA . ALA A 1 308 ? 5.332 -3.334 -0.665 1 98.88 308 ALA A CA 1
ATOM 2387 C C . ALA A 1 308 ? 4.391 -4.027 -1.646 1 98.88 308 ALA A C 1
ATOM 2389 O O . ALA A 1 308 ? 4.004 -3.445 -2.664 1 98.88 308 ALA A O 1
ATOM 2390 N N . ALA A 1 309 ? 4.023 -5.246 -1.294 1 98.81 309 ALA A N 1
ATOM 2391 C CA . ALA A 1 309 ? 3.135 -6.031 -2.143 1 98.81 309 ALA A CA 1
ATOM 2392 C C . ALA A 1 309 ? 1.721 -5.457 -2.139 1 98.81 309 ALA A C 1
ATOM 2394 O O . ALA A 1 309 ? 1.032 -5.48 -3.162 1 98.81 309 ALA A O 1
ATOM 2395 N N . ALA A 1 310 ? 1.247 -5.008 -0.991 1 98.94 310 ALA A N 1
ATOM 2396 C CA . ALA A 1 310 ? -0.089 -4.422 -0.909 1 98.94 310 ALA A CA 1
ATOM 2397 C C . ALA A 1 310 ? -0.194 -3.17 -1.775 1 98.94 310 ALA A C 1
ATOM 2399 O O . ALA A 1 310 ? -1.226 -2.932 -2.408 1 98.94 310 ALA A O 1
ATOM 2400 N N . ILE A 1 311 ? 0.877 -2.363 -1.809 1 98.94 311 ILE A N 1
ATOM 2401 C CA . ILE A 1 311 ? 0.907 -1.17 -2.648 1 98.94 311 ILE A CA 1
ATOM 2402 C C . ILE A 1 311 ? 0.755 -1.567 -4.113 1 98.94 311 ILE A C 1
ATOM 2404 O O . ILE A 1 311 ? -0.138 -1.076 -4.809 1 98.94 311 ILE A O 1
ATOM 2408 N N . GLY A 1 312 ? 1.557 -2.49 -4.551 1 98.88 312 GLY A N 1
ATOM 2409 C CA . GLY A 1 312 ? 1.468 -2.949 -5.926 1 98.88 312 GLY A CA 1
ATOM 2410 C C . GLY A 1 312 ? 0.168 -3.67 -6.234 1 98.88 312 GLY A C 1
ATOM 2411 O O . GLY A 1 312 ? -0.408 -3.492 -7.309 1 98.88 312 GLY A O 1
ATOM 2412 N N . GLY A 1 313 ? -0.268 -4.523 -5.27 1 98.88 313 GLY A N 1
ATOM 2413 C CA . GLY A 1 313 ? -1.489 -5.293 -5.453 1 98.88 313 GLY A CA 1
ATOM 2414 C C . GLY A 1 313 ? -2.725 -4.422 -5.594 1 98.88 313 GLY A C 1
ATOM 2415 O O . GLY A 1 313 ? -3.611 -4.719 -6.398 1 98.88 313 GLY A O 1
ATOM 2416 N N . ALA A 1 314 ? -2.805 -3.354 -4.785 1 98.94 314 ALA A N 1
ATOM 2417 C CA . ALA A 1 314 ? -3.945 -2.445 -4.879 1 98.94 314 ALA A CA 1
ATOM 2418 C C . ALA A 1 314 ? -4.016 -1.795 -6.254 1 98.94 314 ALA A C 1
ATOM 2420 O O . ALA A 1 314 ? -5.09 -1.725 -6.859 1 98.94 314 ALA A O 1
ATOM 2421 N N . LEU A 1 315 ? -2.877 -1.325 -6.699 1 98.88 315 LEU A N 1
ATOM 2422 C CA . LEU A 1 315 ? -2.85 -0.694 -8.016 1 98.88 315 LEU A CA 1
ATOM 2423 C C . LEU A 1 315 ? -3.15 -1.71 -9.109 1 98.88 315 LEU A C 1
ATOM 2425 O O . LEU A 1 315 ? -3.887 -1.412 -10.055 1 98.88 315 LEU A O 1
ATOM 2429 N N . ALA A 1 316 ? -2.539 -2.916 -9 1 98.88 316 ALA A N 1
ATOM 2430 C CA . ALA A 1 316 ? -2.801 -3.969 -9.977 1 98.88 316 ALA A CA 1
ATOM 2431 C C . ALA A 1 316 ? -4.289 -4.297 -10.047 1 98.88 316 ALA A C 1
ATOM 2433 O O . ALA A 1 316 ? -4.867 -4.383 -11.133 1 98.88 316 ALA A O 1
ATOM 2434 N N . GLY A 1 317 ? -4.898 -4.484 -8.875 1 98.81 317 GLY A N 1
ATOM 2435 C CA . GLY A 1 317 ? -6.324 -4.762 -8.844 1 98.81 317 GLY A CA 1
ATOM 2436 C C . GLY A 1 317 ? -7.16 -3.658 -9.469 1 98.81 317 GLY A C 1
ATOM 2437 O O . GLY A 1 317 ? -8.117 -3.934 -10.195 1 98.81 317 GLY A O 1
ATOM 2438 N N . MET A 1 318 ? -6.816 -2.408 -9.18 1 98.69 318 MET A N 1
ATOM 2439 C CA . MET A 1 318 ? -7.539 -1.262 -9.719 1 98.69 318 MET A CA 1
ATOM 2440 C C . MET A 1 318 ? -7.52 -1.271 -11.242 1 98.69 318 MET A C 1
ATOM 2442 O O . MET A 1 318 ? -8.5 -0.897 -11.883 1 98.69 318 MET A O 1
ATOM 2446 N N . TYR A 1 319 ? -6.406 -1.769 -11.836 1 98.38 319 TYR A N 1
ATOM 2447 C CA . TYR A 1 319 ? -6.266 -1.718 -13.281 1 98.38 319 TYR A CA 1
ATOM 2448 C C . TYR A 1 319 ? -6.711 -3.027 -13.922 1 98.38 319 TYR A C 1
ATOM 2450 O O . TYR A 1 319 ? -6.715 -3.158 -15.148 1 98.38 319 TYR A O 1
ATOM 2458 N N . GLY A 1 320 ? -7.062 -4.059 -13.07 1 98.19 320 GLY A N 1
ATOM 2459 C CA . GLY A 1 320 ? -7.746 -5.16 -13.727 1 98.19 320 GLY A CA 1
ATOM 2460 C C . GLY A 1 320 ? -7.27 -6.523 -13.258 1 98.19 320 GLY A C 1
ATOM 2461 O O . GLY A 1 320 ? -7.801 -7.551 -13.688 1 98.19 320 GLY A O 1
ATOM 2462 N N . ALA A 1 321 ? -6.199 -6.586 -12.391 1 98.75 321 ALA A N 1
ATOM 2463 C CA . ALA A 1 321 ? -5.852 -7.887 -11.828 1 98.75 321 ALA A CA 1
ATOM 2464 C C . ALA A 1 321 ? -7.023 -8.484 -11.055 1 98.75 321 ALA A C 1
ATOM 2466 O O . ALA A 1 321 ? -7.734 -7.766 -10.344 1 98.75 321 ALA A O 1
ATOM 2467 N N . ASP A 1 322 ? -7.242 -9.797 -11.172 1 98.81 322 ASP A N 1
ATOM 2468 C CA . ASP A 1 322 ? -8.438 -10.445 -10.641 1 98.81 322 ASP A CA 1
ATOM 2469 C C . ASP A 1 322 ? -8.102 -11.258 -9.391 1 98.81 322 ASP A C 1
ATOM 2471 O O . ASP A 1 322 ? -8.992 -11.602 -8.609 1 98.81 322 ASP A O 1
ATOM 2475 N N . PHE A 1 323 ? -6.91 -11.633 -9.242 1 98.81 323 PHE A N 1
ATOM 2476 C CA . PHE A 1 323 ? -6.426 -12.57 -8.234 1 98.81 323 PHE A CA 1
ATOM 2477 C C . PHE A 1 323 ? -5.062 -12.141 -7.707 1 98.81 323 PHE A C 1
ATOM 2479 O O . PHE A 1 323 ? -4.117 -11.977 -8.484 1 98.81 323 PHE A O 1
ATOM 2486 N N . LEU A 1 324 ? -4.957 -11.836 -6.41 1 98.88 324 LEU A N 1
ATOM 2487 C CA . LEU A 1 324 ? -3.701 -11.414 -5.801 1 98.88 324 LEU A CA 1
ATOM 2488 C C . LEU A 1 324 ? -3.113 -12.531 -4.941 1 98.88 324 LEU A C 1
ATOM 2490 O O . LEU A 1 324 ? -3.787 -13.055 -4.051 1 98.88 324 LEU A O 1
ATOM 2494 N N . CYS A 1 325 ? -1.941 -12.914 -5.289 1 98.5 325 CYS A N 1
ATOM 2495 C CA . CYS A 1 325 ? -1.205 -13.781 -4.371 1 98.5 325 CYS A CA 1
ATOM 2496 C C . CYS A 1 325 ? -0.634 -12.977 -3.207 1 98.5 325 CYS A C 1
ATOM 2498 O O . CYS A 1 325 ? 0.096 -12.008 -3.416 1 98.5 325 CYS A O 1
ATOM 2500 N N . TYR A 1 326 ? -0.912 -13.359 -2.014 1 98.5 326 TYR A N 1
ATOM 2501 C CA . TYR A 1 326 ? -0.456 -12.594 -0.861 1 98.5 326 TYR A CA 1
ATOM 2502 C C . TYR A 1 326 ? 1.055 -12.703 -0.696 1 98.5 326 TYR A C 1
ATOM 2504 O O . TYR A 1 326 ? 1.675 -13.641 -1.201 1 98.5 326 TYR A O 1
ATOM 2512 N N . VAL A 1 327 ? 1.635 -11.734 -0.123 1 98.25 327 VAL A N 1
ATOM 2513 C CA . VAL A 1 327 ? 3.033 -11.734 0.295 1 98.25 327 VAL A CA 1
ATOM 2514 C C . VAL A 1 327 ? 3.121 -11.492 1.801 1 98.25 327 VAL A C 1
ATOM 2516 O O . VAL A 1 327 ? 2.412 -10.641 2.344 1 98.25 327 VAL A O 1
ATOM 2519 N N . THR A 1 328 ? 3.922 -12.242 2.488 1 98 328 THR A N 1
ATOM 2520 C CA . THR A 1 328 ? 4.043 -12.117 3.938 1 98 328 THR A CA 1
ATOM 2521 C C . THR A 1 328 ? 5.246 -11.258 4.309 1 98 328 THR A C 1
ATOM 2523 O O . THR A 1 328 ? 6.094 -10.969 3.463 1 98 328 THR A O 1
ATOM 2526 N N . PRO A 1 329 ? 5.344 -10.867 5.621 1 97.25 329 PRO A N 1
ATOM 2527 C CA . PRO A 1 329 ? 6.539 -10.156 6.086 1 97.25 329 PRO A CA 1
ATOM 2528 C C . PRO A 1 329 ? 7.805 -11 5.965 1 97.25 329 PRO A C 1
ATOM 2530 O O . PRO A 1 329 ? 8.914 -10.453 5.902 1 97.25 329 PRO A O 1
ATOM 2533 N N . SER A 1 330 ? 7.684 -12.25 5.848 1 93.94 330 SER A N 1
ATOM 2534 C CA . SER A 1 330 ? 8.805 -13.18 5.867 1 93.94 330 SER A CA 1
ATOM 2535 C C . SER A 1 330 ? 9.328 -13.438 4.457 1 93.94 330 SER A C 1
ATOM 2537 O O . SER A 1 330 ? 10.367 -14.086 4.285 1 93.94 330 SER A O 1
ATOM 2539 N N . GLU A 1 331 ? 8.594 -12.742 3.553 1 87.44 331 GLU A N 1
ATOM 2540 C CA . GLU A 1 331 ? 9.016 -12.977 2.174 1 87.44 331 GLU A CA 1
ATOM 2541 C C . GLU A 1 331 ? 10.5 -12.664 1.989 1 87.44 331 GLU A C 1
ATOM 2543 O O . GLU A 1 331 ? 10.992 -11.641 2.471 1 87.44 331 GLU A O 1
ATOM 2548 N N . HIS A 1 332 ? 11.266 -13.469 1.372 1 89.12 332 HIS A N 1
ATOM 2549 C CA . HIS A 1 332 ? 12.68 -13.328 1.024 1 89.12 332 HIS A CA 1
ATOM 2550 C C . HIS A 1 332 ? 13.578 -13.633 2.221 1 89.12 332 HIS A C 1
ATOM 2552 O O . HIS A 1 332 ? 14.789 -13.43 2.158 1 89.12 332 HIS A O 1
ATOM 2558 N N . ILE A 1 333 ? 12.992 -13.938 3.436 1 92.06 333 ILE A N 1
ATOM 2559 C CA . ILE A 1 333 ? 13.82 -14.078 4.629 1 92.06 333 ILE A CA 1
ATOM 2560 C C . ILE A 1 333 ? 13.758 -15.523 5.133 1 92.06 333 ILE A C 1
ATOM 2562 O O . ILE A 1 333 ? 14.789 -16.172 5.324 1 92.06 333 ILE A O 1
ATOM 2566 N N . ARG A 1 334 ? 12.469 -15.945 5.34 1 89.75 334 ARG A N 1
ATOM 2567 C CA . ARG A 1 334 ? 12.273 -17.234 5.973 1 89.75 334 ARG A CA 1
ATOM 2568 C C . ARG A 1 334 ? 10.891 -17.797 5.656 1 89.75 334 ARG A C 1
ATOM 2570 O O . ARG A 1 334 ? 10.062 -17.125 5.035 1 89.75 334 ARG A O 1
ATOM 2577 N N . LEU A 1 335 ? 10.648 -19.062 6.055 1 90.69 335 LEU A N 1
ATOM 2578 C CA . LEU A 1 335 ? 9.32 -19.656 5.969 1 90.69 335 LEU A CA 1
ATOM 2579 C C . LEU A 1 335 ? 8.336 -18.906 6.867 1 90.69 335 LEU A C 1
ATOM 2581 O O . LEU A 1 335 ? 8.633 -18.641 8.039 1 90.69 335 LEU A O 1
ATOM 2585 N N . PRO A 1 336 ? 7.23 -18.547 6.379 1 93.69 336 PRO A N 1
ATOM 2586 C CA . PRO A 1 336 ? 6.266 -17.781 7.172 1 93.69 336 PRO A CA 1
ATOM 2587 C C . PRO A 1 336 ? 5.676 -18.594 8.32 1 93.69 336 PRO A C 1
ATOM 2589 O O . PRO A 1 336 ? 5.414 -19.781 8.172 1 93.69 336 PRO A O 1
ATOM 2592 N N . ASP A 1 337 ? 5.465 -18 9.445 1 93.44 337 ASP A N 1
ATOM 2593 C CA . ASP A 1 337 ? 4.695 -18.594 10.531 1 93.44 337 ASP A CA 1
ATOM 2594 C C . ASP A 1 337 ? 3.238 -18.141 10.484 1 93.44 337 ASP A C 1
ATOM 2596 O O . ASP A 1 337 ? 2.812 -17.484 9.531 1 93.44 337 ASP A O 1
ATOM 2600 N N . LYS A 1 338 ? 2.494 -18.547 11.477 1 96.19 338 LYS A N 1
ATOM 2601 C CA . LYS A 1 338 ? 1.06 -18.281 11.5 1 96.19 338 LYS A CA 1
ATOM 2602 C C . LYS A 1 338 ? 0.779 -16.781 11.516 1 96.19 338 LYS A C 1
ATOM 2604 O O . LYS A 1 338 ? -0.16 -16.312 10.867 1 96.19 338 LYS A O 1
ATOM 2609 N N . GLU A 1 339 ? 1.583 -16.047 12.258 1 96.62 339 GLU A N 1
ATOM 2610 C CA . GLU A 1 339 ? 1.389 -14.594 12.328 1 96.62 339 GLU A CA 1
ATOM 2611 C C . GLU A 1 339 ? 1.726 -13.93 10.992 1 96.62 339 GLU A C 1
ATOM 2613 O O . GLU A 1 339 ? 1.081 -12.961 10.602 1 96.62 339 GLU A O 1
ATOM 2618 N N . ASP A 1 340 ? 2.76 -14.438 10.352 1 97.31 340 ASP A N 1
ATOM 2619 C CA . ASP A 1 340 ? 3.115 -13.945 9.023 1 97.31 340 ASP A CA 1
ATOM 2620 C C . ASP A 1 340 ? 1.968 -14.148 8.039 1 97.31 340 ASP A C 1
ATOM 2622 O O . ASP A 1 340 ? 1.674 -13.273 7.23 1 97.31 340 ASP A O 1
ATOM 2626 N N . VAL A 1 341 ? 1.382 -15.344 8.117 1 98.44 341 VAL A N 1
ATOM 2627 C CA . VAL A 1 341 ? 0.266 -15.672 7.238 1 98.44 341 VAL A CA 1
ATOM 2628 C C . VAL A 1 341 ? -0.882 -14.688 7.477 1 98.44 341 VAL A C 1
ATOM 2630 O O . VAL A 1 341 ? -1.438 -14.133 6.527 1 98.44 341 VAL A O 1
ATOM 2633 N N . LYS A 1 342 ? -1.214 -14.453 8.711 1 98.62 342 LYS A N 1
ATOM 2634 C CA . LYS A 1 342 ? -2.279 -13.523 9.062 1 98.62 342 LYS A CA 1
ATOM 2635 C C . LYS A 1 342 ? -2.004 -12.133 8.484 1 98.62 342 LYS A C 1
ATOM 2637 O O . LYS A 1 342 ? -2.859 -11.555 7.82 1 98.62 342 LYS A O 1
ATOM 2642 N N . GLU A 1 343 ? -0.794 -11.602 8.695 1 98.56 343 GLU A N 1
ATOM 2643 C CA . GLU A 1 343 ? -0.418 -10.266 8.25 1 98.56 343 GLU A CA 1
ATOM 2644 C C . GLU A 1 343 ? -0.463 -10.156 6.727 1 98.56 343 GLU A C 1
ATOM 2646 O O . GLU A 1 343 ? -0.926 -9.156 6.18 1 98.56 343 GLU A O 1
ATOM 2651 N N . GLY A 1 344 ? 0.038 -11.203 6.102 1 98.75 344 GLY A N 1
ATOM 2652 C CA . GLY A 1 344 ? 0.01 -11.211 4.645 1 98.75 344 GLY A CA 1
ATOM 2653 C C . GLY A 1 344 ? -1.396 -11.203 4.074 1 98.75 344 GLY A C 1
ATOM 2654 O O . GLY A 1 344 ? -1.686 -10.469 3.131 1 98.75 344 GLY A O 1
ATOM 2655 N N . VAL A 1 345 ? -2.271 -12.031 4.656 1 98.88 345 VAL A N 1
ATOM 2656 C CA . VAL A 1 345 ? -3.645 -12.133 4.176 1 98.88 345 VAL A CA 1
ATOM 2657 C C . VAL A 1 345 ? -4.367 -10.805 4.371 1 98.88 345 VAL A C 1
ATOM 2659 O O . VAL A 1 345 ? -5.016 -10.297 3.451 1 98.88 345 VAL A O 1
ATOM 2662 N N . ILE A 1 346 ? -4.199 -10.18 5.488 1 98.81 346 ILE A N 1
ATOM 2663 C CA . ILE A 1 346 ? -4.898 -8.938 5.797 1 98.81 346 ILE A CA 1
ATOM 2664 C C . ILE A 1 346 ? -4.402 -7.82 4.883 1 98.81 346 ILE A C 1
ATOM 2666 O O . ILE A 1 346 ? -5.195 -7.039 4.355 1 98.81 346 ILE A O 1
ATOM 2670 N N . ALA A 1 347 ? -3.057 -7.734 4.707 1 98.88 347 ALA A N 1
ATOM 2671 C CA . ALA A 1 347 ? -2.502 -6.738 3.797 1 98.88 347 ALA A CA 1
ATOM 2672 C C . ALA A 1 347 ? -3.082 -6.891 2.395 1 98.88 347 ALA A C 1
ATOM 2674 O O . ALA A 1 347 ? -3.441 -5.902 1.751 1 98.88 347 ALA A O 1
ATOM 2675 N N . SER A 1 348 ? -3.176 -8.117 1.944 1 98.88 348 SER A N 1
ATOM 2676 C CA . SER A 1 348 ? -3.703 -8.383 0.609 1 98.88 348 SER A CA 1
ATOM 2677 C C . SER A 1 348 ? -5.195 -8.086 0.536 1 98.88 348 SER A C 1
ATOM 2679 O O . SER A 1 348 ? -5.699 -7.656 -0.503 1 98.88 348 SER A O 1
ATOM 2681 N N . ARG A 1 349 ? -5.938 -8.367 1.601 1 98.81 349 ARG A N 1
ATOM 2682 C CA . ARG A 1 349 ? -7.359 -8.039 1.654 1 98.81 349 ARG A CA 1
ATOM 2683 C C . ARG A 1 349 ? -7.582 -6.535 1.539 1 98.81 349 ARG A C 1
ATOM 2685 O O . ARG A 1 349 ? -8.508 -6.086 0.859 1 98.81 349 ARG A O 1
ATOM 2692 N N . ILE A 1 350 ? -6.75 -5.805 2.221 1 98.88 350 ILE A N 1
ATOM 2693 C CA . ILE A 1 350 ? -6.84 -4.348 2.16 1 98.88 350 ILE A CA 1
ATOM 2694 C C . ILE A 1 350 ? -6.582 -3.875 0.731 1 98.88 350 ILE A C 1
ATOM 2696 O O . ILE A 1 350 ? -7.32 -3.039 0.203 1 98.88 350 ILE A O 1
ATOM 2700 N N . ALA A 1 351 ? -5.547 -4.426 0.106 1 98.94 351 ALA A N 1
ATOM 2701 C CA . ALA A 1 351 ? -5.219 -4.082 -1.274 1 98.94 351 ALA A CA 1
ATOM 2702 C C . ALA A 1 351 ? -6.383 -4.402 -2.211 1 98.94 351 ALA A C 1
ATOM 2704 O O . ALA A 1 351 ? -6.793 -3.559 -3.012 1 98.94 351 ALA A O 1
ATOM 2705 N N . ALA A 1 352 ? -6.93 -5.613 -2.082 1 98.94 352 ALA A N 1
ATOM 2706 C CA . ALA A 1 352 ? -8.031 -6.051 -2.939 1 98.94 352 ALA A CA 1
ATOM 2707 C C . ALA A 1 352 ? -9.273 -5.188 -2.727 1 98.94 352 ALA A C 1
ATOM 2709 O O . ALA A 1 352 ? -9.945 -4.812 -3.688 1 98.94 352 ALA A O 1
ATOM 2710 N N . HIS A 1 353 ? -9.57 -4.918 -1.501 1 98.88 353 HIS A N 1
ATOM 2711 C CA . HIS A 1 353 ? -10.727 -4.094 -1.167 1 98.88 353 HIS A CA 1
ATOM 2712 C C . HIS A 1 353 ? -10.594 -2.689 -1.741 1 98.88 353 HIS A C 1
ATOM 2714 O O . HIS A 1 353 ? -11.539 -2.15 -2.311 1 98.88 353 HIS A O 1
ATOM 2720 N N . ALA A 1 354 ? -9.43 -2.072 -1.544 1 98.94 354 ALA A N 1
ATOM 2721 C CA . ALA A 1 354 ? -9.172 -0.75 -2.107 1 98.94 354 ALA A CA 1
ATOM 2722 C C . ALA A 1 354 ? -9.344 -0.755 -3.623 1 98.94 354 ALA A C 1
ATOM 2724 O O . ALA A 1 354 ? -9.898 0.19 -4.195 1 98.94 354 ALA A O 1
ATOM 2725 N N . ALA A 1 355 ? -8.828 -1.787 -4.285 1 98.88 355 ALA A N 1
ATOM 2726 C CA . ALA A 1 355 ? -8.977 -1.934 -5.73 1 98.88 355 ALA A CA 1
ATOM 2727 C C . ALA A 1 355 ? -10.445 -2.016 -6.129 1 98.88 355 ALA A C 1
ATOM 2729 O O . ALA A 1 355 ? -10.875 -1.378 -7.094 1 98.88 355 ALA A O 1
ATOM 2730 N N . ASP A 1 356 ? -11.188 -2.803 -5.414 1 98.81 356 ASP A N 1
ATOM 2731 C CA . ASP A 1 356 ? -12.602 -2.988 -5.719 1 98.81 356 ASP A CA 1
ATOM 2732 C C . ASP A 1 356 ? -13.375 -1.683 -5.562 1 98.81 356 ASP A C 1
ATOM 2734 O O . ASP A 1 356 ? -14.273 -1.388 -6.352 1 98.81 356 ASP A O 1
ATOM 2738 N N . ILE A 1 357 ? -13.047 -0.913 -4.512 1 98.81 357 ILE A N 1
ATOM 2739 C CA . ILE A 1 357 ? -13.656 0.402 -4.352 1 98.81 357 ILE A CA 1
ATOM 2740 C C . ILE A 1 357 ? -13.367 1.261 -5.578 1 98.81 357 ILE A C 1
ATOM 2742 O O . ILE A 1 357 ? -14.273 1.882 -6.137 1 98.81 357 ILE A O 1
ATOM 2746 N N . ALA A 1 358 ? -12.156 1.294 -5.969 1 98.75 358 ALA A N 1
ATOM 2747 C CA . ALA A 1 358 ? -11.719 2.113 -7.098 1 98.75 358 ALA A CA 1
ATOM 2748 C C . ALA A 1 358 ? -12.43 1.698 -8.383 1 98.75 358 ALA A C 1
ATOM 2750 O O . ALA A 1 358 ? -12.727 2.539 -9.234 1 98.75 358 ALA A O 1
ATOM 2751 N N . LYS A 1 359 ? -12.703 0.396 -8.492 1 98 359 LYS A N 1
ATOM 2752 C CA . LYS A 1 359 ? -13.375 -0.125 -9.68 1 98 359 LYS A CA 1
ATOM 2753 C C . LYS A 1 359 ? -14.883 0.082 -9.602 1 98 359 LYS A C 1
ATOM 2755 O O . LYS A 1 359 ? -15.602 -0.171 -10.562 1 98 359 LYS A O 1
ATOM 2760 N N . GLY A 1 360 ? -15.406 0.458 -8.414 1 97.62 360 GLY A N 1
ATOM 2761 C CA . GLY A 1 360 ? -16.812 0.798 -8.273 1 97.62 360 GLY A CA 1
ATOM 2762 C C . GLY A 1 360 ? -17.672 -0.373 -7.824 1 97.62 360 GLY A C 1
ATOM 2763 O O . GLY A 1 360 ? -18.891 -0.357 -7.992 1 97.62 360 GLY A O 1
ATOM 2764 N N . TYR A 1 361 ? -17.031 -1.432 -7.281 1 97.19 361 TYR A N 1
ATOM 2765 C CA . TYR A 1 361 ? -17.812 -2.578 -6.809 1 97.19 361 TYR A CA 1
ATOM 2766 C C . TYR A 1 361 ? -18.75 -2.174 -5.688 1 97.19 361 TYR A C 1
ATOM 2768 O O . TYR A 1 361 ? -18.328 -1.669 -4.648 1 97.19 361 TYR A O 1
ATOM 2776 N N . ALA A 1 362 ? -19.969 -2.498 -5.793 1 96.81 362 ALA A N 1
ATOM 2777 C CA . ALA A 1 362 ? -21.031 -1.981 -4.926 1 96.81 362 ALA A CA 1
ATOM 2778 C C . ALA A 1 362 ? -20.859 -2.473 -3.494 1 96.81 362 ALA A C 1
ATOM 2780 O O . ALA A 1 362 ? -20.984 -1.698 -2.543 1 96.81 362 ALA A O 1
ATOM 2781 N N . LYS A 1 363 ? -20.531 -3.719 -3.354 1 96.69 363 LYS A N 1
ATOM 2782 C CA . LYS A 1 363 ? -20.422 -4.289 -2.014 1 96.69 363 LYS A CA 1
ATOM 2783 C C . LYS A 1 363 ? -19.234 -3.695 -1.261 1 96.69 363 LYS A C 1
ATOM 2785 O O . LYS A 1 363 ? -19.281 -3.531 -0.04 1 96.69 363 LYS A O 1
ATOM 2790 N N . ALA A 1 364 ? -18.172 -3.457 -1.984 1 98 364 ALA A N 1
ATOM 2791 C CA . ALA A 1 364 ? -17.016 -2.814 -1.362 1 98 364 ALA A CA 1
ATOM 2792 C C . ALA A 1 364 ? -17.359 -1.419 -0.859 1 98 364 ALA A C 1
ATOM 2794 O O . ALA A 1 364 ? -17.047 -1.061 0.276 1 98 364 ALA A O 1
ATOM 2795 N N . TRP A 1 365 ? -18.031 -0.621 -1.649 1 98.44 365 TRP A N 1
ATOM 2796 C CA . TRP A 1 365 ? -18.469 0.722 -1.272 1 98.44 365 TRP A CA 1
ATOM 2797 C C . TRP A 1 365 ? -19.438 0.673 -0.097 1 98.44 365 TRP A C 1
ATOM 2799 O O . TRP A 1 365 ? -19.359 1.51 0.806 1 98.44 365 TRP A O 1
ATOM 2809 N N . GLN A 1 366 ? -20.328 -0.294 -0.142 1 98.31 366 GLN A N 1
ATOM 2810 C CA . GLN A 1 366 ? -21.297 -0.428 0.942 1 98.31 366 GLN A CA 1
ATOM 2811 C C . GLN A 1 366 ? -20.594 -0.602 2.287 1 98.31 366 GLN A C 1
ATOM 2813 O O . GLN A 1 366 ? -21.016 -0.013 3.289 1 98.31 366 GLN A O 1
ATOM 2818 N N . ARG A 1 367 ? -19.609 -1.424 2.277 1 98.38 367 ARG A N 1
ATOM 2819 C CA . ARG A 1 367 ? -18.859 -1.65 3.51 1 98.38 367 ARG A CA 1
ATOM 2820 C C . ARG A 1 367 ? -18.25 -0.351 4.023 1 98.38 367 ARG A C 1
ATOM 2822 O O . ARG A 1 367 ? -18.375 -0.029 5.207 1 98.38 367 ARG A O 1
ATOM 2829 N N . ASP A 1 368 ? -17.594 0.409 3.203 1 98.75 368 ASP A N 1
ATOM 2830 C CA . ASP A 1 368 ? -16.953 1.655 3.605 1 98.75 368 ASP A CA 1
ATOM 2831 C C . ASP A 1 368 ? -17.984 2.701 4.02 1 98.75 368 ASP A C 1
ATOM 2833 O O . ASP A 1 368 ? -17.75 3.467 4.957 1 98.75 368 ASP A O 1
ATOM 2837 N N . ASN A 1 369 ? -19.078 2.75 3.273 1 98.62 369 ASN A N 1
ATOM 2838 C CA . ASN A 1 369 ? -20.141 3.672 3.662 1 98.62 369 ASN A CA 1
ATOM 2839 C C . ASN A 1 369 ? -20.672 3.354 5.055 1 98.62 369 ASN A C 1
ATOM 2841 O O . ASN A 1 369 ? -20.922 4.262 5.848 1 98.62 369 ASN A O 1
ATOM 2845 N N . LYS A 1 370 ? -20.844 2.068 5.297 1 98.75 370 LYS A N 1
ATOM 2846 C CA . LYS A 1 370 ? -21.297 1.655 6.625 1 98.75 370 LYS A CA 1
ATOM 2847 C C . LYS A 1 370 ? -20.281 2.055 7.695 1 98.75 370 LYS A C 1
ATOM 2849 O O . LYS A 1 370 ? -20.656 2.467 8.797 1 98.75 370 LYS A O 1
ATOM 2854 N N . MET A 1 371 ? -19.047 1.92 7.406 1 98.62 371 MET A N 1
ATOM 2855 C CA . MET A 1 371 ? -18 2.324 8.344 1 98.62 371 MET A CA 1
ATOM 2856 C C . MET A 1 371 ? -18.062 3.824 8.617 1 98.62 371 MET A C 1
ATOM 2858 O O . MET A 1 371 ? -17.938 4.254 9.766 1 98.62 371 MET A O 1
ATOM 2862 N N . ALA A 1 372 ? -18.172 4.621 7.578 1 98 372 ALA A N 1
ATOM 2863 C CA . ALA A 1 372 ? -18.266 6.07 7.73 1 98 372 ALA A CA 1
ATOM 2864 C C . ALA A 1 372 ? -19.438 6.441 8.641 1 98 372 ALA A C 1
ATOM 2866 O O . ALA A 1 372 ? -19.297 7.289 9.523 1 98 372 ALA A O 1
ATOM 2867 N N . GLU A 1 373 ? -20.531 5.797 8.406 1 97.62 373 GLU A N 1
ATOM 2868 C CA . GLU A 1 373 ? -21.703 6.039 9.234 1 97.62 373 GLU A CA 1
ATOM 2869 C C . GLU A 1 373 ? -21.453 5.625 10.68 1 97.62 373 GLU A C 1
ATOM 2871 O O . GLU A 1 373 ? -21.906 6.297 11.609 1 97.62 373 GLU A O 1
ATOM 2876 N N . ALA A 1 374 ? -20.859 4.488 10.812 1 97.75 374 ALA A N 1
ATOM 2877 C CA . ALA A 1 374 ? -20.547 4.008 12.156 1 97.75 374 ALA A CA 1
ATOM 2878 C C . ALA A 1 374 ? -19.625 4.98 12.891 1 97.75 374 ALA A C 1
ATOM 2880 O O . ALA A 1 374 ? -19.812 5.23 14.086 1 97.75 374 ALA A O 1
ATOM 2881 N N . ARG A 1 375 ? -18.625 5.5 12.242 1 95.88 375 ARG A N 1
ATOM 2882 C CA . ARG A 1 375 ? -17.719 6.477 12.836 1 95.88 375 ARG A CA 1
ATOM 2883 C C . ARG A 1 375 ? -18.469 7.754 13.211 1 95.88 375 ARG A C 1
ATOM 2885 O O . ARG A 1 375 ? -18.266 8.305 14.297 1 95.88 375 ARG A O 1
ATOM 2892 N N . ARG A 1 376 ? -19.281 8.219 12.312 1 94.5 376 ARG A N 1
ATOM 2893 C CA . ARG A 1 376 ? -20.094 9.406 12.57 1 94.5 376 ARG A CA 1
ATOM 2894 C C . ARG A 1 376 ? -20.906 9.258 13.852 1 94.5 376 ARG A C 1
ATOM 2896 O O . ARG A 1 376 ? -21.047 10.219 14.609 1 94.5 376 ARG A O 1
ATOM 2903 N N . ASN A 1 377 ? -21.391 8.055 14.047 1 94.31 377 ASN A N 1
ATOM 2904 C CA . ASN A 1 377 ? -22.312 7.812 15.156 1 94.31 377 ASN A CA 1
ATOM 2905 C C . ASN A 1 377 ? -21.578 7.266 16.375 1 94.31 377 ASN A C 1
ATOM 2907 O O . ASN A 1 377 ? -22.219 6.844 17.344 1 94.31 377 ASN A O 1
ATOM 2911 N N . PHE A 1 378 ? -20.297 7.168 16.375 1 92.88 378 PHE A N 1
ATOM 2912 C CA . PHE A 1 378 ? -19.469 6.656 17.453 1 92.88 378 PHE A CA 1
ATOM 2913 C C . PHE A 1 378 ? -19.906 5.25 17.844 1 92.88 378 PHE A C 1
ATOM 2915 O O . PHE A 1 378 ? -19.922 4.906 19.031 1 92.88 378 PHE A O 1
ATOM 2922 N N . ASP A 1 379 ? -20.359 4.496 16.812 1 95.06 379 ASP A N 1
ATOM 2923 C CA . ASP A 1 379 ? -20.75 3.104 17 1 95.06 379 ASP A CA 1
ATOM 2924 C C . ASP A 1 379 ? -19.547 2.174 16.906 1 95.06 379 ASP A C 1
ATOM 2926 O O . ASP A 1 379 ? -19.281 1.594 15.844 1 95.06 379 ASP A O 1
ATOM 2930 N N . TRP A 1 380 ? -18.891 1.89 17.969 1 94.25 380 TRP A N 1
ATOM 2931 C CA . TRP A 1 380 ? -17.625 1.162 18 1 94.25 380 TRP A CA 1
ATOM 2932 C C . TRP A 1 380 ? -17.844 -0.312 17.672 1 94.25 380 TRP A C 1
ATOM 2934 O O . TRP A 1 380 ? -16.969 -0.952 17.078 1 94.25 380 TRP A O 1
ATOM 2944 N N . GLN A 1 381 ? -18.969 -0.843 18.094 1 96.31 381 GLN A N 1
ATOM 2945 C CA . GLN A 1 381 ? -19.25 -2.24 17.797 1 96.31 381 GLN A CA 1
ATOM 2946 C C . GLN A 1 381 ? -19.297 -2.471 16.281 1 96.31 381 GLN A C 1
ATOM 2948 O O . GLN A 1 381 ? -18.688 -3.426 15.781 1 96.31 381 GLN A O 1
ATOM 2953 N N . SER A 1 382 ? -20.016 -1.582 15.578 1 97.62 382 SER A N 1
ATOM 2954 C CA . SER A 1 382 ? -20.094 -1.687 14.125 1 97.62 382 SER A CA 1
ATOM 2955 C C . SER A 1 382 ? -18.734 -1.442 13.484 1 97.62 382 SER A C 1
ATOM 2957 O O . SER A 1 382 ? -18.359 -2.129 12.531 1 97.62 382 SER A O 1
ATOM 2959 N N . GLN A 1 383 ? -18.016 -0.41 13.992 1 97.75 383 GLN A N 1
ATOM 2960 C CA . GLN A 1 383 ? -16.688 -0.121 13.461 1 97.75 383 GLN A CA 1
ATOM 2961 C C . GLN A 1 383 ? -15.781 -1.343 13.562 1 97.75 383 GLN A C 1
ATOM 2963 O O . GLN A 1 383 ? -15.117 -1.71 12.586 1 97.75 383 GLN A O 1
ATOM 2968 N N . ILE A 1 384 ? -15.75 -2.004 14.734 1 97.56 384 ILE A N 1
ATOM 2969 C CA . ILE A 1 384 ? -14.906 -3.168 14.977 1 97.56 384 ILE A CA 1
ATOM 2970 C C . ILE A 1 384 ? -15.32 -4.312 14.062 1 97.56 384 ILE A C 1
ATOM 2972 O O . ILE A 1 384 ? -14.477 -4.957 13.438 1 97.56 384 ILE A O 1
ATOM 2976 N N . SER A 1 385 ? -16.625 -4.512 13.891 1 97.88 385 SER A N 1
ATOM 2977 C CA . SER A 1 385 ? -17.141 -5.617 13.094 1 97.88 385 SER A CA 1
ATOM 2978 C C . SER A 1 385 ? -16.812 -5.43 11.609 1 97.88 385 SER A C 1
ATOM 2980 O O . SER A 1 385 ? -16.656 -6.406 10.875 1 97.88 385 SER A O 1
ATOM 2982 N N . LEU A 1 386 ? -16.672 -4.191 11.148 1 98.44 386 LEU A N 1
ATOM 2983 C CA . LEU A 1 386 ? -16.469 -3.877 9.734 1 98.44 386 LEU A CA 1
ATOM 2984 C C . LEU A 1 386 ? -14.984 -3.91 9.383 1 98.44 386 LEU A C 1
ATOM 2986 O O . LEU A 1 386 ? -14.617 -3.928 8.211 1 98.44 386 LEU A O 1
ATOM 2990 N N . SER A 1 387 ? -14.102 -3.967 10.406 1 98.19 387 SER A N 1
ATOM 2991 C CA . SER A 1 387 ? -12.664 -4.008 10.156 1 98.19 387 SER A CA 1
ATOM 2992 C C . SER A 1 387 ? -12.227 -5.383 9.664 1 98.19 387 SER A C 1
ATOM 2994 O O . SER A 1 387 ? -13 -6.344 9.727 1 98.19 387 SER A O 1
ATOM 2996 N N . PHE A 1 388 ? -11.016 -5.52 9.164 1 98.31 388 PHE A N 1
ATOM 2997 C CA . PHE A 1 388 ? -10.508 -6.766 8.594 1 98.31 388 PHE A CA 1
ATOM 2998 C C . PHE A 1 388 ? -9.977 -7.684 9.688 1 98.31 388 PHE A C 1
ATOM 3000 O O . PHE A 1 388 ? -9.758 -8.875 9.453 1 98.31 388 PHE A O 1
ATOM 3007 N N . ASP A 1 389 ? -9.75 -7.168 10.836 1 98.06 389 ASP A N 1
ATOM 3008 C CA . ASP A 1 389 ? -9.289 -7.914 12 1 98.06 389 ASP A CA 1
ATOM 3009 C C . ASP A 1 389 ? -9.969 -7.418 13.273 1 98.06 389 ASP A C 1
ATOM 3011 O O . ASP A 1 389 ? -9.336 -6.77 14.109 1 98.06 389 ASP A O 1
ATOM 3015 N N . PRO A 1 390 ? -11.195 -7.766 13.484 1 97.88 390 PRO A N 1
ATOM 3016 C CA . PRO A 1 390 ? -11.953 -7.273 14.633 1 97.88 390 PRO A CA 1
ATOM 3017 C C . PRO A 1 390 ? -11.289 -7.594 15.961 1 97.88 390 PRO A C 1
ATOM 3019 O O . PRO A 1 390 ? -11.328 -6.781 16.891 1 97.88 390 PRO A O 1
ATOM 3022 N N . ASP A 1 391 ? -10.656 -8.766 16.078 1 96.94 391 ASP A N 1
ATOM 3023 C CA . ASP A 1 391 ? -10.008 -9.164 17.328 1 96.94 391 ASP A CA 1
ATOM 3024 C C . ASP A 1 391 ? -8.875 -8.203 17.688 1 96.94 391 ASP A C 1
ATOM 3026 O O . ASP A 1 391 ? -8.75 -7.789 18.844 1 96.94 391 ASP A O 1
ATOM 3030 N N . LYS A 1 392 ? -8.07 -7.848 16.75 1 96.56 392 LYS A N 1
ATOM 3031 C CA . LYS A 1 392 ? -6.969 -6.918 16.969 1 96.56 392 LYS A CA 1
ATOM 3032 C C . LYS A 1 392 ? -7.492 -5.543 17.391 1 96.56 392 LYS A C 1
ATOM 3034 O O . LYS A 1 392 ? -6.973 -4.93 18.328 1 96.56 392 LYS A O 1
ATOM 3039 N N . VAL A 1 393 ? -8.484 -4.988 16.672 1 96.88 393 VAL A N 1
ATOM 3040 C CA . VAL A 1 393 ? -9.031 -3.666 16.953 1 96.88 393 VAL A CA 1
ATOM 3041 C C . VAL A 1 393 ? -9.633 -3.635 18.359 1 96.88 393 VAL A C 1
ATOM 3043 O O . VAL A 1 393 ? -9.422 -2.678 19.109 1 96.88 393 VAL A O 1
ATOM 3046 N N . HIS A 1 394 ? -10.352 -4.703 18.656 1 95.44 394 HIS A N 1
ATOM 3047 C CA . HIS A 1 394 ? -10.93 -4.809 19.984 1 95.44 394 HIS A CA 1
ATOM 3048 C C . HIS A 1 394 ? -9.844 -4.785 21.062 1 95.44 394 HIS A C 1
ATOM 3050 O O . HIS A 1 394 ? -9.977 -4.094 22.078 1 95.44 394 HIS A O 1
ATOM 3056 N N . SER A 1 395 ? -8.812 -5.566 20.812 1 95.38 395 SER A N 1
ATOM 3057 C CA . SER A 1 395 ? -7.707 -5.633 21.766 1 95.38 395 SER A CA 1
ATOM 3058 C C . SER A 1 395 ? -7.02 -4.277 21.906 1 95.38 395 SER A C 1
ATOM 3060 O O . SER A 1 395 ? -6.727 -3.84 23.016 1 95.38 395 SER A O 1
ATOM 3062 N N . MET A 1 396 ? -6.742 -3.609 20.844 1 93.25 396 MET A N 1
ATOM 3063 C CA . MET A 1 396 ? -6.09 -2.305 20.859 1 93.25 396 MET A CA 1
ATOM 3064 C C . MET A 1 396 ? -6.918 -1.285 21.625 1 93.25 396 MET A C 1
ATOM 3066 O O . MET A 1 396 ? -6.371 -0.485 22.391 1 93.25 396 MET A O 1
ATOM 3070 N N . ARG A 1 397 ? -8.18 -1.26 21.406 1 90.25 397 ARG A N 1
ATOM 3071 C CA . ARG A 1 397 ? -9.062 -0.306 22.062 1 90.25 397 ARG A CA 1
ATOM 3072 C C . ARG A 1 397 ? -9.133 -0.581 23.562 1 90.25 397 ARG A C 1
ATOM 3074 O O . ARG A 1 397 ? -9.18 0.35 24.375 1 90.25 397 ARG A O 1
ATOM 3081 N N . SER A 1 398 ? -9.141 -1.853 23.922 1 88.94 398 SER A N 1
ATOM 3082 C CA . SER A 1 398 ? -9.281 -2.244 25.328 1 88.94 398 SER A CA 1
ATOM 3083 C C . SER A 1 398 ? -8.008 -1.927 26.109 1 88.94 398 SER A C 1
ATOM 3085 O O . SER A 1 398 ? -8.062 -1.706 27.328 1 88.94 398 SER A O 1
ATOM 3087 N N . GLU A 1 399 ? -6.898 -1.912 25.5 1 83.44 399 GLU A N 1
ATOM 3088 C CA . GLU A 1 399 ? -5.617 -1.682 26.172 1 83.44 399 GLU A CA 1
ATOM 3089 C C . GLU A 1 399 ? -5.484 -0.231 26.625 1 83.44 399 GLU A C 1
ATOM 3091 O O . GLU A 1 399 ? -4.812 0.054 27.609 1 83.44 399 GLU A O 1
ATOM 3096 N N . ARG A 1 400 ? -6.074 0.745 25.844 1 77.44 400 ARG A N 1
ATOM 3097 C CA . ARG A 1 400 ? -6.02 2.164 26.172 1 77.44 400 ARG A CA 1
ATOM 3098 C C . ARG A 1 400 ? -7.391 2.814 26.031 1 77.44 400 ARG A C 1
ATOM 3100 O O . ARG A 1 400 ? -7.598 3.646 25.141 1 77.44 400 ARG A O 1
ATOM 3107 N N . PRO A 1 401 ? -8.242 2.504 26.922 1 72.44 401 PRO A N 1
ATOM 3108 C CA . PRO A 1 401 ? -9.586 3.082 26.797 1 72.44 401 PRO A CA 1
ATOM 3109 C C . PRO A 1 401 ? -9.609 4.586 27.062 1 72.44 401 PRO A C 1
ATOM 3111 O O . PRO A 1 401 ? -8.75 5.098 27.797 1 72.44 401 PRO A O 1
ATOM 3114 N N . PRO A 1 402 ? -10.562 5.238 26.344 1 71.62 402 PRO A N 1
ATOM 3115 C CA . PRO A 1 402 ? -10.711 6.656 26.688 1 71.62 402 PRO A CA 1
ATOM 3116 C C . PRO A 1 402 ? -11.141 6.883 28.125 1 71.62 402 PRO A C 1
ATOM 3118 O O . PRO A 1 402 ? -11.914 6.09 28.672 1 71.62 402 PRO A O 1
ATOM 3121 N N . LEU A 1 403 ? -10.68 7.82 28.766 1 66 403 LEU A N 1
ATOM 3122 C CA . LEU A 1 403 ? -10.922 8.047 30.188 1 66 403 LEU A CA 1
ATOM 3123 C C . LEU A 1 403 ? -12.32 8.609 30.422 1 66 403 LEU A C 1
ATOM 3125 O O . LEU A 1 403 ? -12.961 8.273 31.406 1 66 403 LEU A O 1
ATOM 3129 N N . GLU A 1 404 ? -12.719 9.531 29.578 1 61.72 404 GLU A N 1
ATOM 3130 C CA . GLU A 1 404 ? -13.953 10.219 29.922 1 61.72 404 GLU A CA 1
ATOM 3131 C C . GLU A 1 404 ? -15.102 9.789 29 1 61.72 404 GLU A C 1
ATOM 3133 O O . GLU A 1 404 ? -16.172 9.391 29.484 1 61.72 404 GLU A O 1
ATOM 3138 N N . ASP A 1 405 ? -14.914 9.961 27.812 1 65 405 ASP A N 1
ATOM 3139 C CA . ASP A 1 405 ? -15.992 9.703 26.859 1 65 405 ASP A CA 1
ATOM 3140 C C . ASP A 1 405 ? -15.711 8.461 26.031 1 65 405 ASP A C 1
ATOM 3142 O O . ASP A 1 405 ? -14.852 8.484 25.141 1 65 405 ASP A O 1
ATOM 3146 N N . GLU A 1 406 ? -16.438 7.484 26.422 1 64.06 406 GLU A N 1
ATOM 3147 C CA . GLU A 1 406 ? -16.219 6.188 25.781 1 64.06 406 GLU A CA 1
ATOM 3148 C C . GLU A 1 406 ? -16.578 6.227 24.297 1 64.06 406 GLU A C 1
ATOM 3150 O O . GLU A 1 406 ? -16.203 5.336 23.531 1 64.06 406 GLU A O 1
ATOM 3155 N N . LYS A 1 407 ? -17.172 7.328 23.984 1 70.69 407 LYS A N 1
ATOM 3156 C CA . LYS A 1 407 ? -17.641 7.391 22.609 1 70.69 407 LYS A CA 1
ATOM 3157 C C . LYS A 1 407 ? -16.516 7.797 21.672 1 70.69 407 LYS A C 1
ATOM 3159 O O . LYS A 1 407 ? -16.531 7.465 20.484 1 70.69 407 LYS A O 1
ATOM 3164 N N . VAL A 1 408 ? -15.531 8.406 22.203 1 73.38 408 VAL A N 1
ATOM 3165 C CA . VAL A 1 408 ? -14.461 8.914 21.359 1 73.38 408 VAL A CA 1
ATOM 3166 C C . VAL A 1 408 ? -13.203 8.078 21.547 1 73.38 408 VAL A C 1
ATOM 3168 O O . VAL A 1 408 ? -13.117 7.281 22.484 1 73.38 408 VAL A O 1
ATOM 3171 N N . CYS A 1 409 ? -12.305 8.242 20.641 1 73.69 409 CYS A N 1
ATOM 3172 C CA . CYS A 1 409 ? -11.039 7.527 20.781 1 73.69 409 CYS A CA 1
ATOM 3173 C C . CYS A 1 409 ? -10.125 8.234 21.781 1 73.69 409 CYS A C 1
ATOM 3175 O O . CYS A 1 409 ? -10.32 9.414 22.078 1 73.69 409 CYS A O 1
ATOM 3177 N N . SER A 1 410 ? -9.18 7.535 22.25 1 68.69 410 SER A N 1
ATOM 3178 C CA . SER A 1 410 ? -8.32 8.086 23.281 1 68.69 410 SER A CA 1
ATOM 3179 C C . SER A 1 410 ? -7.391 9.156 22.719 1 68.69 410 SER A C 1
ATOM 3181 O O . SER A 1 410 ? -6.82 9.953 23.469 1 68.69 410 SER A O 1
ATOM 3183 N N . MET A 1 411 ? -7.277 9.141 21.469 1 73.12 411 MET A N 1
ATOM 3184 C CA . MET A 1 411 ? -6.41 10.109 20.812 1 73.12 411 MET A CA 1
ATOM 3185 C C . MET A 1 411 ? -7.016 11.508 20.875 1 73.12 411 MET A C 1
ATOM 3187 O O . MET A 1 411 ? -6.305 12.492 21.094 1 73.12 411 MET A O 1
ATOM 3191 N N . CYS A 1 412 ? -8.242 11.562 20.766 1 72.12 412 CYS A N 1
ATOM 3192 C CA . CYS A 1 412 ? -8.875 12.867 20.594 1 72.12 412 CYS A CA 1
ATOM 3193 C C . CYS A 1 412 ? -9.516 13.344 21.891 1 72.12 412 CYS A C 1
ATOM 3195 O O . CYS A 1 412 ? -9.359 14.5 22.266 1 72.12 412 CYS A O 1
ATOM 3197 N N . GLY A 1 413 ? -10.148 12.453 22.609 1 67.81 413 GLY A N 1
ATOM 3198 C CA . GLY A 1 413 ? -10.844 12.836 23.812 1 67.81 413 GLY A CA 1
ATOM 3199 C C . GLY A 1 413 ? -11.836 13.969 23.609 1 67.81 413 GLY A C 1
ATOM 3200 O O . GLY A 1 413 ? -12.688 13.891 22.719 1 67.81 413 GLY A O 1
ATOM 3201 N N . GLU A 1 414 ? -11.75 15.031 24.406 1 71.56 414 GLU A N 1
ATOM 3202 C CA . GLU A 1 414 ? -12.672 16.172 24.312 1 71.56 414 GLU A CA 1
ATOM 3203 C C . GLU A 1 414 ? -12.406 17 23.062 1 71.56 414 GLU A C 1
ATOM 3205 O O . GLU A 1 414 ? -13.227 17.828 22.688 1 71.56 414 GLU A O 1
ATOM 3210 N N . PHE A 1 415 ? -11.336 16.688 22.375 1 78.69 415 PHE A N 1
ATOM 3211 C CA . PHE A 1 415 ? -10.945 17.438 21.203 1 78.69 415 PHE A CA 1
ATOM 3212 C C . PHE A 1 415 ? -11.289 16.672 19.922 1 78.69 415 PHE A C 1
ATOM 3214 O O . PHE A 1 415 ? -10.75 16.969 18.859 1 78.69 415 PHE A O 1
ATOM 3221 N N . CYS A 1 416 ? -12.188 15.742 20.094 1 83 416 CYS A N 1
ATOM 3222 C CA . CYS A 1 416 ? -12.617 14.977 18.922 1 83 416 CYS A CA 1
ATOM 3223 C C . CYS A 1 416 ? -13.211 15.883 17.859 1 83 416 CYS A C 1
ATOM 3225 O O . CYS A 1 416 ? -14.234 16.531 18.094 1 83 416 CYS A O 1
ATOM 3227 N N . ALA A 1 417 ? -12.664 15.867 16.719 1 87 417 ALA A N 1
ATOM 3228 C CA . ALA A 1 417 ? -13.055 16.75 15.617 1 87 417 ALA A CA 1
ATOM 3229 C C . ALA A 1 417 ? -14.5 16.484 15.203 1 87 417 ALA A C 1
ATOM 3231 O O . ALA A 1 417 ? -15.219 17.422 14.836 1 87 417 ALA A O 1
ATOM 3232 N N . ILE A 1 418 ? -14.922 15.258 15.258 1 87.5 418 ILE A N 1
ATOM 3233 C CA . ILE A 1 418 ? -16.281 14.898 14.859 1 87.5 418 ILE A CA 1
ATOM 3234 C C . ILE A 1 418 ? -17.281 15.516 15.828 1 87.5 418 ILE A C 1
ATOM 3236 O O . ILE A 1 418 ? -18.281 16.109 15.406 1 87.5 418 ILE A O 1
ATOM 3240 N N . LYS A 1 419 ? -17 15.453 17.047 1 85.88 419 LYS A N 1
ATOM 3241 C CA . LYS A 1 419 ? -17.875 16.016 18.062 1 85.88 419 LYS A CA 1
ATOM 3242 C C . LYS A 1 419 ? -17.938 17.531 17.953 1 85.88 419 LYS A C 1
ATOM 3244 O O . LYS A 1 419 ? -19.031 18.125 17.969 1 85.88 419 LYS A O 1
ATOM 3249 N N . ILE A 1 420 ? -16.828 18.141 17.812 1 85.62 420 ILE A N 1
ATOM 3250 C CA . ILE A 1 420 ? -16.75 19.594 17.703 1 85.62 420 ILE A CA 1
ATOM 3251 C C . ILE A 1 420 ? -17.469 20.062 16.453 1 85.62 420 ILE A C 1
ATOM 3253 O O . ILE A 1 420 ? -18.219 21.047 16.484 1 85.62 420 ILE A O 1
ATOM 3257 N N . SER A 1 421 ? -17.25 19.344 15.414 1 88.38 421 SER A N 1
ATOM 3258 C CA . SER A 1 421 ? -17.859 19.703 14.133 1 88.38 421 SER A CA 1
ATOM 3259 C C . SER A 1 421 ? -19.375 19.594 14.188 1 88.38 421 SER A C 1
ATOM 3261 O O . SER A 1 421 ? -20.078 20.406 13.586 1 88.38 421 SER A O 1
ATOM 3263 N N . ARG A 1 422 ? -19.797 18.562 14.844 1 85.69 422 ARG A N 1
ATOM 3264 C CA . ARG A 1 422 ? -21.25 18.406 14.977 1 85.69 422 ARG A CA 1
ATOM 3265 C C . ARG A 1 422 ? -21.875 19.594 15.695 1 85.69 422 ARG A C 1
ATOM 3267 O O . ARG A 1 422 ? -22.938 20.078 15.297 1 85.69 422 ARG A O 1
ATOM 3274 N N . ARG A 1 423 ? -21.297 20.016 16.672 1 83.56 423 ARG A N 1
ATOM 3275 C CA . ARG A 1 423 ? -21.781 21.172 17.406 1 83.56 423 ARG A CA 1
ATOM 3276 C C . ARG A 1 423 ? -21.75 22.438 16.547 1 83.56 423 ARG A C 1
ATOM 3278 O O . ARG A 1 423 ? -22.672 23.25 16.594 1 83.56 423 ARG A O 1
ATOM 3285 N N . ALA A 1 424 ? -20.797 22.469 15.75 1 84.38 424 ALA A N 1
ATOM 3286 C CA . ALA A 1 424 ? -20.578 23.672 14.953 1 84.38 424 ALA A CA 1
ATOM 3287 C C . ALA A 1 424 ? -21.547 23.734 13.781 1 84.38 424 ALA A C 1
ATOM 3289 O O . ALA A 1 424 ? -22.188 24.766 13.531 1 84.38 424 ALA A O 1
ATOM 3290 N N . VAL A 1 425 ? -21.703 22.594 13.094 1 83.88 425 VAL A N 1
ATOM 3291 C CA . VAL A 1 425 ? -22.328 22.719 11.781 1 83.88 425 VAL A CA 1
ATOM 3292 C C . VAL A 1 425 ? -23.641 21.922 11.758 1 83.88 425 VAL A C 1
ATOM 3294 O O . VAL A 1 425 ? -24.406 22.016 10.797 1 83.88 425 VAL A O 1
ATOM 3297 N N . GLU A 1 426 ? -23.812 21.078 12.719 1 80.5 426 GLU A N 1
ATOM 3298 C CA . GLU A 1 426 ? -25.094 20.359 12.773 1 80.5 426 GLU A CA 1
ATOM 3299 C C . GLU A 1 426 ? -26 20.938 13.867 1 80.5 426 GLU A C 1
ATOM 3301 O O . GLU A 1 426 ? -27.203 21.047 13.672 1 80.5 426 GLU A O 1
ATOM 3306 N N . MET B 1 1 ? 16.281 39.062 5.598 1 92.31 1 MET B N 1
ATOM 3307 C CA . MET B 1 1 ? 15.68 38.531 4.375 1 92.31 1 MET B CA 1
ATOM 3308 C C . MET B 1 1 ? 15.32 37.062 4.527 1 92.31 1 MET B C 1
ATOM 3310 O O . MET B 1 1 ? 16.062 36.312 5.145 1 92.31 1 MET B O 1
ATOM 3314 N N . THR B 1 2 ? 14.219 36.812 3.982 1 96.81 2 THR B N 1
ATOM 3315 C CA . THR B 1 2 ? 13.781 35.406 4.023 1 96.81 2 THR B CA 1
ATOM 3316 C C . THR B 1 2 ? 14.445 34.625 2.912 1 96.81 2 THR B C 1
ATOM 3318 O O . THR B 1 2 ? 15.078 35.188 2.021 1 96.81 2 THR B O 1
ATOM 3321 N N . ARG B 1 3 ? 14.359 33.344 2.975 1 97.19 3 ARG B N 1
ATOM 3322 C CA . ARG B 1 3 ? 14.93 32.438 1.982 1 97.19 3 ARG B CA 1
ATOM 3323 C C . ARG B 1 3 ? 14.344 32.688 0.601 1 97.19 3 ARG B C 1
ATOM 3325 O O . ARG B 1 3 ? 15.062 32.656 -0.402 1 97.19 3 ARG B O 1
ATOM 3332 N N . ILE B 1 4 ? 13.055 32.938 0.516 1 97.88 4 ILE B N 1
ATOM 3333 C CA . ILE B 1 4 ? 12.414 33.25 -0.759 1 97.88 4 ILE B CA 1
ATOM 3334 C C . ILE B 1 4 ? 12.977 34.562 -1.312 1 97.88 4 ILE B C 1
ATOM 3336 O O . ILE B 1 4 ? 13.289 34.656 -2.504 1 97.88 4 ILE B O 1
ATOM 3340 N N . GLU B 1 5 ? 13.102 35.562 -0.458 1 97.69 5 GLU B N 1
ATOM 3341 C CA . GLU B 1 5 ? 13.641 36.844 -0.878 1 97.69 5 GLU B CA 1
ATOM 3342 C C . GLU B 1 5 ? 15.07 36.719 -1.393 1 97.69 5 GLU B C 1
ATOM 3344 O O . GLU B 1 5 ? 15.43 37.312 -2.408 1 97.69 5 GLU B O 1
ATOM 3349 N N . MET B 1 6 ? 15.867 35.938 -0.697 1 98 6 MET B N 1
ATOM 3350 C CA . MET B 1 6 ? 17.25 35.719 -1.127 1 98 6 MET B CA 1
ATOM 3351 C C . MET B 1 6 ? 17.281 35 -2.471 1 98 6 MET B C 1
ATOM 3353 O O . MET B 1 6 ? 18.078 35.344 -3.35 1 98 6 MET B O 1
ATOM 3357 N N . ALA B 1 7 ? 16.484 34 -2.58 1 98.12 7 ALA B N 1
ATOM 3358 C CA . ALA B 1 7 ? 16.422 33.25 -3.834 1 98.12 7 ALA B CA 1
ATOM 3359 C C . ALA B 1 7 ? 15.977 34.156 -4.988 1 98.12 7 ALA B C 1
ATOM 3361 O O . ALA B 1 7 ? 16.516 34.062 -6.094 1 98.12 7 ALA B O 1
ATOM 3362 N N . LYS B 1 8 ? 14.984 34.938 -4.77 1 97.5 8 LYS B N 1
ATOM 3363 C CA . LYS B 1 8 ? 14.492 35.875 -5.789 1 97.5 8 LYS B CA 1
ATOM 3364 C C . LYS B 1 8 ? 15.586 36.844 -6.227 1 97.5 8 LYS B C 1
ATOM 3366 O O . LYS B 1 8 ? 15.594 37.281 -7.371 1 97.5 8 LYS B O 1
ATOM 3371 N N . LYS B 1 9 ? 16.5 37.094 -5.363 1 97.62 9 LYS B N 1
ATOM 3372 C CA . LYS B 1 9 ? 17.609 38 -5.664 1 97.62 9 LYS B CA 1
ATOM 3373 C C . LYS B 1 9 ? 18.781 37.219 -6.273 1 97.62 9 LYS B C 1
ATOM 3375 O O . LYS B 1 9 ? 19.844 37.812 -6.512 1 97.62 9 LYS B O 1
ATOM 3380 N N . GLY B 1 10 ? 18.672 35.938 -6.348 1 96.19 10 GLY B N 1
ATOM 3381 C CA . GLY B 1 10 ? 19.703 35.125 -6.969 1 96.19 10 GLY B CA 1
ATOM 3382 C C . GLY B 1 10 ? 20.797 34.688 -6 1 96.19 10 GLY B C 1
ATOM 3383 O O . GLY B 1 10 ? 21.859 34.219 -6.414 1 96.19 10 GLY B O 1
ATOM 3384 N N . ILE B 1 11 ? 20.562 34.875 -4.719 1 97.69 11 ILE B N 1
ATOM 3385 C CA . ILE B 1 11 ? 21.562 34.531 -3.713 1 97.69 11 ILE B CA 1
ATOM 3386 C C . ILE B 1 11 ? 21.422 33.031 -3.375 1 97.69 11 ILE B C 1
ATOM 3388 O O . ILE B 1 11 ? 20.375 32.594 -2.941 1 97.69 11 ILE B O 1
ATOM 3392 N N . ILE B 1 12 ? 22.422 32.344 -3.602 1 98.12 12 ILE B N 1
ATOM 3393 C CA . ILE B 1 12 ? 22.469 30.922 -3.234 1 98.12 12 ILE B CA 1
ATOM 3394 C C . ILE B 1 12 ? 23.109 30.766 -1.857 1 98.12 12 ILE B C 1
ATOM 3396 O O . ILE B 1 12 ? 24.328 30.891 -1.718 1 98.12 12 ILE B O 1
ATOM 3400 N N . THR B 1 13 ? 22.344 30.5 -0.89 1 97 13 THR B N 1
ATOM 3401 C CA . THR B 1 13 ? 22.828 30.406 0.485 1 97 13 THR B CA 1
ATOM 3402 C C . THR B 1 13 ? 23.484 29.062 0.745 1 97 13 THR B C 1
ATOM 3404 O O . THR B 1 13 ? 23.391 28.156 -0.083 1 97 13 THR B O 1
ATOM 3407 N N . GLU B 1 14 ? 24.141 28.953 1.885 1 96.62 14 GLU B N 1
ATOM 3408 C CA . GLU B 1 14 ? 24.766 27.688 2.283 1 96.62 14 GLU B CA 1
ATOM 3409 C C . GLU B 1 14 ? 23.703 26.594 2.486 1 96.62 14 GLU B C 1
ATOM 3411 O O . GLU B 1 14 ? 23.938 25.438 2.16 1 96.62 14 GLU B O 1
ATOM 3416 N N . GLU B 1 15 ? 22.594 26.938 3.049 1 96.62 15 GLU B N 1
ATOM 3417 C CA . GLU B 1 15 ? 21.516 25.969 3.236 1 96.62 15 GLU B CA 1
ATOM 3418 C C . GLU B 1 15 ? 21.062 25.391 1.902 1 96.62 15 GLU B C 1
ATOM 3420 O O . GLU B 1 15 ? 20.812 24.172 1.804 1 96.62 15 GLU B O 1
ATOM 3425 N N . VAL B 1 16 ? 20.938 26.234 0.9 1 98.12 16 VAL B N 1
ATOM 3426 C CA . VAL B 1 16 ? 20.516 25.797 -0.428 1 98.12 16 VAL B CA 1
ATOM 3427 C C . VAL B 1 16 ? 21.562 24.828 -0.997 1 98.12 16 VAL B C 1
ATOM 3429 O O . VAL B 1 16 ? 21.203 23.797 -1.564 1 98.12 16 VAL B O 1
ATOM 3432 N N . ARG B 1 17 ? 22.797 25.125 -0.813 1 98.38 17 ARG B N 1
ATOM 3433 C CA . ARG B 1 17 ? 23.875 24.266 -1.296 1 98.38 17 ARG B CA 1
ATOM 3434 C C . ARG B 1 17 ? 23.859 22.906 -0.594 1 98.38 17 ARG B C 1
ATOM 3436 O O . ARG B 1 17 ? 24.094 21.875 -1.22 1 98.38 17 ARG B O 1
ATOM 3443 N N . GLN B 1 18 ? 23.625 22.953 0.669 1 97.81 18 GLN B N 1
ATOM 3444 C CA . GLN B 1 18 ? 23.578 21.734 1.453 1 97.81 18 GLN B CA 1
ATOM 3445 C C . GLN B 1 18 ? 22.438 20.812 0.979 1 97.81 18 GLN B C 1
ATOM 3447 O O . GLN B 1 18 ? 22.656 19.609 0.775 1 97.81 18 GLN B O 1
ATOM 3452 N N . VAL B 1 19 ? 21.25 21.328 0.818 1 98.38 19 VAL B N 1
ATOM 3453 C CA . VAL B 1 19 ? 20.094 20.562 0.372 1 98.38 19 VAL B CA 1
ATOM 3454 C C . VAL B 1 19 ? 20.328 20.031 -1.044 1 98.38 19 VAL B C 1
ATOM 3456 O O . VAL B 1 19 ? 20.031 18.891 -1.352 1 98.38 19 VAL B O 1
ATOM 3459 N N . ALA B 1 20 ? 20.859 20.891 -1.87 1 98.38 20 ALA B N 1
ATOM 3460 C CA . ALA B 1 20 ? 21.156 20.5 -3.248 1 98.38 20 ALA B CA 1
ATOM 3461 C C . ALA B 1 20 ? 22.109 19.312 -3.293 1 98.38 20 ALA B C 1
ATOM 3463 O O . ALA B 1 20 ? 21.906 18.375 -4.074 1 98.38 20 ALA B O 1
ATOM 3464 N N . GLN B 1 21 ? 23.094 19.422 -2.514 1 97.75 21 GLN B N 1
ATOM 3465 C CA . GLN B 1 21 ? 24.078 18.344 -2.457 1 97.75 21 GLN B CA 1
ATOM 3466 C C . GLN B 1 21 ? 23.438 17.047 -1.979 1 97.75 21 GLN B C 1
ATOM 3468 O O . GLN B 1 21 ? 23.656 15.984 -2.574 1 97.75 21 GLN B O 1
ATOM 3473 N N . GLU B 1 22 ? 22.672 17.141 -0.963 1 96.44 22 GLU B N 1
ATOM 3474 C CA . GLU B 1 22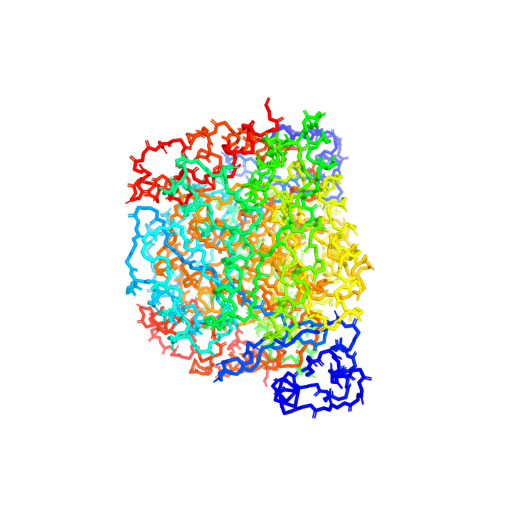 ? 22.016 15.969 -0.396 1 96.44 22 GLU B CA 1
ATOM 3475 C C . GLU B 1 22 ? 21.062 15.328 -1.402 1 96.44 22 GLU B C 1
ATOM 3477 O O . GLU B 1 22 ? 20.969 14.102 -1.472 1 96.44 22 GLU B O 1
ATOM 3482 N N . GLU B 1 23 ? 20.375 16.125 -2.172 1 97.5 23 GLU B N 1
ATOM 3483 C CA . GLU B 1 23 ? 19.312 15.664 -3.066 1 97.5 23 GLU B CA 1
ATOM 3484 C C . GLU B 1 23 ? 19.859 15.383 -4.465 1 97.5 23 GLU B C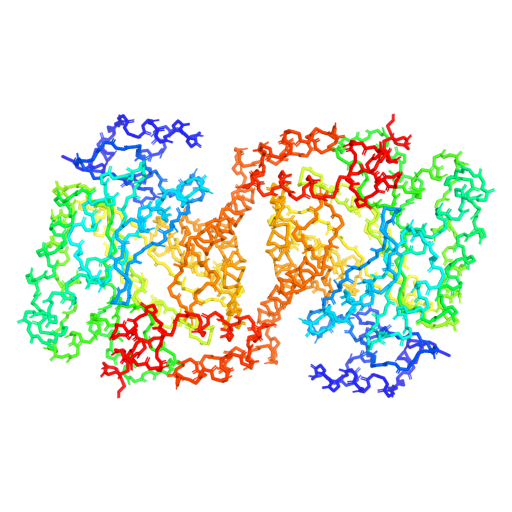 1
ATOM 3486 O O . GLU B 1 23 ? 19.172 14.797 -5.301 1 97.5 23 GLU B O 1
ATOM 3491 N N . GLY B 1 24 ? 21.062 15.75 -4.715 1 96.19 24 GLY B N 1
ATOM 3492 C CA . GLY B 1 24 ? 21.672 15.523 -6.016 1 96.19 24 GLY B CA 1
ATOM 3493 C C . GLY B 1 24 ? 21.109 16.422 -7.105 1 96.19 24 GLY B C 1
ATOM 3494 O O . GLY B 1 24 ? 20.844 15.953 -8.219 1 96.19 24 GLY B O 1
ATOM 3495 N N . VAL B 1 25 ? 20.781 17.672 -6.738 1 97.25 25 VAL B N 1
ATOM 3496 C CA . VAL B 1 25 ? 20.266 18.625 -7.719 1 97.25 25 VAL B CA 1
ATOM 3497 C C . VAL B 1 25 ? 21.172 19.844 -7.797 1 97.25 25 VAL B C 1
ATOM 3499 O O . VAL B 1 25 ? 22.062 20.016 -6.961 1 97.25 25 VAL B O 1
ATOM 3502 N N . PHE B 1 26 ? 20.984 20.656 -8.789 1 97.81 26 PHE B N 1
ATOM 3503 C CA . PHE B 1 26 ? 21.781 21.875 -8.945 1 97.81 26 PHE B CA 1
ATOM 3504 C C . PHE B 1 26 ? 21.266 22.984 -8.039 1 97.81 26 PHE B C 1
ATOM 3506 O O . PHE B 1 26 ? 20.062 23.25 -7.988 1 97.81 26 PHE B O 1
ATOM 3513 N N . PRO B 1 27 ? 22.188 23.625 -7.324 1 98.25 27 PRO B N 1
ATOM 3514 C CA . PRO B 1 27 ? 21.766 24.703 -6.414 1 98.25 27 PRO B CA 1
ATOM 3515 C C . PRO B 1 27 ? 20.984 25.797 -7.117 1 98.25 27 PRO B C 1
ATOM 3517 O O . PRO B 1 27 ? 20.062 26.375 -6.539 1 98.25 27 PRO B O 1
ATOM 3520 N N . GLU B 1 28 ? 21.328 26.078 -8.391 1 98.06 28 GLU B N 1
ATOM 3521 C CA . GLU B 1 28 ? 20.656 27.141 -9.133 1 98.06 28 GLU B CA 1
ATOM 3522 C C . GLU B 1 28 ? 19.188 26.781 -9.414 1 98.06 28 GLU B C 1
ATOM 3524 O O . GLU B 1 28 ? 18.297 27.609 -9.266 1 98.06 28 GLU B O 1
ATOM 3529 N N . GLU B 1 29 ? 19.047 25.547 -9.75 1 97.81 29 GLU B N 1
ATOM 3530 C CA . GLU B 1 29 ? 17.703 25.078 -10 1 97.81 29 GLU B CA 1
ATOM 3531 C C . GLU B 1 29 ? 16.875 25.047 -8.719 1 97.81 29 GLU B C 1
ATOM 3533 O O . GLU B 1 29 ? 15.703 25.453 -8.719 1 97.81 29 GLU B O 1
ATOM 3538 N N . LEU B 1 30 ? 17.516 24.578 -7.688 1 98.56 30 LEU B N 1
ATOM 3539 C CA . LEU B 1 30 ? 16.844 24.547 -6.387 1 98.56 30 LEU B CA 1
ATOM 3540 C C . LEU B 1 30 ? 16.453 25.953 -5.941 1 98.56 30 LEU B C 1
ATOM 3542 O O . LEU B 1 30 ? 15.344 26.172 -5.469 1 98.56 30 LEU B O 1
ATOM 3546 N N . SER B 1 31 ? 17.344 26.906 -6.09 1 98.5 31 SER B N 1
ATOM 3547 C CA . SER B 1 31 ? 17.078 28.281 -5.711 1 98.5 31 SER B CA 1
ATOM 3548 C C . SER B 1 31 ? 15.922 28.875 -6.508 1 98.5 31 SER B C 1
ATOM 3550 O O . SER B 1 31 ? 15.078 29.578 -5.957 1 98.5 31 SER B O 1
ATOM 3552 N N . GLN B 1 32 ? 15.898 28.578 -7.781 1 98.31 32 GLN B N 1
ATOM 3553 C CA . GLN B 1 32 ? 14.805 29.047 -8.625 1 98.31 32 GLN B CA 1
ATOM 3554 C C . GLN B 1 32 ? 13.469 28.469 -8.164 1 98.31 32 GLN B C 1
ATOM 3556 O O . GLN B 1 32 ? 12.461 29.188 -8.109 1 98.31 32 GLN B O 1
ATOM 3561 N N . ASN B 1 33 ? 13.477 27.188 -7.848 1 98.69 33 ASN B N 1
ATOM 3562 C CA . ASN B 1 33 ? 12.258 26.547 -7.352 1 98.69 33 ASN B CA 1
ATOM 3563 C C . ASN B 1 33 ? 11.805 27.156 -6.027 1 98.69 33 ASN B C 1
ATOM 3565 O O . ASN B 1 33 ? 10.609 27.266 -5.77 1 98.69 33 ASN B O 1
ATOM 3569 N N . ILE B 1 34 ? 12.758 27.484 -5.172 1 98.75 34 ILE B N 1
ATOM 3570 C CA . ILE B 1 34 ? 12.438 28.141 -3.902 1 98.75 34 ILE B CA 1
ATOM 3571 C C . ILE B 1 34 ? 11.828 29.516 -4.164 1 98.75 34 ILE B C 1
ATOM 3573 O O . ILE B 1 34 ? 10.805 29.859 -3.576 1 98.75 34 ILE B O 1
ATOM 3577 N N . ALA B 1 35 ? 12.383 30.266 -5.098 1 98.5 35 ALA B N 1
ATOM 3578 C CA . ALA B 1 35 ? 11.906 31.594 -5.441 1 98.5 35 ALA B CA 1
ATOM 3579 C C . ALA B 1 35 ? 10.477 31.547 -5.965 1 98.5 35 ALA B C 1
ATOM 3581 O O . ALA B 1 35 ? 9.688 32.469 -5.73 1 98.5 35 ALA B O 1
ATOM 3582 N N . GLU B 1 36 ? 10.172 30.469 -6.594 1 98.19 36 GLU B N 1
ATOM 3583 C CA . GLU B 1 36 ? 8.875 30.344 -7.238 1 98.19 36 GLU B CA 1
ATOM 3584 C C . GLU B 1 36 ? 7.883 29.609 -6.336 1 98.19 36 GLU B C 1
ATOM 3586 O O . GLU B 1 36 ? 6.723 29.422 -6.711 1 98.19 36 GLU B O 1
ATOM 3591 N N . GLY B 1 37 ? 8.297 29.203 -5.152 1 98.69 37 GLY B N 1
ATOM 3592 C CA . GLY B 1 37 ? 7.418 28.578 -4.18 1 98.69 37 GLY B CA 1
ATOM 3593 C C . GLY B 1 37 ? 7.172 27.109 -4.457 1 98.69 37 GLY B C 1
ATOM 3594 O O . GLY B 1 37 ? 6.219 26.531 -3.936 1 98.69 37 GLY B O 1
ATOM 3595 N N . ARG B 1 38 ? 8.039 26.516 -5.277 1 98.69 38 ARG B N 1
ATOM 3596 C CA . ARG B 1 38 ? 7.871 25.125 -5.648 1 98.69 38 ARG B CA 1
ATOM 3597 C C . ARG B 1 38 ? 8.648 24.203 -4.707 1 98.69 38 ARG B C 1
ATOM 3599 O O . ARG B 1 38 ? 8.422 23 -4.676 1 98.69 38 ARG B O 1
ATOM 3606 N N . VAL B 1 39 ? 9.617 24.719 -3.977 1 98.88 39 VAL B N 1
ATOM 3607 C CA . VAL B 1 39 ? 10.383 24.047 -2.943 1 98.88 39 VAL B CA 1
ATOM 3608 C C . VAL B 1 39 ? 10.484 24.922 -1.701 1 98.88 39 VAL B C 1
ATOM 3610 O O . VAL B 1 39 ? 10.547 26.156 -1.809 1 98.88 39 VAL B O 1
ATOM 3613 N N . VAL B 1 40 ? 10.469 24.297 -0.574 1 98.81 40 VAL B N 1
ATOM 3614 C CA . VAL B 1 40 ? 10.773 25 0.665 1 98.81 40 VAL B CA 1
ATOM 3615 C C . VAL B 1 40 ? 12.008 24.391 1.324 1 98.81 40 VAL B C 1
ATOM 3617 O O . VAL B 1 40 ? 12.336 23.234 1.085 1 98.81 40 VAL B O 1
ATOM 3620 N N . ILE B 1 41 ? 12.68 25.141 2.059 1 98.31 41 ILE B N 1
ATOM 3621 C CA . ILE B 1 41 ? 13.672 24.688 3.025 1 98.31 41 ILE B CA 1
ATOM 3622 C C . ILE B 1 41 ? 13.219 25.047 4.441 1 98.31 41 ILE B C 1
ATOM 3624 O O . ILE B 1 41 ? 13.188 26.219 4.812 1 98.31 41 ILE B O 1
ATOM 3628 N N . THR B 1 42 ? 12.867 24.047 5.156 1 97.06 42 THR B N 1
ATOM 3629 C CA . THR B 1 42 ? 12.336 24.281 6.488 1 97.06 42 THR B CA 1
ATOM 3630 C C . THR B 1 42 ? 13.445 24.25 7.535 1 97.06 42 THR B C 1
ATOM 3632 O O . THR B 1 42 ? 14.156 23.25 7.66 1 97.06 42 THR B O 1
ATOM 3635 N N . ARG B 1 43 ? 13.648 25.328 8.258 1 95.94 43 ARG B N 1
ATOM 3636 C CA . ARG B 1 43 ? 14.547 25.547 9.391 1 95.94 43 ARG B CA 1
ATOM 3637 C C . ARG B 1 43 ? 14.367 26.938 9.984 1 95.94 43 ARG B C 1
ATOM 3639 O O . ARG B 1 43 ? 14.695 27.938 9.344 1 95.94 43 ARG B O 1
ATOM 3646 N N . ASN B 1 44 ? 13.859 26.922 11.148 1 96.75 44 ASN B N 1
ATOM 3647 C CA . ASN B 1 44 ? 13.742 28.188 11.859 1 96.75 44 ASN B CA 1
ATOM 3648 C C . ASN B 1 44 ? 15.102 28.875 12 1 96.75 44 ASN B C 1
ATOM 3650 O O . ASN B 1 44 ? 16.109 28.219 12.219 1 96.75 44 ASN B O 1
ATOM 3654 N N . ILE B 1 45 ? 15.164 30.203 11.883 1 95.56 45 ILE B N 1
ATOM 3655 C CA . ILE B 1 45 ? 16.422 30.938 11.898 1 95.56 45 ILE B CA 1
ATOM 3656 C C . ILE B 1 45 ? 17.109 30.766 13.25 1 95.56 45 ILE B C 1
ATOM 3658 O O . ILE B 1 45 ? 18.312 30.969 13.367 1 95.56 45 ILE B O 1
ATOM 3662 N N . LEU B 1 46 ? 16.375 30.344 14.266 1 95.94 46 LEU B N 1
ATOM 3663 C CA . LEU B 1 46 ? 16.906 30.188 15.617 1 95.94 46 LEU B CA 1
ATOM 3664 C C . LEU B 1 46 ? 17.469 28.797 15.828 1 95.94 46 LEU B C 1
ATOM 3666 O O . LEU B 1 46 ? 18.078 28.516 16.859 1 95.94 46 LEU B O 1
ATOM 3670 N N . ARG B 1 47 ? 17.328 27.938 14.836 1 93.69 47 ARG B N 1
ATOM 3671 C CA . ARG B 1 47 ? 17.766 26.547 14.961 1 93.69 47 ARG B CA 1
ATOM 3672 C C . ARG B 1 47 ? 19 26.281 14.102 1 93.69 47 ARG B C 1
ATOM 3674 O O . ARG B 1 47 ? 19.188 26.906 13.062 1 93.69 47 ARG B O 1
ATOM 3681 N N . ASN B 1 48 ? 19.797 25.344 14.617 1 93 48 ASN B N 1
ATOM 3682 C CA . ASN B 1 48 ? 20.969 24.906 13.859 1 93 48 ASN B CA 1
ATOM 3683 C C . ASN B 1 48 ? 20.906 23.406 13.57 1 93 48 ASN B C 1
ATOM 3685 O O . ASN B 1 48 ? 21.734 22.641 14.062 1 93 48 ASN B O 1
ATOM 3689 N N . ILE B 1 49 ? 19.969 22.984 12.797 1 95.75 49 ILE B N 1
ATOM 3690 C CA . ILE B 1 49 ? 19.812 21.609 12.336 1 95.75 49 ILE B CA 1
ATOM 3691 C C . ILE B 1 49 ? 20.016 21.531 10.828 1 95.75 49 ILE B C 1
ATOM 3693 O O . ILE B 1 49 ? 20.109 22.562 10.156 1 95.75 49 ILE B O 1
ATOM 3697 N N . LYS B 1 50 ? 20.188 20.359 10.367 1 95.25 50 LYS B N 1
ATOM 3698 C CA . LYS B 1 50 ? 20.266 20.172 8.914 1 95.25 50 LYS B CA 1
ATOM 3699 C C . LYS B 1 50 ? 19 20.688 8.234 1 95.25 50 LYS B C 1
ATOM 3701 O O . LYS B 1 50 ? 17.875 20.328 8.625 1 95.25 50 LYS B O 1
ATOM 3706 N N . PRO B 1 51 ? 19.172 21.578 7.246 1 97.5 51 PRO B N 1
ATOM 3707 C CA . PRO B 1 51 ? 17.984 22.078 6.559 1 97.5 51 PRO B CA 1
ATOM 3708 C C . PRO B 1 51 ? 17.25 21 5.77 1 97.5 51 PRO B C 1
ATOM 3710 O O . PRO B 1 51 ? 17.891 20.125 5.18 1 97.5 51 PRO B O 1
ATOM 3713 N N . LEU B 1 52 ? 15.969 21.062 5.777 1 98.38 52 LEU B N 1
ATOM 3714 C CA . LEU B 1 52 ? 15.141 20.062 5.094 1 98.38 52 LEU B CA 1
ATOM 3715 C C . LEU B 1 52 ? 14.492 20.672 3.852 1 98.38 52 LEU B C 1
ATOM 3717 O O . LEU B 1 52 ? 13.719 21.625 3.951 1 98.38 52 LEU B O 1
ATOM 3721 N N . GLY B 1 53 ? 14.844 20.156 2.697 1 98.75 53 GLY B N 1
ATOM 3722 C CA . GLY B 1 53 ? 14.188 20.547 1.46 1 98.75 53 GLY B CA 1
ATOM 3723 C C . GLY B 1 53 ? 12.984 19.688 1.128 1 98.75 53 GLY B C 1
ATOM 3724 O O . GLY B 1 53 ? 13.039 18.469 1.232 1 98.75 53 GLY B O 1
ATOM 3725 N N . ILE B 1 54 ? 11.859 20.328 0.817 1 98.88 54 ILE B N 1
ATOM 3726 C CA . ILE B 1 54 ? 10.633 19.641 0.429 1 98.88 54 ILE B CA 1
ATOM 3727 C C . ILE B 1 54 ? 10.07 20.266 -0.845 1 98.88 54 ILE B C 1
ATOM 3729 O O . ILE B 1 54 ? 9.812 21.469 -0.888 1 98.88 54 ILE B O 1
ATOM 3733 N N . GLY B 1 55 ? 9.883 19.391 -1.877 1 98.75 55 GLY B N 1
ATOM 3734 C CA . GLY B 1 55 ? 9.234 19.984 -3.043 1 98.75 55 GLY B CA 1
ATOM 3735 C C . GLY B 1 55 ? 9.711 19.375 -4.352 1 98.75 55 GLY B C 1
ATOM 3736 O O . GLY B 1 55 ? 10.242 18.266 -4.375 1 98.75 55 GLY B O 1
ATOM 3737 N N . LYS B 1 56 ? 9.508 20.078 -5.43 1 97.94 56 LYS B N 1
ATOM 3738 C CA . LYS B 1 56 ? 9.727 19.641 -6.801 1 97.94 56 LYS B CA 1
ATOM 3739 C C . LYS B 1 56 ? 11.172 19.234 -7.023 1 97.94 56 LYS B C 1
ATOM 3741 O O . LYS B 1 56 ? 12.094 19.984 -6.703 1 97.94 56 LYS B O 1
ATOM 3746 N N . GLY B 1 57 ? 11.328 18.047 -7.566 1 96.81 57 GLY B N 1
ATOM 3747 C CA . GLY B 1 57 ? 12.656 17.594 -7.949 1 96.81 57 GLY B CA 1
ATOM 3748 C C . GLY B 1 57 ? 13.414 16.922 -6.816 1 96.81 57 GLY B C 1
ATOM 3749 O O . GLY B 1 57 ? 14.5 16.391 -7.02 1 96.81 57 GLY B O 1
ATOM 3750 N N . LEU B 1 58 ? 12.883 16.953 -5.625 1 98.56 58 LEU B N 1
ATOM 3751 C CA . LEU B 1 58 ? 13.508 16.312 -4.473 1 98.56 58 LEU B CA 1
ATOM 3752 C C . LEU B 1 58 ? 12.828 14.992 -4.141 1 98.56 58 LEU B C 1
ATOM 3754 O O . LEU B 1 58 ? 11.75 14.703 -4.66 1 98.56 58 LEU B O 1
ATOM 3758 N N . ARG B 1 59 ? 13.438 14.117 -3.375 1 98.38 59 ARG B N 1
ATOM 3759 C CA . ARG B 1 59 ? 12.812 12.859 -2.965 1 98.38 59 ARG B CA 1
ATOM 3760 C C . ARG B 1 59 ? 11.578 13.117 -2.1 1 98.38 59 ARG B C 1
ATOM 3762 O O . ARG B 1 59 ? 11.453 14.188 -1.503 1 98.38 59 ARG B O 1
ATOM 3769 N N . THR B 1 60 ? 10.688 12.234 -2.064 1 98.81 60 THR B N 1
ATOM 3770 C CA . THR B 1 60 ? 9.492 12.328 -1.23 1 98.81 60 THR B CA 1
ATOM 3771 C C . THR B 1 60 ? 9.852 12.219 0.248 1 98.81 60 THR B C 1
ATOM 3773 O O . THR B 1 60 ? 10.531 11.266 0.654 1 98.81 60 THR B O 1
ATOM 3776 N N . LYS B 1 61 ? 9.422 13.195 1.069 1 98.88 61 LYS B N 1
ATOM 3777 C CA . LYS B 1 61 ? 9.766 13.219 2.488 1 98.88 61 LYS B CA 1
ATOM 3778 C C . LYS B 1 61 ? 8.641 12.633 3.334 1 98.88 61 LYS B C 1
ATOM 3780 O O . LYS B 1 61 ? 7.508 12.5 2.863 1 98.88 61 LYS B O 1
ATOM 3785 N N . ILE B 1 62 ? 8.945 12.281 4.551 1 98.62 62 ILE B N 1
ATOM 3786 C CA . ILE B 1 62 ? 7.961 11.727 5.473 1 98.62 62 ILE B CA 1
ATOM 3787 C C . ILE B 1 62 ? 7.973 12.516 6.777 1 98.62 62 ILE B C 1
ATOM 3789 O O . ILE B 1 62 ? 9.031 12.914 7.262 1 98.62 62 ILE B O 1
ATOM 3793 N N . ASN B 1 63 ? 6.793 12.75 7.258 1 98.81 63 ASN B N 1
ATOM 3794 C CA . ASN B 1 63 ? 6.617 13.352 8.57 1 98.81 63 ASN B CA 1
ATOM 3795 C C . ASN B 1 63 ? 5.961 12.383 9.555 1 98.81 63 ASN B C 1
ATOM 3797 O O . ASN B 1 63 ? 5.027 11.672 9.188 1 98.81 63 ASN B O 1
ATOM 3801 N N . ALA B 1 64 ? 6.512 12.32 10.742 1 98.69 64 ALA B N 1
ATOM 3802 C CA . ALA B 1 64 ? 5.879 11.539 11.797 1 98.69 64 ALA B CA 1
ATOM 3803 C C . ALA B 1 64 ? 5.246 12.453 12.852 1 98.69 64 ALA B C 1
ATOM 3805 O O . ALA B 1 64 ? 5.832 13.469 13.234 1 98.69 64 ALA B O 1
ATOM 3806 N N . ASN B 1 65 ? 4.051 12.094 13.227 1 97.62 65 ASN B N 1
ATOM 3807 C CA . ASN B 1 65 ? 3.367 12.828 14.289 1 97.62 65 ASN B CA 1
ATOM 3808 C C . ASN B 1 65 ? 3.545 12.148 15.641 1 97.62 65 ASN B C 1
ATOM 3810 O O . ASN B 1 65 ? 3.408 10.922 15.75 1 97.62 65 ASN B O 1
ATOM 3814 N N . ILE B 1 66 ? 3.902 12.898 16.578 1 96.94 66 ILE B N 1
ATOM 3815 C CA . ILE B 1 66 ? 3.902 12.453 17.969 1 96.94 66 ILE B CA 1
ATOM 3816 C C . ILE B 1 66 ? 3.1 13.422 18.828 1 96.94 66 ILE B C 1
ATOM 3818 O O . ILE B 1 66 ? 2.529 14.391 18.312 1 96.94 66 ILE B O 1
ATOM 3822 N N . GLY B 1 67 ? 2.928 13.086 20.031 1 92.62 67 GLY B N 1
ATOM 3823 C CA . GLY B 1 67 ? 2.229 14.016 20.906 1 92.62 67 GLY B CA 1
ATOM 3824 C C . GLY B 1 67 ? 1.486 13.336 22.031 1 92.62 67 GLY B C 1
ATOM 3825 O O . GLY B 1 67 ? 1.236 12.133 21.984 1 92.62 67 GLY B O 1
ATOM 3826 N N . THR B 1 68 ? 1.134 14.117 22.953 1 87.25 68 THR B N 1
ATOM 3827 C CA . THR B 1 68 ? 0.424 13.664 24.141 1 87.25 68 THR B CA 1
ATOM 3828 C C . THR B 1 68 ? -1.062 13.992 24.031 1 87.25 68 THR B C 1
ATOM 3830 O O . THR B 1 68 ? -1.475 14.781 23.188 1 87.25 68 THR B O 1
ATOM 3833 N N . SER B 1 69 ? -1.75 13.25 24.812 1 83.62 69 SER B N 1
ATOM 3834 C CA . SER B 1 69 ? -3.15 13.555 25.078 1 83.62 69 SER B CA 1
ATOM 3835 C C . SER B 1 69 ? -3.396 13.766 26.562 1 83.62 69 SER B C 1
ATOM 3837 O O . SER B 1 69 ? -2.467 13.688 27.375 1 83.62 69 SER B O 1
ATOM 3839 N N . ARG B 1 70 ? -4.664 14.117 26.875 1 79.19 70 ARG B N 1
ATOM 3840 C CA . ARG B 1 70 ? -5.008 14.312 28.281 1 79.19 70 ARG B CA 1
ATOM 3841 C C . ARG B 1 70 ? -4.746 13.047 29.094 1 79.19 70 ARG B C 1
ATOM 3843 O O . ARG B 1 70 ? -4.418 13.117 30.266 1 79.19 70 ARG B O 1
ATOM 3850 N N . ASP B 1 71 ? -4.738 12 28.422 1 74.5 71 ASP B N 1
ATOM 3851 C CA . ASP B 1 71 ? -4.668 10.711 29.109 1 74.5 71 ASP B CA 1
ATOM 3852 C C . ASP B 1 71 ? -3.221 10.258 29.281 1 74.5 71 ASP B C 1
ATOM 3854 O O . ASP B 1 71 ? -2.928 9.398 30.125 1 74.5 71 ASP B O 1
ATOM 3858 N N . LYS B 1 72 ? -2.271 10.766 28.578 1 77.75 72 LYS B N 1
ATOM 3859 C CA . LYS B 1 72 ? -0.875 10.344 28.609 1 77.75 72 LYS B CA 1
ATOM 3860 C C . LYS B 1 72 ? 0.058 11.516 28.312 1 77.75 72 LYS B C 1
ATOM 3862 O O . LYS B 1 72 ? 0.214 11.914 27.156 1 77.75 72 LYS B O 1
ATOM 3867 N N . THR B 1 73 ? 0.784 11.891 29.297 1 84.56 73 THR B N 1
ATOM 3868 C CA . THR B 1 73 ? 1.542 13.133 29.172 1 84.56 73 THR B CA 1
ATOM 3869 C C . THR B 1 73 ? 3.008 12.914 29.531 1 84.56 73 THR B C 1
ATOM 3871 O O . THR B 1 73 ? 3.689 13.844 29.969 1 84.56 73 THR B O 1
ATOM 3874 N N . ASP B 1 74 ? 3.533 11.82 29.25 1 90.31 74 ASP B N 1
ATOM 3875 C CA . ASP B 1 74 ? 4.91 11.484 29.594 1 90.31 74 ASP B CA 1
ATOM 3876 C C . ASP B 1 74 ? 5.887 12.039 28.562 1 90.31 74 ASP B C 1
ATOM 3878 O O . ASP B 1 74 ? 5.957 11.539 27.438 1 90.31 74 ASP B O 1
ATOM 3882 N N . ILE B 1 75 ? 6.688 13.023 28.969 1 94 75 ILE B N 1
ATOM 3883 C CA . ILE B 1 75 ? 7.645 13.695 28.094 1 94 75 ILE B CA 1
ATOM 3884 C C . ILE B 1 75 ? 8.688 12.688 27.594 1 94 75 ILE B C 1
ATOM 3886 O O . ILE B 1 75 ? 9.078 12.711 26.422 1 94 75 ILE B O 1
ATOM 3890 N N . GLN B 1 76 ? 9.156 11.812 28.484 1 95.56 76 GLN B N 1
ATOM 3891 C CA . GLN B 1 76 ? 10.188 10.844 28.125 1 95.56 76 GLN B CA 1
ATOM 3892 C C . GLN B 1 76 ? 9.695 9.906 27.031 1 95.56 76 GLN B C 1
ATOM 3894 O O . GLN B 1 76 ? 10.453 9.547 26.125 1 95.56 76 GLN B O 1
ATOM 3899 N N . GLU B 1 77 ? 8.508 9.531 27.125 1 95.25 77 GLU B N 1
ATOM 3900 C CA . GLU B 1 77 ? 7.941 8.664 26.094 1 95.25 77 GLU B CA 1
ATOM 3901 C C . GLU B 1 77 ? 7.918 9.367 24.734 1 95.25 77 GLU B C 1
ATOM 3903 O O . GLU B 1 77 ? 8.172 8.742 23.703 1 95.25 77 GLU B O 1
ATOM 3908 N N . GLU B 1 78 ? 7.562 10.609 24.75 1 96.44 78 GLU B N 1
ATOM 3909 C CA . GLU B 1 78 ? 7.516 11.367 23.5 1 96.44 78 GLU B CA 1
ATOM 3910 C C . GLU B 1 78 ? 8.906 11.516 22.891 1 96.44 78 GLU B C 1
ATOM 3912 O O . GLU B 1 78 ? 9.07 11.453 21.672 1 96.44 78 GLU B O 1
ATOM 3917 N N . LEU B 1 79 ? 9.875 11.75 23.766 1 98.25 79 LEU B N 1
ATOM 3918 C CA . LEU B 1 79 ? 11.25 11.844 23.281 1 98.25 79 LEU B CA 1
ATOM 3919 C C . LEU B 1 79 ? 11.711 10.516 22.688 1 98.25 79 LEU B C 1
ATOM 3921 O O . LEU B 1 79 ? 12.445 10.492 21.688 1 98.25 79 LEU B O 1
ATOM 3925 N N . GLU B 1 80 ? 11.289 9.453 23.281 1 98.12 80 GLU B N 1
ATOM 3926 C CA . GLU B 1 80 ? 11.602 8.133 22.734 1 98.12 80 GLU B CA 1
ATOM 3927 C C . GLU B 1 80 ? 10.938 7.914 21.391 1 98.12 80 GLU B C 1
ATOM 3929 O O . GLU B 1 80 ? 11.547 7.359 20.469 1 98.12 80 GLU B O 1
ATOM 3934 N N . LYS B 1 81 ? 9.688 8.312 21.281 1 98.12 81 LYS B N 1
ATOM 3935 C CA . LYS B 1 81 ? 8.992 8.234 20 1 98.12 81 LYS B CA 1
ATOM 3936 C C . LYS B 1 81 ? 9.703 9.055 18.922 1 98.12 81 LYS B C 1
ATOM 3938 O O . LYS B 1 81 ? 9.805 8.625 17.781 1 98.12 81 LYS B O 1
ATOM 3943 N N . LEU B 1 82 ? 10.172 10.219 19.297 1 98.69 82 LEU B N 1
ATOM 3944 C CA . LEU B 1 82 ? 10.953 11.055 18.406 1 98.69 82 LEU B CA 1
ATOM 3945 C C . LEU B 1 82 ? 12.195 10.32 17.906 1 98.69 82 LEU B C 1
ATOM 3947 O O . LEU B 1 82 ? 12.477 10.297 16.719 1 98.69 82 LEU B O 1
ATOM 3951 N N . ASP B 1 83 ? 12.898 9.727 18.844 1 98.69 83 ASP B N 1
ATOM 3952 C CA . ASP B 1 83 ? 14.117 9 18.5 1 98.69 83 ASP B CA 1
ATOM 3953 C C . ASP B 1 83 ? 13.812 7.852 17.531 1 98.69 83 ASP B C 1
ATOM 3955 O O . ASP B 1 83 ? 14.555 7.637 16.578 1 98.69 83 ASP B O 1
ATOM 3959 N N . ILE B 1 84 ? 12.781 7.176 17.828 1 98.56 84 ILE B N 1
ATOM 3960 C CA . ILE B 1 84 ? 12.383 6.047 16.984 1 98.56 84 ILE B CA 1
ATOM 3961 C C . ILE B 1 84 ? 12.016 6.543 15.594 1 98.56 84 ILE B C 1
ATOM 3963 O O . ILE B 1 84 ? 12.422 5.953 14.594 1 98.56 84 ILE B O 1
ATOM 3967 N N . ALA B 1 85 ? 11.219 7.598 15.523 1 98.69 85 ALA B N 1
ATOM 3968 C CA . ALA B 1 85 ? 10.812 8.156 14.234 1 98.69 85 ALA B CA 1
ATOM 3969 C C . ALA B 1 85 ? 12.023 8.531 13.391 1 98.69 85 ALA B C 1
ATOM 3971 O O . ALA B 1 85 ? 12.094 8.195 12.211 1 98.69 85 ALA B O 1
ATOM 3972 N N . VAL B 1 86 ? 12.977 9.172 14 1 98.56 86 VAL B N 1
ATOM 3973 C CA . VAL B 1 86 ? 14.172 9.625 13.297 1 98.56 86 VAL B CA 1
ATOM 3974 C C . VAL B 1 86 ? 15.031 8.43 12.898 1 98.56 86 VAL B C 1
ATOM 3976 O O . VAL B 1 86 ? 15.516 8.352 11.766 1 98.56 86 VAL B O 1
ATOM 3979 N N . LYS B 1 87 ? 15.195 7.496 13.766 1 98.12 87 LYS B N 1
ATOM 3980 C CA . LYS B 1 87 ? 16 6.305 13.508 1 98.12 87 LYS B CA 1
ATOM 3981 C C . LYS B 1 87 ? 15.508 5.566 12.266 1 98.12 87 LYS B C 1
ATOM 3983 O O . LYS B 1 87 ? 16.312 5.098 11.461 1 98.12 87 LYS B O 1
ATOM 3988 N N . TYR B 1 88 ? 14.234 5.535 12.141 1 98.06 88 TYR B N 1
ATOM 3989 C CA . TYR B 1 88 ? 13.68 4.691 11.094 1 98.06 88 TYR B CA 1
ATOM 3990 C C . TYR B 1 88 ? 13.352 5.508 9.852 1 98.06 88 TYR B C 1
ATOM 3992 O O . TYR B 1 88 ? 12.836 4.977 8.867 1 98.06 88 TYR B O 1
ATOM 4000 N N . GLY B 1 89 ? 13.625 6.809 9.906 1 97.56 89 GLY B N 1
ATOM 4001 C CA . GLY B 1 89 ? 13.742 7.465 8.609 1 97.56 89 GLY B CA 1
ATOM 4002 C C . GLY B 1 89 ? 12.828 8.664 8.461 1 97.56 89 GLY B C 1
ATOM 4003 O O . GLY B 1 89 ? 12.656 9.188 7.359 1 97.56 89 GLY B O 1
ATOM 4004 N N . ALA B 1 90 ? 12.148 9.156 9.5 1 98.62 90 ALA B N 1
ATOM 4005 C CA . ALA B 1 90 ? 11.352 10.375 9.391 1 98.62 90 ALA B CA 1
ATOM 4006 C C . ALA B 1 90 ? 12.234 11.578 9.062 1 98.62 90 ALA B C 1
ATOM 4008 O O . ALA B 1 90 ? 13.312 11.734 9.633 1 98.62 90 ALA B O 1
ATOM 4009 N N . ASP B 1 91 ? 11.773 12.367 8.109 1 98.69 91 ASP B N 1
ATOM 4010 C CA . ASP B 1 91 ? 12.508 13.562 7.719 1 98.69 91 ASP B CA 1
ATOM 4011 C C . ASP B 1 91 ? 12.148 14.75 8.609 1 98.69 91 ASP B C 1
ATOM 4013 O O . ASP B 1 91 ? 12.922 15.695 8.742 1 98.69 91 ASP B O 1
ATOM 4017 N N . ALA B 1 92 ? 10.992 14.703 9.141 1 98.81 92 ALA B N 1
ATOM 4018 C CA . ALA B 1 92 ? 10.453 15.703 10.055 1 98.81 92 ALA B CA 1
ATOM 4019 C C . ALA B 1 92 ? 9.508 15.062 11.07 1 98.81 92 ALA B C 1
ATOM 4021 O O . ALA B 1 92 ? 9.047 13.938 10.867 1 98.81 92 ALA B O 1
ATOM 4022 N N . VAL B 1 93 ? 9.312 15.742 12.164 1 98.81 93 VAL B N 1
ATOM 4023 C CA . VAL B 1 93 ? 8.391 15.281 13.203 1 98.81 93 VAL B CA 1
ATOM 4024 C C . VAL B 1 93 ? 7.488 16.438 13.641 1 98.81 93 VAL B C 1
ATOM 4026 O O . VAL B 1 93 ? 7.949 17.562 13.797 1 98.81 93 VAL B O 1
ATOM 4029 N N . MET B 1 94 ? 6.242 16.156 13.773 1 98.56 94 MET B N 1
ATOM 4030 C CA . MET B 1 94 ? 5.324 17.172 14.281 1 98.56 94 MET B CA 1
ATOM 4031 C C . MET B 1 94 ? 4.879 16.844 15.703 1 98.56 94 MET B C 1
ATOM 4033 O O . MET B 1 94 ? 4.57 15.695 16 1 98.56 94 MET B O 1
ATOM 4037 N N . ASP B 1 95 ? 4.891 17.781 16.562 1 97.75 95 ASP B N 1
ATOM 4038 C CA . ASP B 1 95 ? 4.336 17.688 17.906 1 97.75 95 ASP B CA 1
ATOM 4039 C C . ASP B 1 95 ? 2.867 18.109 17.922 1 97.75 95 ASP B C 1
ATOM 4041 O O . ASP B 1 95 ? 2.549 19.297 17.766 1 97.75 95 ASP B O 1
ATOM 4045 N N . LEU B 1 96 ? 2 17.188 18.172 1 95.75 96 LEU B N 1
ATOM 4046 C CA . LEU B 1 96 ? 0.564 17.438 18.172 1 95.75 96 LEU B CA 1
ATOM 4047 C C . LEU B 1 96 ? -0.005 17.359 19.594 1 95.75 96 LEU B C 1
ATOM 4049 O O . LEU B 1 96 ? -1.184 17.047 19.766 1 95.75 96 LEU B O 1
ATOM 4053 N N . SER B 1 97 ? 0.74 17.609 20.562 1 94.38 97 SER B N 1
ATOM 4054 C CA . SER B 1 97 ? 0.377 17.453 21.969 1 94.38 97 SER B CA 1
ATOM 4055 C C . SER B 1 97 ? -0.813 18.328 22.344 1 94.38 97 SER B C 1
ATOM 4057 O O . SER B 1 97 ? -0.888 19.484 21.922 1 94.38 97 SER B O 1
ATOM 4059 N N . THR B 1 98 ? -1.729 17.719 23.094 1 91.94 98 THR B N 1
ATOM 4060 C CA . THR B 1 98 ? -2.895 18.453 23.578 1 91.94 98 THR B CA 1
ATOM 4061 C C . THR B 1 98 ? -3.078 18.234 25.078 1 91.94 98 THR B C 1
ATOM 4063 O O . THR B 1 98 ? -4.121 18.562 25.641 1 91.94 98 THR B O 1
ATOM 4066 N N . GLY B 1 99 ? -2.125 17.688 25.688 1 88.94 99 GLY B N 1
ATOM 4067 C CA . GLY B 1 99 ? -2.195 17.438 27.109 1 88.94 99 GLY B CA 1
ATOM 4068 C C . GLY B 1 99 ? -0.856 17.578 27.812 1 88.94 99 GLY B C 1
ATOM 4069 O O . GLY B 1 99 ? 0.189 17.281 27.234 1 88.94 99 GLY B O 1
ATOM 4070 N N . GLY B 1 100 ? -0.883 18 29.109 1 88.81 100 GLY B N 1
ATOM 4071 C CA . GLY B 1 100 ? 0.333 18.156 29.891 1 88.81 100 GLY B CA 1
ATOM 4072 C C . GLY B 1 100 ? 0.99 19.5 29.734 1 88.81 100 GLY B C 1
ATOM 4073 O O . GLY B 1 100 ? 0.339 20.469 29.328 1 88.81 100 GLY B O 1
ATOM 4074 N N . PRO B 1 101 ? 2.209 19.594 30.203 1 92.69 101 PRO B N 1
ATOM 4075 C CA . PRO B 1 101 ? 2.955 20.844 30.047 1 92.69 101 PRO B CA 1
ATOM 4076 C C . PRO B 1 101 ? 3.416 21.078 28.625 1 92.69 101 PRO B C 1
ATOM 4078 O O . PRO B 1 101 ? 4.57 20.797 28.281 1 92.69 101 PRO B O 1
ATOM 4081 N N . LEU B 1 102 ? 2.541 21.703 27.859 1 95.81 102 LEU B N 1
ATOM 4082 C CA . LEU B 1 102 ? 2.689 21.781 26.406 1 95.81 102 LEU B CA 1
ATOM 4083 C C . LEU B 1 102 ? 3.941 22.562 26.031 1 95.81 102 LEU B C 1
ATOM 4085 O O . LEU B 1 102 ? 4.672 22.188 25.109 1 95.81 102 LEU B O 1
ATOM 4089 N N . THR B 1 103 ? 4.203 23.688 26.766 1 96.44 103 THR B N 1
ATOM 4090 C CA . THR B 1 103 ? 5.371 24.516 26.469 1 96.44 103 THR B CA 1
ATOM 4091 C C . THR B 1 103 ? 6.66 23.75 26.734 1 96.44 103 THR B C 1
ATOM 4093 O O . THR B 1 103 ? 7.574 23.734 25.906 1 96.44 103 THR B O 1
ATOM 4096 N N . GLU B 1 104 ? 6.715 23.094 27.859 1 95.94 104 GLU B N 1
ATOM 4097 C CA . GLU B 1 104 ? 7.895 22.312 28.219 1 95.94 104 GLU B CA 1
ATOM 4098 C C . GLU B 1 104 ? 8.109 21.156 27.25 1 95.94 104 GLU B C 1
ATOM 4100 O O . GLU B 1 104 ? 9.25 20.844 26.891 1 95.94 104 GLU B O 1
ATOM 4105 N N . MET B 1 105 ? 7.027 20.562 26.906 1 95.75 105 MET B N 1
ATOM 4106 C CA . MET B 1 105 ? 7.094 19.453 25.953 1 95.75 105 MET B CA 1
ATOM 4107 C C . MET B 1 105 ? 7.645 19.922 24.609 1 95.75 105 MET B C 1
ATOM 4109 O O . MET B 1 105 ? 8.562 19.297 24.062 1 95.75 105 MET B O 1
ATOM 4113 N N . ARG B 1 106 ? 7.105 20.938 24.078 1 97.81 106 ARG B N 1
ATOM 4114 C CA . ARG B 1 106 ? 7.539 21.484 22.797 1 97.81 106 ARG B CA 1
ATOM 4115 C C . ARG B 1 106 ? 9.023 21.828 22.828 1 97.81 106 ARG B C 1
ATOM 4117 O O . ARG B 1 106 ? 9.773 21.453 21.906 1 97.81 106 ARG B O 1
ATOM 4124 N N . ARG B 1 107 ? 9.445 22.5 23.875 1 97.88 107 ARG B N 1
ATOM 4125 C CA . ARG B 1 107 ? 10.836 22.922 24 1 97.88 107 ARG B CA 1
ATOM 4126 C C . ARG B 1 107 ? 11.758 21.703 24.141 1 97.88 107 ARG B C 1
ATOM 4128 O O . ARG B 1 107 ? 12.867 21.703 23.594 1 97.88 107 ARG B O 1
ATOM 4135 N N . ALA B 1 108 ? 11.305 20.672 24.875 1 97.62 108 ALA B N 1
ATOM 4136 C CA . ALA B 1 108 ? 12.094 19.453 25.031 1 97.62 108 ALA B CA 1
ATOM 4137 C C . ALA B 1 108 ? 12.266 18.75 23.688 1 97.62 108 ALA B C 1
ATOM 4139 O O . ALA B 1 108 ? 13.352 18.25 23.375 1 97.62 108 ALA B O 1
ATOM 4140 N N . ILE B 1 109 ? 11.203 18.672 22.938 1 98.19 109 ILE B N 1
ATOM 4141 C CA . ILE B 1 109 ? 11.227 18.031 21.625 1 98.19 109 ILE B CA 1
ATOM 4142 C C . ILE B 1 109 ? 12.164 18.797 20.688 1 98.19 109 ILE B C 1
ATOM 4144 O O . ILE B 1 109 ? 12.984 18.188 20 1 98.19 109 ILE B O 1
ATOM 4148 N N . LEU B 1 110 ? 12.102 20.094 20.688 1 98.19 110 LEU B N 1
ATOM 4149 C CA . LEU B 1 110 ? 12.93 20.953 19.844 1 98.19 110 LEU B CA 1
ATOM 4150 C C . LEU B 1 110 ? 14.406 20.781 20.188 1 98.19 110 LEU B C 1
ATOM 4152 O O . LEU B 1 110 ? 15.242 20.656 19.281 1 98.19 110 LEU B O 1
ATOM 4156 N N . LYS B 1 111 ? 14.68 20.75 21.406 1 97.56 111 LYS B N 1
ATOM 4157 C CA . LYS B 1 111 ? 16.062 20.625 21.859 1 97.56 111 LYS B CA 1
ATOM 4158 C C . LYS B 1 111 ? 16.641 19.266 21.5 1 97.56 111 LYS B C 1
ATOM 4160 O O . LYS B 1 111 ? 17.812 19.141 21.156 1 97.56 111 LYS B O 1
ATOM 4165 N N . HIS B 1 112 ? 15.766 18.297 21.531 1 97.62 112 HIS B N 1
ATOM 4166 C CA . HIS B 1 112 ? 16.203 16.906 21.375 1 97.62 112 HIS B CA 1
ATOM 4167 C C . HIS B 1 112 ? 16.25 16.516 19.891 1 97.62 112 HIS B C 1
ATOM 4169 O O . HIS B 1 112 ? 16.938 15.555 19.531 1 97.62 112 HIS B O 1
ATOM 4175 N N . SER B 1 113 ? 15.602 17.188 19.047 1 97.94 113 SER B N 1
ATOM 4176 C CA . SER B 1 113 ? 15.383 16.75 17.672 1 97.94 113 SER B CA 1
ATOM 4177 C C . SER B 1 113 ? 16.562 17.125 16.781 1 97.94 113 SER B C 1
ATOM 4179 O O . SER B 1 113 ? 17.047 18.25 16.844 1 97.94 113 SER B O 1
ATOM 4181 N N . SER B 1 114 ? 16.938 16.203 15.891 1 97.5 114 SER B N 1
ATOM 4182 C CA . SER B 1 114 ? 17.938 16.484 14.867 1 97.5 114 SER B CA 1
ATOM 4183 C C . SER B 1 114 ? 17.281 16.828 13.531 1 97.5 114 SER B C 1
ATOM 4185 O O . SER B 1 114 ? 17.984 17.172 12.57 1 97.5 114 SER B O 1
ATOM 4187 N N . VAL B 1 115 ? 15.938 16.719 13.5 1 98.31 115 VAL B N 1
ATOM 4188 C CA . VAL B 1 115 ? 15.227 16.984 12.258 1 98.31 115 VAL B CA 1
ATOM 4189 C C . VAL B 1 115 ? 14.234 18.125 12.461 1 98.31 115 VAL B C 1
ATOM 4191 O O . VAL B 1 115 ? 14.023 18.578 13.586 1 98.31 115 VAL B O 1
ATOM 4194 N N . SER B 1 116 ? 13.656 18.594 11.367 1 98.5 116 SER B N 1
ATOM 4195 C CA . SER B 1 116 ? 12.688 19.688 11.406 1 98.5 116 SER B CA 1
ATOM 4196 C C . SER B 1 116 ? 11.477 19.328 12.266 1 98.5 116 SER B C 1
ATOM 4198 O O . SER B 1 116 ? 11 18.188 12.227 1 98.5 116 SER B O 1
ATOM 4200 N N . ILE B 1 117 ? 10.992 20.266 13.07 1 98.81 117 ILE B N 1
ATOM 4201 C CA . ILE B 1 117 ? 9.844 20.078 13.945 1 98.81 117 ILE B CA 1
ATOM 4202 C C . ILE B 1 117 ? 8.703 21 13.508 1 98.81 117 ILE B C 1
ATOM 4204 O O . ILE B 1 117 ? 8.898 22.203 13.312 1 98.81 117 ILE B O 1
ATOM 4208 N N . GLY B 1 118 ? 7.566 20.391 13.273 1 98.75 118 GLY B N 1
ATOM 4209 C CA . GLY B 1 118 ? 6.344 21.141 13.023 1 98.75 118 GLY B CA 1
ATOM 4210 C C . GLY B 1 118 ? 5.352 21.062 14.172 1 98.75 118 GLY B C 1
ATOM 4211 O O . GLY B 1 118 ? 5.461 20.188 15.031 1 98.75 118 GLY B O 1
ATOM 4212 N N . THR B 1 119 ? 4.461 21.969 14.266 1 98.69 119 THR B N 1
ATOM 4213 C CA . THR B 1 119 ? 3.395 21.984 15.266 1 98.69 119 THR B CA 1
ATOM 4214 C C . THR B 1 119 ? 2.084 22.469 14.656 1 98.69 119 THR B C 1
ATOM 4216 O O . THR B 1 119 ? 2.057 22.922 13.516 1 98.69 119 THR B O 1
ATOM 4219 N N . VAL B 1 120 ? 1.031 22.281 15.406 1 98.19 120 VAL B N 1
ATOM 4220 C CA . VAL B 1 120 ? -0.28 22.844 15.102 1 98.19 120 VAL B CA 1
ATOM 4221 C C . VAL B 1 120 ? -0.707 23.781 16.234 1 98.19 120 VAL B C 1
ATOM 4223 O O . VAL B 1 120 ? -1.475 23.391 17.109 1 98.19 120 VAL B O 1
ATOM 4226 N N . PRO B 1 121 ? -0.393 25.031 16.172 1 98.44 121 PRO B N 1
ATOM 4227 C CA . PRO B 1 121 ? -0.523 25.953 17.297 1 98.44 121 PRO B CA 1
ATOM 4228 C C . PRO B 1 121 ? -1.95 26.016 17.844 1 98.44 121 PRO B C 1
ATOM 4230 O O . PRO B 1 121 ? -2.15 26.203 19.047 1 98.44 121 PRO B O 1
ATOM 4233 N N . ILE B 1 122 ? -2.922 25.859 16.969 1 97.94 122 ILE B N 1
ATOM 4234 C CA . ILE B 1 122 ? -4.312 26.016 17.391 1 97.94 122 ILE B CA 1
ATOM 4235 C C . ILE B 1 122 ? -4.645 24.953 18.453 1 97.94 122 ILE B C 1
ATOM 4237 O O . ILE B 1 122 ? -5.574 25.125 19.234 1 97.94 122 ILE B O 1
ATOM 4241 N N . TYR B 1 123 ? -3.941 23.797 18.453 1 96.25 123 TYR B N 1
ATOM 4242 C CA . TYR B 1 123 ? -4.156 22.781 19.469 1 96.25 123 TYR B CA 1
ATOM 4243 C C . TYR B 1 123 ? -3.824 23.328 20.859 1 96.25 123 TYR B C 1
ATOM 4245 O O . TYR B 1 123 ? -4.602 23.156 21.797 1 96.25 123 TYR B O 1
ATOM 4253 N N . GLU B 1 124 ? -2.715 24 20.953 1 96.94 124 GLU B N 1
ATOM 4254 C CA . GLU B 1 124 ? -2.318 24.578 22.234 1 96.94 124 GLU B CA 1
ATOM 4255 C C . GLU B 1 124 ? -3.23 25.734 22.625 1 96.94 124 GLU B C 1
ATOM 4257 O O . GLU B 1 124 ? -3.566 25.906 23.797 1 96.94 124 GLU B O 1
ATOM 4262 N N . VAL B 1 125 ? -3.604 26.562 21.656 1 97.69 125 VAL B N 1
ATOM 4263 C CA . VAL B 1 125 ? -4.531 27.656 21.922 1 97.69 125 VAL B CA 1
ATOM 4264 C C . VAL B 1 125 ? -5.809 27.109 22.562 1 97.69 125 VAL B C 1
ATOM 4266 O O . VAL B 1 125 ? -6.332 27.688 23.516 1 97.69 125 VAL B O 1
ATOM 4269 N N . ALA B 1 126 ? -6.301 26.047 21.984 1 95.62 126 ALA B N 1
ATOM 4270 C CA . ALA B 1 126 ? -7.535 25.422 22.469 1 95.62 126 ALA B CA 1
ATOM 4271 C C . ALA B 1 126 ? -7.391 24.984 23.922 1 95.62 126 ALA B C 1
ATOM 4273 O O . ALA B 1 126 ? -8.281 25.234 24.734 1 95.62 126 ALA B O 1
ATOM 4274 N N . VAL B 1 127 ? -6.277 24.328 24.234 1 94.5 127 VAL B N 1
ATOM 4275 C CA . VAL B 1 127 ? -6.031 23.844 25.594 1 94.5 127 VAL B CA 1
ATOM 4276 C C . VAL B 1 127 ? -5.973 25.031 26.547 1 94.5 127 VAL B C 1
ATOM 4278 O O . VAL B 1 127 ? -6.605 25.016 27.609 1 94.5 127 VAL B O 1
ATOM 4281 N N . ARG B 1 128 ? -5.277 26.078 26.172 1 96 128 ARG B N 1
ATOM 4282 C CA . ARG B 1 128 ? -5.133 27.266 27.016 1 96 128 ARG B CA 1
ATOM 4283 C C . ARG B 1 128 ? -6.473 27.969 27.188 1 96 128 ARG B C 1
ATOM 4285 O O . ARG B 1 128 ? -6.746 28.547 28.234 1 96 128 ARG B O 1
ATOM 4292 N N . ALA B 1 129 ? -7.23 28 26.125 1 96.06 129 ALA B N 1
ATOM 4293 C CA . ALA B 1 129 ? -8.539 28.641 26.188 1 96.06 129 ALA B CA 1
ATOM 4294 C C . ALA B 1 129 ? -9.453 27.938 27.172 1 96.06 129 ALA B C 1
ATOM 4296 O O . ALA B 1 129 ? -10.219 28.594 27.891 1 96.06 129 ALA B O 1
ATOM 4297 N N . ILE B 1 130 ? -9.422 26.594 27.172 1 93.38 130 ILE B N 1
ATOM 4298 C CA . ILE B 1 130 ? -10.203 25.844 28.141 1 93.38 130 ILE B CA 1
ATOM 4299 C C . ILE B 1 130 ? -9.773 26.203 29.562 1 93.38 130 ILE B C 1
ATOM 4301 O O . ILE B 1 130 ? -10.617 26.422 30.438 1 93.38 130 ILE B O 1
ATOM 4305 N N . GLU B 1 131 ? -8.5 26.297 29.797 1 93.38 131 GLU B N 1
ATOM 4306 C CA . GLU B 1 131 ? -7.961 26.609 31.109 1 93.38 131 GLU B CA 1
ATOM 4307 C C . GLU B 1 131 ? -8.312 28.031 31.531 1 93.38 131 GLU B C 1
ATOM 4309 O O . GLU B 1 131 ? -8.672 28.281 32.688 1 93.38 131 GLU B O 1
ATOM 4314 N N . LYS B 1 132 ? -8.18 28.922 30.594 1 95.5 132 LYS B N 1
ATOM 4315 C CA . LYS B 1 132 ? -8.32 30.344 30.891 1 95.5 132 LYS B CA 1
ATOM 4316 C C . LYS B 1 132 ? -9.781 30.766 30.875 1 95.5 132 LYS B C 1
ATOM 4318 O O . LYS B 1 132 ? -10.203 31.594 31.703 1 95.5 132 LYS B O 1
ATOM 4323 N N . TYR B 1 133 ? -10.562 30.25 29.875 1 95.94 133 TYR B N 1
ATOM 4324 C CA . TYR B 1 133 ? -11.914 30.75 29.656 1 95.94 133 TYR B CA 1
ATOM 4325 C C . TYR B 1 133 ? -12.953 29.672 29.906 1 95.94 133 TYR B C 1
ATOM 4327 O O . TYR B 1 133 ? -14.156 29.953 29.891 1 95.94 133 TYR B O 1
ATOM 4335 N N . GLY B 1 134 ? -12.625 28.438 30.078 1 92.88 134 GLY B N 1
ATOM 4336 C CA . GLY B 1 134 ? -13.531 27.312 30.297 1 92.88 134 GLY B CA 1
ATOM 4337 C C . GLY B 1 134 ? -14.117 26.75 29.016 1 92.88 134 GLY B C 1
ATOM 4338 O O . GLY B 1 134 ? -14.914 25.812 29.062 1 92.88 134 GLY B O 1
ATOM 4339 N N . ASN B 1 135 ? -13.727 27.406 27.922 1 93.88 135 ASN B N 1
ATOM 4340 C CA . ASN B 1 135 ? -14.273 26.984 26.641 1 93.88 135 ASN B CA 1
ATOM 4341 C C . ASN B 1 135 ? -13.336 27.344 25.484 1 93.88 135 ASN B C 1
ATOM 4343 O O . ASN B 1 135 ? -12.758 28.422 25.469 1 93.88 135 ASN B O 1
ATOM 4347 N N . ILE B 1 136 ? -13.18 26.469 24.516 1 93.75 136 ILE B N 1
ATOM 4348 C CA . ILE B 1 136 ? -12.273 26.625 23.375 1 93.75 136 ILE B CA 1
ATOM 4349 C C . ILE B 1 136 ? -12.68 27.844 22.547 1 93.75 136 ILE B C 1
ATOM 4351 O O . ILE B 1 136 ? -11.82 28.594 22.078 1 93.75 136 ILE B O 1
ATOM 4355 N N . VAL B 1 137 ? -13.969 28.078 22.391 1 94 137 VAL B N 1
ATOM 4356 C CA . VAL B 1 137 ? -14.469 29.047 21.422 1 94 137 VAL B CA 1
ATOM 4357 C C . VAL B 1 137 ? -14.273 30.469 21.969 1 94 137 VAL B C 1
ATOM 4359 O O . VAL B 1 137 ? -14.375 31.438 21.234 1 94 137 VAL B O 1
ATOM 4362 N N . LYS B 1 138 ? -13.891 30.594 23.219 1 96.44 138 LYS B N 1
ATOM 4363 C CA . LYS B 1 138 ? -13.742 31.906 23.828 1 96.44 138 LYS B CA 1
ATOM 4364 C C . LYS B 1 138 ? -12.352 32.469 23.578 1 96.44 138 LYS B C 1
ATOM 4366 O O . LYS B 1 138 ? -12.062 33.625 23.969 1 96.44 138 LYS B O 1
ATOM 4371 N N . MET B 1 139 ? -11.516 31.719 22.922 1 97.44 139 MET B N 1
ATOM 4372 C CA . MET B 1 139 ? -10.18 32.219 22.594 1 97.44 139 MET B CA 1
ATOM 4373 C C . MET B 1 139 ? -10.273 33.5 21.75 1 97.44 139 MET B C 1
ATOM 4375 O O . MET B 1 139 ? -11.164 33.625 20.906 1 97.44 139 MET B O 1
ATOM 4379 N N . THR B 1 140 ? -9.352 34.344 21.906 1 97.88 140 THR B N 1
ATOM 4380 C CA . THR B 1 140 ? -9.305 35.594 21.141 1 97.88 140 THR B CA 1
ATOM 4381 C C . THR B 1 140 ? -8.344 35.469 19.953 1 97.88 140 THR B C 1
ATOM 4383 O O . THR B 1 140 ? -7.543 34.531 19.906 1 97.88 140 THR B O 1
ATOM 4386 N N . VAL B 1 141 ? -8.484 36.406 18.984 1 98.31 141 VAL B N 1
ATOM 4387 C CA . VAL B 1 141 ? -7.562 36.469 17.859 1 98.31 141 VAL B CA 1
ATOM 4388 C C . VAL B 1 141 ? -6.125 36.562 18.375 1 98.31 141 VAL B C 1
ATOM 4390 O O . VAL B 1 141 ? -5.23 35.906 17.859 1 98.31 141 VAL B O 1
ATOM 4393 N N . ASP B 1 142 ? -5.902 37.375 19.406 1 98.38 142 ASP B N 1
ATOM 4394 C CA . ASP B 1 142 ? -4.566 37.562 19.969 1 98.38 142 ASP B CA 1
ATOM 4395 C C . ASP B 1 142 ? -4.035 36.281 20.594 1 98.38 142 ASP B C 1
ATOM 4397 O O . ASP B 1 142 ? -2.834 36.031 20.562 1 98.38 142 ASP B O 1
ATOM 4401 N N . ASP B 1 143 ? -4.922 35.5 21.234 1 98.44 143 ASP B N 1
ATOM 4402 C CA . ASP B 1 143 ? -4.5 34.219 21.781 1 98.44 143 ASP B CA 1
ATOM 4403 C C . ASP B 1 143 ? -3.875 33.344 20.703 1 98.44 143 ASP B C 1
ATOM 4405 O O . ASP B 1 143 ? -2.85 32.688 20.938 1 98.44 143 ASP B O 1
ATOM 4409 N N . ILE B 1 144 ? -4.504 33.312 19.547 1 98.62 144 ILE B N 1
ATOM 4410 C CA . ILE B 1 144 ? -4.055 32.5 18.438 1 98.62 144 ILE B CA 1
ATOM 4411 C C . ILE B 1 144 ? -2.672 32.938 17.969 1 98.62 144 ILE B C 1
ATOM 4413 O O . ILE B 1 144 ? -1.735 32.156 17.922 1 98.62 144 ILE B O 1
ATOM 4417 N N . PHE B 1 145 ? -2.51 34.188 17.719 1 98.75 145 PHE B N 1
ATOM 4418 C CA . PHE B 1 145 ? -1.266 34.719 17.156 1 98.75 145 PHE B CA 1
ATOM 4419 C C . PHE B 1 145 ? -0.155 34.688 18.203 1 98.75 145 PHE B C 1
ATOM 4421 O O . PHE B 1 145 ? 1.014 34.5 17.875 1 98.75 145 PHE B O 1
ATOM 4428 N N . ASN B 1 146 ? -0.505 34.938 19.516 1 98.44 146 ASN B N 1
ATOM 4429 C CA . ASN B 1 146 ? 0.493 34.844 20.562 1 98.44 146 ASN B CA 1
ATOM 4430 C C . ASN B 1 146 ? 1.125 33.438 20.641 1 98.44 146 ASN B C 1
ATOM 4432 O O . ASN B 1 146 ? 2.34 33.312 20.797 1 98.44 146 ASN B O 1
ATOM 4436 N N . VAL B 1 147 ? 0.313 32.438 20.5 1 98.69 147 VAL B N 1
ATOM 4437 C CA . VAL B 1 147 ? 0.823 31.062 20.578 1 98.69 147 VAL B CA 1
ATOM 4438 C C . VAL B 1 147 ? 1.659 30.766 19.328 1 98.69 147 VAL B C 1
ATOM 4440 O O . VAL B 1 147 ? 2.699 30.109 19.422 1 98.69 147 VAL B O 1
ATOM 4443 N N . ILE B 1 148 ? 1.235 31.188 18.141 1 98.75 148 ILE B N 1
ATOM 4444 C CA . ILE B 1 148 ? 2.025 31 16.938 1 98.75 148 ILE B CA 1
ATOM 4445 C C . ILE B 1 148 ? 3.4 31.641 17.109 1 98.75 148 ILE B C 1
ATOM 4447 O O . ILE B 1 148 ? 4.422 31.031 16.781 1 98.75 148 ILE B O 1
ATOM 4451 N N . GLU B 1 149 ? 3.396 32.875 17.625 1 98.62 149 GLU B N 1
ATOM 4452 C CA . GLU B 1 149 ? 4.66 33.562 17.844 1 98.62 149 GLU B CA 1
ATOM 4453 C C . GLU B 1 149 ? 5.523 32.844 18.875 1 98.62 149 GLU B C 1
ATOM 4455 O O . GLU B 1 149 ? 6.746 32.781 18.734 1 98.62 149 GLU B O 1
ATOM 4460 N N . GLU B 1 150 ? 4.883 32.375 19.938 1 98.56 150 GLU B N 1
ATOM 4461 C CA . GLU B 1 150 ? 5.621 31.625 20.938 1 98.56 150 GLU B CA 1
ATOM 4462 C C . GLU B 1 150 ? 6.297 30.406 20.312 1 98.56 150 GLU B C 1
ATOM 4464 O O . GLU B 1 150 ? 7.449 30.109 20.625 1 98.56 150 GLU B O 1
ATOM 4469 N N . HIS B 1 151 ? 5.543 29.641 19.484 1 98.75 151 HIS B N 1
ATOM 4470 C CA . HIS B 1 151 ? 6.113 28.484 18.797 1 98.75 151 HIS B CA 1
ATOM 4471 C C . HIS B 1 151 ? 7.289 28.875 17.922 1 98.75 151 HIS B C 1
ATOM 4473 O O . HIS B 1 151 ? 8.328 28.219 17.906 1 98.75 151 HIS B O 1
ATOM 4479 N N . ALA B 1 152 ? 7.125 29.984 17.188 1 98.5 152 ALA B N 1
ATOM 4480 C CA . ALA B 1 152 ? 8.195 30.484 16.328 1 98.5 152 ALA B CA 1
ATOM 4481 C C . ALA B 1 152 ? 9.422 30.859 17.156 1 98.5 152 ALA B C 1
ATOM 4483 O O . ALA B 1 152 ? 10.547 30.516 16.797 1 98.5 152 ALA B O 1
ATOM 4484 N N . LYS B 1 153 ? 9.18 31.547 18.266 1 98.19 153 LYS B N 1
ATOM 4485 C CA . LYS B 1 153 ? 10.258 31.984 19.156 1 98.19 153 LYS B CA 1
ATOM 4486 C C . LYS B 1 153 ? 11 30.781 19.75 1 98.19 153 LYS B C 1
ATOM 4488 O O . LYS B 1 153 ? 12.203 30.859 19.984 1 98.19 153 LYS B O 1
ATOM 4493 N N . ASP B 1 154 ? 10.273 29.703 19.953 1 98.19 154 ASP B N 1
ATOM 4494 C CA . ASP B 1 154 ? 10.867 28.5 20.5 1 98.19 154 ASP B CA 1
ATOM 4495 C C . ASP B 1 154 ? 11.727 27.781 19.469 1 98.19 154 ASP B C 1
ATOM 4497 O O . ASP B 1 154 ? 12.547 26.922 19.812 1 98.19 154 ASP B O 1
ATOM 4501 N N . GLY B 1 155 ? 11.523 28.062 18.172 1 98.25 155 GLY B N 1
ATOM 4502 C CA . GLY B 1 155 ? 12.375 27.484 17.141 1 98.25 155 GLY B CA 1
ATOM 4503 C C . GLY B 1 155 ? 11.656 26.484 16.266 1 98.25 155 GLY B C 1
ATOM 4504 O O . GLY B 1 155 ? 12.289 25.734 15.516 1 98.25 155 GLY B O 1
ATOM 4505 N N . VAL B 1 156 ? 10.344 26.422 16.359 1 98.69 156 VAL B N 1
ATOM 4506 C CA . VAL B 1 156 ? 9.578 25.531 15.5 1 98.69 156 VAL B CA 1
ATOM 4507 C C . VAL B 1 156 ? 9.883 25.844 14.039 1 98.69 156 VAL B C 1
ATOM 4509 O O . VAL B 1 156 ? 9.984 27.016 13.656 1 98.69 156 VAL B O 1
ATOM 4512 N N . ASP B 1 157 ? 9.992 24.828 13.203 1 98.62 157 ASP B N 1
ATOM 4513 C CA . ASP B 1 157 ? 10.477 25 11.836 1 98.62 157 ASP B CA 1
ATOM 4514 C C . ASP B 1 157 ? 9.328 25.266 10.875 1 98.62 157 ASP B C 1
ATOM 4516 O O . ASP B 1 157 ? 9.492 25.969 9.875 1 98.62 157 ASP B O 1
ATOM 4520 N N . PHE B 1 158 ? 8.195 24.625 11.109 1 98.75 158 PHE B N 1
ATOM 4521 C CA . PHE B 1 158 ? 7 24.891 10.328 1 98.75 158 PHE B CA 1
ATOM 4522 C C . PHE B 1 158 ? 5.746 24.719 11.172 1 98.75 158 PHE B C 1
ATOM 4524 O O . PHE B 1 158 ? 5.727 23.922 12.102 1 98.75 158 PHE B O 1
ATOM 4531 N N . VAL B 1 159 ? 4.699 25.469 10.891 1 98.88 159 VAL B N 1
ATOM 4532 C CA . VAL B 1 159 ? 3.449 25.391 11.641 1 98.88 159 VAL B CA 1
ATOM 4533 C C . VAL B 1 159 ? 2.283 25.156 10.688 1 98.88 159 VAL B C 1
ATOM 4535 O O . VAL B 1 159 ? 2.248 25.719 9.586 1 98.88 159 VAL B O 1
ATOM 4538 N N . THR B 1 160 ? 1.401 24.266 11.086 1 98.81 160 THR B N 1
ATOM 4539 C CA . THR B 1 160 ? 0.156 24.078 10.352 1 98.81 160 THR B CA 1
ATOM 4540 C C . THR B 1 160 ? -0.893 25.094 10.781 1 98.81 160 THR B C 1
ATOM 4542 O O . THR B 1 160 ? -1.184 25.234 11.969 1 98.81 160 THR B O 1
ATOM 4545 N N . VAL B 1 161 ? -1.385 25.828 9.867 1 98.88 161 VAL B N 1
ATOM 4546 C CA . VAL B 1 161 ? -2.396 26.859 10.102 1 98.88 161 VAL B CA 1
ATOM 4547 C C . VAL B 1 161 ? -3.561 26.672 9.133 1 98.88 161 VAL B C 1
ATOM 4549 O O . VAL B 1 161 ? -3.379 26.734 7.914 1 98.88 161 VAL B O 1
ATOM 4552 N N . HIS B 1 162 ? -4.746 26.469 9.656 1 98.56 162 HIS B N 1
ATOM 4553 C CA . HIS B 1 162 ? -5.91 26.125 8.844 1 98.56 162 HIS B CA 1
ATOM 4554 C C . HIS B 1 162 ? -6.605 27.375 8.328 1 98.56 162 HIS B C 1
ATOM 4556 O O . HIS B 1 162 ? -7.781 27.609 8.625 1 98.56 162 HIS B O 1
ATOM 4562 N N . CYS B 1 163 ? -5.984 28.031 7.457 1 98.44 163 CYS B N 1
ATOM 4563 C CA . CYS B 1 163 ? -6.414 29.328 6.945 1 98.44 163 CYS B CA 1
ATOM 4564 C C . CYS B 1 163 ? -7.559 29.156 5.949 1 98.44 163 CYS B C 1
ATOM 4566 O O . CYS B 1 163 ? -8.297 30.109 5.68 1 98.44 163 CYS B O 1
ATOM 4568 N N . GLY B 1 164 ? -7.727 27.969 5.398 1 98.06 164 GLY B N 1
ATOM 4569 C CA . GLY B 1 164 ? -8.672 27.766 4.316 1 98.06 164 GLY B CA 1
ATOM 4570 C C . GLY B 1 164 ? -10.086 27.516 4.801 1 98.06 164 GLY B C 1
ATOM 4571 O O . GLY B 1 164 ? -11.023 27.469 3.998 1 98.06 164 GLY B O 1
ATOM 4572 N N . VAL B 1 165 ? -10.273 27.375 6.133 1 98.25 165 VAL B N 1
ATOM 4573 C CA . VAL B 1 165 ? -11.602 27.219 6.719 1 98.25 165 VAL B CA 1
ATOM 4574 C C . VAL B 1 165 ? -12.289 28.562 6.84 1 98.25 165 VAL B C 1
ATOM 4576 O O . VAL B 1 165 ? -12.297 29.172 7.91 1 98.25 165 VAL B O 1
ATOM 4579 N N . THR B 1 166 ? -12.992 29 5.824 1 98.38 166 THR B N 1
ATOM 4580 C CA . THR B 1 166 ? -13.609 30.328 5.797 1 98.38 166 THR B CA 1
ATOM 4581 C C . THR B 1 166 ? -15.039 30.266 6.312 1 98.38 166 THR B C 1
ATOM 4583 O O . THR B 1 166 ? -15.641 29.203 6.379 1 98.38 166 THR B O 1
ATOM 4586 N N . LYS B 1 167 ? -15.516 31.453 6.664 1 98.06 167 LYS B N 1
ATOM 4587 C CA . LYS B 1 167 ? -16.891 31.562 7.117 1 98.06 167 LYS B CA 1
ATOM 4588 C C . LYS B 1 167 ? -17.859 31.062 6.047 1 98.06 167 LYS B C 1
ATOM 4590 O O . LYS B 1 167 ? -18.844 30.375 6.355 1 98.06 167 LYS B O 1
ATOM 4595 N N . LYS B 1 168 ? -17.625 31.328 4.816 1 97.25 168 LYS B N 1
ATOM 4596 C CA . LYS B 1 168 ? -18.484 30.938 3.703 1 97.25 168 LYS B CA 1
ATOM 4597 C C . LYS B 1 168 ? -18.578 29.422 3.598 1 97.25 168 LYS B C 1
ATOM 4599 O O . LYS B 1 168 ? -19.656 28.875 3.4 1 97.25 168 LYS B O 1
ATOM 4604 N N . ILE B 1 169 ? -17.438 28.688 3.705 1 97 169 ILE B N 1
ATOM 4605 C CA . ILE B 1 169 ? -17.438 27.25 3.562 1 97 169 ILE B CA 1
ATOM 4606 C C . ILE B 1 169 ? -18.156 26.609 4.754 1 97 169 ILE B C 1
ATOM 4608 O O . ILE B 1 169 ? -18.844 25.594 4.609 1 97 169 ILE B O 1
ATOM 4612 N N . VAL B 1 170 ? -17.953 27.203 5.914 1 96.94 170 VAL B N 1
ATOM 4613 C CA . VAL B 1 170 ? -18.625 26.703 7.113 1 96.94 170 VAL B CA 1
ATOM 4614 C C . VAL B 1 170 ? -20.141 26.828 6.953 1 96.94 170 VAL B C 1
ATOM 4616 O O . VAL B 1 170 ? -20.875 25.906 7.32 1 96.94 170 VAL B O 1
ATOM 4619 N N . GLU B 1 171 ? -20.594 27.953 6.402 1 96.12 171 GLU B N 1
ATOM 4620 C CA . GLU B 1 171 ? -22.016 28.141 6.133 1 96.12 171 GLU B CA 1
ATOM 4621 C C . GLU B 1 171 ? -22.531 27.094 5.145 1 96.12 171 GLU B C 1
ATOM 4623 O O . GLU B 1 171 ? -23.641 26.594 5.289 1 96.12 171 GLU B O 1
ATOM 4628 N N . MET B 1 172 ? -21.766 26.812 4.18 1 96.06 172 MET B N 1
ATOM 4629 C CA . MET B 1 172 ? -22.125 25.812 3.186 1 96.06 172 MET B CA 1
ATOM 4630 C C . MET B 1 172 ? -22.25 24.438 3.824 1 96.06 172 MET B C 1
ATOM 4632 O O . MET B 1 172 ? -23.109 23.641 3.445 1 96.06 172 MET B O 1
ATOM 4636 N N . LEU B 1 173 ? -21.359 24.188 4.73 1 95.62 173 LEU B N 1
ATOM 4637 C CA . LEU B 1 173 ? -21.328 22.891 5.398 1 95.62 173 LEU B CA 1
ATOM 4638 C C . LEU B 1 173 ? -22.594 22.656 6.211 1 95.62 173 LEU B C 1
ATOM 4640 O O . LEU B 1 173 ? -23.062 21.531 6.352 1 95.62 173 LEU B O 1
ATOM 4644 N N . LYS B 1 174 ? -23.156 23.734 6.742 1 94.19 174 LYS B N 1
ATOM 4645 C CA . LYS B 1 174 ? -24.359 23.641 7.559 1 94.19 174 LYS B CA 1
ATOM 4646 C C . LYS B 1 174 ? -25.531 23.094 6.746 1 94.19 174 LYS B C 1
ATOM 4648 O O . LYS B 1 174 ? -26.422 22.438 7.293 1 94.19 174 LYS B O 1
ATOM 4653 N N . SER B 1 175 ? -25.531 23.312 5.516 1 91.31 175 SER B N 1
ATOM 4654 C CA . SER B 1 175 ? -26.609 22.828 4.645 1 91.31 175 SER B CA 1
ATOM 4655 C C . SER B 1 175 ? -26.125 21.672 3.773 1 91.31 175 SER B C 1
ATOM 4657 O O . SER B 1 175 ? -26.781 21.312 2.793 1 91.31 175 SER B O 1
ATOM 4659 N N . GLY B 1 176 ? -25.016 21.188 4.121 1 90.81 176 GLY B N 1
ATOM 4660 C CA . GLY B 1 176 ? -24.406 20.188 3.254 1 90.81 176 GLY B CA 1
ATOM 4661 C C . GLY B 1 176 ? -24.75 18.766 3.652 1 90.81 176 GLY B C 1
ATOM 4662 O O . GLY B 1 176 ? -25.594 18.547 4.527 1 90.81 176 GLY B O 1
ATOM 4663 N N . ASP B 1 177 ? -24.094 17.75 2.898 1 89.69 177 ASP B N 1
ATOM 4664 C CA . ASP B 1 177 ? -24.484 16.344 3.051 1 89.69 177 ASP B CA 1
ATOM 4665 C C . ASP B 1 177 ? -23.281 15.461 3.312 1 89.69 177 ASP B C 1
ATOM 4667 O O . ASP B 1 177 ? -23.312 14.258 3.045 1 89.69 177 ASP B O 1
ATOM 4671 N N . ARG B 1 178 ? -22.219 16.047 3.863 1 95.12 178 ARG B N 1
ATOM 4672 C CA . ARG B 1 178 ? -21.078 15.203 4.219 1 95.12 178 ARG B CA 1
ATOM 4673 C C . ARG B 1 178 ? -21.453 14.211 5.316 1 95.12 178 ARG B C 1
ATOM 4675 O O . ARG B 1 178 ? -22.188 14.547 6.242 1 95.12 178 ARG B O 1
ATOM 4682 N N . VAL B 1 179 ? -20.938 12.945 5.176 1 96.62 179 VAL B N 1
ATOM 4683 C CA . VAL B 1 179 ? -21.109 11.961 6.238 1 96.62 179 VAL B CA 1
ATOM 4684 C C . VAL B 1 179 ? -20.375 12.414 7.496 1 96.62 179 VAL B C 1
ATOM 4686 O O . VAL B 1 179 ? -20.938 12.406 8.594 1 96.62 179 VAL B O 1
ATOM 4689 N N . LEU B 1 180 ? -19.141 12.844 7.309 1 96.44 180 LEU B N 1
ATOM 4690 C CA . LEU B 1 180 ? -18.312 13.422 8.359 1 96.44 180 LEU B CA 1
ATOM 4691 C C . LEU B 1 180 ? -17.938 14.867 8.023 1 96.44 180 LEU B C 1
ATOM 4693 O O . LEU B 1 180 ? -16.969 15.109 7.289 1 96.44 180 LEU B O 1
ATOM 4697 N N . PRO B 1 181 ? -18.562 15.82 8.523 1 95 181 PRO B N 1
ATOM 4698 C CA . PRO B 1 181 ? -18.422 17.203 8.078 1 95 181 PRO B CA 1
ATOM 4699 C C . PRO B 1 181 ? -16.984 17.703 8.195 1 95 181 PRO B C 1
ATOM 4701 O O . PRO B 1 181 ? -16.406 18.203 7.219 1 95 181 PRO B O 1
ATOM 4704 N N . ILE B 1 182 ? -16.391 17.672 9.391 1 96.5 182 ILE B N 1
ATOM 4705 C CA . ILE B 1 182 ? -15 18.078 9.609 1 96.5 182 ILE B CA 1
ATOM 4706 C C . ILE B 1 182 ? -14.312 17.047 10.516 1 96.5 182 ILE B C 1
ATOM 4708 O O . ILE B 1 182 ? -14.773 16.781 11.625 1 96.5 182 ILE B O 1
ATOM 4712 N N . VAL B 1 183 ? -13.18 16.484 9.961 1 95.38 183 VAL B N 1
ATOM 4713 C CA . VAL B 1 183 ? -12.461 15.508 10.773 1 95.38 183 VAL B CA 1
ATOM 4714 C C . VAL B 1 183 ? -11.094 16.062 11.156 1 95.38 183 VAL B C 1
ATOM 4716 O O . VAL B 1 183 ? -10.344 15.43 11.898 1 95.38 183 VAL B O 1
ATOM 4719 N N . SER B 1 184 ? -10.68 17.188 10.648 1 96.06 184 SER B N 1
ATOM 4720 C CA . SER B 1 184 ? -9.5 17.922 11.086 1 96.06 184 SER B CA 1
ATOM 4721 C C . SER B 1 184 ? -9.734 18.578 12.438 1 96.06 184 SER B C 1
ATOM 4723 O O . SER B 1 184 ? -10.641 19.406 12.578 1 96.06 184 SER B O 1
ATOM 4725 N N . ARG B 1 185 ? -8.938 18.266 13.359 1 94.69 185 ARG B N 1
ATOM 4726 C CA . ARG B 1 185 ? -9.094 18.875 14.68 1 94.69 185 ARG B CA 1
ATOM 4727 C C . ARG B 1 185 ? -8.945 20.391 14.602 1 94.69 185 ARG B C 1
ATOM 4729 O O . ARG B 1 185 ? -9.781 21.125 15.117 1 94.69 185 ARG B O 1
ATOM 4736 N N . GLY B 1 186 ? -7.891 20.844 13.945 1 96.62 186 GLY B N 1
ATOM 4737 C CA . GLY B 1 186 ? -7.711 22.281 13.766 1 96.62 186 GLY B CA 1
ATOM 4738 C C . GLY B 1 186 ? -8.844 22.938 13 1 96.62 186 GLY B C 1
ATOM 4739 O O . GLY B 1 186 ? -9.336 24 13.383 1 96.62 186 GLY B O 1
ATOM 4740 N N . GLY B 1 187 ? -9.273 22.25 11.945 1 96.94 187 GLY B N 1
ATOM 4741 C CA . GLY B 1 187 ? -10.398 22.75 11.164 1 96.94 187 GLY B CA 1
ATOM 4742 C C . GLY B 1 187 ? -11.68 22.859 11.961 1 96.94 187 GLY B C 1
ATOM 4743 O O . GLY B 1 187 ? -12.43 23.828 11.828 1 96.94 187 GLY B O 1
ATOM 4744 N N . SER B 1 188 ? -11.953 21.859 12.766 1 96.44 188 SER B N 1
ATOM 4745 C CA . SER B 1 188 ? -13.195 21.844 13.547 1 96.44 188 SER B CA 1
ATOM 4746 C C . SER B 1 188 ? -13.188 22.922 14.617 1 96.44 188 SER B C 1
ATOM 4748 O O . SER B 1 188 ? -14.227 23.547 14.883 1 96.44 188 SER B O 1
ATOM 4750 N N . ILE B 1 189 ? -12.039 23.156 15.219 1 96.56 189 ILE B N 1
ATOM 4751 C CA . ILE B 1 189 ? -11.906 24.188 16.234 1 96.56 189 ILE B CA 1
ATOM 4752 C C . ILE B 1 189 ? -12.195 25.562 15.633 1 96.56 189 ILE B C 1
ATOM 4754 O O . ILE B 1 189 ? -12.953 26.344 16.188 1 96.56 189 ILE B O 1
ATOM 4758 N N . LEU B 1 190 ? -11.633 25.828 14.492 1 97.81 190 LEU B N 1
ATOM 4759 C CA . LEU B 1 190 ? -11.828 27.125 13.844 1 97.81 190 LEU B CA 1
ATOM 4760 C C . LEU B 1 190 ? -13.258 27.281 13.344 1 97.81 190 LEU B C 1
ATOM 4762 O O . LEU B 1 190 ? -13.828 28.359 13.398 1 97.81 190 LEU B O 1
ATOM 4766 N N . ALA B 1 191 ? -13.805 26.172 12.812 1 97.38 191 ALA B N 1
ATOM 4767 C CA . ALA B 1 191 ? -15.203 26.219 12.398 1 97.38 191 ALA B CA 1
ATOM 4768 C C . ALA B 1 191 ? -16.125 26.562 13.57 1 97.38 191 ALA B C 1
ATOM 4770 O O . ALA B 1 191 ? -17.047 27.359 13.43 1 97.38 191 ALA B O 1
ATOM 4771 N N . ASP B 1 192 ? -15.867 25.938 14.711 1 96.62 192 ASP B N 1
ATOM 4772 C CA . ASP B 1 192 ? -16.641 26.219 15.922 1 96.62 192 ASP B CA 1
ATOM 4773 C C . ASP B 1 192 ? -16.5 27.672 16.344 1 96.62 192 ASP B C 1
ATOM 4775 O O . ASP B 1 192 ? -17.484 28.328 16.703 1 96.62 192 ASP B O 1
ATOM 4779 N N . TRP B 1 193 ? -15.312 28.188 16.281 1 97.62 193 TRP B N 1
ATOM 4780 C CA . TRP B 1 193 ? -15.039 29.578 16.609 1 97.62 193 TRP B CA 1
ATOM 4781 C C . TRP B 1 193 ? -15.805 30.516 15.68 1 97.62 193 TRP B C 1
ATOM 4783 O O . TRP B 1 193 ? -16.406 31.484 16.141 1 97.62 193 TRP B O 1
ATOM 4793 N N . ILE B 1 194 ? -15.781 30.297 14.398 1 97.94 194 ILE B N 1
ATOM 4794 C CA . ILE B 1 194 ? -16.469 31.078 13.383 1 97.94 194 ILE B CA 1
ATOM 4795 C C . ILE B 1 194 ? -17.969 31.125 13.695 1 97.94 194 ILE B C 1
ATOM 4797 O O . ILE B 1 194 ? -18.578 32.188 13.672 1 97.94 194 ILE B O 1
ATOM 4801 N N . CYS B 1 195 ? -18.547 29.984 13.977 1 96.31 195 CYS B N 1
ATOM 4802 C CA . CYS B 1 195 ? -19.969 29.891 14.242 1 96.31 195 CYS B CA 1
ATOM 4803 C C . CYS B 1 195 ? -20.344 30.641 15.516 1 96.31 195 CYS B C 1
ATOM 4805 O O . CYS B 1 195 ? -21.359 31.344 15.547 1 96.31 195 CYS B O 1
ATOM 4807 N N . TYR B 1 196 ? -19.547 30.469 16.547 1 95.69 196 TYR B N 1
ATOM 4808 C CA . TYR B 1 196 ? -19.828 31.078 17.844 1 95.69 196 TYR B CA 1
ATOM 4809 C C . TYR B 1 196 ? -19.766 32.594 17.75 1 95.69 196 TYR B C 1
ATOM 4811 O O . TYR B 1 196 ? -20.609 33.281 18.312 1 95.69 196 TYR B O 1
ATOM 4819 N N . HIS B 1 197 ? -18.75 33.156 17.078 1 97.12 197 HIS B N 1
ATOM 4820 C CA . HIS B 1 197 ? -18.5 34.594 17.047 1 97.12 197 HIS B CA 1
ATOM 4821 C C . HIS B 1 197 ? -19.188 35.25 15.852 1 97.12 197 HIS B C 1
ATOM 4823 O O . HIS B 1 197 ? -19.297 36.469 15.781 1 97.12 197 HIS B O 1
ATOM 4829 N N . ASP B 1 198 ? -19.672 34.438 14.93 1 97.12 198 ASP B N 1
ATOM 4830 C CA . ASP B 1 198 ? -20.219 34.938 13.672 1 97.12 198 ASP B CA 1
ATOM 4831 C C . ASP B 1 198 ? -19.234 35.875 12.992 1 97.12 198 ASP B C 1
ATOM 4833 O O . ASP B 1 198 ? -19.594 37.031 12.656 1 97.12 198 ASP B O 1
ATOM 4837 N N . LYS B 1 199 ? -18 35.438 12.938 1 98.25 199 LYS B N 1
ATOM 4838 C CA . LYS B 1 199 ? -16.906 36.188 12.336 1 98.25 199 LYS B CA 1
ATOM 4839 C C . LYS B 1 199 ? -16.062 35.312 11.43 1 98.25 199 LYS B C 1
ATOM 4841 O O . LYS B 1 199 ? -16.188 34.094 11.461 1 98.25 199 LYS B O 1
ATOM 4846 N N . GLU B 1 200 ? -15.281 35.875 10.57 1 98.5 200 GLU B N 1
ATOM 4847 C CA . GLU B 1 200 ? -14.383 35.156 9.68 1 98.5 200 GLU B CA 1
ATOM 4848 C C . GLU B 1 200 ? -13.25 34.469 10.453 1 98.5 200 GLU B C 1
ATOM 4850 O O . GLU B 1 200 ? -12.906 34.938 11.555 1 98.5 200 GLU B O 1
ATOM 4855 N N . ASN B 1 201 ? -12.688 33.375 9.922 1 98.5 201 ASN B N 1
ATOM 4856 C CA . ASN B 1 201 ? -11.484 32.719 10.414 1 98.5 201 ASN B CA 1
ATOM 4857 C C . ASN B 1 201 ? -10.359 33.719 10.68 1 98.5 201 ASN B C 1
ATOM 4859 O O . ASN B 1 201 ? -9.898 34.406 9.766 1 98.5 201 ASN B O 1
ATOM 4863 N N . PRO B 1 202 ? -9.938 33.844 11.953 1 98.62 202 PRO B N 1
ATOM 4864 C CA . PRO B 1 202 ? -8.891 34.812 12.266 1 98.62 202 PRO B CA 1
ATOM 4865 C C . PRO B 1 202 ? -7.637 34.625 11.414 1 98.62 202 PRO B C 1
ATOM 4867 O O . PRO B 1 202 ? -6.992 35.594 11.039 1 98.62 202 PRO B O 1
ATOM 4870 N N . LEU B 1 203 ? -7.297 33.406 11.078 1 98.75 203 LEU B N 1
ATOM 4871 C CA . LEU B 1 203 ? -6.09 33.125 10.312 1 98.75 203 LEU B CA 1
ATOM 4872 C C . LEU B 1 203 ? -6.25 33.562 8.859 1 98.75 203 LEU B C 1
ATOM 4874 O O . LEU B 1 203 ? -5.262 33.875 8.188 1 98.75 203 LEU B O 1
ATOM 4878 N N . TYR B 1 204 ? -7.43 33.5 8.359 1 98.69 204 TYR B N 1
ATOM 4879 C CA . TYR B 1 204 ? -7.73 33.969 7.02 1 98.69 204 TYR B CA 1
ATOM 4880 C C . TYR B 1 204 ? -7.828 35.5 6.992 1 98.69 204 TYR B C 1
ATOM 4882 O O . TYR B 1 204 ? -7.234 36.156 6.133 1 98.69 204 TYR B O 1
ATOM 4890 N N . GLU B 1 205 ? -8.57 36.094 7.957 1 98.62 205 GLU B N 1
ATOM 4891 C CA . GLU B 1 205 ? -8.836 37.531 8.016 1 98.62 205 GLU B CA 1
ATOM 4892 C C . GLU B 1 205 ? -7.555 38.312 8.258 1 98.62 205 GLU B C 1
ATOM 4894 O O . GLU B 1 205 ? -7.359 39.375 7.672 1 98.62 205 GLU B O 1
ATOM 4899 N N . TYR B 1 206 ? -6.754 37.812 9.156 1 98.62 206 TYR B N 1
ATOM 4900 C CA . TYR B 1 206 ? -5.508 38.5 9.5 1 98.62 206 TYR B CA 1
ATOM 4901 C C . TYR B 1 206 ? -4.309 37.75 8.938 1 98.62 206 TYR B C 1
ATOM 4903 O O . TYR B 1 206 ? -3.301 37.562 9.625 1 98.62 206 TYR B O 1
ATOM 4911 N N . PHE B 1 207 ? -4.441 37.312 7.711 1 98.69 207 PHE B N 1
ATOM 4912 C CA . PHE B 1 207 ? -3.389 36.562 7.047 1 98.69 207 PHE B CA 1
ATOM 4913 C C . PHE B 1 207 ? -2.113 37.406 6.938 1 98.69 207 PHE B C 1
ATOM 4915 O O . PHE B 1 207 ? -1.008 36.844 7.027 1 98.69 207 PHE B O 1
ATOM 4922 N N . ASP B 1 208 ? -2.227 38.688 6.695 1 98.38 208 ASP B N 1
ATOM 4923 C CA . ASP B 1 208 ? -1.066 39.562 6.625 1 98.38 208 ASP B CA 1
ATOM 4924 C C . ASP B 1 208 ? -0.272 39.531 7.926 1 98.38 208 ASP B C 1
ATOM 4926 O O . ASP B 1 208 ? 0.96 39.562 7.91 1 98.38 208 ASP B O 1
ATOM 4930 N N . ARG B 1 209 ? -1 39.531 9.07 1 98.38 209 ARG B N 1
ATOM 4931 C CA . ARG B 1 209 ? -0.351 39.438 10.375 1 98.38 209 ARG B CA 1
ATOM 4932 C C . ARG B 1 209 ? 0.436 38.125 10.477 1 98.38 209 ARG B C 1
ATOM 4934 O O . ARG B 1 209 ? 1.543 38.094 11.023 1 98.38 209 ARG B O 1
ATOM 4941 N N . LEU B 1 210 ? -0.142 37.094 9.992 1 98.75 210 LEU B N 1
ATOM 4942 C CA . LEU B 1 210 ? 0.508 35.781 9.977 1 98.75 210 LEU B CA 1
ATOM 4943 C C . LEU B 1 210 ? 1.784 35.812 9.141 1 98.75 210 LEU B C 1
ATOM 4945 O O . LEU B 1 210 ? 2.809 35.25 9.539 1 98.75 210 LEU B O 1
ATOM 4949 N N . LEU B 1 211 ? 1.729 36.438 7.973 1 98.69 211 LEU B N 1
ATOM 4950 C CA . LEU B 1 211 ? 2.877 36.531 7.078 1 98.69 211 LEU B CA 1
ATOM 4951 C C . LEU B 1 211 ? 4.008 37.344 7.727 1 98.69 211 LEU B C 1
ATOM 4953 O O . LEU B 1 211 ? 5.18 36.969 7.594 1 98.69 211 LEU B O 1
ATOM 4957 N N . GLU B 1 212 ? 3.646 38.406 8.383 1 98.19 212 GLU B N 1
ATOM 4958 C CA . GLU B 1 212 ? 4.656 39.188 9.07 1 98.19 212 GLU B CA 1
ATOM 4959 C C . GLU B 1 212 ? 5.391 38.375 10.125 1 98.19 212 GLU B C 1
ATOM 4961 O O . GLU B 1 212 ? 6.613 38.469 10.234 1 98.19 212 GLU B O 1
ATOM 4966 N N . LEU B 1 213 ? 4.59 37.656 10.836 1 98 213 LEU B N 1
ATOM 4967 C CA . LEU B 1 213 ? 5.164 36.812 11.852 1 98 213 LEU B CA 1
ATOM 4968 C C . LEU B 1 213 ? 6.066 35.75 11.219 1 98 213 LEU B C 1
ATOM 4970 O O . LEU B 1 213 ? 7.156 35.469 11.727 1 98 213 LEU B O 1
ATOM 4974 N N . ALA B 1 214 ? 5.609 35.125 10.18 1 98.5 214 ALA B N 1
ATOM 4975 C CA . ALA B 1 214 ? 6.375 34.062 9.484 1 98.5 214 ALA B CA 1
ATOM 4976 C C . ALA B 1 214 ? 7.688 34.625 8.945 1 98.5 214 ALA B C 1
ATOM 4978 O O . ALA B 1 214 ? 8.719 33.969 9 1 98.5 214 ALA B O 1
ATOM 4979 N N . LYS B 1 215 ? 7.719 35.844 8.398 1 97.94 215 LYS B N 1
ATOM 4980 C CA . LYS B 1 215 ? 8.906 36.469 7.84 1 97.94 215 LYS B CA 1
ATOM 4981 C C . LYS B 1 215 ? 9.969 36.688 8.906 1 97.94 215 LYS B C 1
ATOM 4983 O O . LYS B 1 215 ? 11.164 36.5 8.656 1 97.94 215 LYS B O 1
ATOM 4988 N N . LYS B 1 216 ? 9.461 37.125 10.07 1 97.31 216 LYS B N 1
ATOM 4989 C CA . LYS B 1 216 ? 10.367 37.438 11.164 1 97.31 216 LYS B CA 1
ATOM 4990 C C . LYS B 1 216 ? 11.266 36.25 11.508 1 97.31 216 LYS B C 1
ATOM 4992 O O . LYS B 1 216 ? 12.422 36.438 11.891 1 97.31 216 LYS B O 1
ATOM 4997 N N . TYR B 1 217 ? 10.797 35.031 11.328 1 97.19 217 TYR B N 1
ATOM 4998 C CA . TYR B 1 217 ? 11.523 33.844 11.789 1 97.19 217 TYR B CA 1
ATOM 4999 C C . TYR B 1 217 ? 11.836 32.906 10.617 1 97.19 217 TYR B C 1
ATOM 5001 O O . TYR B 1 217 ? 12.352 31.812 10.82 1 97.19 217 TYR B O 1
ATOM 5009 N N . ASP B 1 218 ? 11.445 33.312 9.406 1 97.38 218 ASP B N 1
ATOM 5010 C CA . ASP B 1 218 ? 11.492 32.469 8.211 1 97.38 218 ASP B CA 1
ATOM 5011 C C . ASP B 1 218 ? 10.766 31.156 8.445 1 97.38 218 ASP B C 1
ATOM 5013 O O . ASP B 1 218 ? 11.297 30.094 8.148 1 97.38 218 ASP B O 1
ATOM 5017 N N . LEU B 1 219 ? 9.695 31.297 9.172 1 98.25 219 LEU B N 1
ATOM 5018 C CA . LEU B 1 219 ? 8.82 30.188 9.531 1 98.25 219 LEU B CA 1
ATOM 5019 C C . LEU B 1 219 ? 8.047 29.688 8.312 1 98.25 219 LEU B C 1
ATOM 5021 O O . LEU B 1 219 ? 7.398 30.469 7.617 1 98.25 219 LEU B O 1
ATOM 5025 N N . THR B 1 220 ? 8.195 28.391 7.996 1 98.69 220 THR B N 1
ATOM 5026 C CA . THR B 1 220 ? 7.418 27.812 6.902 1 98.69 220 THR B CA 1
ATOM 5027 C C . THR B 1 220 ? 5.965 27.609 7.328 1 98.69 220 THR B C 1
ATOM 5029 O O . THR B 1 220 ? 5.703 27.062 8.406 1 98.69 220 THR B O 1
ATOM 5032 N N . LEU B 1 221 ? 5.031 28.062 6.551 1 98.88 221 LEU B N 1
ATOM 5033 C CA . LEU B 1 221 ? 3.617 27.844 6.824 1 98.88 221 LEU B CA 1
ATOM 5034 C C . LEU B 1 221 ? 3.111 26.594 6.098 1 98.88 221 LEU B C 1
ATOM 5036 O O . LEU B 1 221 ? 3.256 26.484 4.879 1 98.88 221 LEU B O 1
ATOM 5040 N N . SER B 1 222 ? 2.639 25.641 6.855 1 98.81 222 SER B N 1
ATOM 5041 C CA . SER B 1 222 ? 1.854 24.547 6.301 1 98.81 222 SER B CA 1
ATOM 5042 C C . SER B 1 222 ? 0.365 24.875 6.293 1 98.81 222 SER B C 1
ATOM 5044 O O . SER B 1 222 ? -0.289 24.844 7.336 1 98.81 222 SER B O 1
ATOM 5046 N N . LEU B 1 223 ? -0.095 25.203 5.129 1 98.81 223 LEU B N 1
ATOM 5047 C CA . LEU B 1 223 ? -1.501 25.578 5.035 1 98.81 223 LEU B CA 1
ATOM 5048 C C . LEU B 1 223 ? -2.398 24.359 5.121 1 98.81 223 LEU B C 1
ATOM 5050 O O . LEU B 1 223 ? -2.51 23.594 4.16 1 98.81 223 LEU B O 1
ATOM 5054 N N . GLY B 1 224 ? -3.053 24.266 6.246 1 97.19 224 GLY B N 1
ATOM 5055 C CA . GLY B 1 224 ? -3.732 23.047 6.672 1 97.19 224 GLY B CA 1
ATOM 5056 C C . GLY B 1 224 ? -4.965 22.734 5.84 1 97.19 224 GLY B C 1
ATOM 5057 O O . GLY B 1 224 ? -5.559 23.625 5.238 1 97.19 224 GLY B O 1
ATOM 5058 N N . ASP B 1 225 ? -5.328 21.484 5.875 1 96.25 225 ASP B N 1
ATOM 5059 C CA . ASP B 1 225 ? -6.504 20.938 5.203 1 96.25 225 ASP B CA 1
ATOM 5060 C C . ASP B 1 225 ? -7.648 20.719 6.191 1 96.25 225 ASP B C 1
ATOM 5062 O O . ASP B 1 225 ? -8.008 19.578 6.484 1 96.25 225 ASP B O 1
ATOM 5066 N N . GLY B 1 226 ? -8.266 21.844 6.492 1 97.62 226 GLY B N 1
ATOM 5067 C CA . GLY B 1 226 ? -9.312 21.828 7.504 1 97.62 226 GLY B CA 1
ATOM 5068 C C . GLY B 1 226 ? -10.539 21.047 7.078 1 97.62 226 GLY B C 1
ATOM 5069 O O . GLY B 1 226 ? -11.273 20.516 7.922 1 97.62 226 GLY B O 1
ATOM 5070 N N . LEU B 1 227 ? -10.773 20.953 5.785 1 97.62 227 LEU B N 1
ATOM 5071 C CA . LEU B 1 227 ? -11.969 20.281 5.266 1 97.62 227 LEU B CA 1
ATOM 5072 C C . LEU B 1 227 ? -11.586 19.016 4.496 1 97.62 227 LEU B C 1
ATOM 5074 O O . LEU B 1 227 ? -12.266 18.656 3.535 1 97.62 227 LEU B O 1
ATOM 5078 N N . ARG B 1 228 ? -10.438 18.453 4.855 1 97.75 228 ARG B N 1
ATOM 5079 C CA . ARG B 1 228 ? -10.078 17.172 4.238 1 97.75 228 ARG B CA 1
ATOM 5080 C C . ARG B 1 228 ? -11.172 16.141 4.457 1 97.75 228 ARG B C 1
ATOM 5082 O O . ARG B 1 228 ? -11.82 16.125 5.508 1 97.75 228 ARG B O 1
ATOM 5089 N N . PRO B 1 229 ? -11.367 15.266 3.475 1 97.81 229 PRO B N 1
ATOM 5090 C CA . PRO B 1 229 ? -12.328 14.18 3.707 1 97.81 229 PRO B CA 1
ATOM 5091 C C . PRO B 1 229 ? -11.859 13.195 4.777 1 97.81 229 PRO B C 1
ATOM 5093 O O . PRO B 1 229 ? -10.68 12.852 4.832 1 97.81 229 PRO B O 1
ATOM 5096 N N . GLY B 1 230 ? -12.781 12.789 5.637 1 96.5 230 GLY B N 1
ATOM 5097 C CA . GLY B 1 230 ? -12.484 11.844 6.699 1 96.5 230 GLY B CA 1
ATOM 5098 C C . GLY B 1 230 ? -12.992 10.445 6.402 1 96.5 230 GLY B C 1
ATOM 5099 O O . GLY B 1 230 ? -12.867 9.547 7.234 1 96.5 230 GLY B O 1
ATOM 5100 N N . CYS B 1 231 ? -13.625 10.258 5.289 1 98.06 231 CYS B N 1
ATOM 5101 C CA . CYS B 1 231 ? -14.086 8.977 4.766 1 98.06 231 CYS B CA 1
ATOM 5102 C C . CYS B 1 231 ? -14.188 9.008 3.244 1 98.06 231 CYS B C 1
ATOM 5104 O O . CYS B 1 231 ? -14.164 10.086 2.641 1 98.06 231 CYS B O 1
ATOM 5106 N N . LEU B 1 232 ? -14.273 7.879 2.627 1 98.69 232 LEU B N 1
ATOM 5107 C CA . LEU B 1 232 ? -14.242 7.801 1.171 1 98.69 232 LEU B CA 1
ATOM 5108 C C . LEU B 1 232 ? -15.5 8.422 0.571 1 98.69 232 LEU B C 1
ATOM 5110 O O . LEU B 1 232 ? -15.453 9.008 -0.516 1 98.69 232 LEU B O 1
ATOM 5114 N N . ALA B 1 233 ? -16.641 8.344 1.256 1 97.94 233 ALA B N 1
ATOM 5115 C CA . ALA B 1 233 ? -17.906 8.891 0.761 1 97.94 233 ALA B CA 1
ATOM 5116 C C . ALA B 1 233 ? -17.812 10.398 0.572 1 97.94 233 ALA B C 1
ATOM 5118 O O . ALA B 1 233 ? -18.516 10.977 -0.259 1 97.94 233 ALA B O 1
ATOM 5119 N N . ASP B 1 234 ? -16.906 11.078 1.325 1 98.12 234 ASP B N 1
ATOM 5120 C CA . ASP B 1 234 ? -16.766 12.531 1.298 1 98.12 234 ASP B CA 1
ATOM 5121 C C . ASP B 1 234 ? -15.57 12.945 0.43 1 98.12 234 ASP B C 1
ATOM 5123 O O . ASP B 1 234 ? -15.164 14.109 0.444 1 98.12 234 ASP B O 1
ATOM 5127 N N . ALA B 1 235 ? -14.953 12.047 -0.314 1 98.12 235 ALA B N 1
ATOM 5128 C CA . ALA B 1 235 ? -13.703 12.297 -1.025 1 98.12 235 ALA B CA 1
ATOM 5129 C C . ALA B 1 235 ? -13.922 13.227 -2.219 1 98.12 235 ALA B C 1
ATOM 5131 O O . ALA B 1 235 ? -14.914 13.094 -2.938 1 98.12 235 ALA B O 1
ATOM 5132 N N . THR B 1 236 ? -13 14.109 -2.391 1 97.88 236 THR B N 1
ATOM 5133 C CA . THR B 1 236 ? -12.945 14.977 -3.564 1 97.88 236 THR B CA 1
ATOM 5134 C C . THR B 1 236 ? -14.25 15.734 -3.738 1 97.88 236 THR B C 1
ATOM 5136 O O . THR B 1 236 ? -14.789 15.812 -4.844 1 97.88 236 THR B O 1
ATOM 5139 N N . ASP B 1 237 ? -14.766 16.219 -2.664 1 96.94 237 ASP B N 1
ATOM 5140 C CA . ASP B 1 237 ? -16.047 16.922 -2.727 1 96.94 237 ASP B CA 1
ATOM 5141 C C . ASP B 1 237 ? -15.836 18.438 -2.867 1 96.94 237 ASP B C 1
ATOM 5143 O O . ASP B 1 237 ? -14.703 18.906 -2.965 1 96.94 237 ASP B O 1
ATOM 5147 N N . ARG B 1 238 ? -16.891 19.156 -2.934 1 96.88 238 ARG B N 1
ATOM 5148 C CA . ARG B 1 238 ? -16.828 20.594 -3.191 1 96.88 238 ARG B CA 1
ATOM 5149 C C . ARG B 1 238 ? -16.172 21.328 -2.029 1 96.88 238 ARG B C 1
ATOM 5151 O O . ARG B 1 238 ? -15.492 22.344 -2.234 1 96.88 238 ARG B O 1
ATOM 5158 N N . TYR B 1 239 ? -16.312 20.891 -0.793 1 97.19 239 TYR B N 1
ATOM 5159 C CA . TYR B 1 239 ? -15.75 21.594 0.365 1 97.19 239 TYR B CA 1
ATOM 5160 C C . TYR B 1 239 ? -14.227 21.516 0.366 1 97.19 239 TYR B C 1
ATOM 5162 O O . TYR B 1 239 ? -13.555 22.531 0.582 1 97.19 239 TYR B O 1
ATOM 5170 N N . GLN B 1 240 ? -13.727 20.25 0.154 1 97.5 240 GLN B N 1
ATOM 5171 C CA . GLN B 1 240 ? -12.281 20.078 0.025 1 97.5 240 GLN B CA 1
ATOM 5172 C C . GLN B 1 240 ? -11.727 20.969 -1.081 1 97.5 240 GLN B C 1
ATOM 5174 O O . GLN B 1 240 ? -10.695 21.625 -0.896 1 97.5 240 GLN B O 1
ATOM 5179 N N . LEU B 1 241 ? -12.383 21.047 -2.25 1 97.69 241 LEU B N 1
ATOM 5180 C CA . LEU B 1 241 ? -11.867 21.734 -3.432 1 97.69 241 LEU B CA 1
ATOM 5181 C C . LEU B 1 241 ? -11.953 23.25 -3.26 1 97.69 241 LEU B C 1
ATOM 5183 O O . LEU B 1 241 ? -11.047 23.969 -3.688 1 97.69 241 LEU B O 1
ATOM 5187 N N . ILE B 1 242 ? -13.023 23.734 -2.654 1 97.88 242 ILE B N 1
ATOM 5188 C CA . ILE B 1 242 ? -13.148 25.172 -2.408 1 97.88 242 ILE B CA 1
ATOM 5189 C C . ILE B 1 242 ? -12.039 25.625 -1.46 1 97.88 242 ILE B C 1
ATOM 5191 O O . ILE B 1 242 ? -11.438 26.688 -1.66 1 97.88 242 ILE B O 1
ATOM 5195 N N . GLU B 1 243 ? -11.789 24.812 -0.443 1 98.38 243 GLU B N 1
ATOM 5196 C CA . GLU B 1 243 ? -10.695 25.141 0.464 1 98.38 243 GLU B CA 1
ATOM 5197 C C . GLU B 1 243 ? -9.359 25.172 -0.271 1 98.38 243 GLU B C 1
ATOM 5199 O O . GLU B 1 243 ? -8.539 26.062 -0.039 1 98.38 243 GLU B O 1
ATOM 5204 N N . LEU B 1 244 ? -9.133 24.203 -1.152 1 98.44 244 LEU B N 1
ATOM 5205 C CA . LEU B 1 244 ? -7.883 24.141 -1.906 1 98.44 244 LEU B CA 1
ATOM 5206 C C . LEU B 1 244 ? -7.707 25.375 -2.768 1 98.44 244 LEU B C 1
ATOM 5208 O O . LEU B 1 244 ? -6.602 25.922 -2.869 1 98.44 244 LEU B O 1
ATOM 5212 N N . ILE B 1 245 ? -8.773 25.828 -3.4 1 98.31 245 ILE B N 1
ATOM 5213 C CA . ILE B 1 245 ? -8.734 27.031 -4.234 1 98.31 245 ILE B CA 1
ATOM 5214 C C . ILE B 1 245 ? -8.367 28.234 -3.383 1 98.31 245 ILE B C 1
ATOM 5216 O O . ILE B 1 245 ? -7.52 29.047 -3.775 1 98.31 245 ILE B O 1
ATOM 5220 N N . THR B 1 246 ? -8.977 28.297 -2.205 1 98.62 246 THR B N 1
ATOM 5221 C CA . THR B 1 246 ? -8.664 29.375 -1.278 1 98.62 246 THR B CA 1
ATOM 5222 C C . THR B 1 246 ? -7.195 29.312 -0.862 1 98.62 246 THR B C 1
ATOM 5224 O O . THR B 1 246 ? -6.508 30.344 -0.856 1 98.62 246 THR B O 1
ATOM 5227 N N . ILE B 1 247 ? -6.734 28.156 -0.559 1 98.62 247 ILE B N 1
ATOM 5228 C CA . ILE B 1 247 ? -5.359 27.953 -0.121 1 98.62 247 ILE B CA 1
ATOM 5229 C C . ILE B 1 247 ? -4.398 28.328 -1.247 1 98.62 247 ILE B C 1
ATOM 5231 O O . ILE B 1 247 ? -3.332 28.891 -0.999 1 98.62 247 ILE B O 1
ATOM 5235 N N . GLY B 1 248 ? -4.766 28 -2.494 1 98.56 248 GLY B N 1
ATOM 5236 C CA . GLY B 1 248 ? -3.955 28.406 -3.631 1 98.56 248 GLY B CA 1
ATOM 5237 C C . GLY B 1 248 ? -3.742 29.906 -3.705 1 98.56 248 GLY B C 1
ATOM 5238 O O . GLY B 1 248 ? -2.623 30.359 -3.938 1 98.56 248 GLY B O 1
ATOM 5239 N N . LYS B 1 249 ? -4.801 30.641 -3.488 1 98.44 249 LYS B N 1
ATOM 5240 C CA . LYS B 1 249 ? -4.719 32.094 -3.477 1 98.44 249 LYS B CA 1
ATOM 5241 C C . LYS B 1 249 ? -3.805 32.594 -2.354 1 98.44 249 LYS B C 1
ATOM 5243 O O . LYS B 1 249 ? -2.977 33.469 -2.562 1 98.44 249 LYS B O 1
ATOM 5248 N N . LEU B 1 250 ? -3.984 32 -1.169 1 98.81 250 LEU B N 1
ATOM 5249 C CA . LEU B 1 250 ? -3.184 32.406 -0.016 1 98.81 250 LEU B CA 1
ATOM 5250 C C . LEU B 1 250 ? -1.709 32.062 -0.244 1 98.81 250 LEU B C 1
ATOM 5252 O O . LEU B 1 250 ? -0.834 32.844 0.145 1 98.81 250 LEU B O 1
ATOM 5256 N N . LYS B 1 251 ? -1.476 30.938 -0.849 1 98.81 251 LYS B N 1
ATOM 5257 C CA . LYS B 1 251 ? -0.106 30.547 -1.177 1 98.81 251 LYS B CA 1
ATOM 5258 C C . LYS B 1 251 ? 0.543 31.578 -2.109 1 98.81 251 LYS B C 1
ATOM 5260 O O . LYS B 1 251 ? 1.702 31.938 -1.919 1 98.81 251 LYS B O 1
ATOM 5265 N N . ASP B 1 252 ? -0.166 32.062 -3.121 1 98.56 252 ASP B N 1
ATOM 5266 C CA . ASP B 1 252 ? 0.356 33.062 -4.035 1 98.56 252 ASP B CA 1
ATOM 5267 C C . ASP B 1 252 ? 0.741 34.344 -3.285 1 98.56 252 ASP B C 1
ATOM 5269 O O . ASP B 1 252 ? 1.798 34.906 -3.539 1 98.56 252 ASP B O 1
ATOM 5273 N N . ILE B 1 253 ? -0.102 34.719 -2.396 1 98.75 253 ILE B N 1
ATOM 5274 C CA . ILE B 1 253 ? 0.151 35.906 -1.597 1 98.75 253 ILE B CA 1
ATOM 5275 C C . ILE B 1 253 ? 1.391 35.719 -0.73 1 98.75 253 ILE B C 1
ATOM 5277 O O . ILE B 1 253 ? 2.262 36.562 -0.656 1 98.75 253 ILE B O 1
ATOM 5281 N N . ALA B 1 254 ? 1.458 34.531 -0.087 1 98.81 254 ALA B N 1
ATOM 5282 C CA . ALA B 1 254 ? 2.582 34.219 0.792 1 98.81 254 ALA B CA 1
ATOM 5283 C C . ALA B 1 254 ? 3.906 34.312 0.036 1 98.81 254 ALA B C 1
ATOM 5285 O O . ALA B 1 254 ? 4.871 34.906 0.512 1 98.81 254 ALA B O 1
ATOM 5286 N N . ILE B 1 255 ? 3.951 33.719 -1.115 1 98.38 255 ILE B N 1
ATOM 5287 C CA . ILE B 1 255 ? 5.172 33.688 -1.912 1 98.38 255 ILE B CA 1
ATOM 5288 C C . ILE B 1 255 ? 5.551 35.094 -2.334 1 98.38 255 ILE B C 1
ATOM 5290 O O . ILE B 1 255 ? 6.723 35.469 -2.287 1 98.38 255 ILE B O 1
ATOM 5294 N N . SER B 1 256 ? 4.57 35.875 -2.773 1 98.12 256 SER B N 1
ATOM 5295 C CA . SER B 1 256 ? 4.828 37.25 -3.17 1 98.12 256 SER B CA 1
ATOM 5296 C C . SER B 1 256 ? 5.414 38.062 -2.018 1 98.12 256 SER B C 1
ATOM 5298 O O . SER B 1 256 ? 6.211 38.969 -2.236 1 98.12 256 SER B O 1
ATOM 5300 N N . GLU B 1 257 ? 5.035 37.656 -0.796 1 98.06 257 GLU B N 1
ATOM 5301 C CA . GLU B 1 257 ? 5.48 38.375 0.393 1 98.06 257 GLU B CA 1
ATOM 5302 C C . GLU B 1 257 ? 6.738 37.75 0.982 1 98.06 257 GLU B C 1
ATOM 5304 O O . GLU B 1 257 ? 7.223 38.156 2.033 1 98.06 257 GLU B O 1
ATOM 5309 N N . GLY B 1 258 ? 7.219 36.719 0.372 1 98.12 258 GLY B N 1
ATOM 5310 C CA . GLY B 1 258 ? 8.492 36.125 0.761 1 98.12 258 GLY B CA 1
ATOM 5311 C C . GLY B 1 258 ? 8.352 35.094 1.848 1 98.12 258 GLY B C 1
ATOM 5312 O O . GLY B 1 258 ? 9.281 34.875 2.633 1 98.12 258 GLY B O 1
ATOM 5313 N N . VAL B 1 259 ? 7.207 34.406 1.949 1 98.62 259 VAL B N 1
ATOM 5314 C CA . VAL B 1 259 ? 6.965 33.406 2.977 1 98.62 259 VAL B CA 1
ATOM 5315 C C . VAL B 1 259 ? 6.832 32.031 2.328 1 98.62 259 VAL B C 1
ATOM 5317 O O . VAL B 1 259 ? 6.113 31.875 1.34 1 98.62 259 VAL B O 1
ATOM 5320 N N . GLN B 1 260 ? 7.527 31.031 2.85 1 98.44 260 GLN B N 1
ATOM 5321 C CA . GLN B 1 260 ? 7.488 29.656 2.355 1 98.44 260 GLN B CA 1
ATOM 5322 C C . GLN B 1 260 ? 6.195 28.969 2.775 1 98.44 260 GLN B C 1
ATOM 5324 O O . GLN B 1 260 ? 5.723 29.141 3.898 1 98.44 260 GLN B O 1
ATOM 5329 N N . CYS B 1 261 ? 5.625 28.109 1.817 1 98.44 261 CYS B N 1
ATOM 5330 C CA . CYS B 1 261 ? 4.359 27.438 2.109 1 98.44 261 CYS B CA 1
ATOM 5331 C C . CYS B 1 261 ? 4.391 25.984 1.653 1 98.44 261 CYS B C 1
ATOM 5333 O O . CYS B 1 261 ? 4.945 25.672 0.599 1 98.44 261 CYS B O 1
ATOM 5335 N N . ILE B 1 262 ? 3.875 25.141 2.471 1 98.75 262 ILE B N 1
ATOM 5336 C CA . ILE B 1 262 ? 3.475 23.781 2.141 1 98.75 262 ILE B CA 1
ATOM 5337 C C . ILE B 1 262 ? 1.952 23.672 2.16 1 98.75 262 ILE B C 1
ATOM 5339 O O . ILE B 1 262 ? 1.287 24.328 2.971 1 98.75 262 ILE B O 1
ATOM 5343 N N . ILE B 1 263 ? 1.427 22.922 1.22 1 98.88 263 ILE B N 1
ATOM 5344 C CA . ILE B 1 263 ? -0.021 22.75 1.146 1 98.88 263 ILE B CA 1
ATOM 5345 C C . ILE B 1 263 ? -0.409 21.391 1.689 1 98.88 263 ILE B C 1
ATOM 5347 O O . ILE B 1 263 ? 0.135 20.359 1.261 1 98.88 263 ILE B O 1
ATOM 5351 N N . GLU B 1 264 ? -1.295 21.344 2.635 1 98.38 264 GLU B N 1
ATOM 5352 C CA . GLU B 1 264 ? -1.768 20.062 3.146 1 98.38 264 GLU B CA 1
ATOM 5353 C C . GLU B 1 264 ? -2.943 19.547 2.326 1 98.38 264 GLU B C 1
ATOM 5355 O O . GLU B 1 264 ? -3.701 20.328 1.749 1 98.38 264 GLU B O 1
ATOM 5360 N N . GLY B 1 265 ? -3.012 18.219 2.248 1 95.12 265 GLY B N 1
ATOM 5361 C CA . GLY B 1 265 ? -4.031 17.625 1.396 1 95.12 265 GLY B CA 1
ATOM 5362 C C . GLY B 1 265 ? -4.828 16.531 2.092 1 95.12 265 GLY B C 1
ATOM 5363 O O . GLY B 1 265 ? -4.766 16.406 3.314 1 95.12 265 GLY B O 1
ATOM 5364 N N . PRO B 1 266 ? -5.555 15.828 1.238 1 93.88 266 PRO B N 1
ATOM 5365 C CA . PRO B 1 266 ? -6.645 15.023 1.792 1 93.88 266 PRO B CA 1
ATOM 5366 C C . PRO B 1 266 ? -6.141 13.805 2.562 1 93.88 266 PRO B C 1
ATOM 5368 O O . PRO B 1 266 ? -5.008 13.367 2.359 1 93.88 266 PRO B O 1
ATOM 5371 N N . GLY B 1 267 ? -7.074 13.281 3.459 1 95.12 267 GLY B N 1
ATOM 5372 C CA . GLY B 1 267 ? -6.801 12.148 4.332 1 95.12 267 GLY B CA 1
ATOM 5373 C C . GLY B 1 267 ? -7.297 10.828 3.77 1 95.12 267 GLY B C 1
ATOM 5374 O O . GLY B 1 267 ? -6.535 9.867 3.668 1 95.12 267 GLY B O 1
ATOM 5375 N N . HIS B 1 268 ? -8.602 10.805 3.365 1 98.5 268 HIS B N 1
ATOM 5376 C CA . HIS B 1 268 ? -9.227 9.594 2.838 1 98.5 268 HIS B CA 1
ATOM 5377 C C . HIS B 1 268 ? -9.641 9.773 1.381 1 98.5 268 HIS B C 1
ATOM 5379 O O . HIS B 1 268 ? -10.391 10.695 1.055 1 98.5 268 HIS B O 1
ATOM 5385 N N . LEU B 1 269 ? -9.156 8.961 0.498 1 98.81 269 LEU B N 1
ATOM 5386 C CA . LEU B 1 269 ? -9.453 8.977 -0.931 1 98.81 269 LEU B CA 1
ATOM 5387 C C . LEU B 1 269 ? -9.57 7.559 -1.481 1 98.81 269 LEU B C 1
ATOM 5389 O O . LEU B 1 269 ? -8.711 6.715 -1.22 1 98.81 269 LEU B O 1
ATOM 5393 N N . PRO B 1 270 ? -10.703 7.312 -2.242 1 98.75 270 PRO B N 1
ATOM 5394 C CA . PRO B 1 270 ? -10.57 6.102 -3.055 1 98.75 270 PRO B CA 1
ATOM 5395 C C . PRO B 1 270 ? -9.32 6.109 -3.928 1 98.75 270 PRO B C 1
ATOM 5397 O O . PRO B 1 270 ? -8.906 7.172 -4.406 1 98.75 270 PRO B O 1
ATOM 5400 N N . LEU B 1 271 ? -8.781 4.957 -4.137 1 98.75 271 LEU B N 1
ATOM 5401 C CA . LEU B 1 271 ? -7.508 4.809 -4.832 1 98.75 271 LEU B CA 1
ATOM 5402 C C . LEU B 1 271 ? -7.531 5.531 -6.172 1 98.75 271 LEU B C 1
ATOM 5404 O O . LEU B 1 271 ? -6.547 6.172 -6.555 1 98.75 271 LEU B O 1
ATOM 5408 N N . ASN B 1 272 ? -8.633 5.508 -6.91 1 98.38 272 ASN B N 1
ATOM 5409 C CA . ASN B 1 272 ? -8.727 6.086 -8.242 1 98.38 272 ASN B CA 1
ATOM 5410 C C . ASN B 1 272 ? -8.883 7.605 -8.188 1 98.38 272 ASN B C 1
ATOM 5412 O O . ASN B 1 272 ? -8.859 8.273 -9.219 1 98.38 272 ASN B O 1
ATOM 5416 N N . HIS B 1 273 ? -9.039 8.211 -7 1 98.62 273 HIS B N 1
ATOM 5417 C CA . HIS B 1 273 ? -9.133 9.656 -6.852 1 98.62 273 HIS B CA 1
ATOM 5418 C C . HIS B 1 273 ? -7.773 10.266 -6.539 1 98.62 273 HIS B C 1
ATOM 5420 O O . HIS B 1 273 ? -7.598 11.484 -6.637 1 98.62 273 HIS B O 1
ATOM 5426 N N . VAL B 1 274 ? -6.777 9.484 -6.172 1 98.69 274 VAL B N 1
ATOM 5427 C CA . VAL B 1 274 ? -5.516 9.992 -5.641 1 98.69 274 VAL B CA 1
ATOM 5428 C C . VAL B 1 274 ? -4.797 10.812 -6.711 1 98.69 274 VAL B C 1
ATOM 5430 O O . VAL B 1 274 ? -4.402 11.953 -6.469 1 98.69 274 VAL B O 1
ATOM 5433 N N . GLU B 1 275 ? -4.688 10.25 -7.926 1 98.31 275 GLU B N 1
ATOM 5434 C CA . GLU B 1 275 ? -4.023 10.961 -9.016 1 98.31 275 GLU B CA 1
ATOM 5435 C C . GLU B 1 275 ? -4.672 12.32 -9.266 1 98.31 275 GLU B C 1
ATOM 5437 O O . GLU B 1 275 ? -3.979 13.328 -9.391 1 98.31 275 GLU B O 1
ATOM 5442 N N . THR B 1 276 ? -5.98 12.328 -9.312 1 98.06 276 THR B N 1
ATOM 5443 C CA . THR B 1 276 ? -6.742 13.539 -9.594 1 98.06 276 THR B CA 1
ATOM 5444 C C . THR B 1 276 ? -6.484 14.609 -8.539 1 98.06 276 THR B C 1
ATOM 5446 O O . THR B 1 276 ? -6.246 15.773 -8.867 1 98.06 276 THR B O 1
ATOM 5449 N N . ASN B 1 277 ? -6.484 14.227 -7.285 1 98.44 277 ASN B N 1
ATOM 5450 C CA . ASN B 1 277 ? -6.273 15.18 -6.199 1 98.44 277 ASN B CA 1
ATOM 5451 C C . ASN B 1 277 ? -4.879 15.789 -6.254 1 98.44 277 ASN B C 1
ATOM 5453 O O . ASN B 1 277 ? -4.715 17 -6.039 1 98.44 277 ASN B O 1
ATOM 5457 N N . ILE B 1 278 ? -3.877 14.961 -6.559 1 98.62 278 ILE B N 1
ATOM 5458 C CA . ILE B 1 278 ? -2.506 15.453 -6.609 1 98.62 278 ILE B CA 1
ATOM 5459 C C . ILE B 1 278 ? -2.35 16.422 -7.781 1 98.62 278 ILE B C 1
ATOM 5461 O O . ILE B 1 278 ? -1.815 17.516 -7.617 1 98.62 278 ILE B O 1
ATOM 5465 N N . LYS B 1 279 ? -2.896 16.062 -8.93 1 98.12 279 LYS B N 1
ATOM 5466 C CA . LYS B 1 279 ? -2.76 16.891 -10.125 1 98.12 279 LYS B CA 1
ATOM 5467 C C . LYS B 1 279 ? -3.512 18.203 -9.969 1 98.12 279 LYS B C 1
ATOM 5469 O O . LYS B 1 279 ? -3.045 19.25 -10.43 1 98.12 279 LYS B O 1
ATOM 5474 N N . LEU B 1 280 ? -4.641 18.141 -9.305 1 98.12 280 LEU B N 1
ATOM 5475 C CA . LEU B 1 280 ? -5.41 19.359 -9.055 1 98.12 280 LEU B CA 1
ATOM 5476 C C . LEU B 1 280 ? -4.629 20.312 -8.164 1 98.12 280 LEU B C 1
ATOM 5478 O O . LEU B 1 280 ? -4.559 21.516 -8.445 1 98.12 280 LEU B O 1
ATOM 5482 N N . GLN B 1 281 ? -4.117 19.781 -7.074 1 98.25 281 GLN B N 1
ATOM 5483 C CA . GLN B 1 281 ? -3.344 20.625 -6.176 1 98.25 281 GLN B CA 1
ATOM 5484 C C . GLN B 1 281 ? -2.15 21.25 -6.895 1 98.25 281 GLN B C 1
ATOM 5486 O O . GLN B 1 281 ? -1.898 22.453 -6.766 1 98.25 281 GLN B O 1
ATOM 5491 N N . LYS B 1 282 ? -1.36 20.469 -7.676 1 98.5 282 LYS B N 1
ATOM 5492 C CA . LYS B 1 282 ? -0.163 20.953 -8.359 1 98.5 282 LYS B CA 1
ATOM 5493 C C . LYS B 1 282 ? -0.508 22.047 -9.375 1 98.5 282 LYS B C 1
ATOM 5495 O O . LYS B 1 282 ? 0.274 22.969 -9.594 1 98.5 282 LYS B O 1
ATOM 5500 N N . SER B 1 283 ? -1.667 21.922 -9.961 1 98.38 283 SER B N 1
ATOM 5501 C CA . SER B 1 283 ? -2.117 22.938 -10.914 1 98.38 283 SER B CA 1
ATOM 5502 C C . SER B 1 283 ? -2.566 24.203 -10.203 1 98.38 283 SER B C 1
ATOM 5504 O O . SER B 1 283 ? -2.078 25.297 -10.508 1 98.38 283 SER B O 1
ATOM 5506 N N . ILE B 1 284 ? -3.414 24.047 -9.18 1 98.38 284 ILE B N 1
ATOM 5507 C CA . ILE B 1 284 ? -4.047 25.172 -8.492 1 98.38 284 ILE B CA 1
ATOM 5508 C C . ILE B 1 284 ? -3.006 25.938 -7.676 1 98.38 284 ILE B C 1
ATOM 5510 O O . ILE B 1 284 ? -3.021 27.156 -7.633 1 98.38 284 ILE B O 1
ATOM 5514 N N . CYS B 1 285 ? -2.125 25.172 -7.043 1 98.5 285 CYS B N 1
ATOM 5515 C CA . CYS B 1 285 ? -1.165 25.781 -6.133 1 98.5 285 CYS B CA 1
ATOM 5516 C C . CYS B 1 285 ? 0.198 25.938 -6.797 1 98.5 285 CYS B C 1
ATOM 5518 O O . CYS B 1 285 ? 1.203 26.156 -6.121 1 98.5 285 CYS B O 1
ATOM 5520 N N . LYS B 1 286 ? 0.23 25.781 -8.188 1 98.12 286 LYS B N 1
ATOM 5521 C CA . LYS B 1 286 ? 1.401 26.062 -9.016 1 98.12 286 LYS B CA 1
ATOM 5522 C C . LYS B 1 286 ? 2.623 25.297 -8.516 1 98.12 286 LYS B C 1
ATOM 5524 O O . LYS B 1 286 ? 3.68 25.891 -8.281 1 98.12 286 LYS B O 1
ATOM 5529 N N . GLU B 1 287 ? 2.467 24.047 -8.242 1 98.31 287 GLU B N 1
ATOM 5530 C CA . GLU B 1 287 ? 3.521 23.094 -7.957 1 98.31 287 GLU B CA 1
ATOM 5531 C C . GLU B 1 287 ? 4.074 23.281 -6.547 1 98.31 287 GLU B C 1
ATOM 5533 O O . GLU B 1 287 ? 5.176 22.812 -6.238 1 98.31 287 GLU B O 1
ATOM 5538 N N . ALA B 1 288 ? 3.344 24.031 -5.648 1 98.75 288 ALA B N 1
ATOM 5539 C CA . ALA B 1 288 ? 3.764 24.125 -4.254 1 98.75 288 ALA B CA 1
ATOM 5540 C C . ALA B 1 288 ? 3.904 22.75 -3.627 1 98.75 288 ALA B C 1
ATOM 5542 O O . ALA B 1 288 ? 3.188 21.812 -3.998 1 98.75 288 ALA B O 1
ATOM 5543 N N . PRO B 1 289 ? 4.91 22.562 -2.682 1 98.88 289 PRO B N 1
ATOM 5544 C CA . PRO B 1 289 ? 5.02 21.266 -2.018 1 98.88 289 PRO B CA 1
ATOM 5545 C C . PRO B 1 289 ? 3.688 20.781 -1.451 1 98.88 289 PRO B C 1
ATOM 5547 O O . PRO B 1 289 ? 2.979 21.547 -0.788 1 98.88 289 PRO B O 1
ATOM 5550 N N . PHE B 1 290 ? 3.35 19.562 -1.751 1 98.88 290 PHE B N 1
ATOM 5551 C CA . PHE B 1 290 ? 2.066 19 -1.352 1 98.88 290 PHE B CA 1
ATOM 5552 C C . PHE B 1 290 ? 2.254 17.953 -0.265 1 98.88 290 PHE B C 1
ATOM 5554 O O . PHE B 1 290 ? 2.969 16.969 -0.464 1 98.88 290 PHE B O 1
ATOM 5561 N N . TYR B 1 291 ? 1.695 18.156 0.901 1 98.81 291 TYR B N 1
ATOM 5562 C CA . TYR B 1 291 ? 1.771 17.359 2.113 1 98.81 291 TYR B CA 1
ATOM 5563 C C . TYR B 1 291 ? 0.47 16.594 2.344 1 98.81 291 TYR B C 1
ATOM 5565 O O . TYR B 1 291 ? -0.548 17.188 2.705 1 98.81 291 TYR B O 1
ATOM 5573 N N . VAL B 1 292 ? 0.454 15.258 2.18 1 98.56 292 VAL B N 1
ATOM 5574 C CA . VAL B 1 292 ? -0.803 14.516 2.242 1 98.56 292 VAL B CA 1
ATOM 5575 C C . VAL B 1 292 ? -0.782 13.562 3.43 1 98.56 292 VAL B C 1
ATOM 5577 O O . VAL B 1 292 ? 0.265 13.008 3.77 1 98.56 292 VAL B O 1
ATOM 5580 N N . LEU B 1 293 ? -1.91 13.32 4.094 1 96.81 293 LEU B N 1
ATOM 5581 C CA . LEU B 1 293 ? -2.088 12.375 5.188 1 96.81 293 LEU B CA 1
ATOM 5582 C C . LEU B 1 293 ? -2.32 10.969 4.652 1 96.81 293 LEU B C 1
ATOM 5584 O O . LEU B 1 293 ? -3.465 10.508 4.57 1 96.81 293 LEU B O 1
ATOM 5588 N N . GLY B 1 294 ? -1.462 10.172 4.473 1 92.31 294 GLY B N 1
ATOM 5589 C CA . GLY B 1 294 ? -1.546 8.961 3.674 1 92.31 294 GLY B CA 1
ATOM 5590 C C . GLY B 1 294 ? -1.48 9.219 2.182 1 92.31 294 GLY B C 1
ATOM 5591 O O . GLY B 1 294 ? -0.418 9.547 1.649 1 92.31 294 GLY B O 1
ATOM 5592 N N . PRO B 1 295 ? -2.758 9.273 1.659 1 97.88 295 PRO B N 1
ATOM 5593 C CA . PRO B 1 295 ? -4.125 9.164 2.166 1 97.88 295 PRO B CA 1
ATOM 5594 C C . PRO B 1 295 ? -4.574 7.715 2.346 1 97.88 295 PRO B C 1
ATOM 5596 O O . PRO B 1 295 ? -3.99 6.805 1.748 1 97.88 295 PRO B O 1
ATOM 5599 N N . LEU B 1 296 ? -5.531 7.484 3.146 1 98.75 296 LEU B N 1
ATOM 5600 C CA . LEU B 1 296 ? -6.125 6.168 3.346 1 98.75 296 LEU B CA 1
ATOM 5601 C C . LEU B 1 296 ? -7.066 5.816 2.197 1 98.75 296 LEU B C 1
ATOM 5603 O O . LEU B 1 296 ? -7.98 6.582 1.887 1 98.75 296 LEU B O 1
ATOM 5607 N N . VAL B 1 297 ? -6.918 4.645 1.635 1 98.88 297 VAL B N 1
ATOM 5608 C CA . VAL B 1 297 ? -7.648 4.277 0.425 1 98.88 297 VAL B CA 1
ATOM 5609 C C . VAL B 1 297 ? -8.867 3.432 0.791 1 98.88 297 VAL B C 1
ATOM 5611 O O . VAL B 1 297 ? -9.633 3.031 -0.084 1 98.88 297 VAL B O 1
ATOM 5614 N N . THR B 1 298 ? -9.055 3.141 2.008 1 98.88 298 THR B N 1
ATOM 5615 C CA . THR B 1 298 ? -10.25 2.514 2.572 1 98.88 298 THR B CA 1
ATOM 5616 C C . THR B 1 298 ? -10.445 2.941 4.023 1 98.88 298 THR B C 1
ATOM 5618 O O . THR B 1 298 ? -9.484 3.273 4.715 1 98.88 298 THR B O 1
ATOM 5621 N N . ASP B 1 299 ? -11.672 2.953 4.434 1 98.44 299 ASP B N 1
ATOM 5622 C CA . ASP B 1 299 ? -12.008 3.336 5.801 1 98.44 299 ASP B CA 1
ATOM 5623 C C . ASP B 1 299 ? -12.07 2.111 6.711 1 98.44 299 ASP B C 1
ATOM 5625 O O . ASP B 1 299 ? -12.266 2.242 7.922 1 98.44 299 ASP B O 1
ATOM 5629 N N . CYS B 1 300 ? -11.82 0.93 6.176 1 98.56 300 CYS B N 1
ATOM 5630 C CA . CYS B 1 300 ? -12.117 -0.282 6.93 1 98.56 300 CYS B CA 1
ATOM 5631 C C . CYS B 1 300 ? -10.836 -0.964 7.398 1 98.56 300 CYS B C 1
ATOM 5633 O O . CYS B 1 300 ? -10.875 -2.102 7.875 1 98.56 300 CYS B O 1
ATOM 5635 N N . ALA B 1 301 ? -9.727 -0.3 7.316 1 98.56 301 ALA B N 1
ATOM 5636 C CA . ALA B 1 301 ? -8.445 -0.945 7.617 1 98.56 301 ALA B CA 1
ATOM 5637 C C . ALA B 1 301 ? -8.016 -0.659 9.055 1 98.56 301 ALA B C 1
ATOM 5639 O O . ALA B 1 301 ? -6.82 -0.663 9.359 1 98.56 301 ALA B O 1
ATOM 5640 N N . MET B 1 302 ? -8.938 -0.357 9.945 1 97.44 302 MET B N 1
ATOM 5641 C CA . MET B 1 302 ? -8.594 -0.113 11.344 1 97.44 302 MET B CA 1
ATOM 5642 C C . MET B 1 302 ? -7.699 -1.222 11.883 1 97.44 302 MET B C 1
ATOM 5644 O O . MET B 1 302 ? -7.953 -2.404 11.648 1 97.44 302 MET B O 1
ATOM 5648 N N . GLY B 1 303 ? -6.648 -0.837 12.641 1 97.69 303 GLY B N 1
ATOM 5649 C CA . GLY B 1 303 ? -5.633 -1.773 13.102 1 97.69 303 GLY B CA 1
ATOM 5650 C C . GLY B 1 303 ? -4.477 -1.926 12.133 1 97.69 303 GLY B C 1
ATOM 5651 O O . GLY B 1 303 ? -3.404 -2.406 12.508 1 97.69 303 GLY B O 1
ATOM 5652 N N . TYR B 1 304 ? -4.727 -1.573 10.867 1 98.69 304 TYR B N 1
ATOM 5653 C CA . TYR B 1 304 ? -3.75 -1.654 9.789 1 98.69 304 TYR B CA 1
ATOM 5654 C C . TYR B 1 304 ? -3.795 -0.406 8.922 1 98.69 304 TYR B C 1
ATOM 5656 O O . TYR B 1 304 ? -3.514 -0.469 7.719 1 98.69 304 TYR B O 1
ATOM 5664 N N . ASP B 1 305 ? -4.18 0.735 9.5 1 98.5 305 ASP B N 1
ATOM 5665 C CA . ASP B 1 305 ? -4.324 1.973 8.734 1 98.5 305 ASP B CA 1
ATOM 5666 C C . ASP B 1 305 ? -3.008 2.369 8.07 1 98.5 305 ASP B C 1
ATOM 5668 O O . ASP B 1 305 ? -3.004 3.014 7.023 1 98.5 305 ASP B O 1
ATOM 5672 N N . HIS B 1 306 ? -1.879 1.942 8.672 1 98.81 306 HIS B N 1
ATOM 5673 C CA . HIS B 1 306 ? -0.582 2.242 8.078 1 98.81 306 HIS B CA 1
ATOM 5674 C C . HIS B 1 306 ? -0.446 1.602 6.703 1 98.81 306 HIS B C 1
ATOM 5676 O O . HIS B 1 306 ? 0.21 2.156 5.816 1 98.81 306 HIS B O 1
ATOM 5682 N N . ILE B 1 307 ? -1.104 0.469 6.457 1 98.88 307 ILE B N 1
ATOM 5683 C CA . ILE B 1 307 ? -1.037 -0.199 5.164 1 98.88 307 ILE B CA 1
ATOM 5684 C C . ILE B 1 307 ? -1.921 0.536 4.156 1 98.88 307 ILE B C 1
ATOM 5686 O O . ILE B 1 307 ? -1.492 0.819 3.035 1 98.88 307 ILE B O 1
ATOM 5690 N N . ALA B 1 308 ? -3.188 0.854 4.559 1 98.88 308 ALA B N 1
ATOM 5691 C CA . ALA B 1 308 ? -4.07 1.616 3.68 1 98.88 308 ALA B CA 1
ATOM 5692 C C . ALA B 1 308 ? -3.436 2.945 3.281 1 98.88 308 ALA B C 1
ATOM 5694 O O . ALA B 1 308 ? -3.527 3.361 2.125 1 98.88 308 ALA B O 1
ATOM 5695 N N . ALA B 1 309 ? -2.787 3.559 4.25 1 98.88 309 ALA B N 1
ATOM 5696 C CA . ALA B 1 309 ? -2.137 4.848 4.016 1 98.88 309 ALA B CA 1
ATOM 5697 C C . ALA B 1 309 ? -0.924 4.691 3.104 1 98.88 309 ALA B C 1
ATOM 5699 O O . ALA B 1 309 ? -0.646 5.559 2.275 1 98.88 309 ALA B O 1
ATOM 5700 N N . ALA B 1 310 ? -0.152 3.625 3.289 1 98.94 310 ALA B N 1
ATOM 5701 C CA . ALA B 1 310 ? 1.015 3.393 2.441 1 98.94 310 ALA B CA 1
ATOM 5702 C C . ALA B 1 310 ? 0.607 3.211 0.982 1 98.94 310 ALA B C 1
ATOM 5704 O O . ALA B 1 310 ? 1.299 3.68 0.075 1 98.94 310 ALA B O 1
ATOM 5705 N N . ILE B 1 311 ? -0.523 2.523 0.744 1 98.94 311 ILE B N 1
ATOM 5706 C CA . ILE B 1 311 ? -1.037 2.34 -0.609 1 98.94 311 ILE B CA 1
ATOM 5707 C C . ILE B 1 311 ? -1.347 3.697 -1.233 1 98.94 311 ILE B C 1
ATOM 5709 O O . ILE B 1 311 ? -0.845 4.02 -2.312 1 98.94 311 ILE B O 1
ATOM 5713 N N . GLY B 1 312 ? -2.082 4.504 -0.54 1 98.88 312 GLY B N 1
ATOM 5714 C CA . GLY B 1 312 ? -2.408 5.828 -1.046 1 98.88 312 GLY B CA 1
ATOM 5715 C C . GLY B 1 312 ? -1.201 6.742 -1.154 1 98.88 312 GLY B C 1
ATOM 5716 O O . GLY B 1 312 ? -1.073 7.5 -2.119 1 98.88 312 GLY B O 1
ATOM 5717 N N . GLY B 1 313 ? -0.328 6.672 -0.115 1 98.88 313 GLY B N 1
ATOM 5718 C CA . GLY B 1 313 ? 0.86 7.512 -0.089 1 98.88 313 GLY B CA 1
ATOM 5719 C C . GLY B 1 313 ? 1.811 7.234 -1.239 1 98.88 313 GLY B C 1
ATOM 5720 O O . GLY B 1 313 ? 2.395 8.164 -1.805 1 98.88 313 GLY B O 1
ATOM 5721 N N . ALA B 1 314 ? 1.994 5.941 -1.573 1 98.94 314 ALA B N 1
ATOM 5722 C CA . ALA B 1 314 ? 2.869 5.59 -2.689 1 98.94 314 ALA B CA 1
ATOM 5723 C C . ALA B 1 314 ? 2.35 6.176 -3.998 1 98.94 314 ALA B C 1
ATOM 5725 O O . ALA B 1 314 ? 3.117 6.742 -4.781 1 98.94 314 ALA B O 1
ATOM 5726 N N . LEU B 1 315 ? 1.064 6.008 -4.207 1 98.88 315 LEU B N 1
ATOM 5727 C CA . LEU B 1 315 ? 0.48 6.543 -5.43 1 98.88 315 LEU B CA 1
ATOM 5728 C C . LEU B 1 315 ? 0.537 8.07 -5.438 1 98.88 315 LEU B C 1
ATOM 5730 O O . LEU B 1 315 ? 0.84 8.672 -6.465 1 98.88 315 LEU B O 1
ATOM 5734 N N . ALA B 1 316 ? 0.208 8.695 -4.277 1 98.88 316 ALA B N 1
ATOM 5735 C CA . ALA B 1 316 ? 0.279 10.148 -4.176 1 98.88 316 ALA B CA 1
ATOM 5736 C C . ALA B 1 316 ? 1.683 10.648 -4.496 1 98.88 316 ALA B C 1
ATOM 5738 O O . ALA B 1 316 ? 1.849 11.594 -5.27 1 98.88 316 ALA B O 1
ATOM 5739 N N . GLY B 1 317 ? 2.68 10.023 -3.881 1 98.81 317 GLY B N 1
ATOM 5740 C CA . GLY B 1 317 ? 4.055 10.406 -4.16 1 98.81 317 GLY B CA 1
ATOM 5741 C C . GLY B 1 317 ? 4.43 10.266 -5.621 1 98.81 317 GLY B C 1
ATOM 5742 O O . GLY B 1 317 ? 5.098 11.133 -6.184 1 98.81 317 GLY B O 1
ATOM 5743 N N . MET B 1 318 ? 4.012 9.164 -6.25 1 98.69 318 MET B N 1
ATOM 5744 C CA . MET B 1 318 ? 4.309 8.914 -7.656 1 98.69 318 MET B CA 1
ATOM 5745 C C . MET B 1 318 ? 3.756 10.031 -8.539 1 98.69 318 MET B C 1
ATOM 5747 O O . MET B 1 318 ? 4.383 10.406 -9.531 1 98.69 318 MET B O 1
ATOM 5751 N N . TYR B 1 319 ? 2.604 10.609 -8.133 1 98.44 319 TYR B N 1
ATOM 5752 C CA . TYR B 1 319 ? 1.957 11.609 -8.977 1 98.44 319 TYR B CA 1
ATOM 5753 C C . TYR B 1 319 ? 2.355 13.016 -8.555 1 98.44 319 TYR B C 1
ATOM 5755 O O . TYR B 1 319 ? 1.952 14 -9.18 1 98.44 319 TYR B O 1
ATOM 5763 N N . GLY B 1 320 ? 3.141 13.141 -7.414 1 98.19 320 GLY B N 1
ATOM 5764 C CA . GLY B 1 320 ? 3.717 14.469 -7.242 1 98.19 320 GLY B CA 1
ATOM 5765 C C . GLY B 1 320 ? 3.66 14.961 -5.809 1 98.19 320 GLY B C 1
ATOM 5766 O O . GLY B 1 320 ? 4.164 16.031 -5.496 1 98.19 320 GLY B O 1
ATOM 5767 N N . ALA B 1 321 ? 2.986 14.188 -4.871 1 98.75 321 ALA B N 1
ATOM 5768 C CA . ALA B 1 321 ? 3.072 14.586 -3.471 1 98.75 321 ALA B CA 1
ATOM 5769 C C . ALA B 1 321 ? 4.523 14.609 -2.992 1 98.75 321 ALA B C 1
ATOM 5771 O O . ALA B 1 321 ? 5.309 13.727 -3.348 1 98.75 321 ALA B O 1
ATOM 5772 N N . ASP B 1 322 ? 4.902 15.609 -2.184 1 98.81 322 ASP B N 1
ATOM 5773 C CA . ASP B 1 322 ? 6.293 15.836 -1.81 1 98.81 322 ASP B CA 1
ATOM 5774 C C . ASP B 1 322 ? 6.551 15.414 -0.366 1 98.81 322 ASP B C 1
ATOM 5776 O O . ASP B 1 322 ? 7.703 15.211 0.032 1 98.81 322 ASP B O 1
ATOM 5780 N N . PHE B 1 323 ? 5.566 15.359 0.414 1 98.81 323 PHE B N 1
ATOM 5781 C CA . PHE B 1 323 ? 5.617 15.164 1.857 1 98.81 323 PHE B CA 1
ATOM 5782 C C . PHE B 1 323 ? 4.473 14.273 2.324 1 98.81 323 PHE B C 1
ATOM 5784 O O . PHE B 1 323 ? 3.303 14.57 2.061 1 98.81 323 PHE B O 1
ATOM 5791 N N . LEU B 1 324 ? 4.777 13.117 2.912 1 98.88 324 LEU B N 1
ATOM 5792 C CA . LEU B 1 324 ? 3.762 12.188 3.404 1 98.88 324 LEU B CA 1
ATOM 5793 C C . LEU B 1 324 ? 3.697 12.211 4.926 1 98.88 324 LEU B C 1
ATOM 5795 O O . LEU B 1 324 ? 4.711 12.016 5.598 1 98.88 324 LEU B O 1
ATOM 5799 N N . CYS B 1 325 ? 2.555 12.523 5.418 1 98.5 325 CYS B N 1
ATOM 5800 C CA . CYS B 1 325 ? 2.332 12.32 6.844 1 98.5 325 CYS B CA 1
ATOM 5801 C C . CYS B 1 325 ? 2.082 10.844 7.148 1 98.5 325 CYS B C 1
ATOM 5803 O O . CYS B 1 325 ? 1.172 10.234 6.582 1 98.5 325 CYS B O 1
ATOM 5805 N N . TYR B 1 326 ? 2.818 10.266 8.031 1 98.5 326 TYR B N 1
ATOM 5806 C CA . TYR B 1 326 ? 2.678 8.844 8.305 1 98.5 326 TYR B CA 1
ATOM 5807 C C . TYR B 1 326 ? 1.36 8.555 9.016 1 98.5 326 TYR B C 1
ATOM 5809 O O . TYR B 1 326 ? 0.768 9.445 9.625 1 98.5 326 TYR B O 1
ATOM 5817 N N . VAL B 1 327 ? 0.869 7.398 8.844 1 98.31 327 VAL B N 1
ATOM 5818 C CA . VAL B 1 327 ? -0.273 6.867 9.586 1 98.31 327 VAL B CA 1
ATOM 5819 C C . VAL B 1 327 ? 0.136 5.594 10.32 1 98.31 327 VAL B C 1
ATOM 5821 O O . VAL B 1 327 ? 0.84 4.746 9.773 1 98.31 327 VAL B O 1
ATOM 5824 N N . THR B 1 328 ? -0.236 5.469 11.562 1 98.06 328 THR B N 1
ATOM 5825 C CA . THR B 1 328 ? 0.14 4.312 12.367 1 98.06 328 THR B CA 1
ATOM 5826 C C . THR B 1 328 ? -0.979 3.275 12.383 1 98.06 328 THR B C 1
ATOM 5828 O O . THR B 1 328 ? -2.107 3.564 11.977 1 98.06 328 THR B O 1
ATOM 5831 N N . PRO B 1 329 ? -0.678 2.041 12.898 1 97.31 329 PRO B N 1
ATOM 5832 C CA . PRO B 1 329 ? -1.732 1.039 13.078 1 97.31 329 PRO B CA 1
ATOM 5833 C C . PRO B 1 329 ? -2.807 1.481 14.07 1 97.31 329 PRO B C 1
ATOM 5835 O O . PRO B 1 329 ? -3.932 0.979 14.031 1 97.31 329 PRO B O 1
ATOM 5838 N N . SER B 1 330 ? -2.533 2.436 14.859 1 94.12 330 SER B N 1
ATOM 5839 C CA . SER B 1 330 ? -3.41 2.865 15.945 1 94.12 330 SER B CA 1
ATOM 5840 C C . SER B 1 330 ? -4.375 3.949 15.477 1 94.12 330 SER B C 1
ATOM 5842 O O . SER B 1 330 ? -5.301 4.32 16.203 1 94.12 330 SER B O 1
ATOM 5844 N N . GLU B 1 331 ? -4.125 4.348 14.211 1 89.06 331 GLU B N 1
ATOM 5845 C CA . GLU B 1 331 ? -4.988 5.406 13.703 1 89.06 331 GLU B CA 1
ATOM 5846 C C . GLU B 1 331 ? -6.461 5.047 13.859 1 89.06 331 GLU B C 1
ATOM 5848 O O . GLU B 1 331 ? -6.867 3.922 13.555 1 89.06 331 GLU B O 1
ATOM 5853 N N . HIS B 1 332 ? -7.273 5.906 14.352 1 89.38 332 HIS B N 1
ATOM 5854 C CA . HIS B 1 332 ? -8.719 5.789 14.523 1 89.38 332 HIS B CA 1
ATOM 5855 C C . HIS B 1 332 ? -9.062 4.961 15.75 1 89.38 332 HIS B C 1
ATOM 5857 O O . HIS B 1 332 ? -10.234 4.648 15.992 1 89.38 332 HIS B O 1
ATOM 5863 N N . ILE B 1 333 ? -8.039 4.43 16.516 1 92.25 333 ILE B N 1
ATOM 5864 C CA . ILE B 1 333 ? -8.352 3.514 17.609 1 92.25 333 ILE B CA 1
ATOM 5865 C C . ILE B 1 333 ? -7.879 4.113 18.938 1 92.25 333 ILE B C 1
ATOM 5867 O O . ILE B 1 333 ? -8.664 4.234 19.875 1 92.25 333 ILE B O 1
ATOM 5871 N N . ARG B 1 334 ? -6.547 4.461 18.906 1 90 334 ARG B N 1
ATOM 5872 C CA . ARG B 1 334 ? -5.934 4.895 20.156 1 90 334 ARG B CA 1
ATOM 5873 C C . ARG B 1 334 ? -4.68 5.723 19.891 1 90 334 ARG B C 1
ATOM 5875 O O . ARG B 1 334 ? -4.254 5.867 18.75 1 90 334 ARG B O 1
ATOM 5882 N N . LEU B 1 335 ? -4.113 6.301 20.969 1 90.88 335 LEU B N 1
ATOM 5883 C CA . LEU B 1 335 ? -2.82 6.969 20.891 1 90.88 335 LEU B CA 1
ATOM 5884 C C . LEU B 1 335 ? -1.721 5.973 20.531 1 90.88 335 LEU B C 1
ATOM 5886 O O . LEU B 1 335 ? -1.629 4.902 21.125 1 90.88 335 LEU B O 1
ATOM 5890 N N . PRO B 1 336 ? -0.93 6.266 19.594 1 93.75 336 PRO B N 1
ATOM 5891 C CA . PRO B 1 336 ? 0.111 5.328 19.156 1 93.75 336 PRO B CA 1
ATOM 5892 C C . PRO B 1 336 ? 1.191 5.125 20.219 1 93.75 336 PRO B C 1
ATOM 5894 O O . PRO B 1 336 ? 1.572 6.07 20.922 1 93.75 336 PRO B O 1
ATOM 5897 N N . ASP B 1 337 ? 1.688 3.953 20.375 1 93.5 337 ASP B N 1
ATOM 5898 C CA . ASP B 1 337 ? 2.875 3.684 21.172 1 93.5 337 ASP B CA 1
ATOM 5899 C C . ASP B 1 337 ? 4.133 3.648 20.312 1 93.5 337 ASP B C 1
ATOM 5901 O O . ASP B 1 337 ? 4.082 3.984 19.125 1 93.5 337 ASP B O 1
ATOM 5905 N N . LYS B 1 338 ? 5.227 3.326 20.938 1 96.25 338 LYS B N 1
ATOM 5906 C CA . LYS B 1 338 ? 6.52 3.367 20.25 1 96.25 338 LYS B CA 1
ATOM 5907 C C . LYS B 1 338 ? 6.547 2.406 19.062 1 96.25 338 LYS B C 1
ATOM 5909 O O . LYS B 1 338 ? 7.109 2.721 18.016 1 96.25 338 LYS B O 1
ATOM 5914 N N . GLU B 1 339 ? 5.953 1.232 19.25 1 96.69 339 GLU B N 1
ATOM 5915 C CA . GLU B 1 339 ? 5.922 0.256 18.156 1 96.69 339 GLU B CA 1
ATOM 5916 C C . GLU B 1 339 ? 5.039 0.731 17.016 1 96.69 339 GLU B C 1
ATOM 5918 O O . GLU B 1 339 ? 5.34 0.477 15.844 1 96.69 339 GLU B O 1
ATOM 5923 N N . ASP B 1 340 ? 3.951 1.369 17.359 1 97.38 340 ASP B N 1
ATOM 5924 C CA . ASP B 1 340 ? 3.076 1.949 16.344 1 97.38 340 ASP B CA 1
ATOM 5925 C C . ASP B 1 340 ? 3.818 2.996 15.516 1 97.38 340 ASP B C 1
ATOM 5927 O O . ASP B 1 340 ? 3.662 3.051 14.289 1 97.38 340 ASP B O 1
ATOM 5931 N N . VAL B 1 341 ? 4.574 3.824 16.234 1 98.44 341 VAL B N 1
ATOM 5932 C CA . VAL B 1 341 ? 5.344 4.867 15.562 1 98.44 341 VAL B CA 1
ATOM 5933 C C . VAL B 1 341 ? 6.332 4.23 14.586 1 98.44 341 VAL B C 1
ATOM 5935 O O . VAL B 1 341 ? 6.422 4.641 13.43 1 98.44 341 VAL B O 1
ATOM 5938 N N . LYS B 1 342 ? 7.031 3.223 15.023 1 98.62 342 LYS B N 1
ATOM 5939 C CA . LYS B 1 342 ? 7.988 2.52 14.172 1 98.62 342 LYS B CA 1
ATOM 5940 C C . LYS B 1 342 ? 7.309 1.973 12.914 1 98.62 342 LYS B C 1
ATOM 5942 O O . LYS B 1 342 ? 7.77 2.213 11.797 1 98.62 342 LYS B O 1
ATOM 5947 N N . GLU B 1 343 ? 6.18 1.273 13.07 1 98.56 343 GLU B N 1
ATOM 5948 C CA . GLU B 1 343 ? 5.457 0.653 11.961 1 98.56 343 GLU B CA 1
ATOM 5949 C C . GLU B 1 343 ? 4.953 1.701 10.977 1 98.56 343 GLU B C 1
ATOM 5951 O O . GLU B 1 343 ? 5.023 1.506 9.758 1 98.56 343 GLU B O 1
ATOM 5956 N N . GLY B 1 344 ? 4.438 2.771 11.547 1 98.75 344 GLY B N 1
ATOM 5957 C CA . GLY B 1 344 ? 3.957 3.844 10.695 1 98.75 344 GLY B CA 1
ATOM 5958 C C . GLY B 1 344 ? 5.055 4.48 9.859 1 98.75 344 GLY B C 1
ATOM 5959 O O . GLY B 1 344 ? 4.875 4.73 8.672 1 98.75 344 GLY B O 1
ATOM 5960 N N . VAL B 1 345 ? 6.195 4.746 10.492 1 98.88 345 VAL B N 1
ATOM 5961 C CA . VAL B 1 345 ? 7.312 5.387 9.805 1 98.88 345 VAL B CA 1
ATOM 5962 C C . VAL B 1 345 ? 7.832 4.473 8.703 1 98.88 345 VAL B C 1
ATOM 5964 O O . VAL B 1 345 ? 8.031 4.918 7.566 1 98.88 345 VAL B O 1
ATOM 5967 N N . ILE B 1 346 ? 7.965 3.217 8.961 1 98.81 346 ILE B N 1
ATOM 5968 C CA . ILE B 1 346 ? 8.523 2.279 7.992 1 98.81 346 ILE B CA 1
ATOM 5969 C C . ILE B 1 346 ? 7.562 2.123 6.816 1 98.81 346 ILE B C 1
ATOM 5971 O O . ILE B 1 346 ? 7.988 2.117 5.656 1 98.81 346 ILE B O 1
ATOM 5975 N N . ALA B 1 347 ? 6.254 1.978 7.113 1 98.88 347 ALA B N 1
ATOM 5976 C CA . ALA B 1 347 ? 5.262 1.89 6.043 1 98.88 347 ALA B CA 1
ATOM 5977 C C . ALA B 1 347 ? 5.336 3.109 5.129 1 98.88 347 ALA B C 1
ATOM 5979 O O . ALA B 1 347 ? 5.281 2.979 3.904 1 98.88 347 ALA B O 1
ATOM 5980 N N . SER B 1 348 ? 5.457 4.27 5.73 1 98.88 348 SER B N 1
ATOM 5981 C CA . SER B 1 348 ? 5.52 5.504 4.953 1 98.88 348 SER B CA 1
ATOM 5982 C C . SER B 1 348 ? 6.824 5.602 4.172 1 98.88 348 SER B C 1
ATOM 5984 O O . SER B 1 348 ? 6.855 6.152 3.068 1 98.88 348 SER B O 1
ATOM 5986 N N . ARG B 1 349 ? 7.922 5.129 4.742 1 98.81 349 ARG B N 1
ATOM 5987 C CA . ARG B 1 349 ? 9.203 5.102 4.043 1 98.81 349 ARG B CA 1
ATOM 5988 C C . ARG B 1 349 ? 9.125 4.219 2.801 1 98.81 349 ARG B C 1
ATOM 5990 O O . ARG B 1 349 ? 9.672 4.566 1.752 1 98.81 349 ARG B O 1
ATOM 5997 N N . ILE B 1 350 ? 8.477 3.102 2.955 1 98.88 350 ILE B N 1
ATOM 5998 C CA . ILE B 1 350 ? 8.312 2.193 1.826 1 98.88 350 ILE B CA 1
ATOM 5999 C C . ILE B 1 350 ? 7.496 2.877 0.73 1 98.88 350 ILE B C 1
ATOM 6001 O O . ILE B 1 350 ? 7.863 2.826 -0.447 1 98.88 350 ILE B O 1
ATOM 6005 N N . ALA B 1 351 ? 6.414 3.529 1.124 1 98.94 351 ALA B N 1
ATOM 6006 C CA . ALA B 1 351 ? 5.574 4.254 0.173 1 98.94 351 ALA B CA 1
ATOM 6007 C C . ALA B 1 351 ? 6.371 5.336 -0.551 1 98.94 351 ALA B C 1
ATOM 6009 O O . ALA B 1 351 ? 6.336 5.422 -1.78 1 98.94 351 ALA B O 1
ATOM 6010 N N . ALA B 1 352 ? 7.117 6.137 0.218 1 98.94 352 ALA B N 1
ATOM 6011 C CA . ALA B 1 352 ? 7.902 7.23 -0.351 1 98.94 352 ALA B CA 1
ATOM 6012 C C . ALA B 1 352 ? 8.984 6.699 -1.288 1 98.94 352 ALA B C 1
ATOM 6014 O O . ALA B 1 352 ? 9.211 7.258 -2.363 1 98.94 352 ALA B O 1
ATOM 6015 N N . HIS B 1 353 ? 9.641 5.676 -0.87 1 98.88 353 HIS B N 1
ATOM 6016 C CA . HIS B 1 353 ? 10.695 5.07 -1.677 1 98.88 353 HIS B CA 1
ATOM 6017 C C . HIS B 1 353 ? 10.141 4.531 -2.992 1 98.88 353 HIS B C 1
ATOM 6019 O O . HIS B 1 353 ? 10.734 4.742 -4.051 1 98.88 353 HIS B O 1
ATOM 6025 N N . ALA B 1 354 ? 9.047 3.793 -2.92 1 98.94 354 ALA B N 1
ATOM 6026 C CA . ALA B 1 354 ? 8.398 3.281 -4.125 1 98.94 354 ALA B CA 1
ATOM 6027 C C . ALA B 1 354 ? 8.031 4.418 -5.074 1 98.94 354 ALA B C 1
ATOM 6029 O O . ALA B 1 354 ? 8.188 4.293 -6.293 1 98.94 354 ALA B O 1
ATOM 6030 N N . ALA B 1 355 ? 7.484 5.508 -4.535 1 98.88 355 ALA B N 1
ATOM 6031 C CA . ALA B 1 355 ? 7.137 6.68 -5.332 1 98.88 355 ALA B CA 1
ATOM 6032 C C . ALA B 1 355 ? 8.375 7.262 -6.016 1 98.88 355 ALA B C 1
ATOM 6034 O O . ALA B 1 355 ? 8.328 7.605 -7.199 1 98.88 355 ALA B O 1
ATOM 6035 N N . ASP B 1 356 ? 9.43 7.387 -5.281 1 98.81 356 ASP B N 1
ATOM 6036 C CA . ASP B 1 356 ? 10.656 7.961 -5.82 1 98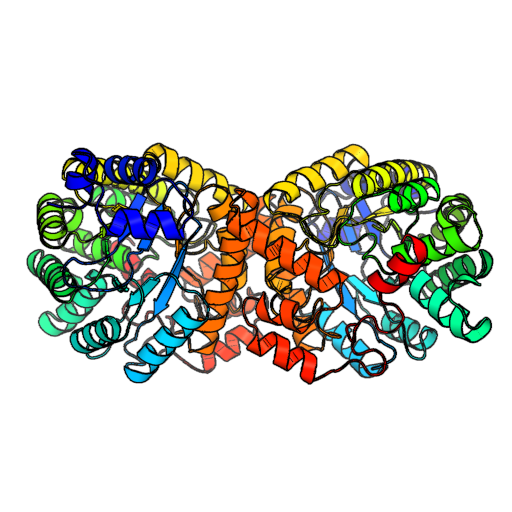.81 356 ASP B CA 1
ATOM 6037 C C . ASP B 1 356 ? 11.219 7.102 -6.949 1 98.81 356 ASP B C 1
ATOM 6039 O O . ASP B 1 356 ? 11.727 7.629 -7.941 1 98.81 356 ASP B O 1
ATOM 6043 N N . ILE B 1 357 ? 11.156 5.77 -6.781 1 98.81 357 ILE B N 1
ATOM 6044 C CA . ILE B 1 357 ? 11.57 4.875 -7.855 1 98.81 357 ILE B CA 1
ATOM 6045 C C . ILE B 1 357 ? 10.734 5.152 -9.102 1 98.81 357 ILE B C 1
ATOM 6047 O O . ILE B 1 357 ? 11.273 5.293 -10.203 1 98.81 357 ILE B O 1
ATOM 6051 N N . ALA B 1 358 ? 9.469 5.219 -8.93 1 98.75 358 ALA B N 1
ATOM 6052 C CA . ALA B 1 358 ? 8.547 5.43 -10.039 1 98.75 358 ALA B CA 1
ATOM 6053 C C . ALA B 1 358 ? 8.82 6.754 -10.742 1 98.75 358 ALA B C 1
ATOM 6055 O O . ALA B 1 358 ? 8.656 6.863 -11.961 1 98.75 358 ALA B O 1
ATOM 6056 N N . LYS B 1 359 ? 9.234 7.746 -9.953 1 98 359 LYS B N 1
ATOM 6057 C CA . LYS B 1 359 ? 9.523 9.07 -10.508 1 98 359 LYS B CA 1
ATOM 6058 C C . LYS B 1 359 ? 10.914 9.109 -11.141 1 98 359 LYS B C 1
ATOM 6060 O O . LYS B 1 359 ? 11.281 10.102 -11.773 1 98 359 LYS B O 1
ATOM 6065 N N . GLY B 1 360 ? 11.75 8.078 -10.898 1 97.62 360 GLY B N 1
ATOM 6066 C CA . GLY B 1 360 ? 13.047 7.977 -11.555 1 97.62 360 GLY B CA 1
ATOM 6067 C C . GLY B 1 360 ? 14.18 8.57 -10.734 1 97.62 360 GLY B C 1
ATOM 6068 O O . GLY B 1 360 ? 15.242 8.875 -11.273 1 97.62 360 GLY B O 1
ATOM 6069 N N . TYR B 1 361 ? 13.961 8.781 -9.43 1 97.25 361 TYR B N 1
ATOM 6070 C CA . TYR B 1 361 ? 15.023 9.32 -8.578 1 97.25 361 TYR B CA 1
ATOM 6071 C C . TYR B 1 361 ? 16.219 8.383 -8.547 1 97.25 361 TYR B C 1
ATOM 6073 O O . TYR B 1 361 ? 16.094 7.223 -8.156 1 97.25 361 TYR B O 1
ATOM 6081 N N . ALA B 1 362 ? 17.359 8.875 -8.812 1 96.81 362 ALA B N 1
ATOM 6082 C CA . ALA B 1 362 ? 18.547 8.062 -9.047 1 96.81 362 ALA B CA 1
ATOM 6083 C C . ALA B 1 362 ? 18.969 7.32 -7.777 1 96.81 362 ALA B C 1
ATOM 6085 O O . ALA B 1 362 ? 19.297 6.133 -7.832 1 96.81 362 ALA B O 1
ATOM 6086 N N . LYS B 1 363 ? 18.922 7.992 -6.676 1 96.69 363 LYS B N 1
ATOM 6087 C CA . LYS B 1 363 ? 19.375 7.375 -5.434 1 96.69 363 LYS B CA 1
ATOM 6088 C C . LYS B 1 363 ? 18.453 6.242 -5.008 1 96.69 363 LYS B C 1
ATOM 6090 O O . LYS B 1 363 ? 18.891 5.246 -4.434 1 96.69 363 LYS B O 1
ATOM 6095 N N . ALA B 1 364 ? 17.188 6.438 -5.23 1 98.06 364 ALA B N 1
ATOM 6096 C CA . ALA B 1 364 ? 16.234 5.371 -4.93 1 98.06 364 ALA B CA 1
ATOM 6097 C C . ALA B 1 364 ? 16.5 4.133 -5.777 1 98.06 364 ALA B C 1
ATOM 6099 O O . ALA B 1 364 ? 16.547 3.016 -5.258 1 98.06 364 ALA B O 1
ATOM 6100 N N . TRP B 1 365 ? 16.719 4.281 -7.055 1 98.44 365 TRP B N 1
ATOM 6101 C CA . TRP B 1 365 ? 17.016 3.182 -7.961 1 98.44 365 TRP B CA 1
ATOM 6102 C C . TRP B 1 365 ? 18.344 2.512 -7.578 1 98.44 365 TRP B C 1
ATOM 6104 O O . TRP B 1 365 ? 18.453 1.285 -7.629 1 98.44 365 TRP B O 1
ATOM 6114 N N . GLN B 1 366 ? 19.312 3.338 -7.219 1 98.31 366 GLN B N 1
ATOM 6115 C CA . GLN B 1 366 ? 20.594 2.791 -6.82 1 98.31 366 GLN B CA 1
ATOM 6116 C C . GLN B 1 366 ? 20.453 1.815 -5.656 1 98.31 366 GLN B C 1
ATOM 6118 O O . GLN B 1 366 ? 21.094 0.759 -5.641 1 98.31 366 GLN B O 1
ATOM 6123 N N . ARG B 1 367 ? 19.672 2.213 -4.715 1 98.38 367 ARG B N 1
ATOM 6124 C CA . ARG B 1 367 ? 19.453 1.346 -3.562 1 98.38 367 ARG B CA 1
ATOM 6125 C C . ARG B 1 367 ? 18.859 0.007 -3.99 1 98.38 367 ARG B C 1
ATOM 6127 O O . ARG B 1 367 ? 19.328 -1.05 -3.57 1 98.38 367 ARG B O 1
ATOM 6134 N N . ASP B 1 368 ? 17.844 -0.01 -4.797 1 98.75 368 ASP B N 1
ATOM 6135 C CA . ASP B 1 368 ? 17.188 -1.236 -5.242 1 98.75 368 ASP B CA 1
ATOM 6136 C C . ASP B 1 368 ? 18.109 -2.066 -6.125 1 98.75 368 ASP B C 1
ATOM 6138 O O . ASP B 1 368 ? 18.109 -3.297 -6.051 1 98.75 368 ASP B O 1
ATOM 6142 N N . ASN B 1 369 ? 18.844 -1.379 -6.988 1 98.62 369 ASN B N 1
ATOM 6143 C CA . ASN B 1 369 ? 19.812 -2.105 -7.805 1 98.62 369 ASN B CA 1
ATOM 6144 C C . ASN B 1 369 ? 20.844 -2.824 -6.941 1 98.62 369 ASN B C 1
ATOM 6146 O O . ASN B 1 369 ? 21.219 -3.965 -7.23 1 98.62 369 ASN B O 1
ATOM 6150 N N . LYS B 1 370 ? 21.297 -2.115 -5.926 1 98.75 370 LYS B N 1
ATOM 6151 C CA . LYS B 1 370 ? 22.25 -2.738 -5 1 98.75 370 LYS B CA 1
ATOM 6152 C C . LYS B 1 370 ? 21.609 -3.947 -4.309 1 98.75 370 LYS B C 1
ATOM 6154 O O . LYS B 1 370 ? 22.281 -4.961 -4.098 1 98.75 370 LYS B O 1
ATOM 6159 N N . MET B 1 371 ? 20.406 -3.854 -3.941 1 98.62 371 MET B N 1
ATOM 6160 C CA . MET B 1 371 ? 19.703 -4.973 -3.32 1 98.62 371 MET B CA 1
ATOM 6161 C C . MET B 1 371 ? 19.609 -6.16 -4.273 1 98.62 371 MET B C 1
ATOM 6163 O O . MET B 1 371 ? 19.828 -7.301 -3.873 1 98.62 371 MET B O 1
ATOM 6167 N N . ALA B 1 372 ? 19.219 -5.91 -5.508 1 98 372 ALA B N 1
ATOM 6168 C CA . ALA B 1 372 ? 19.125 -6.969 -6.508 1 98 372 ALA B CA 1
ATOM 6169 C C . ALA B 1 372 ? 20.453 -7.695 -6.656 1 98 372 ALA B C 1
ATOM 6171 O O . ALA B 1 372 ? 20.5 -8.93 -6.707 1 98 372 ALA B O 1
ATOM 6172 N N . GLU B 1 373 ? 21.5 -6.922 -6.715 1 97.56 373 GLU B N 1
ATOM 6173 C CA . GLU B 1 373 ? 22.828 -7.496 -6.812 1 97.56 373 GLU B CA 1
ATOM 6174 C C . GLU B 1 373 ? 23.172 -8.32 -5.574 1 97.56 373 GLU B C 1
ATOM 6176 O O . GLU B 1 373 ? 23.812 -9.367 -5.676 1 97.56 373 GLU B O 1
ATOM 6181 N N . ALA B 1 374 ? 22.859 -7.754 -4.457 1 97.69 374 ALA B N 1
ATOM 6182 C CA . ALA B 1 374 ? 23.109 -8.461 -3.205 1 97.69 374 ALA B CA 1
ATOM 6183 C C . ALA B 1 374 ? 22.359 -9.789 -3.164 1 97.69 374 ALA B C 1
ATOM 6185 O O . ALA B 1 374 ? 22.906 -10.805 -2.709 1 97.69 374 ALA B O 1
ATOM 6186 N N . ARG B 1 375 ? 21.125 -9.828 -3.564 1 95.81 375 ARG B N 1
ATOM 6187 C CA . ARG B 1 375 ? 20.344 -11.055 -3.615 1 95.81 375 ARG B CA 1
ATOM 6188 C C . ARG B 1 375 ? 20.953 -12.062 -4.586 1 95.81 375 ARG B C 1
ATOM 6190 O O . ARG B 1 375 ? 21.062 -13.25 -4.277 1 95.81 375 ARG B O 1
ATOM 6197 N N . ARG B 1 376 ? 21.312 -11.57 -5.738 1 94.44 376 ARG B N 1
ATOM 6198 C CA . ARG B 1 376 ? 21.953 -12.422 -6.742 1 94.44 376 ARG B CA 1
ATOM 6199 C C . ARG B 1 376 ? 23.172 -13.125 -6.16 1 94.44 376 ARG B C 1
ATOM 6201 O O . ARG B 1 376 ? 23.422 -14.297 -6.457 1 94.44 376 ARG B O 1
ATOM 6208 N N . ASN B 1 377 ? 23.891 -12.391 -5.336 1 94.12 377 ASN B N 1
ATOM 6209 C CA . ASN B 1 377 ? 25.172 -12.891 -4.828 1 94.12 377 ASN B CA 1
ATOM 6210 C C . ASN B 1 377 ? 25.016 -13.547 -3.459 1 94.12 377 ASN B C 1
ATOM 6212 O O . ASN B 1 377 ? 26 -13.867 -2.805 1 94.12 377 ASN B O 1
ATOM 6216 N N . PHE B 1 378 ? 23.828 -13.68 -2.943 1 92.69 378 PHE B N 1
ATOM 6217 C CA . PHE B 1 378 ? 23.531 -14.266 -1.641 1 92.69 378 PHE B CA 1
ATOM 6218 C C . PHE B 1 378 ? 24.297 -13.547 -0.536 1 92.69 378 PHE B C 1
ATOM 6220 O O . PHE B 1 378 ? 24.797 -14.18 0.401 1 92.69 378 PHE B O 1
ATOM 6227 N N . ASP B 1 379 ? 24.484 -12.219 -0.751 1 94.94 379 ASP B N 1
ATOM 6228 C CA . ASP B 1 379 ? 25.141 -11.367 0.237 1 94.94 379 ASP B CA 1
ATOM 6229 C C . ASP B 1 379 ? 24.141 -10.875 1.279 1 94.94 379 ASP B C 1
ATOM 6231 O O . ASP B 1 379 ? 23.625 -9.758 1.173 1 94.94 379 ASP B O 1
ATOM 6235 N N . TRP B 1 380 ? 23.953 -11.562 2.34 1 94.12 380 TRP B N 1
ATOM 6236 C CA . TRP B 1 380 ? 22.922 -11.312 3.334 1 94.12 380 TRP B CA 1
ATOM 6237 C C . TRP B 1 380 ? 23.234 -10.062 4.145 1 94.12 380 TRP B C 1
ATOM 6239 O O . TRP B 1 380 ? 22.328 -9.336 4.57 1 94.12 380 TRP B O 1
ATOM 6249 N N . GLN B 1 381 ? 24.516 -9.836 4.391 1 96.19 381 GLN B N 1
ATOM 6250 C CA . GLN B 1 381 ? 24.891 -8.633 5.125 1 96.19 381 GLN B CA 1
ATOM 6251 C C . GLN B 1 381 ? 24.438 -7.375 4.398 1 96.19 381 GLN B C 1
ATOM 6253 O O . GLN B 1 381 ? 23.875 -6.469 5.008 1 96.19 381 GLN B O 1
ATOM 6258 N N . SER B 1 382 ? 24.719 -7.332 3.078 1 97.56 382 SER B N 1
ATOM 6259 C CA . SER B 1 382 ? 24.297 -6.191 2.273 1 97.56 382 SER B CA 1
ATOM 6260 C C . SER B 1 382 ? 22.781 -6.102 2.195 1 97.56 382 SER B C 1
ATOM 6262 O O . SER B 1 382 ? 22.219 -5.008 2.268 1 97.56 382 SER B O 1
ATOM 6264 N N . GLN B 1 383 ? 22.125 -7.277 1.986 1 97.69 383 GLN B N 1
ATOM 6265 C CA . GLN B 1 383 ? 20.672 -7.293 1.93 1 97.69 383 GLN B CA 1
ATOM 6266 C C . GLN B 1 383 ? 20.062 -6.699 3.197 1 97.69 383 GLN B C 1
ATOM 6268 O O . GLN B 1 383 ? 19.172 -5.852 3.125 1 97.69 383 GLN B O 1
ATOM 6273 N N . ILE B 1 384 ? 20.562 -7.109 4.383 1 97.5 384 ILE B N 1
ATOM 6274 C CA . ILE B 1 384 ? 20.047 -6.656 5.672 1 97.5 384 ILE B CA 1
ATOM 6275 C C . ILE B 1 384 ? 20.297 -5.156 5.824 1 97.5 384 ILE B C 1
ATOM 6277 O O . ILE B 1 384 ? 19.406 -4.41 6.223 1 97.5 384 ILE B O 1
ATOM 6281 N N . SER B 1 385 ? 21.469 -4.691 5.422 1 97.88 385 SER B N 1
ATOM 6282 C CA . SER B 1 385 ? 21.844 -3.291 5.582 1 97.88 385 SER B CA 1
ATOM 6283 C C . SER B 1 385 ? 21 -2.389 4.691 1 97.88 385 SER B C 1
ATOM 6285 O O . SER B 1 385 ? 20.75 -1.229 5.031 1 97.88 385 SER B O 1
ATOM 6287 N N . LEU B 1 386 ? 20.516 -2.891 3.557 1 98.38 386 LEU B N 1
ATOM 6288 C CA . LEU B 1 386 ? 19.766 -2.104 2.574 1 98.38 386 LEU B CA 1
ATOM 6289 C C . LEU B 1 386 ? 18.281 -2.061 2.914 1 98.38 386 LEU B C 1
ATOM 6291 O O . LEU B 1 386 ? 17.547 -1.248 2.361 1 98.38 386 LEU B O 1
ATOM 6295 N N . SER B 1 387 ? 17.828 -2.912 3.857 1 98.12 387 SER B N 1
ATOM 6296 C CA . SER B 1 387 ? 16.422 -2.936 4.242 1 98.12 387 SER B CA 1
ATOM 6297 C C . SER B 1 387 ? 16.062 -1.73 5.105 1 98.12 387 SER B C 1
ATOM 6299 O O . SER B 1 387 ? 16.953 -1.015 5.578 1 98.12 387 SER B O 1
ATOM 6301 N N . PHE B 1 388 ? 14.789 -1.473 5.336 1 98.31 388 PHE B N 1
ATOM 6302 C CA . PHE B 1 388 ? 14.328 -0.312 6.086 1 98.31 388 PHE B CA 1
ATOM 6303 C C . PHE B 1 388 ? 14.367 -0.582 7.586 1 98.31 388 PHE B C 1
ATOM 6305 O O . PHE B 1 388 ? 14.273 0.346 8.391 1 98.31 388 PHE B O 1
ATOM 6312 N N . ASP B 1 389 ? 14.484 -1.807 7.957 1 98 389 ASP B N 1
ATOM 6313 C CA . ASP B 1 389 ? 14.586 -2.234 9.352 1 98 389 ASP B CA 1
ATOM 6314 C C . ASP B 1 389 ? 15.578 -3.383 9.5 1 98 389 ASP B C 1
ATOM 6316 O O . ASP B 1 389 ? 15.188 -4.527 9.742 1 98 389 ASP B O 1
ATOM 6320 N N . PRO B 1 390 ? 16.828 -3.1 9.453 1 97.81 390 PRO B N 1
ATOM 6321 C CA . PRO B 1 390 ? 17.859 -4.145 9.5 1 97.81 390 PRO B CA 1
ATOM 6322 C C . PRO B 1 390 ? 17.766 -5.012 10.75 1 97.81 390 PRO B C 1
ATOM 6324 O O . PRO B 1 390 ? 17.984 -6.223 10.688 1 97.81 390 PRO B O 1
ATOM 6327 N N . ASP B 1 391 ? 17.422 -4.422 11.891 1 96.88 391 ASP B N 1
ATOM 6328 C CA . ASP B 1 391 ? 17.312 -5.168 13.141 1 96.88 391 ASP B CA 1
ATOM 6329 C C . ASP B 1 391 ? 16.25 -6.25 13.047 1 96.88 391 ASP B C 1
ATOM 6331 O O . ASP B 1 391 ? 16.469 -7.387 13.469 1 96.88 391 ASP B O 1
ATOM 6335 N N . LYS B 1 392 ? 15.117 -5.922 12.523 1 96.56 392 LYS B N 1
ATOM 6336 C CA . LYS B 1 392 ? 14.031 -6.887 12.367 1 96.56 392 LYS B CA 1
ATOM 6337 C C . LYS B 1 392 ? 14.438 -8.016 11.422 1 96.56 392 LYS B C 1
ATOM 6339 O O . LYS B 1 392 ? 14.188 -9.188 11.711 1 96.56 392 LYS B O 1
ATOM 6344 N N . VAL B 1 393 ? 15.016 -7.715 10.258 1 96.81 393 VAL B N 1
ATOM 6345 C CA . VAL B 1 393 ? 15.398 -8.711 9.258 1 96.81 393 VAL B CA 1
ATOM 6346 C C . VAL B 1 393 ? 16.438 -9.656 9.859 1 96.81 393 VAL B C 1
ATOM 6348 O O . VAL B 1 393 ? 16.344 -10.875 9.672 1 96.81 393 VAL B O 1
ATOM 6351 N N . HIS B 1 394 ? 17.375 -9.047 10.547 1 95.31 394 HIS B N 1
ATOM 6352 C CA . HIS B 1 394 ? 18.391 -9.859 11.211 1 95.31 394 HIS B CA 1
ATOM 6353 C C . HIS B 1 394 ? 17.766 -10.828 12.203 1 95.31 394 HIS B C 1
ATOM 6355 O O . HIS B 1 394 ? 18.125 -12 12.25 1 95.31 394 HIS B O 1
ATOM 6361 N N . SER B 1 395 ? 16.859 -10.297 12.992 1 95.25 395 SER B N 1
ATOM 6362 C CA . SER B 1 395 ? 16.172 -11.125 13.984 1 95.25 395 SER B CA 1
ATOM 6363 C C . SER B 1 395 ? 15.367 -12.234 13.328 1 95.25 395 SER B C 1
ATOM 6365 O O . SER B 1 395 ? 15.414 -13.383 13.766 1 95.25 395 SER B O 1
ATOM 6367 N N . MET B 1 396 ? 14.633 -11.953 12.305 1 93.19 396 MET B N 1
ATOM 6368 C CA . MET B 1 396 ? 13.82 -12.93 11.594 1 93.19 396 MET B CA 1
ATOM 6369 C C . MET B 1 396 ? 14.688 -14.047 11.016 1 93.19 396 MET B C 1
ATOM 6371 O O . MET B 1 396 ? 14.32 -15.219 11.07 1 93.19 396 MET B O 1
ATOM 6375 N N . ARG B 1 397 ? 15.773 -13.688 10.422 1 90.12 397 ARG B N 1
ATOM 6376 C CA . ARG B 1 397 ? 16.656 -14.672 9.805 1 90.12 397 ARG B CA 1
ATOM 6377 C C . ARG B 1 397 ? 17.297 -15.57 10.859 1 90.12 397 ARG B C 1
ATOM 6379 O O . ARG B 1 397 ? 17.469 -16.766 10.641 1 90.12 397 ARG B O 1
ATOM 6386 N 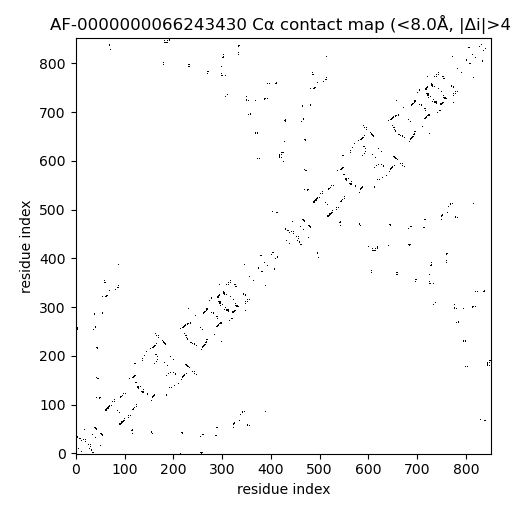N . SER B 1 398 ? 17.625 -14.977 12 1 88.81 398 SER B N 1
ATOM 6387 C CA . SER B 1 398 ? 18.297 -15.719 13.062 1 88.81 398 SER B CA 1
ATOM 6388 C C . SER B 1 398 ? 17.359 -16.703 13.734 1 88.81 398 SER B C 1
ATOM 6390 O O . SER B 1 398 ? 17.797 -17.719 14.273 1 88.81 398 SER B O 1
ATOM 6392 N N . GLU B 1 399 ? 16.125 -16.453 13.766 1 83.12 399 GLU B N 1
ATOM 6393 C CA . GLU B 1 399 ? 15.125 -17.297 14.43 1 83.12 399 GLU B CA 1
ATOM 6394 C C . GLU B 1 399 ? 14.938 -18.625 13.688 1 83.12 399 GLU B C 1
ATOM 6396 O O . GLU B 1 399 ? 14.625 -19.641 14.297 1 83.12 399 GLU B O 1
ATOM 6401 N N . ARG B 1 400 ? 15.062 -18.594 12.305 1 77.12 400 ARG B N 1
ATOM 6402 C CA . ARG B 1 400 ? 14.906 -19.797 11.484 1 77.12 400 ARG B CA 1
ATOM 6403 C C . ARG B 1 400 ? 16.016 -19.891 10.445 1 77.12 400 ARG B C 1
ATOM 6405 O O . ARG B 1 400 ? 15.766 -19.766 9.242 1 77.12 400 ARG B O 1
ATOM 6412 N N . PRO B 1 401 ? 17.172 -20.203 10.891 1 71.88 401 PRO B N 1
ATOM 6413 C CA . PRO B 1 401 ? 18.281 -20.281 9.938 1 71.88 401 PRO B CA 1
ATOM 6414 C C . PRO B 1 401 ? 18.156 -21.469 8.984 1 71.88 401 PRO B C 1
ATOM 6416 O O . PRO B 1 401 ? 17.547 -22.484 9.336 1 71.88 401 PRO B O 1
ATOM 6419 N N . PRO B 1 402 ? 18.672 -21.219 7.762 1 71.12 402 PRO B N 1
ATOM 6420 C CA . PRO B 1 402 ? 18.703 -22.375 6.875 1 71.12 402 PRO B CA 1
ATOM 6421 C C . PRO B 1 402 ? 19.578 -23.516 7.41 1 71.12 402 PRO B C 1
ATOM 6423 O O . PRO B 1 402 ? 20.609 -23.25 8.039 1 71.12 402 PRO B O 1
ATOM 6426 N N . LEU B 1 403 ? 19.219 -24.672 7.258 1 65 403 LEU B N 1
ATOM 6427 C CA . LEU B 1 403 ? 19.906 -25.812 7.852 1 65 403 LEU B CA 1
ATOM 6428 C C . LEU B 1 403 ? 21.188 -26.141 7.09 1 65 403 LEU B C 1
ATOM 6430 O O . LEU B 1 403 ? 22.188 -26.547 7.691 1 65 403 LEU B O 1
ATOM 6434 N N . GLU B 1 404 ? 21.094 -26.094 5.785 1 61.03 404 GLU B N 1
ATOM 6435 C CA . GLU B 1 404 ? 22.25 -26.609 5.051 1 61.03 404 GLU B CA 1
ATOM 6436 C C . GLU B 1 404 ? 23.062 -25.484 4.422 1 61.03 404 GLU B C 1
ATOM 6438 O O . GLU B 1 404 ? 24.281 -25.406 4.613 1 61.03 404 GLU B O 1
ATOM 6443 N N . ASP B 1 405 ? 22.438 -24.734 3.662 1 64.12 405 ASP B N 1
ATOM 6444 C CA . ASP B 1 405 ? 23.141 -23.703 2.912 1 64.12 405 ASP B CA 1
ATOM 6445 C C . ASP B 1 405 ? 22.781 -22.312 3.418 1 64.12 405 ASP B C 1
ATOM 6447 O O . ASP B 1 405 ? 21.688 -21.828 3.184 1 64.12 405 ASP B O 1
ATOM 6451 N N . GLU B 1 406 ? 23.766 -21.812 4.098 1 63.72 406 GLU B N 1
ATOM 6452 C CA . GLU B 1 406 ? 23.547 -20.516 4.734 1 63.72 406 GLU B CA 1
ATOM 6453 C C . GLU B 1 406 ? 23.344 -19.422 3.697 1 63.72 406 GLU B C 1
ATOM 6455 O O . GLU B 1 406 ? 22.875 -18.328 4.023 1 63.72 406 GLU B O 1
ATOM 6460 N N . LYS B 1 407 ? 23.609 -19.844 2.502 1 70.06 407 LYS B N 1
ATOM 6461 C CA . LYS B 1 407 ? 23.547 -18.812 1.469 1 70.06 407 LYS B CA 1
ATOM 6462 C C . LYS B 1 407 ? 22.109 -18.594 1.015 1 70.06 407 LYS B C 1
ATOM 6464 O O . LYS B 1 407 ? 21.766 -17.5 0.545 1 70.06 407 LYS B O 1
ATOM 6469 N N . VAL B 1 408 ? 21.297 -19.547 1.248 1 72.81 408 VAL B N 1
ATOM 6470 C CA . VAL B 1 408 ? 19.922 -19.438 0.752 1 72.81 408 VAL B CA 1
ATOM 6471 C C . VAL B 1 408 ? 18.969 -19.219 1.923 1 72.81 408 VAL B C 1
ATOM 6473 O O . VAL B 1 408 ? 19.359 -19.391 3.084 1 72.81 408 VAL B O 1
ATOM 6476 N N . CYS B 1 409 ? 17.781 -18.812 1.585 1 73.69 409 CYS B N 1
ATOM 6477 C CA . CYS B 1 409 ? 16.797 -18.641 2.637 1 73.69 409 CYS B CA 1
ATOM 6478 C C . CYS B 1 409 ? 16.188 -19.984 3.031 1 73.69 409 CYS B C 1
ATOM 6480 O O . CYS B 1 409 ? 16.266 -20.953 2.281 1 73.69 409 CYS B O 1
ATOM 6482 N N . SER B 1 410 ? 15.602 -20.016 4.16 1 68.12 410 SER B N 1
ATOM 6483 C CA . SER B 1 410 ? 15.078 -21.266 4.676 1 68.12 410 SER B CA 1
ATOM 6484 C C . SER B 1 410 ? 13.852 -21.719 3.883 1 68.12 410 SER B C 1
ATOM 6486 O O . SER B 1 410 ? 13.461 -22.891 3.951 1 68.12 410 SER B O 1
ATOM 6488 N N . MET B 1 411 ? 13.312 -20.812 3.193 1 72.88 411 MET B N 1
ATOM 6489 C CA . MET B 1 411 ? 12.125 -21.125 2.402 1 72.88 411 MET B CA 1
ATOM 6490 C C . MET B 1 411 ? 12.484 -22 1.204 1 72.88 411 MET B C 1
ATOM 6492 O O . MET B 1 411 ? 11.758 -22.938 0.866 1 72.88 411 MET B O 1
ATOM 6496 N N . CYS B 1 412 ? 13.562 -21.75 0.662 1 71.94 412 CYS B N 1
ATOM 6497 C CA . CYS B 1 412 ? 13.867 -22.391 -0.615 1 71.94 412 CYS B CA 1
ATOM 6498 C C . CYS B 1 412 ? 14.844 -23.547 -0.427 1 71.94 412 CYS B C 1
ATOM 6500 O O . CYS B 1 412 ? 14.648 -24.625 -0.998 1 71.94 412 CYS B O 1
ATOM 6502 N N . GLY B 1 413 ? 15.812 -23.375 0.419 1 67.81 413 GLY B N 1
ATOM 6503 C CA . GLY B 1 413 ? 16.812 -24.406 0.604 1 67.81 413 GLY B CA 1
ATOM 6504 C C . GLY B 1 413 ? 17.469 -24.844 -0.695 1 67.81 413 GLY B C 1
ATOM 6505 O O . GLY B 1 413 ? 17.953 -24 -1.461 1 67.81 413 GLY B O 1
ATOM 6506 N N . GLU B 1 414 ? 17.516 -26.141 -0.981 1 70.94 414 GLU B N 1
ATOM 6507 C CA . GLU B 1 414 ? 18.141 -26.688 -2.18 1 70.94 414 GLU B CA 1
ATOM 6508 C C . GLU B 1 414 ? 17.328 -26.375 -3.428 1 70.94 414 GLU B C 1
ATOM 6510 O O . GLU B 1 414 ? 17.812 -26.5 -4.551 1 70.94 414 GLU B O 1
ATOM 6515 N N . PHE B 1 415 ? 16.156 -25.828 -3.221 1 77.5 415 PHE B N 1
ATOM 6516 C CA . PHE B 1 415 ? 15.25 -25.531 -4.328 1 77.5 415 PHE B CA 1
ATOM 6517 C C . PHE B 1 415 ? 15.242 -24.047 -4.637 1 77.5 415 PHE B C 1
ATOM 6519 O O . PHE B 1 415 ? 14.32 -23.531 -5.277 1 77.5 415 PHE B O 1
ATOM 6526 N N . CYS B 1 416 ? 16.266 -23.391 -4.168 1 82.75 416 CYS B N 1
ATOM 6527 C CA . CYS B 1 416 ? 16.375 -21.969 -4.441 1 82.75 416 CYS B CA 1
ATOM 6528 C C . CYS B 1 416 ? 16.406 -21.703 -5.941 1 82.75 416 CYS B C 1
ATOM 6530 O O . CYS B 1 416 ? 17.328 -22.125 -6.637 1 82.75 416 CYS B O 1
ATOM 6532 N N . ALA B 1 417 ? 15.508 -20.953 -6.41 1 86.44 417 ALA B N 1
ATOM 6533 C CA . ALA B 1 417 ? 15.344 -20.656 -7.832 1 86.44 417 ALA B CA 1
ATOM 6534 C C . ALA B 1 417 ? 16.578 -19.953 -8.398 1 86.44 417 ALA B C 1
ATOM 6536 O O . ALA B 1 417 ? 16.969 -20.203 -9.539 1 86.44 417 ALA B O 1
ATOM 6537 N N . ILE B 1 418 ? 17.172 -19.094 -7.617 1 87 418 ILE B N 1
ATOM 6538 C CA . ILE B 1 418 ? 18.344 -18.359 -8.07 1 87 418 ILE B CA 1
ATOM 6539 C C . ILE B 1 418 ? 19.516 -19.312 -8.297 1 87 418 ILE B C 1
ATOM 6541 O O . ILE B 1 418 ? 20.203 -19.234 -9.32 1 87 418 ILE B O 1
ATOM 6545 N N . LYS B 1 419 ? 19.688 -20.203 -7.426 1 85.38 419 LYS B N 1
ATOM 6546 C CA . LYS B 1 419 ? 20.766 -21.188 -7.539 1 85.38 419 LYS B CA 1
ATOM 6547 C C . LYS B 1 419 ? 20.547 -22.094 -8.742 1 85.38 419 LYS B C 1
ATOM 6549 O O . LYS B 1 419 ? 21.469 -22.328 -9.531 1 85.38 419 LYS B O 1
ATOM 6554 N N . ILE B 1 420 ? 19.375 -22.578 -8.867 1 85.06 420 ILE B N 1
ATOM 6555 C CA . ILE B 1 420 ? 19.031 -23.484 -9.961 1 85.06 420 ILE B CA 1
ATOM 6556 C C . ILE B 1 420 ? 19.188 -22.766 -11.297 1 85.06 420 ILE B C 1
ATOM 6558 O O . ILE B 1 420 ? 19.734 -23.328 -12.25 1 85.06 420 ILE B O 1
ATOM 6562 N N . SER B 1 421 ? 18.719 -21.562 -11.312 1 87.88 421 SER B N 1
ATOM 6563 C CA . SER B 1 421 ? 18.781 -20.781 -12.531 1 87.88 421 SER B CA 1
ATOM 6564 C C . SER B 1 421 ? 20.219 -20.516 -12.953 1 87.88 421 SER B C 1
ATOM 6566 O O . SER B 1 421 ? 20.531 -20.5 -14.148 1 87.88 421 SER B O 1
ATOM 6568 N N . ARG B 1 422 ? 21.016 -20.219 -11.961 1 85.25 422 ARG B N 1
ATOM 6569 C CA . ARG B 1 422 ? 22.422 -19.969 -12.266 1 85.25 422 ARG B CA 1
ATOM 6570 C C . ARG B 1 422 ? 23.062 -21.188 -12.922 1 85.25 422 ARG B C 1
ATOM 6572 O O . ARG B 1 422 ? 23.812 -21.062 -13.883 1 85.25 422 ARG B O 1
ATOM 6579 N N . ARG B 1 423 ? 22.797 -22.281 -12.469 1 82.94 423 ARG B N 1
ATOM 6580 C CA . ARG B 1 423 ? 23.328 -23.516 -13.039 1 82.94 423 ARG B CA 1
ATOM 6581 C C . ARG B 1 423 ? 22.797 -23.719 -14.461 1 82.94 423 ARG B C 1
ATOM 6583 O O . ARG B 1 423 ? 23.531 -24.156 -15.344 1 82.94 423 ARG B O 1
ATOM 6590 N N . ALA B 1 424 ? 21.625 -23.328 -14.617 1 83.88 424 ALA B N 1
ATOM 6591 C CA . ALA B 1 424 ? 20.969 -23.578 -15.891 1 83.88 424 ALA B CA 1
ATOM 6592 C C . ALA B 1 424 ? 21.438 -22.609 -16.969 1 83.88 424 ALA B C 1
ATOM 6594 O O . ALA B 1 424 ? 21.766 -23.016 -18.078 1 83.88 424 ALA B O 1
ATOM 6595 N N . VAL B 1 425 ? 21.516 -21.328 -16.594 1 83.62 425 VAL B N 1
ATOM 6596 C CA . VAL B 1 425 ? 21.609 -20.344 -17.672 1 83.62 425 VAL B CA 1
ATOM 6597 C C . VAL B 1 425 ? 22.938 -19.594 -17.562 1 83.62 425 VAL B C 1
ATOM 6599 O O . VAL B 1 425 ? 23.312 -18.844 -18.469 1 83.62 425 VAL B O 1
ATOM 6602 N N . GLU B 1 426 ? 23.578 -19.688 -16.438 1 80 426 GLU B N 1
ATOM 6603 C CA . GLU B 1 426 ? 24.891 -19.062 -16.328 1 80 426 GLU B CA 1
ATOM 6604 C C . GLU B 1 426 ? 26.016 -20.094 -16.438 1 80 426 GLU B C 1
ATOM 6606 O O . GLU B 1 426 ? 27.047 -19.828 -17.062 1 80 426 GLU B O 1
#

Secondary structure (DSSP, 8-state):
--HHHHHHTT---HHHHHHHHHHT--HHHHHHHHHTTSEEEE--TT--S--EEEETTSPPEEEEEE--BTTB--HHHHHHHHHHHHHTT-SEEEE---SS-HHHHHHHHHHH-SSEEEE-HHHHHHHHHHHHHSSGGG--HHHHHHHHHHHHHHT-SEEEE-TT--HHHHHHHHT---SSS---HHHHHHHHHHHHHT---HHHHTHHHHHHHHHHHTPEEEE--TT--SSGGGTT-HHHHHHHHHHHHHHHHHHHTT--EEEE--SB--GGGHHHHHHHHHHHTTT--EEEE--BS-S--TT-HHHHHHHHHHHHHHHT--EEE---TTTTTS---HHHHHHHHHHHHHHHHHHHHHHT-HHHHHHHHHHHHHHHTT-HHHHHHHSS-HHHHHHHHHHS--SS-TTS-TTTGGG-HHHHHHHHH-/--HHHHHHTT---HHHHHHHHHHT--HHHHHHHHHTTSEEEE--TT--S--EEEETTSPPEEEEEE--BTTB--HHHHHHHHHHHHHTT-SEEEE---SS-HHHHHHHHHHH-SSEEEE-HHHHHHHHHHHHHSSGGG--HHHHHHHHHHHHHHT-SEEEE-TT--HHHHHHHHT---SSS---HHHHHHHHHHHHHT---HHHHTHHHHHHHHHHHTPEEEE--TT--SSGGGTT-HHHHHHHHHHHHHHHHHHHTT--EEEE--SB--HHHHHHHHHHHHHHTTT--EEEE--BS-S--TT-HHHHHHHHHHHHHHHT--EEE---TTTTTS---HHHHHHHHHHHHHHHHHHHHHHT-HHHHHHHHHHHHHHHTT-HHHHHHHSS-HHHHHHHHHHS--SS-TTS-TTTGGG-HHHHHHHHH-

Radius of gyration: 28.1 Å; Cα contacts (8 Å, |Δi|>4): 2027; chains: 2; bounding box: 52×81×59 Å

InterPro domains:
  IPR002817 Phosphomethylpyrimidine synthase ThiC/5-hydroxybenzimidazole synthase BzaA/B [PF01964] (2-422)
  IPR002817 Phosphomethylpyrimidine synthase ThiC/5-hydroxybenzimidazole synthase BzaA/B [PTHR30557] (1-423)
  IPR002817 Phosphomethylpyrimidine synthase ThiC/5-hydroxybenzimidazole synthase BzaA/B [SFLDF00407] (2-422)
  IPR002817 Phosphomethylpyrimidine synthase ThiC/5-hydroxybenzimidazole synthase BzaA/B [TIGR00190] (1-423)
  IPR037509 Phosphomethylpyrimidine synthase [MF_00089] (1-426)
  IPR038521 ThiC/Bza, core domain [G3DSA:3.20.20.540] (43-362)

pLDDT: mean 95.73, std 6.18, range [61.03, 98.94]

Nearest PDB structures (foldseek):
  4s26-assembly1_A  TM=9.655E-01  e=1.001E-41  Arabidopsis thaliana
  3epn-assembly1_A  TM=9.565E-01  e=2.823E-39  Caulobacter vibrioides
  3epo-assembly1_B  TM=9.533E-01  e=1.900E-39  Caulobacter vibrioides
  3epn-assembly1_B  TM=9.487E-01  e=3.441E-39  Caulobacter vibrioides
  4s2a-assembly1_A  TM=8.869E-01  e=9.258E-39  Caulobacter vibrioides CB15

Sequence (852 aa):
MTRIEMAKKGIITEEVRQVAQEEGVFPEELSQNIAEGRVVITRNILRNIKPLGIGKGLRTKINANIGTSRDKTDIQEELEKLDIAVKYGADAVMDLSTGGPLTEMRRAILKHSSVSIGTVPIYEVAVRAIEKYGNIVKMTVDDIFNVIEEHAKDGVDFVTVHCGVTKKIVEMLKSGDRVLPIVSRGGSILADWICYHDKENPLYEYFDRLLELAKKYDLTLSLGDGLRPGCLADATDRYQLIELITIGKLKDIAISEGVQCIIEGPGHLPLNHVETNIKLQKSICKEAPFYVLGPLVTDCAMGYDHIAAAIGGALAGMYGADFLCYVTPSEHIRLPDKEDVKEGVIASRIAAHAADIAKGYAKAWQRDNKMAEARRNFDWQSQISLSFDPDKVHSMRSERPPLEDEKVCSMCGEFCAIKISRRAVEMTRIEMAKKGIITEEVRQVAQEEGVFPEELSQNIAEGRVVITRNILRNIKPLGIGKGLRTKINANIGTSRDKTDIQEELEKLDIAVKYGADAVMDLSTGGPLTEMRRAILKHSSVSIGTVPIYEVAVRAIEKYGNIVKMTVDDIFNVIEEHAKDGVDFVTVHCGVTKKIVEMLKSGDRVLPIVSRGGSILADWICYHDKENPLYEYFDRLLELAKKYDLTLSLGDGLRPGCLADATDRYQLIELITIGKLKDIAISEGVQCIIEGPGHLPLNHVETNIKLQKSICKEAPFYVLGPLVTDCAMGYDHIAAAIGGALAGMYGADFLCYVTPSEHIRLPDKEDVKEGVIASRIAAHAADIAKGYAKAWQRDNKMAEARRNFDWQSQISLSFDPDKVHSMRSERPPLEDEKVCSMCGEFCAIKISRRAVE

Solvent-accessible surface area (backbone atoms only — not comparable to full-atom values): 40675 Å² total; per-residue (Å²): 130,25,71,32,48,36,20,66,70,68,49,80,49,70,63,49,44,51,37,17,61,75,60,73,50,53,46,68,59,51,33,50,31,28,41,63,36,17,27,38,70,37,46,10,74,80,49,93,58,67,59,42,66,39,14,72,90,47,65,46,41,36,32,38,76,47,62,28,23,83,85,46,58,56,60,67,58,47,51,49,39,50,50,44,32,46,72,48,60,36,54,26,38,27,51,59,40,58,23,67,66,55,68,60,45,53,52,50,48,58,73,68,47,73,49,40,36,31,36,41,46,62,45,49,39,34,51,50,14,33,74,74,66,71,32,52,64,70,50,49,68,63,51,51,54,50,44,45,49,49,45,48,74,71,31,39,9,28,36,44,43,49,40,37,51,37,47,67,58,48,57,50,52,48,76,52,83,56,75,56,72,20,52,25,46,63,21,12,52,48,46,30,30,22,59,75,68,71,41,64,26,57,59,46,74,42,35,67,60,50,49,53,55,24,45,75,40,43,28,27,38,28,39,32,39,20,44,23,23,68,27,54,91,40,33,92,36,70,63,38,50,52,26,49,53,49,40,23,54,52,47,53,51,33,40,78,72,28,34,46,52,35,39,40,43,49,33,20,31,37,53,71,46,38,59,56,54,40,48,48,48,35,61,64,39,59,40,30,19,29,33,23,40,19,20,24,24,53,68,39,37,46,56,40,28,17,51,35,10,18,34,28,22,18,52,28,29,47,56,60,31,13,31,31,32,44,36,27,31,30,47,94,43,30,66,67,50,61,68,29,45,44,52,8,38,44,35,37,49,52,14,26,46,25,9,27,39,45,66,61,39,63,69,47,44,48,52,37,49,50,36,44,52,21,58,64,66,47,35,59,68,57,39,32,68,62,23,71,42,37,70,58,37,51,50,55,33,66,74,46,58,37,86,80,50,77,61,39,39,35,54,42,50,94,57,28,15,57,62,44,21,42,71,46,42,101,130,25,71,32,47,35,21,66,71,67,50,79,49,70,62,50,45,51,38,17,61,75,57,72,49,56,45,68,58,52,33,50,33,29,41,63,34,17,27,38,68,35,47,10,75,81,48,93,60,67,60,41,68,38,13,72,91,46,66,46,40,36,32,38,76,47,61,28,22,82,86,45,57,57,61,68,58,49,52,48,40,49,49,44,32,47,73,49,60,36,57,26,38,28,52,60,41,60,24,66,64,56,69,60,44,52,52,51,48,57,72,69,47,72,48,40,36,29,35,42,45,62,45,50,39,35,50,50,14,32,74,74,66,71,32,50,62,69,50,48,70,63,51,49,52,52,44,45,49,49,42,50,74,71,32,40,10,30,37,44,43,49,40,36,50,36,46,68,58,49,58,50,52,48,74,51,83,57,76,56,72,19,53,26,46,64,22,11,53,48,46,30,29,21,59,73,67,71,40,64,27,58,59,48,74,42,35,68,61,52,49,54,55,26,44,75,39,42,28,26,37,28,39,33,40,21,44,22,22,68,27,53,91,40,34,92,35,69,63,39,51,54,27,49,54,47,41,23,55,50,47,54,52,33,42,76,72,27,35,48,52,35,38,39,43,49,32,20,29,37,54,72,47,38,58,58,53,39,49,47,48,34,59,65,39,57,40,30,19,28,34,23,40,20,20,24,24,53,68,40,38,48,56,39,29,18,52,35,10,19,35,29,22,18,52,29,28,47,58,58,32,13,30,32,32,44,36,25,32,28,48,94,43,28,65,68,51,61,67,30,44,44,52,8,36,45,35,37,48,52,13,26,45,26,8,27,38,46,66,60,38,62,69,48,45,49,52,38,51,50,37,43,52,20,60,64,65,46,34,59,69,57,39,34,68,61,23,73,42,37,69,58,37,49,51,56,33,66,75,48,59,36,88,80,49,78,62,39,38,36,54,41,49,96,56,28,15,56,62,43,22,42,72,45,42,104

Organism: Thermodesulfovibrio yellowstonii (strain ATCC 51303 / DSM 11347 / YP87) (NCBI:txid289376)

Foldseek 3Di:
DFLLVCLLVVHQDPLLVQQCVVQVHDSNVSSVCSVVQQKDWFWWPPDDARTDIWGPSGFFAEEEEAEAEQVDHDLVQRLLLLVLLVLLGHQEYEYEYQHDPSLVSLLSNRVSHRHAYEYAQLSVLQSVCCVVPVGSLPRDLCSSVVSVLSSSVSTHREYEDQQLLWLVLLVVLVVDDAPDFWPDPNLVSQSSNCVVVVDIRSCNVVVVSVLVSCRVGLYEYEHDQGRARPFAVCHPDPSSLSSLLVVLVSLVVSSVSNHHYEYEHHAEHALVCLLVRLVSSCVSNVNRAYEYALRFNHPPQQLNSQQSSLSSLLVNLLNRHGYYYWDFSCPPPDRDGSVRSNSRSLSNVVSSLNSCVSNPRPVSVVLVVQLVVCLLVLPVVSVLVSHSHSPVVVVVCVVDAQDPDNSDGNVQRVNPPSVVVVVVPD/DFLLVCLLVVHQDPLLVQQCVVQVHDSNVSSVCSVVQQKDWFWWPPDDARTDIWGPSGFFAEEEEAEADQVDDDLVQRLLLLVLLVLLGHQEYEYEYQHDPSLVSLLSNRVSHRHAYEYAQLSVLQSVCCVVPVGSLPRDLCSSVVSVLSSSVSTHREYEDQLLLWLVLLVVLVVDDAPDFWPDPNLVSQSSNCVVVVDTRSCNVVVVSVLVSCRVGLYEYEHDQGGARPFAVCHPDPSSLSSLLVVLVSLVVSSVSNHHYEYEHHAEHALVCLLVRLVSSCVSNVNRAYEYALRFNHPPQQLNSQQSSLSSLLVNLLNRHGYYYWDFSCPPPDRDGSVRSNSRSLSNVVSSLNSCVSNPRPVSVVLVVQLVVCLLVLPVVSVLVSHSHSPVSVVVCVVDQQDPDNSDGNVQRVNPPSVVVVVVPD